Protein AF-0000000080627758 (afdb_homodimer)

Solvent-accessible surface area (backbone atoms only — not comparable to full-atom values): 46636 Å² total; per-residue (Å²): 140,89,80,87,78,83,82,82,76,78,86,60,85,77,76,81,74,79,78,75,83,71,72,79,84,76,82,71,86,67,81,74,75,77,72,76,70,72,69,68,71,70,68,73,71,70,59,44,73,63,66,52,76,58,66,46,38,42,71,80,71,38,55,66,79,36,66,60,58,54,52,37,48,49,34,43,49,50,53,48,51,51,50,48,47,30,42,66,64,51,50,73,67,54,53,61,44,27,66,75,71,42,85,73,68,42,78,60,54,46,78,49,50,62,60,48,52,58,44,48,50,30,49,49,55,50,53,52,58,68,39,81,65,44,65,74,46,56,69,67,38,42,53,42,46,49,28,62,27,41,41,49,52,53,49,50,52,39,40,53,45,21,28,44,32,55,70,40,46,76,64,48,25,49,30,42,66,70,45,23,27,32,48,64,93,52,79,81,71,59,50,83,83,56,50,72,64,50,50,51,48,48,45,61,61,43,41,66,49,50,52,46,42,44,63,62,41,29,48,44,35,43,75,66,58,66,47,63,60,55,49,46,42,51,50,47,44,58,61,40,26,73,88,48,44,89,62,40,52,72,72,52,42,53,52,25,52,52,47,41,52,49,42,54,53,41,51,51,50,48,30,58,76,65,65,47,80,61,50,66,62,52,48,51,56,53,53,55,42,52,56,47,51,53,51,42,47,43,47,45,30,45,38,48,52,53,36,34,76,69,70,67,41,84,51,76,89,41,68,52,41,72,27,34,53,22,67,93,46,31,70,66,84,73,50,60,78,62,52,53,59,55,50,48,54,57,71,61,62,68,88,70,89,75,65,81,74,63,64,67,63,57,67,74,62,71,76,60,77,76,64,69,72,69,68,65,73,76,72,64,63,81,74,53,77,83,69,78,66,75,74,79,77,79,73,132,136,90,81,91,80,84,91,82,88,94,87,79,88,87,76,87,70,85,79,78,81,72,76,80,87,79,84,76,88,68,82,72,76,76,71,77,71,71,69,70,71,70,68,72,71,71,58,42,75,64,65,52,77,60,64,44,37,43,70,81,70,38,56,66,80,37,66,59,60,52,51,38,47,48,35,45,49,50,53,48,50,52,49,49,48,30,42,66,64,49,51,71,67,54,54,61,44,30,65,75,72,43,85,71,71,41,78,60,54,47,79,50,50,63,60,48,52,58,44,47,50,31,49,49,54,50,53,53,57,67,39,81,66,44,67,75,46,56,69,66,38,43,53,43,44,50,28,63,24,40,41,50,53,53,49,51,51,39,40,53,44,21,27,44,30,55,68,39,46,77,64,48,26,49,28,42,68,69,44,24,28,31,49,67,93,53,79,79,72,57,51,83,83,55,49,74,65,50,50,51,48,49,44,60,61,42,41,66,47,51,52,44,43,44,64,60,41,29,48,46,37,41,74,66,58,68,48,63,60,56,50,46,42,50,50,49,44,57,62,38,28,75,88,50,45,88,62,40,52,72,70,53,42,54,52,24,52,50,47,43,52,48,42,52,52,41,51,51,49,48,30,58,77,65,65,48,79,60,51,68,61,54,49,50,55,53,53,56,41,52,54,49,50,52,51,42,47,43,47,45,31,47,37,48,52,53,36,33,76,68,69,67,42,85,52,77,92,40,68,50,43,71,27,34,53,21,68,93,47,31,70,65,85,72,51,60,77,62,51,55,58,56,50,48,54,59,71,61,60,66,88,71,87,75,68,82,74,64,66,67,66,60,69,75,64,73,78,61,78,76,67,69,70,68,70,66,72,76,72,65,63,82,75,53,76,83,66,78,66,75,74,79,77,79,73,134

pLDDT: mean 72.16, std 31.19, range [14.23, 98.81]

Sequence (792 aa):
MSSHEERQRKRSGEDITSDDVSLPKNVSTGGSNRLEQVKIVIEDELQPSDNSLFGKYLLHGSPINDDQAEFNELVYAYRVHQRMMQLSFSTIEQFLEEHNEGQKLRKWEPTDVKKLSEVELVGLLYWIEKQRPYKELPSEDKSALLMRYSVRKLSLDHFYSASKHPIHCDNREFVMNNYTFVPEDRTGFELPEDDAHQIEAKRGAFSRTFNRFWNNVIDRFVQLKITDAEIVFLHCMLLWSESNNSHVTEETVKKMEQRRDWATIRLCTWYKDHNLENPDLRLEKILLLLDEIEIVCDMHCQDFIVAKMYEFCDMSQFFYEKLCYAPCNTNIDNVDPDFFEKFRQYAKASPNEGSEADQRRRGEENLQQVDMDSVSLTLNPHLLPCVLAPLPDDNPMSSHEERQRKRSGEDITSDDVSLPKNVSTGGSNRLEQVKIVIEDELQPSDNSLFGKYLLHGSPINDDQAEFNELVYAYRVHQRMMQLSFSTIEQFLEEHNEGQKLRKWEPTDVKKLSEVELVGLLYWIEKQRPYKELPSEDKSALLMRYSVRKLSLDHFYSASKHPIHCDNREFVMNNYTFVPEDRTGFELPEDDAHQIEAKRGAFSRTFNRFWNNVIDRFVQLKITDAEIVFLHCMLLWSESNNSHVTEETVKKMEQRRDWATIRLCTWYKDHNLENPDLRLEKILLLLDEIEIVCDMHCQDFIVAKMYEFCDMSQFFYEKLCYAPCNTNIDNVDPDFFEKFRQYAKASPNEGSEADQRRRGEENLQQVDMDSVSLTLNPHLLPCVLAPLPDDNP

Radius of gyration: 37.27 Å; Cα contacts (8 Å, |Δi|>4): 682; chains: 2; bounding box: 145×116×117 Å

Nearest PDB structures (foldseek):
  6a60-assembly1_D  TM=8.351E-01  e=4.823E-04  Homo sapiens
  2q60-assembly1_C  TM=6.862E-01  e=3.101E-04  Polyandrocarpa misakiensis
  5yxl-assembly1_A  TM=6.316E-01  e=3.867E-04  Homo sapiens
  5q0m-assembly1_A  TM=5.943E-01  e=4.042E-04  Homo sapiens
  8hd3-assembly1_A  TM=6.365E-01  e=2.366E-03  Homo sapiens

Organism: Caenorhabditis remanei (NCBI:txid31234)

InterPro domains:
  IPR000536 Nuclear hormone receptor, ligand-binding domain [PF00104] (100-310)
  IPR000536 Nuclear hormone receptor, ligand-binding domain [PS51843] (66-326)
  IPR000536 Nuclear hormone receptor, ligand-binding domain [SM00430] (115-297)
  IPR035500 Nuclear hormone receptor-like domain superfamily [G3DSA:1.10.565.10] (76-324)
  IPR035500 Nuclear hormone receptor-like domain superfamily [SSF48508] (100-324)

Secondary structure (DSSP, 8-state):
-----------------------------------------------S--TTSGGGB-TTS-BTT-HHHHHHHHHHHHHHHHHHHHHTT--HHHHHHHHHH-PPPEE--TTHHHHHHHHHHHHHHHHHHHSTTGGGS-HHHHHHHHHHHHHHHHHHHHHHHHHT-HHHHHTT-EEETTTEEE-TT--S---TT--HHHHHHHHHHHHHHHHHHIIIIIHHHHHHT--HHHHHHHHHHHHT-GGGGGGS-HHHHHHHHHHHHHHHHHHHHHHHHTT-SSHHHHHHHHHHHHHHHHHHHHHHHHHHHHHHHTTS---TTSHHHHTTT-GGG---TTS-HHHHHHHHHHHH-------STHHHHHHHH------TTSS-----GGGS------------/-----------------------------------------------S--TTTGGGB-TTS-BTT-HHHHHHHHHHHHHHHHHHHHHTT--HHHHHHHHHH-PPPEE--TTHHHHHHHHHHHHHHHHHHHSTTGGGS-HHHHHHHHHHHHHHHHHHHHHHHHHT-HHHHHTT-EEETTTEEE-TT--S---TT--HHHHHHHHHHHHHHHHHIIIIIIHHHHHHT--HHHHHHHHHHHHT-GGGGGGS-HHHHHHHHHHHHHHHHHHHHHHHHTT-SSHHHHHHHHHHHHHHHHHHHHHHHHHHHHHHHTTS---TTSHHHHTTT-GGG---TTS-HHHHHHHHHHHH-------STHHHHHHHH------TTS------GGGS-S----------

Foldseek 3Di:
DDDDDDDPDDPPDDPPPPDDPVPDDPDCPPDPPPPVPPPPPPPPPPPPPPPVVCVQAQPVSDGVPDLLSLLVSLLVVLVVLLVVLLCLLDDPVQVVVCVPPNFAAAADDQVVVVSNLVSLVVSLVVNQVSDPPLVVFDPQLNQLLSQQLSLLVQLLQQLLQQLVPVVCLVQVWRDGSNRYTYGPQADSQDHPPDDPLLRVLLCVLCVVLSVLCSPQANVLCNVLVDGSSLSSLLSLCSSLDPLSVVRGDPVSVVVSVVSNVSSVVSVLVVCVVVVPDPSVVSVVSSVSNSVSSLVSLLSVLQSVVLCVVVPSGDPPVGCCCVRSNPCSSHVPVPPDPCVNVVSVVVSPPDPPDDDPPPVVPVPPPPVDCPCPVPVPPPPPCVVVPDVPPDDPDPDD/DDDDDDDDDDDDDDDPPPDDPPPDDDDCPDPPPPPVPPPPPPPDPPPPPPPVVCVQAQPVSDGVPDLLSLLVSLLVVLVVLLVVLLCLLDDPVQVVVCVPPNFAAAADDQVVVVSNLVSLVVSLVVNQVSDPPLVVFDPQLNQLLSQQLSLLVQLLQQLLQQLVDVVCLVQVWRDGSNRYTYHPQADSQDHPPDDPLLRVLLCVLCVVLSVLCSPQASVLCNVLVDGSSLSSLLSLCSSLDPLSVVRGDPVSVVVSVVSNVSSLVSQLVVCVVVVPDPSVVVVVSSVSNSVSSLVSLLSVLQSVVLCVVVPSGDPPVGCCCVRSNPCSSHPPVPPDPCVNVVSVVVSPPDPPDDDPPPVPPVPPPPVDDPCPVPVPPPPPCVVVDDPPPDDPPPDD

Structure (mmCIF, N/CA/C/O backbone):
data_AF-0000000080627758-model_v1
#
loop_
_entity.id
_entity.type
_entity.pdbx_description
1 polymer 'NR LBD domain-containing protein'
#
loop_
_atom_site.group_PDB
_atom_site.id
_atom_site.type_symbol
_atom_site.label_atom_id
_atom_site.label_alt_id
_atom_site.label_comp_id
_atom_site.label_asym_id
_atom_site.label_entity_id
_atom_site.label_seq_id
_atom_site.pdbx_PDB_ins_code
_atom_site.Cartn_x
_atom_site.Cartn_y
_atom_site.Cartn_z
_atom_site.occupancy
_atom_site.B_iso_or_equiv
_atom_site.auth_seq_id
_atom_site.auth_comp_id
_atom_site.auth_asym_id
_atom_site.auth_atom_id
_atom_site.pdbx_PDB_model_num
ATOM 1 N N . MET A 1 1 ? -72.812 58.688 10.211 1 17.41 1 MET A N 1
ATOM 2 C CA . MET A 1 1 ? -74.125 58.062 10.023 1 17.41 1 MET A CA 1
ATOM 3 C C . MET A 1 1 ? -74 56.656 9.523 1 17.41 1 MET A C 1
ATOM 5 O O . MET A 1 1 ? -74.562 55.719 10.133 1 17.41 1 MET A O 1
ATOM 9 N N . SER A 1 2 ? -74.438 56.469 8.195 1 16.64 2 SER A N 1
ATOM 10 C CA . SER A 1 2 ? -75.5 55.719 7.531 1 16.64 2 SER A CA 1
ATOM 11 C C . SER A 1 2 ? -75.062 54.312 7.133 1 16.64 2 SER A C 1
ATOM 13 O O . SER A 1 2 ? -73.812 54.062 7.086 1 16.64 2 SER A O 1
ATOM 15 N N . SER A 1 3 ? -75.688 53.844 6.074 1 16.77 3 SER A N 1
ATOM 16 C CA . SER A 1 3 ? -76.625 52.781 5.664 1 16.77 3 SER A CA 1
ATOM 17 C C . SER A 1 3 ? -75.875 51.625 5.027 1 16.77 3 SER A C 1
ATOM 19 O O . SER A 1 3 ? -76.062 50.469 5.414 1 16.77 3 SER A O 1
ATOM 21 N N . HIS A 1 4 ? -75.688 51.75 3.746 1 16.69 4 HIS A N 1
ATOM 22 C CA . HIS A 1 4 ? -76.438 50.844 2.834 1 16.69 4 HIS A CA 1
ATOM 23 C C . HIS A 1 4 ? -75.688 49.5 2.705 1 16.69 4 HIS A C 1
ATOM 25 O O . HIS A 1 4 ? -74.5 49.406 3.072 1 16.69 4 HIS A O 1
ATOM 31 N N . GLU A 1 5 ? -75.688 48.938 1.527 1 15.01 5 GLU A N 1
ATOM 32 C CA . GLU A 1 5 ? -76.438 47.844 0.944 1 15.01 5 GLU A CA 1
ATOM 33 C C . GLU A 1 5 ? -75.562 46.594 0.803 1 15.01 5 GLU A C 1
ATOM 35 O O . GLU A 1 5 ? -75.938 45.5 1.208 1 15.01 5 GLU A O 1
ATOM 40 N N . GLU A 1 6 ? -74.688 46.688 -0.217 1 15.56 6 GLU A N 1
ATOM 41 C CA . GLU A 1 6 ? -74.938 45.688 -1.246 1 15.56 6 GLU A CA 1
ATOM 42 C C . GLU A 1 6 ? -74.5 44.281 -0.817 1 15.56 6 GLU A C 1
ATOM 44 O O . GLU A 1 6 ? -73.625 44.156 0.063 1 15.56 6 GLU A O 1
ATOM 49 N N . ARG A 1 7 ? -74.25 43.5 -1.903 1 15.81 7 ARG A N 1
ATOM 50 C CA . ARG A 1 7 ? -74.688 42.219 -2.508 1 15.81 7 ARG A CA 1
ATOM 51 C C . ARG A 1 7 ? -73.75 41.062 -2.066 1 15.81 7 ARG A C 1
ATOM 53 O O . ARG A 1 7 ? -72.562 41.062 -2.35 1 15.81 7 ARG A O 1
ATOM 60 N N . GLN A 1 8 ? -74 40.438 -0.979 1 16.48 8 GLN A N 1
ATOM 61 C CA . GLN A 1 8 ? -73.562 39.25 -0.247 1 16.48 8 GLN A CA 1
ATOM 62 C C . GLN A 1 8 ? -73.562 38 -1.122 1 16.48 8 GLN A C 1
ATOM 64 O O . GLN A 1 8 ? -74.625 37.312 -1.165 1 16.48 8 GLN A O 1
ATOM 69 N N . ARG A 1 9 ? -73.125 38.312 -2.436 1 16.42 9 ARG A N 1
ATOM 70 C CA . ARG A 1 9 ? -73.375 37.25 -3.383 1 16.42 9 ARG A CA 1
ATOM 71 C C . ARG A 1 9 ? -73.062 35.875 -2.771 1 16.42 9 ARG A C 1
ATOM 73 O O . ARG A 1 9 ? -72.188 35.781 -1.914 1 16.42 9 ARG A O 1
ATOM 80 N N . LYS A 1 10 ? -73.812 34.875 -3.275 1 15.87 10 LYS A N 1
ATOM 81 C CA . LYS A 1 10 ? -74.438 33.562 -3.166 1 15.87 10 LYS A CA 1
ATOM 82 C C . LYS A 1 10 ? -73.375 32.438 -3.318 1 15.87 10 LYS A C 1
ATOM 84 O O . LYS A 1 10 ? -72.75 32.312 -4.371 1 15.87 10 LYS A O 1
ATOM 89 N N . ARG A 1 11 ? -72.562 32.156 -2.32 1 17.41 11 ARG A N 1
ATOM 90 C CA . ARG A 1 11 ? -71.625 31.078 -2.107 1 17.41 11 ARG A CA 1
ATOM 91 C C . ARG A 1 11 ? -72.188 29.719 -2.428 1 17.41 11 ARG A C 1
ATOM 93 O O . ARG A 1 11 ? -72.5 28.938 -1.521 1 17.41 11 ARG A O 1
ATOM 100 N N . SER A 1 12 ? -73 29.719 -3.594 1 15.82 12 SER A N 1
ATOM 101 C CA . SER A 1 12 ? -73.938 28.594 -3.799 1 15.82 12 SER A CA 1
ATOM 102 C C . SER A 1 12 ? -73.125 27.266 -3.854 1 15.82 12 SER A C 1
ATOM 104 O O . SER A 1 12 ? -73.75 26.203 -3.777 1 15.82 12 SER A O 1
ATOM 106 N N . GLY A 1 13 ? -71.875 27.312 -4.285 1 17.47 13 GLY A N 1
ATOM 107 C CA . GLY A 1 13 ? -71.625 26.156 -5.145 1 17.47 13 GLY A CA 1
ATOM 108 C C . GLY A 1 13 ? -71.938 24.844 -4.469 1 17.47 13 GLY A C 1
ATOM 109 O O . GLY A 1 13 ? -71.75 24.688 -3.27 1 17.47 13 GLY A O 1
ATOM 110 N N . GLU A 1 14 ? -72.938 24.094 -4.957 1 16.81 14 GLU A N 1
ATOM 111 C CA . GLU A 1 14 ? -73.75 22.875 -4.82 1 16.81 14 GLU A CA 1
ATOM 112 C C . GLU A 1 14 ? -72.812 21.656 -4.555 1 16.81 14 GLU A C 1
ATOM 114 O O . GLU A 1 14 ? -71.812 21.5 -5.168 1 16.81 14 GLU A O 1
ATOM 119 N N . ASP A 1 15 ? -72.938 21.016 -3.375 1 18.47 15 ASP A N 1
ATOM 120 C CA . ASP A 1 15 ? -72.5 19.891 -2.539 1 18.47 15 ASP A CA 1
ATOM 121 C C . ASP A 1 15 ? -72.812 18.562 -3.23 1 18.47 15 ASP A C 1
ATOM 123 O O . ASP A 1 15 ? -73.625 17.766 -2.758 1 18.47 15 ASP A O 1
ATOM 127 N N . ILE A 1 16 ? -72.75 18.562 -4.637 1 18.31 16 ILE A N 1
ATOM 128 C CA . ILE A 1 16 ? -73.375 17.359 -5.148 1 18.31 16 ILE A CA 1
ATOM 129 C C . ILE A 1 16 ? -72.812 16.125 -4.426 1 18.31 16 ILE A C 1
ATOM 131 O O . ILE A 1 16 ? -71.625 15.984 -4.281 1 18.31 16 ILE A O 1
ATOM 135 N N . THR A 1 17 ? -73.688 15.453 -3.711 1 17.86 17 THR A N 1
ATOM 136 C CA . THR A 1 17 ? -73.875 14.289 -2.838 1 17.86 17 THR A CA 1
ATOM 137 C C . THR A 1 17 ? -73.562 13 -3.582 1 17.86 17 THR A C 1
ATOM 139 O O . THR A 1 17 ? -74.312 12.57 -4.453 1 17.86 17 THR A O 1
ATOM 142 N N . SER A 1 18 ? -72.375 13.008 -4.289 1 18.02 18 SER A N 1
ATOM 143 C CA . SER A 1 18 ? -72.125 11.852 -5.141 1 18.02 18 SER A CA 1
ATOM 144 C C . SER A 1 18 ? -72.5 10.547 -4.43 1 18.02 18 SER A C 1
ATOM 146 O O . SER A 1 18 ? -72.188 10.375 -3.246 1 18.02 18 SER A O 1
ATOM 148 N N . ASP A 1 19 ? -73.438 9.836 -4.969 1 18.25 19 ASP A N 1
ATOM 149 C CA . ASP A 1 19 ? -74.25 8.617 -4.801 1 18.25 19 ASP A CA 1
ATOM 150 C C . ASP A 1 19 ? -73.312 7.43 -4.434 1 18.25 19 ASP A C 1
ATOM 152 O O . ASP A 1 19 ? -72.188 7.363 -4.859 1 18.25 19 ASP A O 1
ATOM 156 N N . ASP A 1 20 ? -73.938 6.488 -3.543 1 18.69 20 ASP A N 1
ATOM 157 C CA . ASP A 1 20 ? -73.688 5.418 -2.58 1 18.69 20 ASP A CA 1
ATOM 158 C C . ASP A 1 20 ? -73.312 4.105 -3.289 1 18.69 20 ASP A C 1
ATOM 160 O O . ASP A 1 20 ? -73.438 3.033 -2.686 1 18.69 20 ASP A O 1
ATOM 164 N N . VAL A 1 21 ? -72.938 4.137 -4.605 1 18.97 21 VAL A N 1
ATOM 165 C CA . VAL A 1 21 ? -73.125 2.838 -5.234 1 18.97 21 VAL A CA 1
ATOM 166 C C . VAL A 1 21 ? -72.5 1.739 -4.367 1 18.97 21 VAL A C 1
ATOM 168 O O . VAL A 1 21 ? -71.312 1.791 -4.031 1 18.97 21 VAL A O 1
ATOM 171 N N . SER A 1 22 ? -73.375 0.949 -3.695 1 18.17 22 SER A N 1
ATOM 172 C CA . SER A 1 22 ? -73.312 -0.112 -2.701 1 18.17 22 SER A CA 1
ATOM 173 C C . SER A 1 22 ? -72.625 -1.343 -3.283 1 18.17 22 SER A C 1
ATOM 175 O O . SER A 1 22 ? -73.25 -2.148 -3.969 1 18.17 22 SER A O 1
ATOM 177 N N . LEU A 1 23 ? -71.688 -1.168 -4.168 1 18.78 23 LEU A N 1
ATOM 178 C CA . LEU A 1 23 ? -71.375 -2.432 -4.832 1 18.78 23 LEU A CA 1
ATOM 179 C C . LEU A 1 23 ? -71.188 -3.547 -3.812 1 18.78 23 LEU A C 1
ATOM 181 O O . LEU A 1 23 ? -70.688 -3.307 -2.721 1 18.78 23 LEU A O 1
ATOM 185 N N . PRO A 1 24 ? -71.875 -4.695 -4.113 1 18.72 24 PRO A N 1
ATOM 186 C CA . PRO A 1 24 ? -72.125 -5.863 -3.266 1 18.72 24 PRO A CA 1
ATOM 187 C C . PRO A 1 24 ? -70.812 -6.465 -2.691 1 18.72 24 PRO A C 1
ATOM 189 O O . PRO A 1 24 ? -69.75 -6.258 -3.242 1 18.72 24 PRO A O 1
ATOM 192 N N . LYS A 1 25 ? -71 -7.059 -1.433 1 19.41 25 LYS A N 1
ATOM 193 C CA . LYS A 1 25 ? -70.188 -7.629 -0.377 1 19.41 25 LYS A CA 1
ATOM 194 C C . LYS A 1 25 ? -69.5 -8.906 -0.853 1 19.41 25 LYS A C 1
ATOM 196 O O . LYS A 1 25 ? -70.125 -9.898 -1.152 1 19.41 25 LYS A O 1
ATOM 201 N N . ASN A 1 26 ? -68.562 -8.789 -1.785 1 17.97 26 ASN A N 1
ATOM 202 C CA . ASN A 1 26 ? -67.812 -9.922 -2.332 1 17.97 26 ASN A CA 1
ATOM 203 C C . ASN A 1 26 ? -67.375 -10.906 -1.239 1 17.97 26 ASN A C 1
ATOM 205 O O . ASN A 1 26 ? -67.062 -10.5 -0.127 1 17.97 26 ASN A O 1
ATOM 209 N N . VAL A 1 27 ? -67.688 -12.188 -1.44 1 20.62 27 VAL A N 1
ATOM 210 C CA . VAL A 1 27 ? -67.75 -13.469 -0.742 1 20.62 27 VAL A CA 1
ATOM 211 C C . VAL A 1 27 ? -66.375 -13.766 -0.125 1 20.62 27 VAL A C 1
ATOM 213 O O . VAL A 1 27 ? -65.312 -13.555 -0.763 1 20.62 27 VAL A O 1
ATOM 216 N N . SER A 1 28 ? -66.312 -14.008 1.223 1 18.48 28 SER A N 1
ATOM 217 C CA . SER A 1 28 ? -65.312 -14.18 2.295 1 18.48 28 SER A CA 1
ATOM 218 C C . SER A 1 28 ? -64.562 -15.477 2.129 1 18.48 28 SER A C 1
ATOM 220 O O . SER A 1 28 ? -63.844 -15.898 3.043 1 18.48 28 SER A O 1
ATOM 222 N N . THR A 1 29 ? -64.5 -16.094 0.993 1 20.8 29 THR A N 1
ATOM 223 C CA . THR A 1 29 ? -64.188 -17.484 1.221 1 20.8 29 THR A CA 1
ATOM 224 C C . THR A 1 29 ? -62.875 -17.594 1.986 1 20.8 29 THR A C 1
ATOM 226 O O . THR A 1 29 ? -61.875 -16.953 1.617 1 20.8 29 THR A O 1
ATOM 229 N N . GLY A 1 30 ? -62.844 -18 3.285 1 18.69 30 GLY A N 1
ATOM 230 C CA . GLY A 1 30 ? -61.969 -18.094 4.445 1 18.69 30 GLY A CA 1
ATOM 231 C C . GLY A 1 30 ? -60.781 -18.984 4.223 1 18.69 30 GLY A C 1
ATOM 232 O O . GLY A 1 30 ? -60 -19.234 5.145 1 18.69 30 GLY A O 1
ATOM 233 N N . GLY A 1 31 ? -60.812 -19.938 3.381 1 20.94 31 GLY A N 1
ATOM 234 C CA . GLY A 1 31 ? -60 -21.094 3.729 1 20.94 31 GLY A CA 1
ATOM 235 C C . GLY A 1 31 ? -58.5 -20.797 3.807 1 20.94 31 GLY A C 1
ATOM 236 O O . GLY A 1 31 ? -57.938 -20.219 2.875 1 20.94 31 GLY A O 1
ATOM 237 N N . SER A 1 32 ? -57.969 -20.578 4.977 1 19.94 32 SER A N 1
ATOM 238 C CA . SER A 1 32 ? -56.656 -20.156 5.422 1 19.94 32 SER A CA 1
ATOM 239 C C . SER A 1 32 ? -55.562 -21.109 4.922 1 19.94 32 SER A C 1
ATOM 241 O O . SER A 1 32 ? -55.406 -22.219 5.441 1 19.94 32 SER A O 1
ATOM 243 N N . ASN A 1 33 ? -55.531 -21.547 3.736 1 19.11 33 ASN A N 1
ATOM 244 C CA . ASN A 1 33 ? -54.469 -22.531 3.486 1 19.11 33 ASN A CA 1
ATOM 245 C C . ASN A 1 33 ? -53.125 -22.047 3.979 1 19.11 33 ASN A C 1
ATOM 247 O O . ASN A 1 33 ? -52.688 -20.953 3.6 1 19.11 33 ASN A O 1
ATOM 251 N N . ARG A 1 34 ? -52.656 -22.531 5.141 1 20.77 34 ARG A N 1
ATOM 252 C CA . ARG A 1 34 ? -51.375 -22.422 5.84 1 20.77 34 ARG A CA 1
ATOM 253 C C . ARG A 1 34 ? -50.219 -22.609 4.879 1 20.77 34 ARG A C 1
ATOM 255 O O . ARG A 1 34 ? -49.906 -23.75 4.48 1 20.77 34 ARG A O 1
ATOM 262 N N . LEU A 1 35 ? -50.125 -21.969 3.828 1 19.33 35 LEU A N 1
ATOM 263 C CA . LEU A 1 35 ? -48.938 -22.156 3.006 1 19.33 35 LEU A CA 1
ATOM 264 C C . LEU A 1 35 ? -47.656 -22.062 3.854 1 19.33 35 LEU A C 1
ATOM 266 O O . LEU A 1 35 ? -47.406 -21.031 4.477 1 19.33 35 LEU A O 1
ATOM 270 N N . GLU A 1 36 ? -47.25 -23.234 4.445 1 20.89 36 GLU A N 1
ATOM 271 C CA . GLU A 1 36 ? -45.969 -23.438 5.113 1 20.89 36 GLU A CA 1
ATOM 272 C C . GLU A 1 36 ? -44.844 -22.75 4.348 1 20.89 36 GLU A C 1
ATOM 274 O O . GLU A 1 36 ? -44.594 -23.062 3.182 1 20.89 36 GLU A O 1
ATOM 279 N N . GLN A 1 37 ? -44.75 -21.531 4.43 1 20.77 37 GLN A N 1
ATOM 280 C CA . GLN A 1 37 ? -43.656 -20.766 3.885 1 20.77 37 GLN A CA 1
ATOM 281 C C . GLN A 1 37 ? -42.312 -21.406 4.219 1 20.77 37 GLN A C 1
ATOM 283 O O . GLN A 1 37 ? -41.906 -21.469 5.387 1 20.77 37 GLN A O 1
ATOM 288 N N . VAL A 1 38 ? -42.062 -22.516 3.67 1 20 38 VAL A N 1
ATOM 289 C CA . VAL A 1 38 ? -40.719 -23.062 3.836 1 20 38 VAL A CA 1
ATOM 290 C C . VAL A 1 38 ? -39.719 -21.938 3.656 1 20 38 VAL A C 1
ATOM 292 O O . VAL A 1 38 ? -39.594 -21.359 2.574 1 20 38 VAL A O 1
ATOM 295 N N . LYS A 1 39 ? -39.562 -21.203 4.668 1 23.14 39 LYS A N 1
ATOM 296 C CA . LYS A 1 39 ? -38.406 -20.297 4.746 1 23.14 39 LYS A CA 1
ATOM 297 C C . LYS A 1 39 ? -37.156 -20.938 4.152 1 23.14 39 LYS A C 1
ATOM 299 O O . LYS A 1 39 ? -36.656 -21.938 4.68 1 23.14 39 LYS A O 1
ATOM 304 N N . ILE A 1 40 ? -37.219 -21.031 2.898 1 21.31 40 ILE A N 1
ATOM 305 C CA . ILE A 1 40 ? -35.938 -21.422 2.332 1 21.31 40 ILE A CA 1
ATOM 306 C C . ILE A 1 40 ? -34.812 -20.703 3.066 1 21.31 40 ILE A C 1
ATOM 308 O O . ILE A 1 40 ? -34.75 -19.469 3.088 1 21.31 40 ILE A O 1
ATOM 312 N N . VAL A 1 41 ? -34.406 -21.281 4.172 1 22.73 41 VAL A N 1
ATOM 313 C CA . VAL A 1 41 ? -33.156 -20.922 4.82 1 22.73 41 VAL A CA 1
ATOM 314 C C . VAL A 1 41 ? -32.125 -20.547 3.766 1 22.73 41 VAL A C 1
ATOM 316 O O . VAL A 1 41 ? -31.688 -21.406 2.98 1 22.73 41 VAL A O 1
ATOM 319 N N . ILE A 1 42 ? -32.375 -19.516 3.113 1 25.16 42 ILE A N 1
ATOM 320 C CA . ILE A 1 42 ? -31.281 -19.016 2.301 1 25.16 42 ILE A CA 1
ATOM 321 C C . ILE A 1 42 ? -29.953 -19.234 3.029 1 25.16 42 ILE A C 1
ATOM 323 O O . ILE A 1 42 ? -29.75 -18.719 4.133 1 25.16 42 ILE A O 1
ATOM 327 N N . GLU A 1 43 ? -29.438 -20.375 2.82 1 24.77 43 GLU A N 1
ATOM 328 C CA . GLU A 1 43 ? -28.078 -20.734 3.246 1 24.77 43 GLU A CA 1
ATOM 329 C C . GLU A 1 43 ? -27.172 -19.5 3.279 1 24.77 43 GLU A C 1
ATOM 331 O O . GLU A 1 43 ? -27.25 -18.656 2.389 1 24.77 43 GLU A O 1
ATOM 336 N N . ASP A 1 44 ? -26.797 -19.141 4.469 1 26.7 44 ASP A N 1
ATOM 337 C CA . ASP A 1 44 ? -25.797 -18.125 4.84 1 26.7 44 ASP A CA 1
ATOM 338 C C . ASP A 1 44 ? -24.75 -17.969 3.748 1 26.7 44 ASP A C 1
ATOM 340 O O . ASP A 1 44 ? -24.078 -18.938 3.383 1 26.7 44 ASP A O 1
ATOM 344 N N . GLU A 1 45 ? -25.109 -17.328 2.773 1 29.8 45 GLU A N 1
ATOM 345 C CA . GLU A 1 45 ? -24.062 -16.938 1.843 1 29.8 45 GLU A CA 1
ATOM 346 C C . GLU A 1 45 ? -22.703 -16.859 2.547 1 29.8 45 GLU A C 1
ATOM 348 O O . GLU A 1 45 ? -22.547 -16.109 3.508 1 29.8 45 GLU A O 1
ATOM 353 N N . LEU A 1 46 ? -22.047 -17.938 2.66 1 28.48 46 LEU A N 1
ATOM 354 C CA . LEU A 1 46 ? -20.688 -18.031 3.18 1 28.48 46 LEU A CA 1
ATOM 355 C C . LEU A 1 46 ? -19.891 -16.781 2.801 1 28.48 46 LEU A C 1
ATOM 357 O O . LEU A 1 46 ? -19.625 -16.547 1.618 1 28.48 46 LEU A O 1
ATOM 361 N N . GLN A 1 47 ? -20.203 -15.672 3.479 1 31.84 47 GLN A N 1
ATOM 362 C CA . GLN A 1 47 ? -19.25 -14.562 3.383 1 31.84 47 GLN A CA 1
ATOM 363 C C . GLN A 1 47 ? -17.828 -15.07 3.16 1 31.84 47 GLN A C 1
ATOM 365 O O . GLN A 1 47 ? -17.484 -16.188 3.58 1 31.84 47 GLN A O 1
ATOM 370 N N . PRO A 1 48 ? -17.312 -14.68 2.135 1 33.47 48 PRO A N 1
ATOM 371 C CA . PRO A 1 48 ? -15.914 -15.094 2.041 1 33.47 48 PRO A CA 1
ATOM 372 C C . PRO A 1 48 ? -15.258 -15.266 3.408 1 33.47 48 PRO A C 1
ATOM 374 O O . PRO A 1 48 ? -15.672 -14.633 4.383 1 33.47 48 PRO A O 1
ATOM 377 N N . SER A 1 49 ? -14.938 -16.484 3.793 1 31.69 49 SER A N 1
ATOM 378 C CA . SER A 1 49 ? -14.242 -16.812 5.035 1 31.69 49 SER A CA 1
ATOM 379 C C . SER A 1 49 ? -13.453 -15.617 5.562 1 31.69 49 SER A C 1
ATOM 381 O O . SER A 1 49 ? -12.516 -15.148 4.914 1 31.69 49 SER A O 1
ATOM 383 N N . ASP A 1 50 ? -14.164 -14.711 6.121 1 32.91 50 ASP A N 1
ATOM 384 C CA . ASP A 1 50 ? -13.508 -13.742 6.992 1 32.91 50 ASP A CA 1
ATOM 385 C C . ASP A 1 50 ? -12.391 -14.406 7.801 1 32.91 50 ASP A C 1
ATOM 387 O O . ASP A 1 50 ? -12.625 -15.391 8.492 1 32.91 50 ASP A O 1
ATOM 391 N N . ASN A 1 51 ? -11.305 -14.508 7.32 1 34.31 51 ASN A N 1
ATOM 392 C CA . ASN A 1 51 ? -10.172 -14.742 8.203 1 34.31 51 ASN A CA 1
ATOM 393 C C . ASN A 1 51 ? -10.422 -14.18 9.602 1 34.31 51 ASN A C 1
ATOM 395 O O . ASN A 1 51 ? -9.773 -13.211 10.016 1 34.31 51 ASN A O 1
ATOM 399 N N . SER A 1 52 ? -11.57 -14.195 10.023 1 34.41 52 SER A N 1
ATOM 400 C CA . SER A 1 52 ? -12.062 -13.719 11.312 1 34.41 52 SER A CA 1
ATOM 401 C C . SER A 1 52 ? -11.25 -14.312 12.461 1 34.41 52 SER A C 1
ATOM 403 O O . SER A 1 52 ? -11.25 -13.773 13.57 1 34.41 52 SER A O 1
ATOM 405 N N . LEU A 1 53 ? -11 -15.531 12.211 1 33.56 53 LEU A N 1
ATOM 406 C CA . LEU A 1 53 ? -10.281 -16.031 13.383 1 33.56 53 LEU A CA 1
ATOM 407 C C . LEU A 1 53 ? -9.023 -15.211 13.633 1 33.56 53 LEU A C 1
ATOM 409 O O . LEU A 1 53 ? -8.633 -15 14.781 1 33.56 53 LEU A O 1
ATOM 413 N N . PHE A 1 54 ? -8.336 -14.922 12.555 1 34.41 54 PHE A N 1
ATOM 414 C CA . PHE A 1 54 ? -7.082 -14.188 12.664 1 34.41 54 PHE A CA 1
ATOM 415 C C . PHE A 1 54 ? -7.34 -12.695 12.852 1 34.41 54 PHE A C 1
ATOM 417 O O . PHE A 1 54 ? -6.402 -11.914 13.031 1 34.41 54 PHE A O 1
ATOM 424 N N . GLY A 1 55 ? -8.516 -12.281 12.57 1 37.84 55 GLY A N 1
ATOM 425 C CA . GLY A 1 55 ? -8.875 -10.906 12.906 1 37.84 55 GLY A CA 1
ATOM 426 C C . GLY A 1 55 ? -8.656 -10.578 14.367 1 37.84 55 GLY A C 1
ATOM 427 O O . GLY A 1 55 ? -8.695 -9.406 14.75 1 37.84 55 GLY A O 1
ATOM 428 N N . LYS A 1 56 ? -8.719 -11.594 15.039 1 41.12 56 LYS A N 1
ATOM 429 C CA . LYS A 1 56 ? -8.617 -11.352 16.469 1 41.12 56 LYS A CA 1
ATOM 430 C C . LYS A 1 56 ? -7.164 -11.188 16.906 1 41.12 56 LYS A C 1
ATOM 432 O O . LYS A 1 56 ? -6.887 -10.906 18.062 1 41.12 56 LYS A O 1
ATOM 437 N N . TYR A 1 57 ? -6.223 -11.672 16.188 1 37.06 57 TYR A N 1
ATOM 438 C CA . TYR A 1 57 ? -4.852 -11.586 16.672 1 37.06 57 TYR A CA 1
ATOM 439 C C . TYR A 1 57 ? -4.082 -10.5 15.922 1 37.06 57 TYR A C 1
ATOM 441 O O . TYR A 1 57 ? -4.316 -10.266 14.734 1 37.06 57 TYR A O 1
ATOM 449 N N . LEU A 1 58 ? -3.605 -9.594 16.641 1 45.38 58 LEU A N 1
ATOM 450 C CA . LEU A 1 58 ? -2.615 -8.656 16.109 1 45.38 58 LEU A CA 1
ATOM 451 C C . LEU A 1 58 ? -1.419 -9.406 15.531 1 45.38 58 LEU A C 1
ATOM 453 O O . LEU A 1 58 ? -1.248 -10.602 15.781 1 45.38 58 LEU A O 1
ATOM 457 N N . LEU A 1 59 ? -0.761 -8.789 14.695 1 44.12 59 LEU A N 1
ATOM 458 C CA . LEU A 1 59 ? 0.422 -9.305 14.016 1 44.12 59 LEU A CA 1
ATOM 459 C C . LEU A 1 59 ? 1.171 -10.297 14.906 1 44.12 59 LEU A C 1
ATOM 461 O O . LEU A 1 59 ? 1.662 -11.312 14.422 1 44.12 59 LEU A O 1
ATOM 465 N N . HIS A 1 60 ? 1.573 -9.906 16.078 1 43.06 60 HIS A N 1
ATOM 466 C CA . HIS A 1 60 ? 2.508 -10.703 16.859 1 43.06 60 HIS A CA 1
ATOM 467 C C . HIS A 1 60 ? 1.77 -11.703 17.75 1 43.06 60 HIS A C 1
ATOM 469 O O . HIS A 1 60 ? 2.27 -12.094 18.812 1 43.06 60 HIS A O 1
ATOM 475 N N . GLY A 1 61 ? 0.66 -12.258 17.188 1 44.19 61 GLY A N 1
ATOM 476 C CA . GLY A 1 61 ? 0.049 -13.281 18.016 1 44.19 61 GLY A CA 1
ATOM 477 C C . GLY A 1 61 ? -0.51 -12.727 19.312 1 44.19 61 GLY A C 1
ATOM 478 O O . GLY A 1 61 ? -0.977 -13.484 20.172 1 44.19 61 GLY A O 1
ATOM 479 N N . SER A 1 62 ? -0.134 -11.484 19.5 1 46.5 62 SER A N 1
ATOM 480 C CA . SER A 1 62 ? -0.666 -10.93 20.734 1 46.5 62 SER A CA 1
ATOM 481 C C . SER A 1 62 ? -2.178 -10.742 20.656 1 46.5 62 SER A C 1
ATOM 483 O O . SER A 1 62 ? -2.719 -10.484 19.578 1 46.5 62 SER A O 1
ATOM 485 N N . PRO A 1 63 ? -2.771 -11.094 21.703 1 47.47 63 PRO A N 1
ATOM 486 C CA . PRO A 1 63 ? -4.227 -10.93 21.734 1 47.47 63 PRO A CA 1
ATOM 487 C C . PRO A 1 63 ? -4.668 -9.539 21.281 1 47.47 63 PRO A C 1
ATOM 489 O O . PRO A 1 63 ? -3.92 -8.562 21.438 1 47.47 63 PRO A O 1
ATOM 492 N N . ILE A 1 64 ? -5.699 -9.422 20.562 1 52.75 64 ILE A N 1
ATOM 493 C CA . ILE A 1 64 ? -6.336 -8.188 20.125 1 52.75 64 ILE A CA 1
ATOM 494 C C . ILE A 1 64 ? -6.426 -7.199 21.281 1 52.75 64 ILE A C 1
ATOM 496 O O . ILE A 1 64 ? -6.441 -5.984 21.078 1 52.75 64 ILE A O 1
ATOM 500 N N . ASN A 1 65 ? -6.164 -7.719 22.391 1 64.06 65 ASN A N 1
ATOM 501 C CA . ASN A 1 65 ? -6.383 -6.816 23.516 1 64.06 65 ASN A CA 1
ATOM 502 C C . ASN A 1 65 ? -5.07 -6.246 24.047 1 64.06 65 ASN A C 1
ATOM 504 O O . ASN A 1 65 ? -5.031 -5.672 25.125 1 64.06 65 ASN A O 1
ATOM 508 N N . ASP A 1 66 ? -4.039 -6.434 23.312 1 80.69 66 ASP A N 1
ATOM 509 C CA . ASP A 1 66 ? -2.781 -5.809 23.719 1 80.69 66 ASP A CA 1
ATOM 510 C C . ASP A 1 66 ? -2.635 -4.418 23.094 1 80.69 66 ASP A C 1
ATOM 512 O O . ASP A 1 66 ? -2.26 -4.293 21.922 1 80.69 66 ASP A O 1
ATOM 516 N N . ASP A 1 67 ? -2.771 -3.484 23.906 1 89.62 67 ASP A N 1
ATOM 517 C CA . ASP A 1 67 ? -2.828 -2.096 23.453 1 89.62 67 ASP A CA 1
ATOM 518 C C . ASP A 1 67 ? -1.491 -1.649 22.875 1 89.62 67 ASP A C 1
ATOM 520 O O . ASP A 1 67 ? -1.454 -0.973 21.844 1 89.62 67 ASP A O 1
ATOM 524 N N . GLN A 1 68 ? -0.45 -2.092 23.5 1 93.25 68 GLN A N 1
ATOM 525 C CA . GLN A 1 68 ? 0.851 -1.67 22.984 1 93.25 68 GLN A CA 1
ATOM 526 C C . GLN A 1 68 ? 1.179 -2.365 21.672 1 93.25 68 GLN A C 1
ATOM 528 O O . GLN A 1 68 ? 1.808 -1.775 20.797 1 93.25 68 GLN A O 1
ATOM 533 N N . ALA A 1 69 ? 0.694 -3.578 21.547 1 90.94 69 ALA A N 1
ATOM 534 C CA . ALA A 1 69 ? 0.882 -4.309 20.297 1 90.94 69 ALA A CA 1
ATOM 535 C C . ALA A 1 69 ? 0.145 -3.629 19.156 1 90.94 69 ALA A C 1
ATOM 537 O O . ALA A 1 69 ? 0.655 -3.564 18.031 1 90.94 69 ALA A O 1
ATOM 538 N N . GLU A 1 70 ? -1.02 -3.135 19.453 1 93.94 70 GLU A N 1
ATOM 539 C CA . GLU A 1 70 ? -1.76 -2.396 18.438 1 93.94 70 GLU A CA 1
ATOM 540 C C . GLU A 1 70 ? -0.983 -1.168 17.969 1 93.94 70 GLU A C 1
ATOM 542 O O . GLU A 1 70 ? -0.906 -0.891 16.766 1 93.94 70 GLU A O 1
ATOM 547 N N . PHE A 1 71 ? -0.427 -0.467 18.906 1 96.25 71 PHE A N 1
ATOM 548 C CA . PHE A 1 71 ? 0.329 0.735 18.578 1 96.25 71 PHE A CA 1
ATOM 549 C C . PHE A 1 71 ? 1.557 0.389 17.75 1 96.25 71 PHE A C 1
ATOM 551 O O . PHE A 1 71 ? 1.851 1.063 16.75 1 96.25 71 PHE A O 1
ATOM 558 N N . ASN A 1 72 ? 2.23 -0.629 18.125 1 93.81 72 ASN A N 1
ATOM 559 C CA . ASN A 1 72 ? 3.393 -1.08 17.375 1 93.81 72 ASN A CA 1
ATOM 560 C C . ASN A 1 72 ? 3.014 -1.479 15.953 1 93.81 72 ASN A C 1
ATOM 562 O O . ASN A 1 72 ? 3.756 -1.206 15.008 1 93.81 72 ASN A O 1
ATOM 566 N N . GLU A 1 73 ? 1.897 -2.074 15.82 1 93.19 73 GLU A N 1
ATOM 567 C CA . GLU A 1 73 ? 1.4 -2.451 14.5 1 93.19 73 GLU A CA 1
ATOM 568 C C . GLU A 1 73 ? 1.104 -1.221 13.648 1 93.19 73 GLU A C 1
ATOM 570 O O . GLU A 1 73 ? 1.354 -1.219 12.445 1 93.19 73 GLU A O 1
ATOM 575 N N . LEU A 1 74 ? 0.576 -0.227 14.273 1 96.56 74 LEU A N 1
ATOM 576 C CA . LEU A 1 74 ? 0.292 1.007 13.547 1 96.56 74 LEU A CA 1
ATOM 577 C C . LEU A 1 74 ? 1.579 1.651 13.047 1 96.56 74 LEU A C 1
ATOM 579 O O . LEU A 1 74 ? 1.625 2.164 11.93 1 96.56 74 LEU A O 1
ATOM 583 N N . VAL A 1 75 ? 2.57 1.611 13.875 1 96.12 75 VAL A N 1
ATOM 584 C CA . VAL A 1 75 ? 3.852 2.188 13.477 1 96.12 75 VAL A CA 1
ATOM 585 C C . VAL A 1 75 ? 4.406 1.438 12.266 1 96.12 75 VAL A C 1
ATOM 587 O O . VAL A 1 75 ? 4.855 2.057 11.305 1 96.12 75 VAL A O 1
ATOM 590 N N . TYR A 1 76 ? 4.293 0.173 12.289 1 93.5 76 TYR A N 1
ATOM 591 C CA . TYR A 1 76 ? 4.758 -0.643 11.172 1 93.5 76 TYR A CA 1
ATOM 592 C C . TYR A 1 76 ? 3.906 -0.403 9.93 1 93.5 76 TYR A C 1
ATOM 594 O O . TYR A 1 76 ? 4.438 -0.24 8.828 1 93.5 76 TYR A O 1
ATOM 602 N N . ALA A 1 77 ? 2.639 -0.408 10.133 1 95.56 77 ALA A N 1
ATOM 603 C CA . ALA A 1 77 ? 1.714 -0.187 9.023 1 95.56 77 ALA A CA 1
ATOM 604 C C . ALA A 1 77 ? 1.964 1.165 8.359 1 95.56 77 ALA A C 1
ATOM 606 O O . ALA A 1 77 ? 1.807 1.308 7.148 1 95.56 77 ALA A O 1
ATOM 607 N N . TYR A 1 78 ? 2.316 2.107 9.164 1 96.75 78 TYR A N 1
ATOM 608 C CA . TYR A 1 78 ? 2.6 3.434 8.625 1 96.75 78 TYR A CA 1
ATOM 609 C C . TYR A 1 78 ? 3.783 3.391 7.664 1 96.75 78 TYR A C 1
ATOM 611 O O . TYR A 1 78 ? 3.729 3.965 6.574 1 96.75 78 TYR A O 1
ATOM 619 N N . ARG A 1 79 ? 4.75 2.65 8.023 1 94.75 79 ARG A N 1
ATOM 620 C CA . ARG A 1 79 ? 5.938 2.52 7.18 1 94.75 79 ARG A CA 1
ATOM 621 C C . ARG A 1 79 ? 5.605 1.806 5.875 1 94.75 79 ARG A C 1
ATOM 623 O O . ARG A 1 79 ? 6.043 2.23 4.801 1 94.75 79 ARG A O 1
ATOM 630 N N . VAL A 1 80 ? 4.844 0.83 6.023 1 94.88 80 VAL A N 1
ATOM 631 C CA . VAL A 1 80 ? 4.508 0.014 4.863 1 94.88 80 VAL A CA 1
ATOM 632 C C . VAL A 1 80 ? 3.688 0.837 3.873 1 94.88 80 VAL A C 1
ATOM 634 O O . VAL A 1 80 ? 4.004 0.883 2.682 1 94.88 80 VAL A O 1
ATOM 637 N N . HIS A 1 81 ? 2.666 1.494 4.414 1 96.94 81 HIS A N 1
ATOM 638 C CA . HIS A 1 81 ? 1.787 2.186 3.479 1 96.94 81 HIS A CA 1
ATOM 639 C C . HIS A 1 81 ? 2.498 3.365 2.824 1 96.94 81 HIS A C 1
ATOM 641 O O . HIS A 1 81 ? 2.236 3.686 1.662 1 96.94 81 HIS A O 1
ATOM 647 N N . GLN A 1 82 ? 3.467 3.965 3.555 1 97.19 82 GLN A N 1
ATOM 648 C CA . GLN A 1 82 ? 4.258 5.039 2.965 1 97.19 82 GLN A CA 1
ATOM 649 C C . GLN A 1 82 ? 5.156 4.512 1.851 1 97.19 82 GLN A C 1
ATOM 651 O O . GLN A 1 82 ? 5.277 5.141 0.796 1 97.19 82 GLN A O 1
ATOM 656 N N . ARG A 1 83 ? 5.734 3.381 2.094 1 96.56 83 ARG A N 1
ATOM 657 C CA . ARG A 1 83 ? 6.605 2.803 1.077 1 96.56 83 ARG A CA 1
ATOM 658 C C . ARG A 1 83 ? 5.809 2.381 -0.153 1 96.56 83 ARG A C 1
ATOM 660 O O . ARG A 1 83 ? 6.246 2.594 -1.286 1 96.56 83 ARG A O 1
ATOM 667 N N . MET A 1 84 ? 4.688 1.827 0.074 1 97.62 84 MET A N 1
ATOM 668 C CA . MET A 1 84 ? 3.84 1.427 -1.044 1 97.62 84 MET A CA 1
ATOM 669 C C . MET A 1 84 ? 3.422 2.637 -1.871 1 97.62 84 MET A C 1
ATOM 671 O O . MET A 1 84 ? 3.408 2.578 -3.102 1 97.62 84 MET A O 1
ATOM 675 N N . MET A 1 85 ? 3.066 3.693 -1.186 1 98 85 MET A N 1
ATOM 676 C CA . MET A 1 85 ? 2.738 4.922 -1.905 1 98 85 MET A CA 1
ATOM 677 C C . MET A 1 85 ? 3.934 5.414 -2.713 1 98 85 MET A C 1
ATOM 679 O O . MET A 1 85 ? 3.791 5.785 -3.879 1 98 85 MET A O 1
ATOM 683 N N . GLN A 1 86 ? 5.043 5.359 -2.117 1 97.19 86 GLN A N 1
ATOM 684 C CA . GLN A 1 86 ? 6.25 5.824 -2.797 1 97.19 86 GLN A CA 1
ATOM 685 C C . GLN A 1 86 ? 6.527 4.992 -4.047 1 97.19 86 GLN A C 1
ATOM 687 O O . GLN A 1 86 ? 6.828 5.539 -5.109 1 97.19 86 GLN A O 1
ATOM 692 N N . LEU A 1 87 ? 6.363 3.705 -3.963 1 97.19 87 LEU A N 1
ATOM 693 C CA . LEU A 1 87 ? 6.656 2.785 -5.059 1 97.19 87 LEU A CA 1
ATOM 694 C C . LEU A 1 87 ? 5.664 2.967 -6.199 1 97.19 87 LEU A C 1
ATOM 696 O O . LEU A 1 87 ? 5.949 2.596 -7.34 1 97.19 87 LEU A O 1
ATOM 700 N N . SER A 1 88 ? 4.566 3.559 -5.91 1 97.38 88 SER A N 1
ATOM 701 C CA . SER A 1 88 ? 3.574 3.832 -6.945 1 97.38 88 SER A CA 1
ATOM 702 C C . SER A 1 88 ? 4.105 4.832 -7.969 1 97.38 88 SER A C 1
ATOM 704 O O . SER A 1 88 ? 3.551 4.961 -9.062 1 97.38 88 SER A O 1
ATOM 706 N N . PHE A 1 89 ? 5.168 5.496 -7.609 1 96.56 89 PHE A N 1
ATOM 707 C CA . PHE A 1 89 ? 5.734 6.508 -8.492 1 96.56 89 PHE A CA 1
ATOM 708 C C . PHE A 1 89 ? 7.008 5.992 -9.156 1 96.56 89 PHE A C 1
ATOM 710 O O . PHE A 1 89 ? 7.633 6.707 -9.938 1 96.56 89 PHE A O 1
ATOM 717 N N . SER A 1 90 ? 7.359 4.777 -8.883 1 94.25 90 SER A N 1
ATOM 718 C CA . SER A 1 90 ? 8.633 4.246 -9.344 1 94.25 90 SER A CA 1
ATOM 719 C C . SER A 1 90 ? 8.469 3.436 -10.625 1 94.25 90 SER A C 1
ATOM 721 O O . SER A 1 90 ? 7.492 2.695 -10.773 1 94.25 90 SER A O 1
ATOM 723 N N . THR A 1 91 ? 9.406 3.658 -11.516 1 92.5 91 THR A N 1
ATOM 724 C CA . THR A 1 91 ? 9.555 2.689 -12.594 1 92.5 91 THR A CA 1
ATOM 725 C C . THR A 1 91 ? 10.359 1.479 -12.133 1 92.5 91 THR A C 1
ATOM 727 O O . THR A 1 91 ? 10.961 1.504 -11.055 1 92.5 91 THR A O 1
ATOM 730 N N . ILE A 1 92 ? 10.383 0.432 -12.922 1 93.75 92 ILE A N 1
ATOM 731 C CA . ILE A 1 92 ? 11.141 -0.771 -12.602 1 93.75 92 ILE A CA 1
ATOM 732 C C . ILE A 1 92 ? 12.625 -0.431 -12.5 1 93.75 92 ILE A C 1
ATOM 734 O O . ILE A 1 92 ? 13.312 -0.875 -11.578 1 93.75 92 ILE A O 1
ATOM 738 N N . GLU A 1 93 ? 13.102 0.34 -13.453 1 92.88 93 GLU A N 1
ATOM 739 C CA . GLU A 1 93 ? 14.508 0.738 -13.484 1 92.88 93 GLU A CA 1
ATOM 740 C C . GLU A 1 93 ? 14.875 1.562 -12.25 1 92.88 93 GLU A C 1
ATOM 742 O O . GLU A 1 93 ? 15.914 1.331 -11.633 1 92.88 93 GLU A O 1
ATOM 747 N N . GLN A 1 94 ? 14.039 2.463 -11.953 1 93.56 94 GLN A N 1
ATOM 748 C CA . GLN A 1 94 ? 14.266 3.299 -10.781 1 93.56 94 GLN A CA 1
ATOM 749 C C . GLN A 1 94 ? 14.305 2.461 -9.508 1 93.56 94 GLN A C 1
ATOM 751 O O . GLN A 1 94 ? 15.125 2.709 -8.617 1 93.56 94 GLN A O 1
ATOM 756 N N . PHE A 1 95 ? 13.453 1.521 -9.375 1 95.69 95 PHE A N 1
ATOM 757 C CA . PHE A 1 95 ? 13.375 0.616 -8.234 1 95.69 95 PHE A CA 1
ATOM 758 C C . PHE A 1 95 ? 14.688 -0.149 -8.062 1 95.69 95 PHE A C 1
ATOM 760 O O . PHE A 1 95 ? 15.234 -0.215 -6.961 1 95.69 95 PHE A O 1
ATOM 767 N N . LEU A 1 96 ? 15.117 -0.69 -9.156 1 94.62 96 LEU A N 1
ATOM 768 C CA . LEU A 1 96 ? 16.344 -1.477 -9.117 1 94.62 96 LEU A CA 1
ATOM 769 C C 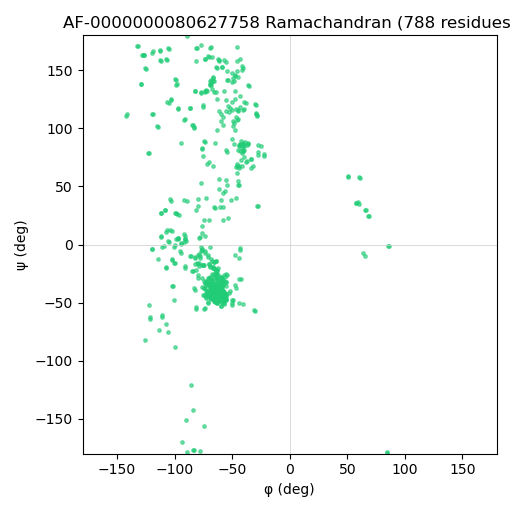. LEU A 1 96 ? 17.547 -0.589 -8.812 1 94.62 96 LEU A C 1
ATOM 771 O O . LEU A 1 96 ? 18.438 -0.983 -8.062 1 94.62 96 LEU A O 1
ATOM 775 N N . GLU A 1 97 ? 17.562 0.594 -9.328 1 93.19 97 GLU A N 1
ATOM 776 C CA . GLU A 1 97 ? 18.672 1.531 -9.133 1 93.19 97 GLU A CA 1
ATOM 777 C C . GLU A 1 97 ? 18.688 2.074 -7.703 1 93.19 97 GLU A C 1
ATOM 779 O O . GLU A 1 97 ? 19.75 2.344 -7.148 1 93.19 97 GLU A O 1
ATOM 784 N N . GLU A 1 98 ? 17.531 2.238 -7.148 1 93 98 GLU A N 1
ATOM 785 C CA . GLU A 1 98 ? 17.406 2.801 -5.809 1 93 98 GLU A CA 1
ATOM 786 C C . GLU A 1 98 ? 18.141 1.938 -4.777 1 93 98 GLU A C 1
ATOM 788 O O . GLU A 1 98 ? 18.703 2.457 -3.809 1 93 98 GLU A O 1
ATOM 793 N N . HIS A 1 99 ? 18.078 0.665 -4.941 1 88.31 99 HIS A N 1
ATOM 794 C CA . HIS A 1 99 ? 18.703 -0.262 -4.004 1 88.31 99 HIS A CA 1
ATOM 795 C C . HIS A 1 99 ? 20.219 -0.111 -4.008 1 88.31 99 HIS A C 1
ATOM 797 O O . HIS A 1 99 ? 20.875 -0.355 -2.992 1 88.31 99 HIS A O 1
ATOM 803 N N . ASN A 1 100 ? 20.703 0.368 -5.117 1 85.5 100 ASN A N 1
ATOM 804 C CA . ASN A 1 100 ? 22.141 0.468 -5.266 1 85.5 100 ASN A CA 1
ATOM 805 C C . ASN A 1 100 ? 22.641 1.895 -5.035 1 85.5 100 ASN A C 1
ATOM 807 O O . ASN A 1 100 ? 23.719 2.104 -4.488 1 85.5 100 ASN A O 1
ATOM 811 N N . GLU A 1 101 ? 21.859 2.844 -5.441 1 89.56 101 GLU A N 1
ATOM 812 C CA . GLU A 1 101 ? 22.344 4.219 -5.504 1 89.56 101 GLU A CA 1
ATOM 813 C C . GLU A 1 101 ? 21.531 5.137 -4.605 1 89.56 101 GLU A C 1
ATOM 815 O O . GLU A 1 101 ? 21.891 6.301 -4.406 1 89.56 101 GLU A O 1
ATOM 820 N N . GLY A 1 102 ? 20.516 4.609 -4.004 1 88.69 102 GLY A N 1
ATOM 821 C CA . GLY A 1 102 ? 19.625 5.461 -3.219 1 88.69 102 GLY A CA 1
ATOM 822 C C . GLY A 1 102 ? 18.562 6.145 -4.051 1 88.69 102 GLY A C 1
ATOM 823 O O . GLY A 1 102 ? 18.5 5.957 -5.27 1 88.69 102 GLY A O 1
ATOM 824 N N . GLN A 1 103 ? 17.766 6.918 -3.381 1 89.19 103 GLN A N 1
ATOM 825 C CA . GLN A 1 103 ? 16.656 7.598 -4.035 1 89.19 103 GLN A CA 1
ATOM 826 C C . GLN A 1 103 ? 17.141 8.805 -4.828 1 89.19 103 GLN A C 1
ATOM 828 O O . GLN A 1 103 ? 17.953 9.594 -4.336 1 89.19 103 GLN A O 1
ATOM 833 N N . LYS A 1 104 ? 16.719 8.891 -5.996 1 93 104 LYS A N 1
ATOM 834 C CA . LYS A 1 104 ? 16.984 10.07 -6.82 1 93 104 LYS A CA 1
ATOM 835 C C . LYS A 1 104 ? 15.75 10.961 -6.906 1 93 104 LYS A C 1
ATOM 837 O O . LYS A 1 104 ? 14.664 10.492 -7.266 1 93 104 LYS A O 1
ATOM 842 N N . LEU A 1 105 ? 15.961 12.164 -6.539 1 95.81 105 LEU A N 1
ATOM 843 C CA . LEU A 1 105 ? 14.867 13.125 -6.547 1 95.81 105 LEU A CA 1
ATOM 844 C C . LEU A 1 105 ? 14.914 13.992 -7.801 1 95.81 105 LEU A C 1
ATOM 846 O O . LEU A 1 105 ? 16 14.336 -8.281 1 95.81 105 LEU A O 1
ATOM 850 N N . ARG A 1 106 ? 13.812 14.289 -8.336 1 96.19 106 ARG A N 1
ATOM 851 C CA . ARG A 1 106 ? 13.711 15.25 -9.43 1 96.19 106 ARG A CA 1
ATOM 852 C C . ARG A 1 106 ? 12.844 16.438 -9.031 1 96.19 106 ARG A C 1
ATOM 854 O O . ARG A 1 106 ? 12.133 16.391 -8.023 1 96.19 106 ARG A O 1
ATOM 861 N N . LYS A 1 107 ? 12.906 17.484 -9.828 1 96.5 107 LYS A N 1
ATOM 862 C CA . LYS A 1 107 ? 12.07 18.656 -9.602 1 96.5 107 LYS A CA 1
ATOM 863 C C . LYS A 1 107 ? 10.602 18.359 -9.883 1 96.5 107 LYS A C 1
ATOM 865 O O . LYS A 1 107 ? 10.281 17.672 -10.859 1 96.5 107 LYS A O 1
ATOM 870 N N . TRP A 1 108 ? 9.789 18.875 -9.008 1 96 108 TRP A N 1
ATOM 871 C CA . TRP A 1 108 ? 8.344 18.719 -9.141 1 96 108 TRP A CA 1
ATOM 872 C C . TRP A 1 108 ? 7.828 19.453 -10.375 1 96 108 TRP A C 1
ATOM 874 O O . TRP A 1 108 ? 8.305 20.547 -10.695 1 96 108 TRP A O 1
ATOM 884 N N . GLU A 1 109 ? 6.867 18.859 -11.086 1 93.69 109 GLU A N 1
ATOM 885 C CA . GLU A 1 109 ? 6.152 19.469 -12.203 1 93.69 109 GLU A CA 1
ATOM 886 C C . GLU A 1 109 ? 4.641 19.406 -11.984 1 93.69 109 GLU A C 1
ATOM 888 O O . GLU A 1 109 ? 4.133 18.484 -11.344 1 93.69 109 GLU A O 1
ATOM 893 N N . PRO A 1 110 ? 3.928 20.344 -12.547 1 90 110 PRO A N 1
ATOM 894 C CA . PRO A 1 110 ? 2.477 20.391 -12.359 1 90 110 PRO A CA 1
ATOM 895 C C . PRO A 1 110 ? 1.777 19.109 -12.797 1 90 110 PRO A C 1
ATOM 897 O O . PRO A 1 110 ? 0.725 18.75 -12.258 1 90 110 PRO A O 1
ATOM 900 N N . THR A 1 111 ? 2.354 18.406 -13.695 1 91.44 111 THR A N 1
ATOM 901 C CA . THR A 1 111 ? 1.752 17.172 -14.195 1 91.44 111 THR A CA 1
ATOM 902 C C . THR A 1 111 ? 1.809 16.078 -13.141 1 91.44 111 THR A C 1
ATOM 904 O O . THR A 1 111 ? 1.123 15.062 -13.266 1 91.44 111 THR A O 1
ATOM 907 N N . ASP A 1 112 ? 2.531 16.25 -12.062 1 93.06 112 ASP A N 1
ATOM 908 C CA . ASP A 1 112 ? 2.684 15.258 -11 1 93.06 112 ASP A CA 1
ATOM 909 C C . ASP A 1 112 ? 1.427 15.18 -10.133 1 93.06 112 ASP A C 1
ATOM 911 O O . ASP A 1 112 ? 1.216 14.195 -9.43 1 93.06 112 ASP A O 1
ATOM 915 N N . VAL A 1 113 ? 0.581 16.141 -10.172 1 89.88 113 VAL A N 1
ATOM 916 C CA . VAL A 1 113 ? -0.524 16.297 -9.234 1 89.88 113 VAL A CA 1
ATOM 917 C C . VAL A 1 113 ? -1.541 15.172 -9.438 1 89.88 113 VAL A C 1
ATOM 919 O O . VAL A 1 113 ? -2.105 14.648 -8.477 1 89.88 113 VAL A O 1
ATOM 922 N N . LYS A 1 114 ? -1.777 14.883 -10.641 1 90.19 114 LYS A N 1
ATOM 923 C CA . LYS A 1 114 ? -2.803 13.883 -10.93 1 90.19 114 LYS A CA 1
ATOM 924 C C . LYS A 1 114 ? -2.455 12.539 -10.281 1 90.19 114 LYS A C 1
ATOM 926 O O . LYS A 1 114 ? -3.248 11.992 -9.516 1 90.19 114 LYS A O 1
ATOM 931 N N . LYS A 1 115 ? -1.262 12.07 -10.562 1 94.06 115 LYS A N 1
ATOM 932 C CA . LYS A 1 115 ? -0.854 10.797 -9.984 1 94.06 115 LYS A CA 1
ATOM 933 C C . LYS A 1 115 ? -0.713 10.898 -8.469 1 94.06 115 LYS A C 1
ATOM 935 O O . LYS A 1 115 ? -1.047 9.953 -7.742 1 94.06 115 LYS A O 1
ATOM 940 N N . LEU A 1 116 ? -0.226 11.984 -8.031 1 95.44 116 LEU A N 1
ATOM 941 C CA . LEU A 1 116 ? -0.106 12.219 -6.594 1 95.44 116 LEU A CA 1
ATOM 942 C C . LEU A 1 116 ? -1.462 12.086 -5.906 1 95.44 116 LEU A C 1
ATOM 944 O O . LEU A 1 116 ? -1.577 11.43 -4.867 1 95.44 116 LEU A O 1
ATOM 948 N N . SER A 1 117 ? -2.436 12.688 -6.488 1 94.44 117 SER A N 1
ATOM 949 C CA . SER A 1 117 ? -3.785 12.664 -5.934 1 94.44 117 SER A CA 1
ATOM 950 C C . SER A 1 117 ? -4.324 11.242 -5.855 1 94.44 117 SER A C 1
ATOM 952 O O . SER A 1 117 ? -4.914 10.844 -4.848 1 94.44 117 SER A O 1
ATOM 954 N N . GLU A 1 118 ? -4.094 10.484 -6.844 1 95.06 118 GLU A N 1
ATOM 955 C CA . GLU A 1 118 ? -4.578 9.109 -6.883 1 95.06 118 GLU A CA 1
ATOM 956 C C . GLU A 1 118 ? -3.912 8.258 -5.805 1 95.06 118 GLU A C 1
ATOM 958 O O . GLU A 1 118 ? -4.582 7.492 -5.109 1 95.06 118 GLU A O 1
ATOM 963 N N . VAL A 1 119 ? -2.645 8.438 -5.695 1 97.62 119 VAL A N 1
ATOM 964 C CA . VAL A 1 119 ? -1.864 7.625 -4.766 1 97.62 119 VAL A CA 1
ATOM 965 C C . VAL A 1 119 ? -2.188 8.039 -3.33 1 97.62 119 VAL A C 1
ATOM 967 O O . VAL A 1 119 ? -2.334 7.184 -2.451 1 97.62 119 VAL A O 1
ATOM 970 N N . GLU A 1 120 ? -2.332 9.281 -3.105 1 97.62 120 GLU A N 1
ATOM 971 C CA . GLU A 1 120 ? -2.586 9.789 -1.761 1 97.62 120 GLU A CA 1
ATOM 972 C C . GLU A 1 120 ? -3.969 9.375 -1.267 1 97.62 120 GLU A C 1
ATOM 974 O O . GLU A 1 120 ? -4.164 9.148 -0.071 1 97.62 120 GLU A O 1
ATOM 979 N N . LEU A 1 121 ? -4.91 9.305 -2.213 1 97.88 121 LEU A N 1
ATOM 980 C CA . LEU A 1 121 ? -6.23 8.828 -1.812 1 97.88 121 LEU A CA 1
ATOM 981 C C . LEU A 1 121 ? -6.148 7.422 -1.231 1 97.88 121 LEU A C 1
ATOM 983 O O . LEU A 1 121 ? -6.754 7.137 -0.196 1 97.88 121 LEU A O 1
ATOM 987 N N . VAL A 1 122 ? -5.391 6.598 -1.832 1 97.88 122 VAL A N 1
ATOM 988 C CA . VAL A 1 122 ? -5.227 5.227 -1.367 1 97.88 122 VAL A CA 1
ATOM 989 C C . VAL A 1 122 ? -4.609 5.223 0.031 1 97.88 122 VAL A C 1
ATOM 991 O O . VAL A 1 122 ? -5.074 4.504 0.918 1 97.88 122 VAL A O 1
ATOM 994 N N . GLY A 1 123 ? -3.551 6.012 0.195 1 98.38 123 GLY A N 1
ATOM 995 C CA . GLY A 1 123 ? -2.924 6.125 1.502 1 98.38 123 GLY A CA 1
ATOM 996 C C . GLY A 1 123 ? -3.869 6.625 2.578 1 98.38 123 GLY A C 1
ATOM 997 O O . GLY A 1 123 ? -3.838 6.145 3.713 1 98.38 123 GLY A O 1
ATOM 998 N N . LEU A 1 124 ? -4.68 7.547 2.188 1 98.56 124 LEU A N 1
ATOM 999 C CA . LEU A 1 124 ? -5.648 8.109 3.121 1 98.56 124 LEU A CA 1
ATOM 1000 C C . LEU A 1 124 ? -6.664 7.051 3.549 1 98.56 124 LEU A C 1
ATOM 1002 O O . LEU A 1 124 ? -6.906 6.863 4.742 1 98.56 124 LEU A O 1
ATOM 1006 N N . LEU A 1 125 ? -7.199 6.383 2.605 1 98.31 125 LEU A N 1
ATOM 1007 C CA . LEU A 1 125 ? -8.227 5.387 2.881 1 98.31 125 LEU A CA 1
ATOM 1008 C C . LEU A 1 125 ? -7.664 4.234 3.703 1 98.31 125 LEU A C 1
ATOM 1010 O O . LEU A 1 125 ? -8.289 3.793 4.672 1 98.31 125 LEU A O 1
ATOM 1014 N N . TYR A 1 126 ? -6.52 3.787 3.402 1 98.31 126 TYR A N 1
ATOM 1015 C CA . TYR A 1 126 ? -5.906 2.699 4.152 1 98.31 126 TYR A CA 1
ATOM 1016 C C . TYR A 1 126 ? -5.656 3.107 5.602 1 98.31 126 TYR A C 1
ATOM 1018 O O . TYR A 1 126 ? -5.973 2.359 6.527 1 98.31 126 TYR A O 1
ATOM 1026 N N . TRP A 1 127 ? -5.035 4.254 5.695 1 98.62 127 TRP A N 1
ATOM 1027 C CA . TRP A 1 127 ? -4.574 4.668 7.016 1 98.62 127 TRP A CA 1
ATOM 1028 C C . TRP A 1 127 ? -5.754 4.902 7.953 1 98.62 127 TRP A C 1
ATOM 1030 O O . TRP A 1 127 ? -5.719 4.488 9.117 1 98.62 127 TRP A O 1
ATOM 1040 N N . ILE A 1 128 ? -6.773 5.59 7.449 1 98.38 128 ILE A N 1
ATOM 1041 C CA . ILE A 1 128 ? -7.895 5.895 8.328 1 98.38 128 ILE A CA 1
ATOM 1042 C C . ILE A 1 128 ? -8.617 4.605 8.719 1 98.38 128 ILE A C 1
ATOM 1044 O O . ILE A 1 128 ? -9.102 4.469 9.844 1 98.38 128 ILE A O 1
ATOM 1048 N N . GLU A 1 129 ? -8.664 3.658 7.828 1 96.94 129 GLU A N 1
ATOM 1049 C CA . GLU A 1 129 ? -9.281 2.363 8.094 1 96.94 129 GLU A CA 1
ATOM 1050 C C . GLU A 1 129 ? -8.547 1.619 9.203 1 96.94 129 GLU A C 1
ATOM 1052 O O . GLU A 1 129 ? -9.164 0.905 10 1 96.94 129 GLU A O 1
ATOM 1057 N N . LYS A 1 130 ? -7.281 1.845 9.266 1 95.75 130 LYS A N 1
ATOM 1058 C CA . LYS A 1 130 ? -6.434 1.142 10.227 1 95.75 130 LYS A CA 1
ATOM 1059 C C . LYS A 1 130 ? -6.625 1.695 11.633 1 95.75 130 LYS A C 1
ATOM 1061 O O . LYS A 1 130 ? -6.246 1.054 12.617 1 95.75 130 LYS A O 1
ATOM 1066 N N . GLN A 1 131 ? -7.184 2.859 11.688 1 96.94 131 GLN A N 1
ATOM 1067 C CA . GLN A 1 131 ? -7.355 3.512 12.984 1 96.94 131 GLN A CA 1
ATOM 1068 C C . GLN A 1 131 ? -8.617 3.012 13.688 1 96.94 131 GLN A C 1
ATOM 1070 O O . GLN A 1 131 ? -9.711 3.504 13.43 1 96.94 131 GLN A O 1
ATOM 1075 N N . ARG A 1 132 ? -8.391 2.086 14.633 1 94.38 132 ARG A N 1
ATOM 1076 C CA . ARG A 1 132 ? -9.531 1.636 15.422 1 94.38 132 ARG A CA 1
ATOM 1077 C C . ARG A 1 132 ? -10.039 2.75 16.328 1 94.38 132 ARG A C 1
ATOM 1079 O O . ARG A 1 132 ? -9.25 3.521 16.875 1 94.38 132 ARG A O 1
ATOM 1086 N N . PRO A 1 133 ? -11.32 2.881 16.5 1 96.75 133 PRO A N 1
ATOM 1087 C CA . PRO A 1 133 ? -12.414 2.027 16.031 1 96.75 133 PRO A CA 1
ATOM 1088 C C . PRO A 1 133 ? -13.148 2.619 14.828 1 96.75 133 PRO A C 1
ATOM 1090 O O . PRO A 1 133 ? -14.375 2.52 14.734 1 96.75 133 PRO A O 1
ATOM 1093 N N . TYR A 1 134 ? -12.461 3.246 13.93 1 97.62 134 TYR A N 1
ATOM 1094 C CA . TYR A 1 134 ? -13.047 3.982 12.812 1 97.62 134 TYR A CA 1
ATOM 1095 C C . TYR A 1 134 ? -14.078 3.137 12.086 1 97.62 134 TYR A C 1
ATOM 1097 O O . TYR A 1 134 ? -15.195 3.596 11.828 1 97.62 134 TYR A O 1
ATOM 1105 N N . LYS A 1 135 ? -13.773 1.895 11.758 1 94.81 135 LYS A N 1
ATOM 1106 C CA . LYS A 1 135 ? -14.625 1.033 10.938 1 94.81 135 LYS A CA 1
ATOM 1107 C C . LYS A 1 135 ? -15.938 0.731 11.641 1 94.81 135 LYS A C 1
ATOM 1109 O O . LYS A 1 135 ? -16.938 0.393 10.992 1 94.81 135 LYS A O 1
ATOM 1114 N N . GLU A 1 136 ? -15.922 0.879 12.914 1 94.56 136 GLU A N 1
ATOM 1115 C CA . GLU A 1 136 ? -17.094 0.51 13.703 1 94.56 136 GLU A CA 1
ATOM 1116 C C . GLU A 1 136 ? -17.984 1.716 13.961 1 94.56 136 GLU A C 1
ATOM 1118 O O . GLU A 1 136 ? -19.094 1.574 14.492 1 94.56 136 GLU A O 1
ATOM 1123 N N . LEU A 1 137 ? -17.578 2.895 13.586 1 97.31 137 LEU A N 1
ATOM 1124 C CA . LEU A 1 137 ? -18.344 4.109 13.828 1 97.31 137 LEU A CA 1
ATOM 1125 C C . LEU A 1 137 ? -19.562 4.184 12.906 1 97.31 137 LEU A C 1
ATOM 1127 O O . LEU A 1 137 ? -19.609 3.508 11.875 1 97.31 137 LEU A O 1
ATOM 1131 N N . PRO A 1 138 ? -20.5 5.004 13.352 1 95.94 138 PRO A N 1
ATOM 1132 C CA . PRO A 1 138 ? -21.609 5.254 12.438 1 95.94 138 PRO A CA 1
ATOM 1133 C C . PRO A 1 138 ? -21.172 5.855 11.109 1 95.94 138 PRO A C 1
ATOM 1135 O O . PRO A 1 138 ? -20.203 6.629 11.07 1 95.94 138 PRO A O 1
ATOM 1138 N N . SER A 1 139 ? -21.938 5.613 10.047 1 94.88 139 SER A N 1
ATOM 1139 C CA . SER A 1 139 ? -21.562 6.004 8.695 1 94.88 139 SER A CA 1
ATOM 1140 C C . SER A 1 139 ? -21.391 7.516 8.586 1 94.88 139 SER A C 1
ATOM 1142 O O . SER A 1 139 ? -20.469 7.988 7.914 1 94.88 139 SER A O 1
ATOM 1144 N N . GLU A 1 140 ? -22.25 8.195 9.203 1 95.38 140 GLU A N 1
ATOM 1145 C CA . GLU A 1 140 ? -22.172 9.656 9.133 1 95.38 140 GLU A CA 1
ATOM 1146 C C . GLU A 1 140 ? -20.922 10.172 9.82 1 95.38 140 GLU A C 1
ATOM 1148 O O . GLU A 1 140 ? -20.297 11.125 9.344 1 95.38 140 GLU A O 1
ATOM 1153 N N . ASP A 1 141 ? -20.578 9.57 10.914 1 97.75 141 ASP A N 1
ATOM 1154 C CA . ASP A 1 141 ? -19.391 9.977 11.641 1 97.75 141 ASP A CA 1
ATOM 1155 C C . ASP A 1 141 ? -18.125 9.617 10.859 1 97.75 141 ASP A C 1
ATOM 1157 O O . ASP A 1 141 ? -17.156 10.383 10.844 1 97.75 141 ASP A O 1
ATOM 1161 N N . LYS A 1 142 ? -18.125 8.438 10.164 1 97.56 142 LYS A N 1
ATOM 1162 C CA . LYS A 1 142 ? -17 8.047 9.32 1 97.56 142 LYS A CA 1
ATOM 1163 C C . LYS A 1 142 ? -16.75 9.062 8.211 1 97.56 142 LYS A C 1
ATOM 1165 O O . LYS A 1 142 ? -15.617 9.469 7.969 1 97.56 142 LYS A O 1
ATOM 1170 N N . SER A 1 143 ? -17.844 9.453 7.629 1 96.44 143 SER A N 1
ATOM 1171 C CA . SER A 1 143 ? -17.75 10.414 6.535 1 96.44 143 SER A CA 1
ATOM 1172 C C . SER A 1 143 ? -17.219 11.758 7.023 1 96.44 143 SER A C 1
ATOM 1174 O O . SER A 1 143 ? -16.375 12.367 6.375 1 96.44 143 SER A O 1
ATOM 1176 N N . ALA A 1 144 ? -17.719 12.172 8.156 1 96.88 144 ALA A N 1
ATOM 1177 C CA . ALA A 1 144 ? -17.297 13.445 8.719 1 96.88 144 ALA A CA 1
ATOM 1178 C C . ALA A 1 144 ? -15.812 13.422 9.086 1 96.88 144 ALA A C 1
ATOM 1180 O O . ALA A 1 144 ? -15.07 14.359 8.781 1 96.88 144 ALA A O 1
ATOM 1181 N N . LEU A 1 145 ? -15.414 12.352 9.703 1 98.12 145 LEU A N 1
ATOM 1182 C CA . LEU A 1 145 ? -14.023 12.242 10.141 1 98.12 145 LEU A CA 1
ATOM 1183 C C . LEU A 1 145 ? -13.094 12.102 8.945 1 98.12 145 LEU A C 1
ATOM 1185 O O . LEU A 1 145 ? -11.961 12.602 8.977 1 98.12 145 LEU A O 1
ATOM 1189 N N . LEU A 1 146 ? -13.547 11.391 7.906 1 98 146 LEU A N 1
ATOM 1190 C CA . LEU A 1 146 ? -12.75 11.266 6.691 1 98 146 LEU A CA 1
ATOM 1191 C C . LEU A 1 146 ? -12.484 12.641 6.078 1 98 146 LEU A C 1
ATOM 1193 O O . LEU A 1 146 ? -11.359 12.938 5.68 1 98 146 LEU A O 1
ATOM 1197 N N . MET A 1 147 ? -13.484 13.438 6.047 1 96.25 147 MET A N 1
ATOM 1198 C CA . MET A 1 147 ? -13.352 14.781 5.48 1 96.25 147 MET A CA 1
ATOM 1199 C C . MET A 1 147 ? -12.438 15.648 6.344 1 96.25 147 MET A C 1
ATOM 1201 O O . MET A 1 147 ? -11.5 16.25 5.84 1 96.25 147 MET A O 1
ATOM 1205 N N . ARG A 1 148 ? -12.633 15.617 7.617 1 96.06 148 ARG A N 1
ATOM 1206 C CA . ARG A 1 148 ? -11.906 16.469 8.555 1 96.06 148 ARG A CA 1
ATOM 1207 C C . ARG A 1 148 ? -10.43 16.078 8.609 1 96.06 148 ARG A C 1
ATOM 1209 O O . ARG A 1 148 ? -9.562 16.938 8.719 1 96.06 148 ARG A O 1
ATOM 1216 N N . TYR A 1 149 ? -10.266 14.82 8.531 1 97.81 149 TYR A N 1
ATOM 1217 C CA . TYR A 1 149 ? -8.93 14.273 8.734 1 97.81 149 TYR A CA 1
ATOM 1218 C C . TYR A 1 149 ? -8.117 14.328 7.445 1 97.81 149 TYR A C 1
ATOM 1220 O O . TYR A 1 149 ? -6.883 14.297 7.484 1 97.81 149 TYR A O 1
ATOM 1228 N N . SER A 1 150 ? -8.703 14.383 6.285 1 97.56 150 SER A N 1
ATOM 1229 C CA . SER A 1 150 ? -8.047 14.219 4.992 1 97.56 150 SER A CA 1
ATOM 1230 C C . SER A 1 150 ? -6.918 15.227 4.816 1 97.56 150 SER A C 1
ATOM 1232 O O . SER A 1 150 ? -5.773 14.852 4.551 1 97.56 150 SER A O 1
ATOM 1234 N N . VAL A 1 151 ? -7.18 16.516 5.043 1 96.56 151 VAL A N 1
ATOM 1235 C CA . VAL A 1 151 ? -6.164 17.531 4.848 1 96.56 151 VAL A CA 1
ATOM 1236 C C . VAL A 1 151 ? -5.062 17.375 5.895 1 96.56 151 VAL A C 1
ATOM 1238 O O . VAL A 1 151 ? -3.887 17.625 5.609 1 96.56 151 VAL A O 1
ATOM 1241 N N . ARG A 1 152 ? -5.426 16.953 7.059 1 97.56 152 ARG A N 1
ATOM 1242 C CA . ARG A 1 152 ? -4.457 16.781 8.141 1 97.56 152 ARG A CA 1
ATOM 1243 C C . ARG A 1 152 ? -3.529 15.602 7.852 1 97.56 152 ARG A C 1
ATOM 1245 O O . ARG A 1 152 ? -2.318 15.695 8.062 1 97.56 152 ARG A O 1
ATOM 1252 N N . LYS A 1 153 ? -4.125 14.547 7.371 1 98.56 153 LYS A N 1
ATOM 1253 C CA . LYS A 1 153 ? -3.342 13.367 7.008 1 98.56 153 LYS A CA 1
ATOM 1254 C C . LYS A 1 153 ? -2.328 13.695 5.914 1 98.56 153 LYS A C 1
ATOM 1256 O O . LYS A 1 153 ? -1.146 13.367 6.039 1 98.56 153 LYS A O 1
ATOM 1261 N N . LEU A 1 154 ? -2.754 14.328 4.938 1 97.56 154 LEU A N 1
ATOM 1262 C CA . LEU A 1 154 ? -1.886 14.633 3.807 1 97.56 154 LEU A CA 1
ATOM 1263 C C . LEU A 1 154 ? -0.789 15.617 4.215 1 97.56 154 LEU A C 1
ATOM 1265 O O . LEU A 1 154 ? 0.381 15.414 3.883 1 97.56 154 LEU A O 1
ATOM 1269 N N . SER A 1 155 ? -1.164 16.641 4.934 1 97.19 155 SER A N 1
ATOM 1270 C CA . SER A 1 155 ? -0.196 17.641 5.375 1 97.19 155 SER A CA 1
ATOM 1271 C C . SER A 1 155 ? 0.884 17.016 6.25 1 97.19 155 SER A C 1
ATOM 1273 O O . SER A 1 155 ? 2.076 17.25 6.035 1 97.19 155 SER A O 1
ATOM 1275 N N . LEU A 1 156 ? 0.382 16.266 7.172 1 98.38 156 LEU A N 1
ATOM 1276 C CA . LEU A 1 156 ? 1.33 15.648 8.094 1 98.38 156 LEU A CA 1
ATOM 1277 C C . LEU A 1 156 ? 2.287 14.719 7.359 1 98.38 156 LEU A C 1
ATOM 1279 O O . LEU A 1 156 ? 3.486 14.703 7.641 1 98.38 156 LEU A O 1
ATOM 1283 N N . ASP A 1 157 ? 1.799 13.93 6.438 1 98.31 157 ASP A N 1
ATOM 1284 C CA . ASP A 1 157 ? 2.656 13.055 5.637 1 98.31 157 ASP A CA 1
ATOM 1285 C C . ASP A 1 157 ? 3.703 13.867 4.879 1 98.31 157 ASP A C 1
ATOM 1287 O O . ASP A 1 157 ? 4.871 13.477 4.809 1 98.31 157 ASP A O 1
ATOM 1291 N N . HIS A 1 158 ? 3.285 14.922 4.348 1 97.62 158 HIS A N 1
ATOM 1292 C CA . HIS A 1 158 ? 4.191 15.75 3.562 1 97.62 158 HIS A CA 1
ATOM 1293 C C . HIS A 1 158 ? 5.25 16.406 4.449 1 97.62 158 HIS A C 1
ATOM 1295 O O . HIS A 1 158 ? 6.422 16.469 4.074 1 97.62 158 HIS A O 1
ATOM 1301 N N . PHE A 1 159 ? 4.812 16.906 5.562 1 98.12 159 PHE A N 1
ATOM 1302 C CA . PHE A 1 159 ? 5.77 17.5 6.488 1 98.12 159 PHE A CA 1
ATOM 1303 C C . PHE A 1 159 ? 6.824 16.469 6.902 1 98.12 159 PHE A C 1
ATOM 1305 O O . PHE A 1 159 ? 8.016 16.781 6.945 1 98.12 159 PHE A O 1
ATOM 1312 N N . TYR A 1 160 ? 6.312 15.336 7.23 1 98.38 160 TYR A N 1
ATOM 1313 C CA . TYR A 1 160 ? 7.215 14.281 7.668 1 98.38 160 TYR A CA 1
ATOM 1314 C C . TYR A 1 160 ? 8.172 13.883 6.551 1 98.38 160 TYR A C 1
ATOM 1316 O O . TYR A 1 160 ? 9.375 13.727 6.781 1 98.38 160 TYR A O 1
ATOM 1324 N N . SER A 1 161 ? 7.668 13.727 5.355 1 97.44 161 SER A N 1
ATOM 1325 C CA . SER A 1 161 ? 8.5 13.391 4.207 1 97.44 161 SER A CA 1
ATOM 1326 C C . SER A 1 161 ? 9.578 14.453 3.982 1 97.44 161 SER A C 1
ATOM 1328 O O . SER A 1 161 ? 10.75 14.125 3.795 1 97.44 161 SER A O 1
ATOM 1330 N N . ALA A 1 162 ? 9.203 15.625 3.996 1 97.94 162 ALA A N 1
ATOM 1331 C CA . ALA A 1 162 ? 10.148 16.719 3.803 1 97.94 162 ALA A CA 1
ATOM 1332 C C . ALA A 1 162 ? 11.227 16.719 4.887 1 97.94 162 ALA A C 1
ATOM 1334 O O . ALA A 1 162 ? 12.406 16.891 4.59 1 97.94 162 ALA A O 1
ATOM 1335 N N . SER A 1 163 ? 10.852 16.484 6.062 1 98 163 SER A N 1
ATOM 1336 C CA . SER A 1 163 ? 11.758 16.578 7.203 1 98 163 SER A CA 1
ATOM 1337 C C . SER A 1 163 ? 12.844 15.5 7.141 1 98 163 SER A C 1
ATOM 1339 O O . SER A 1 163 ? 13.875 15.609 7.801 1 98 163 SER A O 1
ATOM 1341 N N . LYS A 1 164 ? 12.617 14.461 6.402 1 96.31 164 LYS A N 1
ATOM 1342 C CA . LYS A 1 164 ? 13.586 13.375 6.262 1 96.31 164 LYS A CA 1
ATOM 1343 C C . LYS A 1 164 ? 14.727 13.773 5.332 1 96.31 164 LYS A C 1
ATOM 1345 O O . LYS A 1 164 ? 15.703 13.039 5.191 1 96.31 164 LYS A O 1
ATOM 1350 N N . HIS A 1 165 ? 14.625 14.898 4.758 1 96.62 165 HIS A N 1
ATOM 1351 C CA . HIS A 1 165 ? 15.641 15.406 3.846 1 96.62 165 HIS A CA 1
ATOM 1352 C C . HIS A 1 165 ? 16.172 16.766 4.309 1 96.62 165 HIS A C 1
ATOM 1354 O O . HIS A 1 165 ? 15.93 17.781 3.656 1 96.62 165 HIS A O 1
ATOM 1360 N N . PRO A 1 166 ? 17.016 16.75 5.242 1 96.75 166 PRO A N 1
ATOM 1361 C CA . PRO A 1 166 ? 17.438 18 5.879 1 96.75 166 PRO A CA 1
ATOM 1362 C C . PRO A 1 166 ? 18.156 18.938 4.914 1 96.75 166 PRO A C 1
ATOM 1364 O O . PRO A 1 166 ? 18.016 20.156 5.02 1 96.75 166 PRO A O 1
ATOM 1367 N N . ILE A 1 167 ? 18.922 18.422 4.012 1 96.31 167 ILE A N 1
ATOM 1368 C CA . ILE A 1 167 ? 19.656 19.25 3.055 1 96.31 167 ILE A CA 1
ATOM 1369 C C . ILE A 1 167 ? 18.656 20.031 2.186 1 96.31 167 ILE A C 1
ATOM 1371 O O . ILE A 1 167 ? 18.844 21.219 1.936 1 96.31 167 ILE A O 1
ATOM 1375 N N . HIS A 1 168 ? 17.656 19.328 1.779 1 97.44 168 HIS A N 1
ATOM 1376 C CA . HIS A 1 168 ? 16.625 20 0.992 1 97.44 168 HIS A CA 1
ATOM 1377 C C . HIS A 1 168 ? 15.852 21.016 1.832 1 97.44 168 HIS A C 1
ATOM 1379 O O . HIS A 1 168 ? 15.453 22.062 1.327 1 97.44 168 HIS A O 1
ATOM 1385 N N . CYS A 1 169 ? 15.625 20.719 3.031 1 97.25 169 CYS A N 1
ATOM 1386 C CA . CYS A 1 169 ? 14.953 21.656 3.922 1 97.25 169 CYS A CA 1
ATOM 1387 C C . CYS A 1 169 ? 15.766 22.938 4.074 1 97.25 169 CYS A C 1
ATOM 1389 O O . CYS A 1 169 ? 15.203 24.031 4.07 1 97.25 169 CYS A O 1
ATOM 1391 N N . ASP A 1 170 ? 17.047 22.797 4.191 1 96.5 170 ASP A N 1
ATOM 1392 C CA . ASP A 1 170 ? 17.922 23.953 4.309 1 96.5 170 ASP A CA 1
ATOM 1393 C C . ASP A 1 170 ? 17.797 24.875 3.092 1 96.5 170 ASP A C 1
ATOM 1395 O O . ASP A 1 170 ? 17.938 26.094 3.207 1 96.5 170 ASP A O 1
ATOM 1399 N N . ASN A 1 171 ? 17.516 24.266 1.979 1 96.44 171 ASN A N 1
ATOM 1400 C CA . ASN A 1 171 ? 17.344 25.016 0.734 1 96.44 171 ASN A CA 1
ATOM 1401 C C . ASN A 1 171 ? 15.891 25.422 0.512 1 96.44 171 ASN A C 1
ATOM 1403 O O . ASN A 1 171 ? 15.539 25.938 -0.545 1 96.44 171 ASN A O 1
ATOM 1407 N N . ARG A 1 172 ? 15.055 25.141 1.465 1 96.19 172 ARG A N 1
ATOM 1408 C CA . ARG A 1 172 ? 13.625 25.391 1.393 1 96.19 172 ARG A CA 1
ATOM 1409 C C . ARG A 1 172 ? 13 24.688 0.196 1 96.19 172 ARG A C 1
ATOM 1411 O O . ARG A 1 172 ? 12.172 25.266 -0.515 1 96.19 172 ARG A O 1
ATOM 1418 N N . GLU A 1 173 ? 13.523 23.531 -0.07 1 97.5 173 GLU A N 1
ATOM 1419 C CA . GLU A 1 173 ? 12.969 22.609 -1.06 1 97.5 173 GLU A CA 1
ATOM 1420 C C . GLU A 1 173 ? 12.078 21.547 -0.399 1 97.5 173 GLU A C 1
ATOM 1422 O O . GLU A 1 173 ? 12.547 20.766 0.425 1 97.5 173 GLU A O 1
ATOM 1427 N N . PHE A 1 174 ? 10.828 21.594 -0.776 1 97.88 174 PHE A N 1
ATOM 1428 C CA . PHE A 1 174 ? 9.836 20.734 -0.142 1 97.88 174 PHE A CA 1
ATOM 1429 C C . PHE A 1 174 ? 9.805 19.359 -0.802 1 97.88 174 PHE A C 1
ATOM 1431 O O . PHE A 1 174 ? 9.172 19.188 -1.845 1 97.88 174 PHE A O 1
ATOM 1438 N N . VAL A 1 175 ? 10.406 18.375 -0.129 1 97.81 175 VAL A N 1
ATOM 1439 C CA . VAL A 1 175 ? 10.484 17.031 -0.688 1 97.81 175 VAL A CA 1
ATOM 1440 C C . VAL A 1 175 ? 9.18 16.281 -0.412 1 97.81 175 VAL A C 1
ATOM 1442 O O . VAL A 1 175 ? 8.68 16.297 0.716 1 97.81 175 VAL A O 1
ATOM 1445 N N . MET A 1 176 ? 8.688 15.688 -1.419 1 96 176 MET A N 1
ATOM 1446 C CA . MET A 1 176 ? 7.449 14.914 -1.327 1 96 176 MET A CA 1
ATOM 1447 C C . MET A 1 176 ? 7.723 13.43 -1.525 1 96 176 MET A C 1
ATOM 1449 O O . MET A 1 176 ? 8.797 13.047 -1.98 1 96 176 MET A O 1
ATOM 1453 N N . ASN A 1 177 ? 6.781 12.641 -1.219 1 93.94 177 ASN A N 1
ATOM 1454 C CA . ASN A 1 177 ? 6.93 11.188 -1.216 1 93.94 177 ASN A CA 1
ATOM 1455 C C . ASN A 1 177 ? 6.988 10.625 -2.633 1 93.94 177 ASN A C 1
ATOM 1457 O O . ASN A 1 177 ? 7.32 9.461 -2.83 1 93.94 177 ASN A O 1
ATOM 1461 N N . ASN A 1 178 ? 6.77 11.406 -3.674 1 94.81 178 ASN A N 1
ATOM 1462 C CA . ASN A 1 178 ? 6.754 10.961 -5.062 1 94.81 178 ASN A CA 1
ATOM 1463 C C . ASN A 1 178 ? 8.102 11.188 -5.742 1 94.81 178 ASN A C 1
ATOM 1465 O O . ASN A 1 178 ? 8.156 11.461 -6.941 1 94.81 178 ASN A O 1
ATOM 1469 N N . TYR A 1 179 ? 9.188 11.227 -4.977 1 95.31 179 TYR A N 1
ATOM 1470 C CA . TYR A 1 179 ? 10.555 11.367 -5.457 1 95.31 179 TYR A CA 1
ATOM 1471 C C . TYR A 1 179 ? 10.758 12.734 -6.102 1 95.31 179 TYR A C 1
ATOM 1473 O O . TYR A 1 179 ? 11.531 12.875 -7.055 1 95.31 179 TYR A O 1
ATOM 1481 N N . THR A 1 180 ? 10.031 13.68 -5.641 1 97 180 THR A N 1
ATOM 1482 C CA . THR A 1 180 ? 10.211 15.031 -6.164 1 97 180 THR A CA 1
ATOM 1483 C C . THR A 1 180 ? 10.453 16.016 -5.027 1 97 180 THR A C 1
ATOM 1485 O O . THR A 1 180 ? 10.227 15.703 -3.859 1 97 180 THR A O 1
ATOM 1488 N N . PHE A 1 181 ? 10.969 17.172 -5.391 1 97.62 181 PHE A N 1
ATOM 1489 C CA . PHE A 1 181 ? 11.008 18.297 -4.477 1 97.62 181 PHE A CA 1
ATOM 1490 C C . PHE A 1 181 ? 10.43 19.547 -5.129 1 97.62 181 PHE A C 1
ATOM 1492 O O . PHE A 1 181 ? 10.609 19.766 -6.328 1 97.62 181 PHE A O 1
ATOM 1499 N N . VAL A 1 182 ? 9.648 20.281 -4.391 1 96.69 182 VAL A N 1
ATOM 1500 C CA . VAL A 1 182 ? 9.133 21.578 -4.812 1 96.69 182 VAL A CA 1
ATOM 1501 C C . VAL A 1 182 ? 10.141 22.672 -4.461 1 96.69 182 VAL A C 1
ATOM 1503 O O . VAL A 1 182 ? 10.438 22.891 -3.285 1 96.69 182 VAL A O 1
ATOM 1506 N N . PRO A 1 183 ? 10.633 23.328 -5.453 1 95 183 PRO A N 1
ATOM 1507 C CA . PRO A 1 183 ? 11.609 24.375 -5.152 1 95 183 PRO A CA 1
ATOM 1508 C C . PRO A 1 183 ? 10.992 25.562 -4.43 1 95 183 PRO A C 1
ATOM 1510 O O . PRO A 1 183 ? 9.766 25.703 -4.398 1 95 183 PRO A O 1
ATOM 1513 N N . GLU A 1 184 ? 11.852 26.422 -3.951 1 92.06 184 GLU A N 1
ATOM 1514 C CA . GLU A 1 184 ? 11.461 27.547 -3.113 1 92.06 184 GLU A CA 1
ATOM 1515 C C . GLU A 1 184 ? 10.57 28.516 -3.881 1 92.06 184 GLU A C 1
ATOM 1517 O O . GLU A 1 184 ? 9.695 29.172 -3.297 1 92.06 184 GLU A O 1
ATOM 1522 N N . ASP A 1 185 ? 10.703 28.609 -5.156 1 89.75 185 ASP A N 1
ATOM 1523 C CA . ASP A 1 185 ? 10 29.609 -5.949 1 89.75 185 ASP A CA 1
ATOM 1524 C C . ASP A 1 185 ? 8.672 29.078 -6.469 1 89.75 185 ASP A C 1
ATOM 1526 O O . ASP A 1 185 ? 8.023 29.703 -7.301 1 89.75 185 ASP A O 1
ATOM 1530 N N . ARG A 1 186 ? 8.305 27.922 -5.977 1 91.25 186 ARG A N 1
ATOM 1531 C CA . ARG A 1 186 ? 7.035 27.312 -6.352 1 91.25 186 ARG A CA 1
ATOM 1532 C C . ARG A 1 186 ? 6.227 26.922 -5.113 1 91.25 186 ARG A C 1
ATOM 1534 O O . ARG A 1 186 ? 6.77 26.844 -4.012 1 91.25 186 ARG A O 1
ATOM 1541 N N . THR A 1 187 ? 4.949 26.688 -5.332 1 88.44 187 THR A N 1
ATOM 1542 C CA . THR A 1 187 ? 4.059 26.391 -4.215 1 88.44 187 THR A CA 1
ATOM 1543 C C . THR A 1 187 ? 3.672 24.906 -4.223 1 88.44 187 THR A C 1
ATOM 1545 O O . THR A 1 187 ? 3.207 24.391 -3.209 1 88.44 187 THR A O 1
ATOM 1548 N N . GLY A 1 188 ? 3.787 24.203 -5.309 1 87.88 188 GLY A N 1
ATOM 1549 C CA . GLY A 1 188 ? 3.275 22.844 -5.457 1 87.88 188 GLY A CA 1
ATOM 1550 C C . GLY A 1 188 ? 1.821 22.812 -5.891 1 87.88 188 GLY A C 1
ATOM 1551 O O . GLY A 1 188 ? 1.27 21.734 -6.129 1 87.88 188 GLY A O 1
ATOM 1552 N N . PHE A 1 189 ? 1.172 23.938 -6.059 1 86.06 189 PHE A N 1
ATOM 1553 C CA . PHE A 1 189 ? -0.231 24.031 -6.445 1 86.06 189 PHE A CA 1
ATOM 1554 C C . PHE A 1 189 ? -0.374 24.609 -7.848 1 86.06 189 PHE A C 1
ATOM 1556 O O . PHE A 1 189 ? -1.48 24.938 -8.281 1 86.06 189 PHE A O 1
ATOM 1563 N N . GLU A 1 190 ? 0.795 24.781 -8.5 1 86.12 190 GLU A N 1
ATOM 1564 C CA . GLU A 1 190 ? 0.761 25.266 -9.875 1 86.12 190 GLU A CA 1
ATOM 1565 C C . GLU A 1 190 ? 0.132 24.234 -10.805 1 86.12 190 GLU A C 1
ATOM 1567 O O . GLU A 1 190 ? 0.334 23.031 -10.641 1 86.12 190 GLU A O 1
ATOM 1572 N N . LEU A 1 191 ? -0.583 24.688 -11.75 1 82.94 191 LEU A N 1
ATOM 1573 C CA . LEU A 1 191 ? -1.145 23.891 -12.828 1 82.94 191 LEU A CA 1
ATOM 1574 C C . LEU A 1 191 ? -0.414 24.156 -14.141 1 82.94 191 LEU A C 1
ATOM 1576 O O . LEU A 1 191 ? 0.24 25.188 -14.297 1 82.94 191 LEU A O 1
ATOM 1580 N N . PRO A 1 192 ? -0.553 23.188 -15.055 1 83.62 192 PRO A N 1
ATOM 1581 C CA . PRO A 1 192 ? 0.168 23.359 -16.328 1 83.62 192 PRO A CA 1
ATOM 1582 C C . PRO A 1 192 ? -0.241 24.609 -17.078 1 83.62 192 PRO A C 1
ATOM 1584 O O . PRO A 1 192 ? 0.575 25.203 -17.797 1 83.62 192 PRO A O 1
ATOM 1587 N N . GLU A 1 193 ? -1.425 25.062 -16.906 1 83.31 193 GLU A N 1
ATOM 1588 C CA . GLU A 1 193 ? -1.948 26.172 -17.688 1 83.31 193 GLU A CA 1
ATOM 1589 C C . GLU A 1 193 ? -1.685 27.5 -16.984 1 83.31 193 GLU A C 1
ATOM 1591 O O . GLU A 1 193 ? -2.006 28.562 -17.516 1 83.31 193 GLU A O 1
ATOM 1596 N N . ASP A 1 194 ? -1.031 27.484 -15.875 1 84.88 194 ASP A N 1
ATOM 1597 C CA . ASP A 1 194 ? -0.796 28.703 -15.125 1 84.88 194 ASP A CA 1
ATOM 1598 C C . ASP A 1 194 ? 0.224 29.594 -15.836 1 84.88 194 ASP A C 1
ATOM 1600 O O . ASP A 1 194 ? 1.244 29.109 -16.328 1 84.88 194 ASP A O 1
ATOM 1604 N N . ASP A 1 195 ? -0.156 30.875 -15.93 1 84.31 195 ASP A N 1
ATOM 1605 C CA . ASP A 1 195 ? 0.819 31.828 -16.438 1 84.31 195 ASP A CA 1
ATOM 1606 C C . ASP A 1 195 ? 1.653 32.406 -15.305 1 84.31 195 ASP A C 1
ATOM 1608 O O . ASP A 1 195 ? 1.506 32.031 -14.148 1 84.31 195 ASP A O 1
ATOM 1612 N N . ALA A 1 196 ? 2.564 33.312 -15.641 1 86 196 ALA A N 1
ATOM 1613 C CA . ALA A 1 196 ? 3.506 33.844 -14.672 1 86 196 ALA A CA 1
ATOM 1614 C C . ALA A 1 196 ? 2.775 34.625 -13.57 1 86 196 ALA A C 1
ATOM 1616 O O . ALA A 1 196 ? 3.172 34.562 -12.406 1 86 196 ALA A O 1
ATOM 1617 N N . HIS A 1 197 ? 1.768 35.281 -13.969 1 84.19 197 HIS A N 1
ATOM 1618 C CA . HIS A 1 197 ? 0.996 36.062 -13.016 1 84.19 197 HIS A CA 1
ATOM 1619 C C . HIS A 1 197 ? 0.261 35.156 -12.023 1 84.19 197 HIS A C 1
ATOM 1621 O O . HIS A 1 197 ? 0.205 35.469 -10.828 1 84.19 197 HIS A O 1
ATOM 1627 N N . GLN A 1 198 ? -0.291 34.188 -12.5 1 82.69 198 GLN A N 1
ATOM 1628 C CA . GLN A 1 198 ? -1.009 33.219 -11.648 1 82.69 198 GLN A CA 1
ATOM 1629 C C . GLN A 1 198 ? -0.063 32.531 -10.672 1 82.69 198 GLN A C 1
ATOM 1631 O O . GLN A 1 198 ? -0.417 32.312 -9.508 1 82.69 198 GLN A O 1
ATOM 1636 N N . ILE A 1 199 ? 1.108 32.281 -11.141 1 86.75 199 ILE A N 1
ATOM 1637 C CA . ILE A 1 199 ? 2.125 31.625 -10.312 1 86.75 199 ILE A CA 1
ATOM 1638 C C . ILE A 1 199 ? 2.52 32.562 -9.172 1 86.75 199 ILE A C 1
ATOM 1640 O O . ILE A 1 199 ? 2.6 32.156 -8.016 1 86.75 199 ILE A O 1
ATOM 1644 N N . GLU A 1 200 ? 2.686 33.781 -9.531 1 85.69 200 GLU A N 1
ATOM 1645 C CA . GLU A 1 200 ? 3.059 34.75 -8.531 1 85.69 200 GLU A CA 1
ATOM 1646 C C . GLU A 1 200 ? 1.922 35 -7.535 1 85.69 200 GLU A C 1
ATOM 1648 O O . GLU A 1 200 ? 2.162 35.188 -6.344 1 85.69 200 GLU A O 1
ATOM 1653 N N . ALA A 1 201 ? 0.788 35 -8.008 1 82.5 201 ALA A N 1
ATOM 1654 C CA . ALA A 1 201 ? -0.38 35.188 -7.148 1 82.5 201 ALA A CA 1
ATOM 1655 C C . ALA A 1 201 ? -0.506 34.062 -6.129 1 82.5 201 ALA A C 1
ATOM 1657 O O . ALA A 1 201 ? -0.815 34.312 -4.961 1 82.5 201 ALA A O 1
ATOM 1658 N N . LYS A 1 202 ? -0.274 32.906 -6.586 1 83.75 202 LYS A N 1
ATOM 1659 C CA . LYS A 1 202 ? -0.318 31.75 -5.691 1 83.75 202 LYS A CA 1
ATOM 1660 C C . LYS A 1 202 ? 0.76 31.859 -4.613 1 83.75 202 LYS A C 1
ATOM 1662 O O . LYS A 1 202 ? 0.499 31.578 -3.439 1 83.75 202 LYS A O 1
ATOM 1667 N N . ARG A 1 203 ? 1.863 32.219 -5.039 1 86.56 203 ARG A N 1
ATOM 1668 C CA . ARG A 1 203 ? 2.951 32.375 -4.078 1 86.56 203 ARG A CA 1
ATOM 1669 C C . ARG A 1 203 ? 2.58 33.375 -3 1 86.56 203 ARG A C 1
ATOM 1671 O O . ARG A 1 203 ? 2.871 33.188 -1.82 1 86.56 203 ARG A O 1
ATOM 1678 N N . GLY A 1 204 ? 2.002 34.375 -3.479 1 83.5 204 GLY A N 1
ATOM 1679 C CA . GLY A 1 204 ? 1.559 35.406 -2.537 1 83.5 204 GLY A CA 1
ATOM 1680 C C . GLY A 1 204 ? 0.471 34.906 -1.599 1 83.5 204 GLY A C 1
ATOM 1681 O O . GLY A 1 204 ? 0.528 35.156 -0.393 1 83.5 204 GLY A O 1
ATOM 1682 N N . ALA A 1 205 ? -0.45 34.188 -2.068 1 81.81 205 ALA A N 1
ATOM 1683 C CA . ALA A 1 205 ? -1.608 33.719 -1.308 1 81.81 205 ALA A CA 1
ATOM 1684 C C . ALA A 1 205 ? -1.195 32.719 -0.23 1 81.81 205 ALA A C 1
ATOM 1686 O O . ALA A 1 205 ? -1.75 32.719 0.871 1 81.81 205 ALA A O 1
ATOM 1687 N N . PHE A 1 206 ? -0.167 31.875 -0.546 1 88.25 206 PHE A N 1
ATOM 1688 C CA . PHE A 1 206 ? 0.188 30.781 0.35 1 88.25 206 PHE A CA 1
ATOM 1689 C C . PHE A 1 206 ? 1.389 31.156 1.211 1 88.25 206 PHE A C 1
ATOM 1691 O O . PHE A 1 206 ? 1.793 30.391 2.088 1 88.25 206 PHE A O 1
ATOM 1698 N N . SER A 1 207 ? 1.928 32.344 1.031 1 88.62 207 SER A N 1
ATOM 1699 C CA . SER A 1 207 ? 3.213 32.719 1.613 1 88.62 207 SER A CA 1
ATOM 1700 C C . SER A 1 207 ? 3.178 32.625 3.135 1 88.62 207 SER A C 1
ATOM 1702 O O . SER A 1 207 ? 4.109 32.094 3.754 1 88.62 207 SER A O 1
ATOM 1704 N N . ARG A 1 208 ? 2.166 33.125 3.742 1 89.06 208 ARG A N 1
ATOM 1705 C CA . ARG A 1 208 ? 2.086 33.156 5.199 1 89.06 208 ARG A CA 1
ATOM 1706 C C . ARG A 1 208 ? 2.043 31.734 5.754 1 89.06 208 ARG A C 1
ATOM 1708 O O . ARG A 1 208 ? 2.746 31.422 6.719 1 89.06 208 ARG A O 1
ATOM 1715 N N . THR A 1 209 ? 1.171 30.969 5.184 1 91.75 209 THR A N 1
ATOM 1716 C CA . THR A 1 209 ? 1.023 29.578 5.621 1 91.75 209 THR A CA 1
ATOM 1717 C C . THR A 1 209 ? 2.311 28.797 5.383 1 91.75 209 THR A C 1
ATOM 1719 O O . THR A 1 209 ? 2.742 28.031 6.242 1 91.75 209 THR A O 1
ATOM 1722 N N . PHE A 1 210 ? 2.973 29 4.277 1 93.19 210 PHE A N 1
ATOM 1723 C CA . PHE A 1 210 ? 4.199 28.297 3.939 1 93.19 210 PHE A CA 1
ATOM 1724 C C . PHE A 1 210 ? 5.324 28.672 4.895 1 93.19 210 PHE A C 1
ATOM 1726 O O . PHE A 1 210 ? 6.07 27.797 5.359 1 93.19 210 PHE A O 1
ATOM 1733 N N . ASN A 1 211 ? 5.383 29.969 5.164 1 93.06 211 ASN A N 1
ATOM 1734 C CA . ASN A 1 211 ? 6.391 30.406 6.125 1 93.06 211 ASN A CA 1
ATOM 1735 C C . ASN A 1 211 ? 6.191 29.75 7.484 1 93.06 211 ASN A C 1
ATOM 1737 O O . ASN A 1 211 ? 7.156 29.328 8.125 1 93.06 211 ASN A O 1
ATOM 1741 N N . ARG A 1 212 ? 5.016 29.688 7.816 1 92.88 212 ARG A N 1
ATOM 1742 C CA . ARG A 1 212 ? 4.711 29.109 9.125 1 92.88 212 ARG A CA 1
ATOM 1743 C C . ARG A 1 212 ? 5.012 27.625 9.156 1 92.88 212 ARG A C 1
ATOM 1745 O O . ARG A 1 212 ? 5.59 27.125 10.117 1 92.88 212 ARG A O 1
ATOM 1752 N N . PHE A 1 213 ? 4.594 26.812 8.094 1 93.88 213 PHE A N 1
ATOM 1753 C CA . PHE A 1 213 ? 4.824 25.375 8.195 1 93.88 213 PHE A CA 1
ATOM 1754 C C . PHE A 1 213 ? 6.309 25.062 8.086 1 93.88 213 PHE A C 1
ATOM 1756 O O . PHE A 1 213 ? 6.785 24.094 8.68 1 93.88 213 PHE A O 1
ATOM 1763 N N . TRP A 1 214 ? 7.051 25.875 7.379 1 96.75 214 TRP A N 1
ATOM 1764 C CA . TRP A 1 214 ? 8.492 25.656 7.324 1 96.75 214 TRP A CA 1
ATOM 1765 C C . TRP A 1 214 ? 9.133 25.891 8.688 1 96.75 214 TRP A C 1
ATOM 1767 O O . TRP A 1 214 ? 9.844 25.031 9.203 1 96.75 214 TRP A O 1
ATOM 1777 N N . ASN A 1 215 ? 8.781 26.953 9.312 1 95.38 215 ASN A N 1
ATOM 1778 C CA . ASN A 1 215 ? 9.484 27.391 10.516 1 95.38 215 ASN A CA 1
ATOM 1779 C C . ASN A 1 215 ? 8.977 26.672 11.758 1 95.38 215 ASN A C 1
ATOM 1781 O O . ASN A 1 215 ? 9.758 26.344 12.648 1 95.38 215 ASN A O 1
ATOM 1785 N N . ASN A 1 216 ? 7.738 26.469 11.75 1 96 216 ASN A N 1
ATOM 1786 C CA . ASN A 1 216 ? 7.148 26 13 1 96 216 ASN A CA 1
ATOM 1787 C C . ASN A 1 216 ? 6.902 24.5 12.984 1 96 216 ASN A C 1
ATOM 1789 O O . ASN A 1 216 ? 6.68 23.891 14.023 1 96 216 ASN A O 1
ATOM 1793 N N . VAL A 1 217 ? 6.93 23.875 11.82 1 97.38 217 VAL A N 1
ATOM 1794 C CA . VAL A 1 217 ? 6.621 22.438 11.766 1 97.38 217 VAL A CA 1
ATOM 1795 C C . VAL A 1 217 ? 7.801 21.688 11.18 1 97.38 217 VAL A C 1
ATOM 1797 O O . VAL A 1 217 ? 8.508 20.969 11.891 1 97.38 217 VAL A O 1
ATOM 1800 N N . ILE A 1 218 ? 8.164 21.922 9.938 1 98.12 218 ILE A N 1
ATOM 1801 C CA . ILE A 1 218 ? 9.148 21.125 9.234 1 98.12 218 ILE A CA 1
ATOM 1802 C C . ILE A 1 218 ? 10.523 21.297 9.875 1 98.12 218 ILE A C 1
ATOM 1804 O O . ILE A 1 218 ? 11.227 20.328 10.141 1 98.12 218 ILE A O 1
ATOM 1808 N N . ASP A 1 219 ? 10.914 22.547 10.164 1 97.38 219 ASP A N 1
ATOM 1809 C CA . ASP A 1 219 ? 12.195 22.781 10.812 1 97.38 219 ASP A CA 1
ATOM 1810 C C . ASP A 1 219 ? 12.258 22.094 12.18 1 97.38 219 ASP A C 1
ATOM 1812 O O . ASP A 1 219 ? 13.297 21.562 12.57 1 97.38 219 ASP A O 1
ATOM 1816 N N . ARG A 1 220 ? 11.25 22.156 12.859 1 97.5 220 ARG A N 1
ATOM 1817 C CA . ARG A 1 220 ? 11.188 21.5 14.164 1 97.5 220 ARG A CA 1
ATOM 1818 C C . ARG A 1 220 ? 11.258 19.984 14.023 1 97.5 220 ARG A C 1
ATOM 1820 O O . ARG A 1 220 ? 11.891 19.297 14.828 1 97.5 220 ARG A O 1
ATOM 1827 N N . PHE A 1 221 ? 10.516 19.406 12.992 1 98.38 221 PHE A N 1
ATOM 1828 C CA . PHE A 1 221 ? 10.609 17.984 12.711 1 98.38 221 PHE A CA 1
ATOM 1829 C C . PHE A 1 221 ? 12.055 17.562 12.469 1 98.38 221 PHE A C 1
ATOM 1831 O O . PHE A 1 221 ? 12.5 16.531 12.977 1 98.38 221 PHE A O 1
ATOM 1838 N N . VAL A 1 222 ? 12.742 18.391 11.703 1 97.88 222 VAL A N 1
ATOM 1839 C CA . VAL A 1 222 ? 14.141 18.109 11.398 1 97.88 222 VAL A CA 1
ATOM 1840 C C . VAL A 1 222 ? 14.977 18.172 12.672 1 97.88 222 VAL A C 1
ATOM 1842 O O . VAL A 1 222 ? 15.75 17.266 12.961 1 97.88 222 VAL A O 1
ATOM 1845 N N . GLN A 1 223 ? 14.82 19.219 13.469 1 96.25 223 GLN A N 1
ATOM 1846 C CA . GLN A 1 223 ? 15.594 19.453 14.68 1 96.25 223 GLN A CA 1
ATOM 1847 C C . GLN A 1 223 ? 15.367 18.328 15.695 1 96.25 223 GLN A C 1
ATOM 1849 O O . GLN A 1 223 ? 16.312 17.875 16.359 1 96.25 223 GLN A O 1
ATOM 1854 N N . LEU A 1 224 ? 14.141 17.891 15.828 1 95.25 224 LEU A N 1
ATOM 1855 C CA . LEU A 1 224 ? 13.766 16.906 16.828 1 95.25 224 LEU A CA 1
ATOM 1856 C C . LEU A 1 224 ? 13.984 15.492 16.312 1 95.25 224 LEU A C 1
ATOM 1858 O O . LEU A 1 224 ? 13.898 14.523 17.078 1 95.25 224 LEU A O 1
ATOM 1862 N N . LYS A 1 225 ? 14.266 15.352 15.016 1 95.56 225 LYS A N 1
ATOM 1863 C CA . LYS A 1 225 ? 14.383 14.023 14.406 1 95.56 225 LYS A CA 1
ATOM 1864 C C . LYS A 1 225 ? 13.172 13.156 14.734 1 95.56 225 LYS A C 1
ATOM 1866 O O . LYS A 1 225 ? 13.32 12.055 15.258 1 95.56 225 LYS A O 1
ATOM 1871 N N . ILE A 1 226 ? 12.062 13.664 14.336 1 96.94 226 ILE A N 1
ATOM 1872 C CA . ILE A 1 226 ? 10.781 13.023 14.617 1 96.94 226 ILE A CA 1
ATOM 1873 C C . ILE A 1 226 ? 10.797 11.578 14.133 1 96.94 226 ILE A C 1
ATOM 1875 O O . ILE A 1 226 ? 11.32 11.289 13.047 1 96.94 226 ILE A O 1
ATOM 1879 N N . THR A 1 227 ? 10.164 10.672 14.914 1 96.31 227 THR A N 1
ATOM 1880 C CA . THR A 1 227 ? 10.18 9.25 14.594 1 96.31 227 THR A CA 1
ATOM 1881 C C . THR A 1 227 ? 8.828 8.805 14.039 1 96.31 227 THR A C 1
ATOM 1883 O O . THR A 1 227 ? 7.84 9.531 14.148 1 96.31 227 THR A O 1
ATOM 1886 N N . ASP A 1 228 ? 8.805 7.59 13.508 1 96.56 228 ASP A N 1
ATOM 1887 C CA . ASP A 1 228 ? 7.566 7.016 12.992 1 96.56 228 ASP A CA 1
ATOM 1888 C C . ASP A 1 228 ? 6.523 6.879 14.094 1 96.56 228 ASP A C 1
ATOM 1890 O O . ASP A 1 228 ? 5.332 7.102 13.859 1 96.56 228 ASP A O 1
ATOM 1894 N N . ALA A 1 229 ? 6.965 6.512 15.25 1 97.38 229 ALA A N 1
ATOM 1895 C CA . ALA A 1 229 ? 6.039 6.355 16.359 1 97.38 229 ALA A CA 1
ATOM 1896 C C . ALA A 1 229 ? 5.375 7.688 16.719 1 97.38 229 ALA A C 1
ATOM 1898 O O . ALA A 1 229 ? 4.176 7.734 17 1 97.38 229 ALA A O 1
ATOM 1899 N N . GLU A 1 230 ? 6.172 8.68 16.703 1 98 230 GLU A N 1
ATOM 1900 C CA . GLU A 1 230 ? 5.656 10.008 17.016 1 98 230 GLU A CA 1
ATOM 1901 C C . GLU A 1 230 ? 4.711 10.508 15.93 1 98 230 GLU A C 1
ATOM 1903 O O . GLU A 1 230 ? 3.703 11.156 16.219 1 98 230 GLU A O 1
ATOM 1908 N N . ILE A 1 231 ? 5.008 10.219 14.719 1 98.62 231 ILE A N 1
ATOM 1909 C CA . ILE A 1 231 ? 4.137 10.578 13.602 1 98.62 231 ILE A CA 1
ATOM 1910 C C . ILE A 1 231 ? 2.805 9.844 13.734 1 98.62 231 ILE A C 1
ATOM 1912 O O . ILE A 1 231 ? 1.743 10.414 13.477 1 98.62 231 ILE A O 1
ATOM 1916 N N . VAL A 1 232 ? 2.861 8.594 14.094 1 98.56 232 VAL A N 1
ATOM 1917 C CA . VAL A 1 232 ? 1.652 7.805 14.305 1 98.56 232 VAL A CA 1
ATOM 1918 C C . VAL A 1 232 ? 0.822 8.422 15.43 1 98.56 232 VAL A C 1
ATOM 1920 O O . VAL A 1 232 ? -0.401 8.531 15.32 1 98.56 232 VAL A O 1
ATOM 1923 N N . PHE A 1 233 ? 1.488 8.789 16.469 1 98.56 233 PHE A N 1
ATOM 1924 C CA . PHE A 1 233 ? 0.813 9.469 17.578 1 98.56 233 PHE A CA 1
ATOM 1925 C C . PHE A 1 233 ? 0.119 10.734 17.078 1 98.56 233 PHE A C 1
ATOM 1927 O O . PHE A 1 233 ? -1.053 10.961 17.391 1 98.56 233 PHE A O 1
ATOM 1934 N N . LEU A 1 234 ? 0.821 11.516 16.344 1 98.69 234 LEU A N 1
ATOM 1935 C CA . LEU A 1 234 ? 0.26 12.758 15.82 1 98.69 234 LEU A CA 1
ATOM 1936 C C . LEU A 1 234 ? -0.938 12.484 14.914 1 98.69 234 LEU A C 1
ATOM 1938 O O . LEU A 1 234 ? -1.941 13.195 14.977 1 98.69 234 LEU A O 1
ATOM 1942 N N . HIS A 1 235 ? -0.812 11.477 14.062 1 98.81 235 HIS A N 1
ATOM 1943 C CA . HIS A 1 235 ? -1.943 11.078 13.234 1 98.81 235 HIS A CA 1
ATOM 1944 C C . HIS A 1 235 ? -3.154 10.719 14.094 1 98.81 235 HIS A C 1
ATOM 1946 O O . HIS A 1 235 ? -4.281 11.109 13.781 1 98.81 235 HIS A O 1
ATOM 1952 N N . CYS A 1 236 ? -2.938 9.977 15.133 1 98.62 236 CYS A N 1
ATOM 1953 C CA . CYS A 1 236 ? -4.027 9.609 16.031 1 98.62 236 CYS A CA 1
ATOM 1954 C C . CYS A 1 236 ? -4.672 10.852 16.641 1 98.62 236 CYS A C 1
ATOM 1956 O O . CYS A 1 236 ? -5.895 10.984 16.641 1 98.62 236 CYS A O 1
ATOM 1958 N N . MET A 1 237 ? -3.824 11.742 17.094 1 98.38 237 MET A N 1
ATOM 1959 C CA . MET A 1 237 ? -4.312 12.945 17.766 1 98.38 237 MET A CA 1
ATOM 1960 C C . MET A 1 237 ? -5.098 13.828 16.797 1 98.38 237 MET A C 1
ATOM 1962 O O . MET A 1 237 ? -6.055 14.492 17.203 1 98.38 237 MET A O 1
ATOM 1966 N N . LEU A 1 238 ? -4.668 13.836 15.578 1 98.19 238 LEU A N 1
ATOM 1967 C CA . LEU A 1 238 ? -5.332 14.664 14.578 1 98.19 238 LEU A CA 1
ATOM 1968 C C . LEU A 1 238 ? -6.664 14.047 14.156 1 98.19 238 LEU A C 1
ATOM 1970 O O . LEU A 1 238 ? -7.66 14.75 14.008 1 98.19 238 LEU A O 1
ATOM 1974 N N . LEU A 1 239 ? -6.652 12.758 13.945 1 98.5 239 LEU A N 1
ATOM 1975 C CA . LEU A 1 239 ? -7.879 12.07 13.555 1 98.5 239 LEU A CA 1
ATOM 1976 C C . LEU A 1 239 ? -8.938 12.18 14.656 1 98.5 239 LEU A C 1
ATOM 1978 O O . LEU A 1 239 ? -10.102 12.461 14.375 1 98.5 239 LEU A O 1
ATOM 1982 N N . TRP A 1 240 ? -8.508 11.969 15.859 1 98.44 240 TRP A N 1
ATOM 1983 C CA . TRP A 1 240 ? -9.438 11.906 16.984 1 98.44 240 TRP A CA 1
ATOM 1984 C C . TRP A 1 240 ? -9.453 13.234 17.75 1 98.44 240 TRP A C 1
ATOM 1986 O O . TRP A 1 240 ? -9.75 13.266 18.938 1 98.44 240 TRP A O 1
ATOM 1996 N N . SER A 1 241 ? -9.156 14.273 17.094 1 96.56 241 SER A N 1
ATOM 1997 C CA . SER A 1 241 ? -9.016 15.602 17.672 1 96.56 241 SER A CA 1
ATOM 1998 C C . SER A 1 241 ? -10.328 16.094 18.266 1 96.56 241 SER A C 1
ATOM 2000 O O . SER A 1 241 ? -11.406 15.797 17.734 1 96.56 241 SER A O 1
ATOM 2002 N N . GLU A 1 242 ? -10.219 16.938 19.25 1 94.19 242 GLU A N 1
ATOM 2003 C CA . GLU A 1 242 ? -11.383 17.562 19.859 1 94.19 242 GLU A CA 1
ATOM 2004 C C . GLU A 1 242 ? -12.07 18.516 18.891 1 94.19 242 GLU A C 1
ATOM 2006 O O . GLU A 1 242 ? -13.273 18.75 18.969 1 94.19 242 GLU A O 1
ATOM 2011 N N . SER A 1 243 ? -11.32 19.016 17.969 1 91.75 243 SER A N 1
ATOM 2012 C CA . SER A 1 243 ? -11.875 19.922 16.984 1 91.75 243 SER A CA 1
ATOM 2013 C C . SER A 1 243 ? -12.914 19.234 16.109 1 91.75 243 SER A C 1
ATOM 2015 O O . SER A 1 243 ? -13.688 19.906 15.406 1 91.75 243 SER A O 1
ATOM 2017 N N . ASN A 1 244 ? -12.922 17.922 16.188 1 95.25 244 ASN A N 1
ATOM 2018 C CA . ASN A 1 244 ? -13.875 17.172 15.383 1 95.25 244 ASN A CA 1
ATOM 2019 C C . ASN A 1 244 ? -15.156 16.859 16.156 1 95.25 244 ASN A C 1
ATOM 2021 O O . ASN A 1 244 ? -16.125 16.344 15.602 1 95.25 244 ASN A O 1
ATOM 2025 N N . ASN A 1 245 ? -15.25 17.297 17.391 1 95.56 245 ASN A N 1
ATOM 2026 C CA . ASN A 1 245 ? -16.344 16.922 18.281 1 95.56 245 ASN A CA 1
ATOM 2027 C C . ASN A 1 245 ? -17.688 17.422 17.75 1 95.56 245 ASN A C 1
ATOM 2029 O O . ASN A 1 245 ? -18.703 16.734 17.891 1 95.56 245 ASN A O 1
ATOM 2033 N N . SER A 1 246 ? -17.656 18.594 17.172 1 94.69 246 SER A N 1
ATOM 2034 C CA . SER A 1 246 ? -18.922 19.188 16.734 1 94.69 246 SER A CA 1
ATOM 2035 C C . SER A 1 246 ? -19.422 18.547 15.453 1 94.69 246 SER A C 1
ATOM 2037 O O . SER A 1 246 ? -20.531 18.828 15.008 1 94.69 246 SER A O 1
ATOM 2039 N N . HIS A 1 247 ? -18.672 17.625 14.906 1 95.44 247 HIS A N 1
ATOM 2040 C CA . HIS A 1 247 ? -19.016 17.062 13.602 1 95.44 247 HIS A CA 1
ATOM 2041 C C . HIS A 1 247 ? -19.469 15.609 13.719 1 95.44 247 HIS A C 1
ATOM 2043 O O . HIS A 1 247 ? -19.828 14.984 12.727 1 95.44 247 HIS A O 1
ATOM 2049 N N . VAL A 1 248 ? -19.438 15.086 14.93 1 97.69 248 VAL A N 1
ATOM 2050 C CA . VAL A 1 248 ? -19.75 13.672 15.109 1 97.69 248 VAL A CA 1
ATOM 2051 C C . VAL A 1 248 ? -20.75 13.5 16.25 1 97.69 248 VAL A C 1
ATOM 2053 O O . VAL A 1 248 ? -21.047 14.461 16.969 1 97.69 248 VAL A O 1
ATOM 2056 N N . THR A 1 249 ? -21.281 12.273 16.406 1 97.81 249 THR A N 1
ATOM 2057 C CA . THR A 1 249 ? -22.219 11.961 17.469 1 97.81 249 THR A CA 1
ATOM 2058 C C . THR A 1 249 ? -21.531 11.961 18.828 1 97.81 249 THR A C 1
ATOM 2060 O O . THR A 1 249 ? -20.312 11.797 18.906 1 97.81 249 THR A O 1
ATOM 2063 N N . GLU A 1 250 ? -22.359 12.07 19.891 1 97.38 250 GLU A N 1
ATOM 2064 C CA . GLU A 1 250 ? -21.828 12.086 21.25 1 97.38 250 GLU A CA 1
ATOM 2065 C C . GLU A 1 250 ? -21.125 10.773 21.578 1 97.38 250 GLU A C 1
ATOM 2067 O O . GLU A 1 250 ? -20.109 10.773 22.297 1 97.38 250 GLU A O 1
ATOM 2072 N N . GLU A 1 251 ? -21.672 9.789 21.141 1 97.5 251 GLU A N 1
ATOM 2073 C CA . GLU A 1 251 ? -21.062 8.492 21.375 1 97.5 251 GLU A CA 1
ATOM 2074 C C . GLU A 1 251 ? -19.672 8.422 20.75 1 97.5 251 GLU A C 1
ATOM 2076 O O . GLU A 1 251 ? -18.734 7.895 21.344 1 97.5 251 GLU A O 1
ATOM 2081 N N . THR A 1 252 ? -19.516 8.938 19.562 1 98.31 252 THR A N 1
ATOM 2082 C CA . THR A 1 252 ? -18.219 8.977 18.875 1 98.31 252 THR A CA 1
ATOM 2083 C C . THR A 1 252 ? -17.25 9.883 19.609 1 98.31 252 THR A C 1
ATOM 2085 O O . THR A 1 252 ? -16.047 9.594 19.688 1 98.31 252 THR A O 1
ATOM 2088 N N . VAL A 1 253 ? -17.734 10.922 20.172 1 98.31 253 VAL A N 1
ATOM 2089 C CA . VAL A 1 253 ? -16.891 11.844 20.922 1 98.31 253 VAL A CA 1
ATOM 2090 C C . VAL A 1 253 ? -16.219 11.102 22.078 1 98.31 253 VAL A C 1
ATOM 2092 O O . VAL A 1 253 ? -15.023 11.289 22.328 1 98.31 253 VAL A O 1
ATOM 2095 N N . LYS A 1 254 ? -16.969 10.289 22.719 1 97.88 254 LYS A N 1
ATOM 2096 C CA . LYS A 1 254 ? -16.422 9.516 23.828 1 97.88 254 LYS A CA 1
ATOM 2097 C C . LYS A 1 254 ? -15.336 8.547 23.359 1 97.88 254 LYS A C 1
ATOM 2099 O O . LYS A 1 254 ? -14.312 8.391 24.016 1 97.88 254 LYS A O 1
ATOM 2104 N N . LYS A 1 255 ? -15.602 7.934 22.281 1 98.19 255 LYS A N 1
ATOM 2105 C CA . LYS A 1 255 ? -14.617 7.023 21.703 1 98.19 255 LYS A CA 1
ATOM 2106 C C . LYS A 1 255 ? -13.352 7.77 21.297 1 98.19 255 LYS A C 1
ATOM 2108 O O . LYS A 1 255 ? -12.242 7.258 21.453 1 98.19 255 LYS A O 1
ATOM 2113 N N . MET A 1 256 ? -13.523 8.922 20.734 1 98.44 256 MET A N 1
ATOM 2114 C CA . MET A 1 256 ? -12.391 9.75 20.312 1 98.44 256 MET A CA 1
ATOM 2115 C C . MET A 1 256 ? -11.523 10.125 21.516 1 98.44 256 MET A C 1
ATOM 2117 O O . MET A 1 256 ? -10.297 10.078 21.438 1 98.44 256 MET A O 1
ATOM 2121 N N . GLU A 1 257 ? -12.18 10.453 22.578 1 97.38 257 GLU A N 1
ATOM 2122 C CA . GLU A 1 257 ? -11.461 10.789 23.797 1 97.38 257 GLU A CA 1
ATOM 2123 C C . GLU A 1 257 ? -10.641 9.602 24.297 1 97.38 257 GLU A C 1
ATOM 2125 O O . GLU A 1 257 ? -9.477 9.758 24.688 1 97.38 257 GLU A O 1
ATOM 2130 N N . GLN A 1 258 ? -11.25 8.508 24.312 1 97.94 258 GLN A N 1
ATOM 2131 C CA . GLN A 1 258 ? -10.562 7.285 24.734 1 97.94 258 GLN A CA 1
ATOM 2132 C C . GLN A 1 258 ? -9.352 7 23.859 1 97.94 258 GLN A C 1
ATOM 2134 O O . GLN A 1 258 ? -8.312 6.566 24.359 1 97.94 258 GLN A O 1
ATOM 2139 N N . ARG A 1 259 ? -9.469 7.254 22.609 1 98.25 259 ARG A N 1
ATOM 2140 C CA . ARG A 1 259 ? -8.391 6.961 21.672 1 98.25 259 ARG A CA 1
ATOM 2141 C C . ARG A 1 259 ? -7.242 7.949 21.828 1 98.25 259 ARG A C 1
ATOM 2143 O O . ARG A 1 259 ? -6.078 7.59 21.656 1 98.25 259 ARG A O 1
ATOM 2150 N N . ARG A 1 260 ? -7.539 9.172 22.172 1 97.25 260 ARG A N 1
ATOM 2151 C CA . ARG A 1 260 ? -6.48 10.133 22.484 1 97.25 260 ARG A CA 1
ATOM 2152 C C . ARG A 1 260 ? -5.695 9.711 23.719 1 97.25 260 ARG A C 1
ATOM 2154 O O . ARG A 1 260 ? -4.465 9.742 23.719 1 97.25 260 ARG A O 1
ATOM 2161 N N . ASP A 1 261 ? -6.445 9.258 24.672 1 96.69 261 ASP A N 1
ATOM 2162 C CA . ASP A 1 261 ? -5.793 8.766 25.891 1 96.69 261 ASP A CA 1
ATOM 2163 C C . ASP A 1 261 ? -4.945 7.531 25.578 1 96.69 261 ASP A C 1
ATOM 2165 O O . ASP A 1 261 ? -3.809 7.426 26.047 1 96.69 261 ASP A O 1
ATOM 2169 N N . TRP A 1 262 ? -5.582 6.723 24.859 1 97.56 262 TRP A N 1
ATOM 2170 C CA . TRP A 1 262 ? -4.895 5.5 24.453 1 97.56 262 TRP A CA 1
ATOM 2171 C C . TRP A 1 262 ? -3.586 5.824 23.75 1 97.56 262 TRP A C 1
ATOM 2173 O O . TRP A 1 262 ? -2.537 5.27 24.078 1 97.56 262 TRP A O 1
ATOM 2183 N N . ALA A 1 263 ? -3.568 6.734 22.812 1 97.81 263 ALA A N 1
ATOM 2184 C CA . ALA A 1 263 ? -2.391 7.082 22.016 1 97.81 263 ALA A CA 1
ATOM 2185 C C . ALA A 1 263 ? -1.304 7.699 22.891 1 97.81 263 ALA A C 1
ATOM 2187 O O . ALA A 1 263 ? -0.117 7.418 22.703 1 97.81 263 ALA A O 1
ATOM 2188 N N . THR A 1 264 ? -1.715 8.477 23.812 1 96.75 264 THR A N 1
ATOM 2189 C CA . THR A 1 264 ? -0.769 9.117 24.703 1 96.75 264 THR A CA 1
ATOM 2190 C C . THR A 1 264 ? -0.05 8.086 25.562 1 96.75 264 THR A C 1
ATOM 2192 O O . THR A 1 264 ? 1.178 8.109 25.688 1 96.75 264 THR A O 1
ATOM 2195 N N . ILE A 1 265 ? -0.824 7.207 26.094 1 96.38 265 ILE A N 1
ATOM 2196 C CA . ILE A 1 265 ? -0.256 6.164 26.938 1 96.38 265 ILE A CA 1
ATOM 2197 C C . ILE A 1 265 ? 0.673 5.277 26.109 1 96.38 265 ILE A C 1
ATOM 2199 O O . ILE A 1 265 ? 1.758 4.91 26.578 1 96.38 265 ILE A O 1
ATOM 2203 N N . ARG A 1 266 ? 0.257 4.977 24.922 1 96.88 266 ARG A N 1
ATOM 2204 C CA . ARG A 1 266 ? 1.036 4.082 24.062 1 96.88 266 ARG A CA 1
ATOM 2205 C C . ARG A 1 266 ? 2.355 4.727 23.656 1 96.88 266 ARG A C 1
ATOM 2207 O O . ARG A 1 266 ? 3.389 4.055 23.594 1 96.88 266 ARG A O 1
ATOM 2214 N N . LEU A 1 267 ? 2.326 6 23.344 1 96.75 267 LEU A N 1
ATOM 2215 C CA . LEU A 1 267 ? 3.574 6.668 22.984 1 96.75 267 LEU A CA 1
ATOM 2216 C C . LEU A 1 267 ? 4.52 6.715 24.188 1 96.75 267 LEU A C 1
ATOM 2218 O O . LEU A 1 267 ? 5.727 6.504 24.031 1 96.75 267 LEU A O 1
ATOM 2222 N N . CYS A 1 268 ? 3.984 6.934 25.344 1 95.44 268 CYS A N 1
ATOM 2223 C CA . CYS A 1 268 ? 4.801 6.938 26.547 1 95.44 268 CYS A CA 1
ATOM 2224 C C . CYS A 1 268 ? 5.43 5.57 26.781 1 95.44 268 CYS A C 1
ATOM 2226 O O . CYS A 1 268 ? 6.609 5.477 27.125 1 95.44 268 CYS A O 1
ATOM 2228 N N . THR A 1 269 ? 4.617 4.586 26.656 1 94.44 269 THR A N 1
ATOM 2229 C CA . THR A 1 269 ? 5.129 3.227 26.781 1 94.44 269 THR A CA 1
ATOM 2230 C C . THR A 1 269 ? 6.215 2.957 25.75 1 94.44 269 THR A C 1
ATOM 2232 O O . THR A 1 269 ? 7.23 2.324 26.062 1 94.44 269 THR A O 1
ATOM 2235 N N . TRP A 1 270 ? 5.996 3.482 24.578 1 94.94 270 TRP A N 1
ATOM 2236 C CA . TRP A 1 270 ? 6.984 3.354 23.5 1 94.94 270 TRP A CA 1
ATOM 2237 C C . TRP A 1 270 ? 8.305 4.004 23.906 1 94.94 270 TRP A C 1
ATOM 2239 O O . TRP A 1 270 ? 9.375 3.434 23.688 1 94.94 270 TRP A O 1
ATOM 2249 N N . TYR A 1 271 ? 8.242 5.164 24.469 1 94.31 271 TYR A N 1
ATOM 2250 C CA . TYR A 1 271 ? 9.438 5.867 24.922 1 94.31 271 TYR A CA 1
ATOM 2251 C C . TYR A 1 271 ? 10.18 5.059 25.969 1 94.31 271 TYR A C 1
ATOM 2253 O O . TYR A 1 271 ? 11.406 4.965 25.953 1 94.31 271 TYR A O 1
ATOM 2261 N N . LYS A 1 272 ? 9.461 4.473 26.844 1 91.81 272 LYS A N 1
ATOM 2262 C CA . LYS A 1 272 ? 10.047 3.67 27.906 1 91.81 272 LYS A CA 1
ATOM 2263 C C . LYS A 1 272 ? 10.727 2.424 27.344 1 91.81 272 LYS A C 1
ATOM 2265 O O . LYS A 1 272 ? 11.859 2.102 27.719 1 91.81 272 LYS A O 1
ATOM 2270 N N . ASP A 1 273 ? 10.031 1.81 26.484 1 90.06 273 ASP A N 1
ATOM 2271 C CA . ASP A 1 273 ? 10.539 0.58 25.875 1 90.06 273 ASP A CA 1
ATOM 2272 C C . ASP A 1 273 ? 11.812 0.847 25.078 1 90.06 273 ASP A C 1
ATOM 2274 O O . ASP A 1 273 ? 12.633 -0.054 24.891 1 90.06 273 ASP A O 1
ATOM 2278 N N . HIS A 1 274 ? 11.938 2.035 24.641 1 90.44 274 HIS A N 1
ATOM 2279 C CA . HIS A 1 274 ? 13.094 2.365 23.812 1 90.44 274 HIS A CA 1
ATOM 2280 C C . HIS A 1 274 ? 14.094 3.221 24.594 1 90.44 274 HIS A C 1
ATOM 2282 O O . HIS A 1 274 ? 14.984 3.834 24 1 90.44 274 HIS A O 1
ATOM 2288 N N . ASN A 1 275 ? 13.945 3.348 25.797 1 90.06 275 ASN A N 1
ATOM 2289 C CA . ASN A 1 275 ? 14.867 3.961 26.75 1 90.06 275 ASN A CA 1
ATOM 2290 C C . ASN A 1 275 ? 15.133 5.426 26.406 1 90.06 275 ASN A C 1
ATOM 2292 O O . ASN A 1 275 ? 16.281 5.875 26.438 1 90.06 275 ASN A O 1
ATOM 2296 N N . LEU A 1 276 ? 14.109 6.07 25.891 1 90.19 276 LEU A N 1
ATOM 2297 C CA . LEU A 1 276 ? 14.258 7.5 25.641 1 90.19 276 LEU A CA 1
ATOM 2298 C C . LEU A 1 276 ? 14.469 8.273 26.938 1 90.19 276 LEU A C 1
ATOM 2300 O O . LEU A 1 276 ? 13.758 8.047 27.922 1 90.19 276 LEU A O 1
ATOM 2304 N N . GLU A 1 277 ? 15.469 9.094 26.859 1 87.69 277 GLU A N 1
ATOM 2305 C CA . GLU A 1 277 ? 15.727 9.953 28.016 1 87.69 277 GLU A CA 1
ATOM 2306 C C . GLU A 1 277 ? 14.688 11.062 28.109 1 87.69 277 GLU A C 1
ATOM 2308 O O . GLU A 1 277 ? 14.328 11.68 27.109 1 87.69 277 GLU A O 1
ATOM 2313 N N . ASN A 1 278 ? 14.125 11.289 29.219 1 89.38 278 ASN A N 1
ATOM 2314 C CA . ASN A 1 278 ? 13.18 12.359 29.531 1 89.38 278 ASN A CA 1
ATOM 2315 C C . ASN A 1 278 ? 11.93 12.266 28.656 1 89.38 278 ASN A C 1
ATOM 2317 O O . ASN A 1 278 ? 11.602 13.195 27.922 1 89.38 278 ASN A O 1
ATOM 2321 N N . PRO A 1 279 ? 11.234 11.18 28.688 1 92.31 279 PRO A N 1
ATOM 2322 C CA . PRO A 1 279 ? 10.055 10.953 27.859 1 92.31 279 PRO A CA 1
ATOM 2323 C C . PRO A 1 279 ? 8.992 12.039 28.016 1 92.31 279 PRO A C 1
ATOM 2325 O O . PRO A 1 279 ? 8.312 12.398 27.062 1 92.31 279 PRO A O 1
ATOM 2328 N N . ASP A 1 280 ? 8.891 12.617 29.203 1 88.31 280 ASP A N 1
ATOM 2329 C CA . ASP A 1 280 ? 7.887 13.641 29.453 1 88.31 280 ASP A CA 1
ATOM 2330 C C . ASP A 1 280 ? 8.188 14.914 28.672 1 88.31 280 ASP A C 1
ATOM 2332 O O . ASP A 1 280 ? 7.293 15.523 28.094 1 88.31 280 ASP A O 1
ATOM 2336 N N . LEU A 1 281 ? 9.406 15.305 28.688 1 91.81 281 LEU A N 1
ATOM 2337 C CA . LEU A 1 281 ? 9.812 16.484 27.953 1 91.81 281 LEU A CA 1
ATOM 2338 C C . LEU A 1 281 ? 9.617 16.297 26.453 1 91.81 281 LEU A C 1
ATOM 2340 O O . LEU A 1 281 ? 9.203 17.219 25.734 1 91.81 281 LEU A O 1
ATOM 2344 N N . ARG A 1 282 ? 9.961 15.086 26 1 95.31 282 ARG A N 1
ATOM 2345 C CA . ARG A 1 282 ? 9.789 14.773 24.594 1 95.31 282 ARG A CA 1
ATOM 2346 C C . ARG A 1 282 ? 8.32 14.852 24.188 1 95.31 282 ARG A C 1
ATOM 2348 O O . ARG A 1 282 ? 7.977 15.438 23.156 1 95.31 282 ARG A O 1
ATOM 2355 N N . LEU A 1 283 ? 7.531 14.297 25.031 1 95.06 283 LEU A N 1
ATOM 2356 C CA . LEU A 1 283 ? 6.098 14.32 24.75 1 95.06 283 LEU A CA 1
ATOM 2357 C C . LEU A 1 283 ? 5.582 15.758 24.703 1 95.06 283 LEU A C 1
ATOM 2359 O O . LEU A 1 283 ? 4.75 16.094 23.844 1 95.06 283 LEU A O 1
ATOM 2363 N N . GLU A 1 284 ? 6.02 16.578 25.562 1 92.12 284 GLU A N 1
ATOM 2364 C CA . GLU A 1 284 ? 5.613 17.969 25.578 1 92.12 284 GLU A CA 1
ATOM 2365 C C . GLU A 1 284 ? 5.969 18.672 24.266 1 92.12 284 GLU A C 1
ATOM 2367 O O . GLU A 1 284 ? 5.172 19.438 23.719 1 92.12 284 GLU A O 1
ATOM 2372 N N . LYS A 1 285 ? 7.105 18.422 23.797 1 93.56 285 LYS A N 1
ATOM 2373 C CA . LYS A 1 285 ? 7.543 19 22.531 1 93.56 285 LYS A CA 1
ATOM 2374 C C . LYS A 1 285 ? 6.66 18.531 21.375 1 93.56 285 LYS A C 1
ATOM 2376 O O . LYS A 1 285 ? 6.328 19.312 20.484 1 93.56 285 LYS A O 1
ATOM 2381 N N . ILE A 1 286 ? 6.293 17.25 21.422 1 95.88 286 ILE A N 1
ATOM 2382 C CA . ILE A 1 286 ? 5.461 16.672 20.359 1 95.88 286 ILE A CA 1
ATOM 2383 C C . ILE A 1 286 ? 4.066 17.297 20.422 1 95.88 286 ILE A C 1
ATOM 2385 O O . ILE A 1 286 ? 3.479 17.594 19.375 1 95.88 286 ILE A O 1
ATOM 2389 N N . LEU A 1 287 ? 3.596 17.562 21.578 1 94.56 287 LEU A N 1
ATOM 2390 C CA . LEU A 1 287 ? 2.268 18.141 21.734 1 94.56 287 LEU A CA 1
ATOM 2391 C C . LEU A 1 287 ? 2.24 19.578 21.234 1 94.56 287 LEU A C 1
ATOM 2393 O O . LEU A 1 287 ? 1.231 20.047 20.688 1 94.56 287 LEU A O 1
ATOM 2397 N N . LEU A 1 288 ? 3.324 20.25 21.406 1 93.19 288 LEU A N 1
ATOM 2398 C CA . LEU A 1 288 ? 3.42 21.609 20.875 1 93.19 288 LEU A CA 1
ATOM 2399 C C . LEU A 1 288 ? 3.359 21.609 19.359 1 93.19 288 LEU A C 1
ATOM 2401 O O . LEU A 1 288 ? 2.797 22.531 18.766 1 93.19 288 LEU A O 1
ATOM 2405 N N . LEU A 1 289 ? 3.92 20.641 18.766 1 96.06 289 LEU A N 1
ATOM 2406 C CA . LEU A 1 289 ? 3.875 20.5 17.312 1 96.06 289 LEU A CA 1
ATOM 2407 C C . LEU A 1 289 ? 2.449 20.25 16.844 1 96.06 289 LEU A C 1
ATOM 2409 O O . LEU A 1 289 ? 2.053 20.719 15.773 1 96.06 289 LEU A O 1
ATOM 2413 N N . LEU A 1 290 ? 1.74 19.469 17.625 1 95.31 290 LEU A N 1
ATOM 2414 C CA . LEU A 1 290 ? 0.363 19.141 17.281 1 95.31 290 LEU A CA 1
ATOM 2415 C C . LEU A 1 290 ? -0.472 20.406 17.094 1 95.31 290 LEU A C 1
ATOM 2417 O O . LEU A 1 290 ? -1.22 20.516 16.125 1 95.31 290 LEU A O 1
ATOM 2421 N N . ASP A 1 291 ? -0.301 21.328 17.938 1 90.19 291 ASP A N 1
ATOM 2422 C CA . ASP A 1 291 ? -1.033 22.594 17.875 1 90.19 291 ASP A CA 1
ATOM 2423 C C . ASP A 1 291 ? -0.675 23.375 16.609 1 90.19 291 ASP A C 1
ATOM 2425 O O . ASP A 1 291 ? -1.556 23.906 15.93 1 90.19 291 ASP A O 1
ATOM 2429 N N . GLU A 1 292 ? 0.517 23.391 16.359 1 93.81 292 GLU A N 1
ATOM 2430 C CA . GLU A 1 292 ? 0.997 24.094 15.18 1 93.81 292 GLU A CA 1
ATOM 2431 C C . GLU A 1 292 ? 0.488 23.453 13.898 1 93.81 292 GLU A C 1
ATOM 2433 O O . GLU A 1 292 ? 0.133 24.141 12.945 1 93.81 292 GLU A O 1
ATOM 2438 N N . ILE A 1 293 ? 0.447 22.172 13.836 1 96.56 293 ILE A N 1
ATOM 2439 C CA . ILE A 1 293 ? 0 21.438 12.664 1 96.56 293 ILE A CA 1
ATOM 2440 C C . ILE A 1 293 ? -1.475 21.719 12.398 1 96.56 293 ILE A C 1
ATOM 2442 O O . ILE A 1 293 ? -1.87 21.969 11.25 1 96.56 293 ILE A O 1
ATOM 2446 N N . GLU A 1 294 ? -2.256 21.75 13.43 1 93.44 294 GLU A N 1
ATOM 2447 C CA . GLU A 1 294 ? -3.678 22.047 13.281 1 93.44 294 GLU A CA 1
ATOM 2448 C C . GLU A 1 294 ? -3.902 23.453 12.734 1 93.44 294 GLU A C 1
ATOM 2450 O O . GLU A 1 294 ? -4.711 23.641 11.828 1 93.44 294 GLU A O 1
ATOM 2455 N N . ILE A 1 295 ? -3.148 24.359 13.234 1 91.75 295 ILE A N 1
ATOM 2456 C CA . ILE A 1 295 ? -3.268 25.75 12.805 1 91.75 295 ILE A CA 1
ATOM 2457 C C . ILE A 1 295 ? -2.885 25.859 11.328 1 91.75 295 ILE A C 1
ATOM 2459 O O . ILE A 1 295 ? -3.605 26.484 10.539 1 91.75 295 ILE A O 1
ATOM 2463 N N . VAL A 1 296 ? -1.804 25.25 11.008 1 94.06 296 VAL A N 1
ATOM 2464 C CA . VAL A 1 296 ? -1.301 25.312 9.641 1 94.06 296 VAL A CA 1
ATOM 2465 C C . VAL A 1 296 ? -2.311 24.688 8.688 1 94.06 296 VAL A C 1
ATOM 2467 O O . VAL A 1 296 ? -2.539 25.188 7.586 1 94.06 296 VAL A O 1
ATOM 2470 N N . CYS A 1 297 ? -2.885 23.578 9.086 1 94.5 297 CYS A N 1
ATOM 2471 C CA . CYS A 1 297 ? -3.875 22.906 8.25 1 94.5 297 CYS A CA 1
ATOM 2472 C C . CYS A 1 297 ? -5.098 23.797 8.039 1 94.5 297 CYS A C 1
ATOM 2474 O O . CYS A 1 297 ? -5.621 23.891 6.926 1 94.5 297 CYS A O 1
ATOM 2476 N N . ASP A 1 298 ? -5.496 24.453 9.055 1 90.25 298 ASP A N 1
ATOM 2477 C CA . ASP A 1 298 ? -6.645 25.344 8.953 1 90.25 298 ASP A CA 1
ATOM 2478 C C . ASP A 1 298 ? -6.324 26.547 8.055 1 90.25 298 ASP A C 1
ATOM 2480 O O . ASP A 1 298 ? -7.141 26.938 7.219 1 90.25 298 ASP A O 1
ATOM 2484 N N . MET A 1 299 ? -5.18 27.109 8.273 1 90.44 299 MET A N 1
ATOM 2485 C CA . MET A 1 299 ? -4.738 28.219 7.438 1 90.44 299 MET A CA 1
ATOM 2486 C C . MET A 1 299 ? -4.676 27.812 5.969 1 90.44 299 MET A C 1
ATOM 2488 O O . MET A 1 299 ? -5.07 28.578 5.086 1 90.44 299 MET A O 1
ATOM 2492 N N . HIS A 1 300 ? -4.215 26.641 5.789 1 92.56 300 HIS A N 1
ATOM 2493 C CA . HIS A 1 300 ? -4.082 26.125 4.43 1 92.56 300 HIS A CA 1
ATOM 2494 C C . HIS A 1 300 ? -5.441 26.016 3.746 1 92.56 300 HIS A C 1
ATOM 2496 O O . HIS A 1 300 ? -5.582 26.375 2.57 1 92.56 300 HIS A O 1
ATOM 2502 N N . CYS A 1 301 ? -6.348 25.516 4.43 1 91 301 CYS A N 1
ATOM 2503 C CA . CYS A 1 301 ? -7.695 25.406 3.879 1 91 301 CYS A CA 1
ATOM 2504 C C . CYS A 1 301 ? -8.266 26.766 3.547 1 91 301 CYS A C 1
ATOM 2506 O O . CYS A 1 301 ? -8.93 26.938 2.521 1 91 301 CYS A O 1
ATOM 2508 N N . GLN A 1 302 ? -7.973 27.719 4.336 1 86.81 302 GLN A N 1
ATOM 2509 C CA . GLN A 1 302 ? -8.422 29.078 4.082 1 86.81 302 GLN A CA 1
ATOM 2510 C C . GLN A 1 302 ? -7.738 29.672 2.85 1 86.81 302 GLN A C 1
ATOM 2512 O O . GLN A 1 302 ? -8.383 30.312 2.025 1 86.81 302 GLN A O 1
ATOM 2517 N N . ASP A 1 303 ? -6.488 29.469 2.799 1 86 303 ASP A N 1
ATOM 2518 C CA . ASP A 1 303 ? -5.742 29.938 1.636 1 86 303 ASP A CA 1
ATOM 2519 C C . ASP A 1 303 ? -6.316 29.359 0.344 1 86 303 ASP A C 1
ATOM 2521 O O . ASP A 1 303 ? -6.418 30.062 -0.664 1 86 303 ASP A O 1
ATOM 2525 N N . PHE A 1 304 ? -6.648 28.109 0.405 1 86.75 304 PHE A N 1
ATOM 2526 C CA . PHE A 1 304 ? -7.188 27.469 -0.783 1 86.75 304 PHE A CA 1
ATOM 2527 C C . PHE A 1 304 ? -8.5 28.109 -1.207 1 86.75 304 PHE A C 1
ATOM 2529 O O . PHE A 1 304 ? -8.742 28.312 -2.398 1 86.75 304 PHE A O 1
ATOM 2536 N N . ILE A 1 305 ? -9.312 28.391 -0.301 1 83.44 305 ILE A N 1
ATOM 2537 C CA . ILE A 1 305 ? -10.602 29 -0.606 1 83.44 305 ILE A CA 1
ATOM 2538 C C . ILE A 1 305 ? -10.398 30.359 -1.268 1 83.44 305 ILE A C 1
ATOM 2540 O O . ILE A 1 305 ? -11.094 30.703 -2.225 1 83.44 305 ILE A O 1
ATOM 2544 N N . VAL A 1 306 ? -9.5 31 -0.764 1 78.62 306 VAL A N 1
ATOM 2545 C CA . VAL A 1 306 ? -9.195 32.312 -1.32 1 78.62 306 VAL A CA 1
ATOM 2546 C C . VAL A 1 306 ? -8.656 32.156 -2.742 1 78.62 306 VAL A C 1
ATOM 2548 O O . VAL A 1 306 ? -9.094 32.875 -3.658 1 78.62 306 VAL A O 1
ATOM 2551 N N . ALA A 1 307 ? -7.789 31.266 -2.883 1 80.62 307 ALA A N 1
ATOM 2552 C CA . ALA A 1 307 ? -7.215 31.016 -4.203 1 80.62 307 ALA A CA 1
ATOM 2553 C C . ALA A 1 307 ? -8.281 30.562 -5.195 1 80.62 307 ALA A C 1
ATOM 2555 O O . ALA A 1 307 ? -8.258 30.953 -6.363 1 80.62 307 ALA A O 1
ATOM 2556 N N . LYS A 1 308 ? -9.164 29.812 -4.742 1 81.19 308 LYS A N 1
ATOM 2557 C CA . LYS A 1 308 ? -10.242 29.328 -5.605 1 81.19 308 LYS A CA 1
ATOM 2558 C C . LYS A 1 308 ? -11.203 30.453 -5.973 1 81.19 308 LYS A C 1
ATOM 2560 O O . LYS A 1 308 ? -11.648 30.547 -7.117 1 81.19 308 LYS A O 1
ATOM 2565 N N . MET A 1 309 ? -11.555 31.203 -5.117 1 78.19 309 MET A N 1
ATOM 2566 C CA . MET A 1 309 ? -12.461 32.344 -5.332 1 78.19 309 MET A CA 1
ATOM 2567 C C . MET A 1 309 ? -11.914 33.281 -6.391 1 78.19 309 MET A C 1
ATOM 2569 O O . MET A 1 309 ? -12.672 33.844 -7.191 1 78.19 309 MET A O 1
ATOM 2573 N N . TYR A 1 310 ? -10.625 33.344 -6.438 1 74.44 310 TYR A N 1
ATOM 2574 C CA . TYR A 1 310 ? -10.008 34.25 -7.395 1 74.44 310 TYR A CA 1
ATOM 2575 C C . TYR A 1 310 ? -9.609 33.5 -8.672 1 74.44 310 TYR A C 1
ATOM 2577 O O . TYR A 1 310 ? -8.867 34.031 -9.5 1 74.44 310 TYR A O 1
ATOM 2585 N N . GLU A 1 311 ? -9.984 32.25 -8.727 1 72.31 311 GLU A N 1
ATOM 2586 C CA . GLU A 1 311 ? -9.875 31.422 -9.922 1 72.31 311 GLU A CA 1
ATOM 2587 C C . GLU A 1 311 ? -8.414 31.141 -10.266 1 72.31 311 GLU A C 1
ATOM 2589 O O . GLU A 1 311 ? -8.07 31 -11.438 1 72.31 311 GLU A O 1
ATOM 2594 N N . PHE A 1 312 ? -7.656 31.234 -9.188 1 74.69 312 PHE A N 1
ATOM 2595 C CA . PHE A 1 312 ? -6.246 30.938 -9.414 1 74.69 312 PHE A CA 1
ATOM 2596 C C . PHE A 1 312 ? -5.969 29.453 -9.172 1 74.69 312 PHE A C 1
ATOM 2598 O O . PHE A 1 312 ? -4.934 28.938 -9.594 1 74.69 312 PHE A O 1
ATOM 2605 N N . CYS A 1 313 ? -6.871 28.797 -8.461 1 77.75 313 CYS A N 1
ATOM 2606 C CA . CYS A 1 313 ? -6.625 27.406 -8.133 1 77.75 313 CYS A CA 1
ATOM 2607 C C . CYS A 1 313 ? -7.922 26.594 -8.188 1 77.75 313 CYS A C 1
ATOM 2609 O O . CYS A 1 313 ? -8.867 26.891 -7.449 1 77.75 313 CYS A O 1
ATOM 2611 N N . ASP A 1 314 ? -7.973 25.75 -9.164 1 78.94 314 ASP A N 1
ATOM 2612 C CA . ASP A 1 314 ? -9.125 24.859 -9.281 1 78.94 314 ASP A CA 1
ATOM 2613 C C . ASP A 1 314 ? -8.688 23.391 -9.188 1 78.94 314 ASP A C 1
ATOM 2615 O O . ASP A 1 314 ? -8.031 22.875 -10.094 1 78.94 314 ASP A O 1
ATOM 2619 N N . MET A 1 315 ? -9.125 22.797 -8.062 1 81.94 315 MET A N 1
ATOM 2620 C CA . MET A 1 315 ? -8.766 21.391 -7.855 1 81.94 315 MET A CA 1
ATOM 2621 C C . MET A 1 315 ? -10 20.5 -7.949 1 81.94 315 MET A C 1
ATOM 2623 O O . MET A 1 315 ? -10.023 19.391 -7.402 1 81.94 315 MET A O 1
ATOM 2627 N N . SER A 1 316 ? -10.961 20.906 -8.664 1 84.12 316 SER A N 1
ATOM 2628 C CA . SER A 1 316 ? -12.242 20.203 -8.727 1 84.12 316 SER A CA 1
ATOM 2629 C C . SER A 1 316 ? -12.109 18.844 -9.391 1 84.12 316 SER A C 1
ATOM 2631 O O . SER A 1 316 ? -12.93 17.953 -9.164 1 84.12 316 SER A O 1
ATOM 2633 N N . GLN A 1 317 ? -11.094 18.719 -10.078 1 85.81 317 GLN A N 1
ATOM 2634 C CA . GLN A 1 317 ? -10.898 17.453 -10.773 1 85.81 317 GLN A CA 1
ATOM 2635 C C . GLN A 1 317 ? -10.297 16.406 -9.852 1 85.81 317 GLN A C 1
ATOM 2637 O O . GLN A 1 317 ? -10.289 15.219 -10.172 1 85.81 317 GLN A O 1
ATOM 2642 N N . PHE A 1 318 ? -9.859 16.828 -8.719 1 89.31 318 PHE A N 1
ATOM 2643 C CA . PHE A 1 318 ? -9.219 15.922 -7.766 1 89.31 318 PHE A CA 1
ATOM 2644 C C . PHE A 1 318 ? -10.086 15.75 -6.52 1 89.31 318 PHE A C 1
ATOM 2646 O O . PHE A 1 318 ? -10.875 16.625 -6.18 1 89.31 318 PHE A O 1
ATOM 2653 N N . PHE A 1 319 ? -9.836 14.648 -5.805 1 94.06 319 PHE A N 1
ATOM 2654 C CA . PHE A 1 319 ? -10.625 14.367 -4.613 1 94.06 319 PHE A CA 1
ATOM 2655 C C . PHE A 1 319 ? -10.336 15.391 -3.521 1 94.06 319 PHE A C 1
ATOM 2657 O O . PHE A 1 319 ? -11.086 15.5 -2.547 1 94.06 319 PHE A O 1
ATOM 2664 N N . TYR A 1 320 ? -9.289 16.156 -3.656 1 92.75 320 TYR A N 1
ATOM 2665 C CA . TYR A 1 320 ? -8.867 17.125 -2.65 1 92.75 320 TYR A CA 1
ATOM 2666 C C . TYR A 1 320 ? -10 18.094 -2.311 1 92.75 320 TYR A C 1
ATOM 2668 O O . TYR A 1 320 ? -10.227 18.406 -1.139 1 92.75 320 TYR A O 1
ATOM 2676 N N . GLU A 1 321 ? -10.594 18.578 -3.328 1 88.31 321 GLU A N 1
ATOM 2677 C CA . GLU A 1 321 ? -11.648 19.562 -3.102 1 88.31 321 GLU A CA 1
ATOM 2678 C C . GLU A 1 321 ? -12.844 18.938 -2.391 1 88.31 321 GLU A C 1
ATOM 2680 O O . GLU A 1 321 ? -13.469 19.578 -1.543 1 88.31 321 GLU A O 1
ATOM 2685 N N . LYS A 1 322 ? -13.109 17.734 -2.707 1 89.06 322 LYS A N 1
ATOM 2686 C CA . LYS A 1 322 ? -14.258 17.031 -2.129 1 89.06 322 LYS A CA 1
ATOM 2687 C C . LYS A 1 322 ? -14 16.672 -0.668 1 89.06 322 LYS A C 1
ATOM 2689 O O . LYS A 1 322 ? -14.922 16.688 0.148 1 89.06 322 LYS A O 1
ATOM 2694 N N . LEU A 1 323 ? -12.766 16.406 -0.394 1 94.56 323 LEU A N 1
ATOM 2695 C CA . LEU A 1 323 ? -12.469 15.93 0.955 1 94.56 323 LEU A CA 1
ATOM 2696 C C . LEU A 1 323 ? -11.68 16.969 1.736 1 94.56 323 LEU A C 1
ATOM 2698 O O . LEU A 1 323 ? -12.195 17.562 2.693 1 94.56 323 LEU A O 1
ATOM 2702 N N . CYS A 1 324 ? -10.594 17.312 1.307 1 93.31 324 CYS A N 1
ATOM 2703 C CA . CYS A 1 324 ? -9.672 18.156 2.051 1 93.31 324 CYS A CA 1
ATOM 2704 C C . CYS A 1 324 ? -10.258 19.562 2.24 1 93.31 324 CYS A C 1
ATOM 2706 O O . CYS A 1 324 ? -10.133 20.141 3.316 1 93.31 324 CYS A O 1
ATOM 2708 N N . TYR A 1 325 ? -10.828 20.031 1.223 1 91 325 TYR A N 1
ATOM 2709 C CA . TYR A 1 325 ? -11.281 21.406 1.259 1 91 325 TYR A CA 1
ATOM 2710 C C . TYR A 1 325 ? -12.805 21.484 1.34 1 91 325 TYR A C 1
ATOM 2712 O O . TYR A 1 325 ? -13.414 22.422 0.827 1 91 325 TYR A O 1
ATOM 2720 N N . ALA A 1 326 ? -13.32 20.484 1.939 1 88.88 326 ALA A N 1
ATOM 2721 C CA . ALA A 1 326 ? -14.758 20.469 2.203 1 88.88 326 ALA A CA 1
ATOM 2722 C C . ALA A 1 326 ? -15.164 21.625 3.111 1 88.88 326 ALA A C 1
ATOM 2724 O O . ALA A 1 326 ? -14.344 22.156 3.859 1 88.88 326 ALA A O 1
ATOM 2725 N N . PRO A 1 327 ? -16.391 22 3.115 1 84.31 327 PRO A N 1
ATOM 2726 C CA . PRO A 1 327 ? -16.859 23.141 3.902 1 84.31 327 PRO A CA 1
ATOM 2727 C C . PRO A 1 327 ? -16.578 22.984 5.395 1 84.31 327 PRO A C 1
ATOM 2729 O O . PRO A 1 327 ? -16.359 23.984 6.094 1 84.31 327 PRO A O 1
ATOM 2732 N N . CYS A 1 328 ? -16.562 21.812 5.863 1 86.12 328 CYS A N 1
ATOM 2733 C CA . CYS A 1 328 ? -16.344 21.578 7.285 1 86.12 328 CYS A CA 1
ATOM 2734 C C . CYS A 1 328 ? -14.898 21.906 7.664 1 86.12 328 CYS A C 1
ATOM 2736 O O . CYS A 1 328 ? -14.578 22.047 8.844 1 86.12 328 CYS A O 1
ATOM 2738 N N . ASN A 1 329 ? -14.055 22 6.707 1 87.5 329 ASN A N 1
ATOM 2739 C CA . ASN A 1 329 ? -12.656 22.344 6.953 1 87.5 329 ASN A CA 1
ATOM 2740 C C . ASN A 1 329 ? -12.367 23.797 6.617 1 87.5 329 ASN A C 1
ATOM 2742 O O . ASN A 1 329 ? -11.273 24.297 6.895 1 87.5 329 ASN A O 1
ATOM 2746 N N . THR A 1 330 ? -13.375 24.391 5.906 1 77.38 330 THR A N 1
ATOM 2747 C CA . THR A 1 330 ? -13.164 25.75 5.422 1 77.38 330 THR A CA 1
ATOM 2748 C C . THR A 1 330 ? -14.133 26.719 6.09 1 77.38 330 THR A C 1
ATOM 2750 O O . THR A 1 330 ? -15.297 26.375 6.32 1 77.38 330 THR A O 1
ATOM 2753 N N . ASN A 1 331 ? -13.68 27.469 7.066 1 62.56 331 ASN A N 1
ATOM 2754 C CA . ASN A 1 331 ? -14.562 28.453 7.688 1 62.56 331 ASN A CA 1
ATOM 2755 C C . ASN A 1 331 ? -14.734 29.688 6.797 1 62.56 331 ASN A C 1
ATOM 2757 O O . ASN A 1 331 ? -13.891 30.594 6.797 1 62.56 331 ASN A O 1
ATOM 2761 N N . ILE A 1 332 ? -15.633 29.562 5.855 1 54.09 332 ILE A N 1
ATOM 2762 C CA . ILE A 1 332 ? -15.859 30.688 4.973 1 54.09 332 ILE A CA 1
ATOM 2763 C C . ILE A 1 332 ? -16.469 31.859 5.762 1 54.09 332 ILE A C 1
ATOM 2765 O O . ILE A 1 332 ? -16.328 33 5.375 1 54.09 332 ILE A O 1
ATOM 2769 N N . ASP A 1 333 ? -17.156 31.531 6.684 1 50.75 333 ASP A N 1
ATOM 2770 C CA . ASP A 1 333 ? -17.859 32.594 7.402 1 50.75 333 ASP A CA 1
ATOM 2771 C C . ASP A 1 333 ? -16.859 33.562 8.062 1 50.75 333 ASP A C 1
ATOM 2773 O O . ASP A 1 333 ? -17.203 34.688 8.359 1 50.75 333 ASP A O 1
ATOM 2777 N N . ASN A 1 334 ? -15.688 33.062 8.25 1 47.16 334 ASN A N 1
ATOM 2778 C CA . ASN A 1 334 ? -14.766 33.938 8.969 1 47.16 334 ASN A CA 1
ATOM 2779 C C . ASN A 1 334 ? -13.852 34.719 8.008 1 47.16 334 ASN A C 1
ATOM 2781 O O . ASN A 1 334 ? -12.828 35.25 8.422 1 47.16 334 ASN A O 1
ATOM 2785 N N . VAL A 1 335 ? -14.125 34.531 6.816 1 46.47 335 VAL A N 1
ATOM 2786 C CA . VAL A 1 335 ? -13.297 35.25 5.871 1 46.47 335 VAL A CA 1
ATOM 2787 C C . VAL A 1 335 ? -13.703 36.719 5.852 1 46.47 335 VAL A C 1
ATOM 2789 O O . VAL A 1 335 ? -14.898 37.031 5.824 1 46.47 335 VAL A O 1
ATOM 2792 N N . ASP A 1 336 ? -12.82 37.594 6.172 1 45.34 336 ASP A N 1
ATOM 2793 C CA . ASP A 1 336 ? -13.039 39.031 6.082 1 45.34 336 ASP A CA 1
ATOM 2794 C C . ASP A 1 336 ? -13.672 39.406 4.746 1 45.34 336 ASP A C 1
ATOM 2796 O O . ASP A 1 336 ? -13.117 39.125 3.686 1 45.34 336 ASP A O 1
ATOM 2800 N N . PRO A 1 337 ? -14.875 39.781 4.816 1 47.41 337 PRO A N 1
ATOM 2801 C CA . PRO A 1 337 ? -15.57 40.188 3.59 1 47.41 337 PRO A CA 1
ATOM 2802 C C . PRO A 1 337 ? -14.75 41.125 2.727 1 47.41 337 PRO A C 1
ATOM 2804 O O . PRO A 1 337 ? -14.875 41.125 1.5 1 47.41 337 PRO A O 1
ATOM 2807 N N . ASP A 1 338 ? -14.016 42 3.34 1 47.56 338 ASP A N 1
ATOM 2808 C CA . ASP A 1 338 ? -13.266 43 2.602 1 47.56 338 ASP A CA 1
ATOM 2809 C C . ASP A 1 338 ? -11.969 42.438 2.041 1 47.56 338 ASP A C 1
ATOM 2811 O O . ASP A 1 338 ? -11.258 43.094 1.285 1 47.56 338 ASP A O 1
ATOM 2815 N N . PHE A 1 339 ? -11.648 41.406 2.527 1 47.09 339 PHE A N 1
ATOM 2816 C CA . PHE A 1 339 ? -10.43 40.75 2.08 1 47.09 339 PHE A CA 1
ATOM 2817 C C . PHE A 1 339 ? -10.453 40.531 0.572 1 47.09 339 PHE A C 1
ATOM 2819 O O . PHE A 1 339 ? -9.469 40.781 -0.116 1 47.09 339 PHE A O 1
ATOM 2826 N N . PHE A 1 340 ? -11.57 40.281 0.196 1 47 340 PHE A N 1
ATOM 2827 C CA . PHE A 1 340 ? -11.75 39.969 -1.217 1 47 340 PHE A CA 1
ATOM 2828 C C . PHE A 1 340 ? -11.57 41.219 -2.078 1 47 340 PHE A C 1
ATOM 2830 O O . PHE A 1 340 ? -10.953 41.156 -3.143 1 47 340 PHE A O 1
ATOM 2837 N N . GLU A 1 341 ? -12.078 42.188 -1.573 1 49.03 341 GLU A N 1
ATOM 2838 C CA . GLU A 1 341 ? -11.938 43.438 -2.309 1 49.03 341 GLU A CA 1
ATOM 2839 C C . GLU A 1 341 ? -10.477 43.875 -2.375 1 49.03 341 GLU A C 1
ATOM 2841 O O . GLU A 1 341 ? -10 44.312 -3.426 1 49.03 341 GLU A O 1
ATOM 2846 N N . LYS A 1 342 ? -9.758 43.656 -1.421 1 46.97 342 LYS A N 1
ATOM 2847 C CA . LYS A 1 342 ? -8.352 44.094 -1.361 1 46.97 342 LYS A CA 1
ATOM 2848 C C . LYS A 1 342 ? -7.48 43.188 -2.238 1 46.97 342 LYS A C 1
ATOM 2850 O O . LYS A 1 342 ? -6.598 43.688 -2.947 1 46.97 342 LYS A O 1
ATOM 2855 N N . PHE A 1 343 ? -7.832 41.969 -2.225 1 46.97 343 PHE A N 1
ATOM 2856 C CA . PHE A 1 343 ? -7.047 41.031 -3.008 1 46.97 343 PHE A CA 1
ATOM 2857 C C . PHE A 1 343 ? -7.332 41.188 -4.496 1 46.97 343 PHE A C 1
ATOM 2859 O O . PHE A 1 343 ? -6.414 41.125 -5.316 1 46.97 343 PHE A O 1
ATOM 2866 N N . ARG A 1 344 ? -8.539 41.438 -4.836 1 48.06 344 ARG A N 1
ATOM 2867 C CA . ARG A 1 344 ? -8.914 41.719 -6.215 1 48.06 344 ARG A CA 1
ATOM 2868 C C . ARG A 1 344 ? -8.188 42.969 -6.742 1 48.06 344 ARG A C 1
ATOM 2870 O O . ARG A 1 344 ? -7.73 42.969 -7.887 1 48.06 344 ARG A O 1
ATOM 2877 N N . GLN A 1 345 ? -8.148 43.906 -6.047 1 50.44 345 GLN A N 1
ATOM 2878 C CA . GLN A 1 345 ? -7.449 45.125 -6.445 1 50.44 345 GLN A CA 1
ATOM 2879 C C . GLN A 1 345 ? -5.973 44.875 -6.695 1 50.44 345 GLN A C 1
ATOM 2881 O O . GLN A 1 345 ? -5.391 45.375 -7.652 1 50.44 345 GLN A O 1
ATOM 2886 N N . TYR A 1 346 ? -5.508 43.969 -5.906 1 43.31 346 TYR A N 1
ATOM 2887 C CA . TYR A 1 346 ? -4.105 43.625 -6.082 1 43.31 346 TYR A CA 1
ATOM 2888 C C . TYR A 1 346 ? -3.898 42.812 -7.359 1 43.31 346 TYR A C 1
ATOM 2890 O O . TYR A 1 346 ? -2.949 43.062 -8.109 1 43.31 346 TYR A O 1
ATOM 2898 N N . ALA A 1 347 ? -4.777 41.938 -7.523 1 45.56 347 ALA A N 1
ATOM 2899 C CA . ALA A 1 347 ? -4.641 41.062 -8.68 1 45.56 347 ALA A CA 1
ATOM 2900 C C . ALA A 1 347 ? -4.898 41.812 -9.977 1 45.56 347 ALA A C 1
ATOM 2902 O O . ALA A 1 347 ? -4.336 41.469 -11.023 1 45.56 347 ALA A O 1
ATOM 2903 N N . LYS A 1 348 ? -5.73 42.781 -10.086 1 42.12 348 LYS A N 1
ATOM 2904 C CA . LYS A 1 348 ? -6.035 43.562 -11.266 1 42.12 348 LYS A CA 1
ATOM 2905 C C . LYS A 1 348 ? -4.973 44.625 -11.492 1 42.12 348 LYS A C 1
ATOM 2907 O O . LYS A 1 348 ? -4.934 45.25 -12.555 1 42.12 348 LYS A O 1
ATOM 2912 N N . ALA A 1 349 ? -4.281 45.156 -10.523 1 39.53 349 ALA A N 1
ATOM 2913 C CA . ALA A 1 349 ? -3.357 46.25 -10.812 1 39.53 349 ALA A CA 1
ATOM 2914 C C . ALA A 1 349 ? -2.352 45.844 -11.883 1 39.53 349 ALA A C 1
ATOM 2916 O O . ALA A 1 349 ? -1.539 44.938 -11.672 1 39.53 349 ALA A O 1
ATOM 2917 N N . SER A 1 350 ? -2.738 45.906 -13.164 1 36.59 350 SER A N 1
ATOM 2918 C CA . SER A 1 350 ? -1.928 45.875 -14.383 1 36.59 350 SER A CA 1
ATOM 2919 C C . SER A 1 350 ? -0.633 46.656 -14.195 1 36.59 350 SER A C 1
ATOM 2921 O O . SER A 1 350 ? -0.644 47.781 -13.656 1 36.59 350 SER A O 1
ATOM 2923 N N . PRO A 1 351 ? 0.653 46.156 -14.336 1 38.06 351 PRO A N 1
ATOM 2924 C CA . PRO A 1 351 ? 1.854 46.969 -14.414 1 38.06 351 PRO A CA 1
ATOM 2925 C C . PRO A 1 351 ? 1.698 48.156 -15.383 1 38.06 351 PRO A C 1
ATOM 2927 O O . PRO A 1 351 ? 1.56 47.938 -16.594 1 38.06 351 PRO A O 1
ATOM 2930 N N . ASN A 1 352 ? 1.062 49.125 -15.32 1 31.58 352 ASN A N 1
ATOM 2931 C CA . ASN A 1 352 ? 1.271 50.312 -16.156 1 31.58 352 ASN A CA 1
ATOM 2932 C C . ASN A 1 352 ? 2.754 50.656 -16.281 1 31.58 352 ASN A C 1
ATOM 2934 O O . ASN A 1 352 ? 3.553 50.312 -15.406 1 31.58 352 ASN A O 1
ATOM 2938 N N . GLU A 1 353 ? 3.258 51.531 -17.422 1 34.81 353 GLU A N 1
ATOM 2939 C CA . GLU A 1 353 ? 4.453 52.094 -18.047 1 34.81 353 GLU A CA 1
ATOM 2940 C C . GLU A 1 353 ? 5.254 52.938 -17.062 1 34.81 353 GLU A C 1
ATOM 2942 O O . GLU A 1 353 ? 5.09 54.156 -17 1 34.81 353 GLU A O 1
ATOM 2947 N N . GLY A 1 354 ? 5.434 52.844 -15.781 1 31.41 354 GLY A N 1
ATOM 2948 C CA . GLY A 1 354 ? 6.363 53.75 -15.117 1 31.41 354 GLY A CA 1
ATOM 2949 C C . GLY A 1 354 ? 7.746 53.75 -15.742 1 31.41 354 GLY A C 1
ATOM 2950 O O . GLY A 1 354 ? 8.211 52.688 -16.219 1 31.41 354 GLY A O 1
ATOM 2951 N N . SER A 1 355 ? 8.227 54.969 -16.281 1 32.88 355 SER A N 1
ATOM 2952 C CA . SER A 1 355 ? 9.539 55.312 -16.844 1 32.88 355 SER A CA 1
ATOM 2953 C C . SER A 1 355 ? 10.656 54.688 -16.016 1 32.88 355 SER A C 1
ATOM 2955 O O . SER A 1 355 ? 10.469 54.375 -14.844 1 32.88 355 SER A O 1
ATOM 2957 N N . GLU A 1 356 ? 11.953 54.344 -16.625 1 34.53 356 GLU A N 1
ATOM 2958 C CA . GLU A 1 356 ? 13.211 53.844 -16.109 1 34.53 356 GLU A CA 1
ATOM 2959 C C . GLU A 1 356 ? 13.586 54.5 -14.789 1 34.53 356 GLU A C 1
ATOM 2961 O O . GLU A 1 356 ? 14.203 53.875 -13.922 1 34.53 356 GLU A O 1
ATOM 2966 N N . ALA A 1 357 ? 13.547 55.875 -14.789 1 33.31 357 ALA A N 1
ATOM 2967 C CA . ALA A 1 357 ? 14.195 56.719 -13.789 1 33.31 357 ALA A CA 1
ATOM 2968 C C . ALA A 1 357 ? 13.609 56.469 -12.398 1 33.31 357 ALA A C 1
ATOM 2970 O O . ALA A 1 357 ? 14.328 56.5 -11.398 1 33.31 357 ALA A O 1
ATOM 2971 N N . ASP A 1 358 ? 12.359 56.469 -12.258 1 29.25 358 ASP A N 1
ATOM 2972 C CA . ASP A 1 358 ? 11.789 56.5 -10.914 1 29.25 358 ASP A CA 1
ATOM 2973 C C . ASP A 1 358 ? 11.852 55.125 -10.242 1 29.25 358 ASP A C 1
ATOM 2975 O O . ASP A 1 358 ? 11.391 54.969 -9.109 1 29.25 358 ASP A O 1
ATOM 2979 N N . GLN A 1 359 ? 12.148 54.094 -10.93 1 27.55 359 GLN A N 1
ATOM 2980 C CA . GLN A 1 359 ? 12.203 52.75 -10.367 1 27.55 359 GLN A CA 1
ATOM 2981 C C . GLN A 1 359 ? 13.406 52.594 -9.445 1 27.55 359 GLN A C 1
ATOM 2983 O O . GLN A 1 359 ? 13.508 51.594 -8.727 1 27.55 359 GLN A O 1
ATOM 2988 N N . ARG A 1 360 ? 14.453 53.375 -9.75 1 30.34 360 ARG A N 1
ATOM 2989 C CA . ARG A 1 360 ? 15.625 53.25 -8.898 1 30.34 360 ARG A CA 1
ATOM 2990 C C . ARG A 1 360 ? 15.352 53.844 -7.52 1 30.34 360 ARG A C 1
ATOM 2992 O O . ARG A 1 360 ? 15.906 53.406 -6.52 1 30.34 360 ARG A O 1
ATOM 2999 N N . ARG A 1 361 ? 14.82 55.062 -7.426 1 27.05 361 ARG A N 1
ATOM 3000 C CA . ARG A 1 361 ? 14.734 55.781 -6.164 1 27.05 361 ARG A CA 1
ATOM 3001 C C . ARG A 1 361 ? 13.672 55.188 -5.254 1 27.0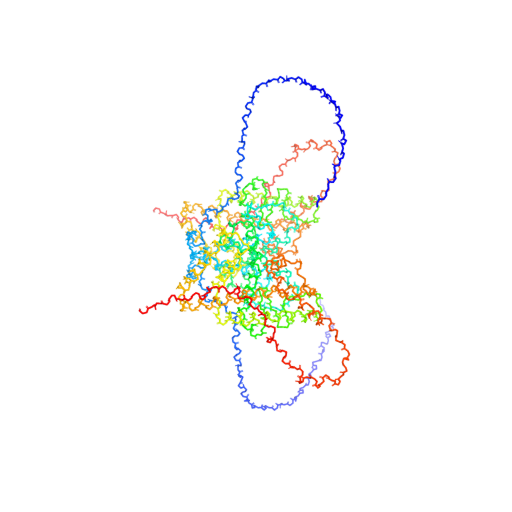5 361 ARG A C 1
ATOM 3003 O O . ARG A 1 361 ? 13.773 55.281 -4.027 1 27.05 361 ARG A O 1
ATOM 3010 N N . ARG A 1 362 ? 12.453 54.875 -5.75 1 29.41 362 ARG A N 1
ATOM 3011 C CA . ARG A 1 362 ? 11.414 54.469 -4.809 1 29.41 362 ARG A CA 1
ATOM 3012 C C . ARG A 1 362 ? 11.703 53.125 -4.207 1 29.41 362 ARG A C 1
ATOM 3014 O O . ARG A 1 362 ? 10.883 52.562 -3.467 1 29.41 362 ARG A O 1
ATOM 3021 N N . GLY A 1 363 ? 12.688 52.375 -4.469 1 26.09 363 GLY A N 1
ATOM 3022 C CA . GLY A 1 363 ? 13.148 51.188 -3.762 1 26.09 363 GLY A CA 1
ATOM 3023 C C . GLY A 1 363 ? 13.289 51.406 -2.268 1 26.09 363 GLY A C 1
ATOM 3024 O O . GLY A 1 363 ? 13.133 50.469 -1.482 1 26.09 363 GLY A O 1
ATOM 3025 N N . GLU A 1 364 ? 13.938 52.406 -1.807 1 26.75 364 GLU A N 1
ATOM 3026 C CA . GLU A 1 364 ? 14.312 52.688 -0.426 1 26.75 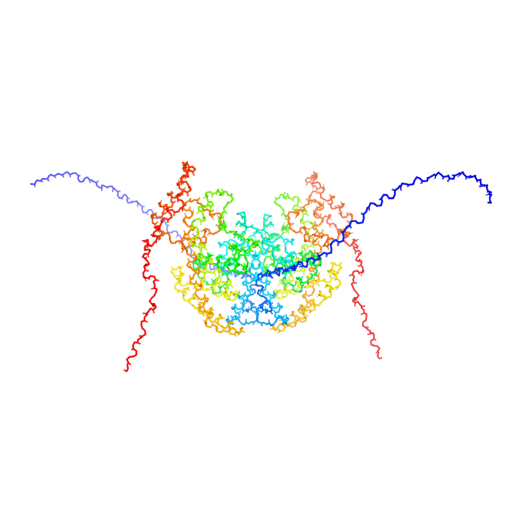364 GLU A CA 1
ATOM 3027 C C . GLU A 1 364 ? 13.102 53.125 0.393 1 26.75 364 GLU A C 1
ATOM 3029 O O . GLU A 1 364 ? 12.977 52.781 1.566 1 26.75 364 GLU A O 1
ATOM 3034 N N . GLU A 1 365 ? 12.344 54.125 0.033 1 26.28 365 GLU A N 1
ATOM 3035 C CA . GLU A 1 365 ? 11.414 54.75 0.966 1 26.28 365 GLU A CA 1
ATOM 3036 C C . GLU A 1 365 ? 10.117 53.969 1.082 1 26.28 365 GLU A C 1
ATOM 3038 O O . GLU A 1 365 ? 9.539 53.844 2.168 1 26.28 365 GLU A O 1
ATOM 3043 N N . ASN A 1 366 ? 9.445 53.719 0.066 1 24.59 366 ASN A N 1
ATOM 3044 C CA . ASN A 1 366 ? 8.031 53.438 0.272 1 24.59 366 ASN A CA 1
ATOM 3045 C C . ASN A 1 366 ? 7.801 52.031 0.75 1 24.59 366 ASN A C 1
ATOM 3047 O O . ASN A 1 366 ? 6.691 51.5 0.646 1 24.59 366 ASN A O 1
ATOM 3051 N N . LEU A 1 367 ? 8.75 51.219 1.055 1 25.28 367 LEU A N 1
ATOM 3052 C CA . LEU A 1 367 ? 8.523 50.062 1.924 1 25.28 367 LEU A CA 1
ATOM 3053 C C . LEU A 1 367 ? 7.879 50.5 3.24 1 25.28 367 LEU A C 1
ATOM 3055 O O . LEU A 1 367 ? 8.547 50.531 4.277 1 25.28 367 LEU A O 1
ATOM 3059 N N . GLN A 1 368 ? 7.242 51.594 3.297 1 23.3 368 GLN A N 1
ATOM 3060 C CA . GLN A 1 368 ? 6.531 51.938 4.52 1 23.3 368 GLN A CA 1
ATOM 3061 C C . GLN A 1 368 ? 5.695 50.781 5.031 1 23.3 368 GLN A C 1
ATOM 3063 O O . GLN A 1 368 ? 5.199 49.969 4.242 1 23.3 368 GLN A O 1
ATOM 3068 N N . GLN A 1 369 ? 5.594 50.656 6.445 1 24.38 369 GLN A N 1
ATOM 3069 C CA . GLN A 1 369 ? 5.035 49.781 7.473 1 24.38 369 GLN A CA 1
ATOM 3070 C C . GLN A 1 369 ? 3.543 49.562 7.254 1 24.38 369 GLN A C 1
ATOM 3072 O O . GLN A 1 369 ? 2.73 50.469 7.527 1 24.38 369 GLN A O 1
ATOM 3077 N N . VAL A 1 370 ? 3.131 49.219 6.219 1 25.77 370 VAL A N 1
ATOM 3078 C CA . VAL A 1 370 ? 1.737 48.812 6.379 1 25.77 370 VAL A CA 1
ATOM 3079 C C . VAL A 1 370 ? 1.573 48.031 7.68 1 25.77 370 VAL A C 1
ATOM 3081 O O . VAL A 1 370 ? 2.193 47 7.859 1 25.77 370 VAL A O 1
ATOM 3084 N N . ASP A 1 371 ? 1.317 48.719 8.836 1 23.69 371 ASP A N 1
ATOM 3085 C CA . ASP A 1 371 ? 1.004 48.281 10.188 1 23.69 371 ASP A CA 1
ATOM 3086 C C . ASP A 1 371 ? -0.036 47.156 10.156 1 23.69 371 ASP A C 1
ATOM 3088 O O . ASP A 1 371 ? -1.229 47.406 9.984 1 23.69 371 ASP A O 1
ATOM 3092 N N . MET A 1 372 ? 0.177 46.25 9.539 1 24.83 372 MET A N 1
ATOM 3093 C CA . MET A 1 372 ? -0.629 45.031 9.648 1 24.83 372 MET A CA 1
ATOM 3094 C C . MET A 1 372 ? -0.915 44.688 11.102 1 24.83 372 MET A C 1
ATOM 3096 O O . MET A 1 372 ? -1.5 43.656 11.398 1 24.83 372 MET A O 1
ATOM 3100 N N . ASP A 1 373 ? -0.385 45.438 12.102 1 25.36 373 ASP A N 1
ATOM 3101 C CA . ASP A 1 373 ? -0.821 45.375 13.492 1 25.36 373 ASP A CA 1
ATOM 3102 C C . ASP A 1 373 ? -2.303 45.719 13.617 1 25.36 373 ASP A C 1
ATOM 3104 O O . ASP A 1 373 ? -2.924 45.438 14.648 1 25.36 373 ASP A O 1
ATOM 3108 N N . SER A 1 374 ? -2.785 46.562 12.82 1 26.08 374 SER A N 1
ATOM 3109 C CA . SER A 1 374 ? -4.125 47.062 13.102 1 26.08 374 SER A CA 1
ATOM 3110 C C . SER A 1 374 ? -5.191 46.031 12.734 1 26.08 374 SER A C 1
ATOM 3112 O O . SER A 1 374 ? -6.387 46.281 12.906 1 26.08 374 SER A O 1
ATOM 3114 N N . VAL A 1 375 ? -5 45.219 11.828 1 25.64 375 VAL A N 1
ATOM 3115 C CA . VAL A 1 375 ? -6.133 44.312 11.766 1 25.64 375 VAL A CA 1
ATOM 3116 C C . VAL A 1 375 ? -6.117 43.406 12.984 1 25.64 375 VAL A C 1
ATOM 3118 O O . VAL A 1 375 ? -5.242 42.531 13.109 1 25.64 375 VAL A O 1
ATOM 3121 N N . SER A 1 376 ? -6.41 43.906 14.195 1 22.77 376 SER A N 1
ATOM 3122 C CA . SER A 1 376 ? -6.754 43.156 15.406 1 22.77 376 SER A CA 1
ATOM 3123 C C . SER A 1 376 ? -7.695 42 15.094 1 22.77 376 SER A C 1
ATOM 3125 O O . SER A 1 376 ? -8.859 42.219 14.75 1 22.77 376 SER A O 1
ATOM 3127 N N . LEU A 1 377 ? -7.289 41.094 14.445 1 24.39 377 LEU A N 1
ATOM 3128 C CA . LEU A 1 377 ? -8.125 39.906 14.539 1 24.39 377 LEU A CA 1
ATOM 3129 C C . LEU A 1 377 ? -8.586 39.688 15.969 1 24.39 377 LEU A C 1
ATOM 3131 O O . LEU A 1 377 ? -7.77 39.5 16.875 1 24.39 377 LEU A O 1
ATOM 3135 N N . THR A 1 378 ? -9.625 40.344 16.406 1 23.34 378 THR A N 1
ATOM 3136 C CA . THR A 1 378 ? -10.352 40.031 17.641 1 23.34 378 THR A CA 1
ATOM 3137 C C . THR A 1 378 ? -10.484 38.5 17.797 1 23.34 378 THR A C 1
ATOM 3139 O O . THR A 1 378 ? -11.133 37.844 16.984 1 23.34 378 THR A O 1
ATOM 3142 N N . LEU A 1 379 ? -9.477 37.875 18.25 1 23.56 379 LEU A N 1
ATOM 3143 C CA . LEU A 1 379 ? -9.484 36.562 18.859 1 23.56 379 LEU A CA 1
ATOM 3144 C C . LEU A 1 379 ? -10.695 36.406 19.781 1 23.56 379 LEU A C 1
ATOM 3146 O O . LEU A 1 379 ? -10.844 37.156 20.75 1 23.56 379 LEU A O 1
ATOM 3150 N N . ASN A 1 380 ? -11.82 36 19.266 1 22.53 380 ASN A N 1
ATOM 3151 C CA . ASN A 1 380 ? -12.883 35.688 20.203 1 22.53 380 ASN A CA 1
ATOM 3152 C C . ASN A 1 380 ? -12.383 34.781 21.328 1 22.53 380 ASN A C 1
ATOM 3154 O O . ASN A 1 380 ? -11.859 33.719 21.078 1 22.53 380 ASN A O 1
ATOM 3158 N N . PRO A 1 381 ? -12.156 35.25 22.531 1 25.66 381 PRO A N 1
ATOM 3159 C CA . PRO A 1 381 ? -11.781 34.531 23.75 1 25.66 381 PRO A CA 1
ATOM 3160 C C . PRO A 1 381 ? -12.562 33.219 23.938 1 25.66 381 PRO A C 1
ATOM 3162 O O . PRO A 1 381 ? -12.164 32.375 24.734 1 25.66 381 PRO A O 1
ATOM 3165 N N . HIS A 1 382 ? -13.734 33.281 23.406 1 26.67 382 HIS A N 1
ATOM 3166 C CA . HIS A 1 382 ? -14.516 32.094 23.781 1 26.67 382 HIS A CA 1
ATOM 3167 C C . HIS A 1 382 ? -13.891 30.828 23.234 1 26.67 382 HIS A C 1
ATOM 3169 O O . HIS A 1 382 ? -14.383 29.719 23.484 1 26.67 382 HIS A O 1
ATOM 3175 N N . LEU A 1 383 ? -13.141 31.016 22.234 1 25.28 383 LEU A N 1
ATOM 3176 C CA . LEU A 1 383 ? -12.594 29.75 21.766 1 25.28 383 LEU A CA 1
ATOM 3177 C C . LEU A 1 383 ? -11.445 29.297 22.656 1 25.28 383 LEU A C 1
ATOM 3179 O O . LEU A 1 383 ? -10.758 28.312 22.344 1 25.28 383 LEU A O 1
ATOM 3183 N N . LEU A 1 384 ? -10.961 30.172 23.594 1 23.48 384 LEU A N 1
ATOM 3184 C CA . LEU A 1 384 ? -9.93 29.719 24.531 1 23.48 384 LEU A CA 1
ATOM 3185 C C . LEU A 1 384 ? -10.516 28.781 25.578 1 23.48 384 LEU A C 1
ATOM 3187 O O . LEU A 1 384 ? -11.422 29.172 26.328 1 23.48 384 LEU A O 1
ATOM 3191 N N . PRO A 1 385 ? -10.617 27.562 25.453 1 23.53 385 PRO A N 1
ATOM 3192 C CA . PRO A 1 385 ? -11.094 26.859 26.656 1 23.53 385 PRO A CA 1
ATOM 3193 C C . PRO A 1 385 ? -10.398 27.328 27.922 1 23.53 385 PRO A C 1
ATOM 3195 O O . PRO A 1 385 ? -9.312 27.922 27.859 1 23.53 385 PRO A O 1
ATOM 3198 N N . CYS A 1 386 ? -11.195 27.266 29.141 1 23.34 386 CYS A N 1
ATOM 3199 C CA . CYS A 1 386 ? -11.109 27.594 30.562 1 23.34 386 CYS A CA 1
ATOM 3200 C C . CYS A 1 386 ? -9.914 26.891 31.203 1 23.34 386 CYS A C 1
ATOM 3202 O O . CYS A 1 386 ? -10.023 25.75 31.641 1 23.34 386 CYS A O 1
ATOM 3204 N N . VAL A 1 387 ? -8.852 26.859 30.734 1 23.62 387 VAL A N 1
ATOM 3205 C CA . VAL A 1 387 ? -7.844 26.156 31.531 1 23.62 387 VAL A CA 1
ATOM 3206 C C . VAL A 1 387 ? -7.656 26.875 32.875 1 23.62 387 VAL A C 1
ATOM 3208 O O . VAL A 1 387 ? -7.07 26.328 33.812 1 23.62 387 VAL A O 1
ATOM 3211 N N . LEU A 1 388 ? -7.82 28.141 32.906 1 23.05 388 LEU A N 1
ATOM 3212 C CA . LEU A 1 388 ? -7.184 28.703 34.094 1 23.05 388 LEU A CA 1
ATOM 3213 C C . LEU A 1 388 ? -8.062 28.516 35.344 1 23.05 388 LEU A C 1
ATOM 3215 O O . LEU A 1 388 ? -8.805 29.422 35.719 1 23.05 388 LEU A O 1
ATOM 3219 N N . ALA A 1 389 ? -8.836 27.406 35.438 1 24.86 389 ALA A N 1
ATOM 3220 C CA . ALA A 1 389 ? -9.508 27.438 36.719 1 24.86 389 ALA A CA 1
ATOM 3221 C C . ALA A 1 389 ? -8.492 27.469 37.875 1 24.86 389 ALA A C 1
ATOM 3223 O O . ALA A 1 389 ? -7.5 26.734 37.844 1 24.86 389 ALA A O 1
ATOM 3224 N N . PRO A 1 390 ? -8.398 28.516 38.594 1 24.5 390 PRO A N 1
ATOM 3225 C CA . PRO A 1 390 ? -7.484 28.672 39.75 1 24.5 390 PRO A CA 1
ATOM 3226 C C . PRO A 1 390 ? -7.535 27.484 40.688 1 24.5 390 PRO A C 1
ATOM 3228 O O . PRO A 1 390 ? -8.562 26.812 40.781 1 24.5 390 PRO A O 1
ATOM 3231 N N . LEU A 1 391 ? -6.43 26.844 41 1 25.75 391 LEU A N 1
ATOM 3232 C CA . LEU A 1 391 ? -6.273 25.875 42.094 1 25.75 391 LEU A CA 1
ATOM 3233 C C . LEU A 1 391 ? -6.91 26.375 43.375 1 25.75 391 LEU A C 1
ATOM 3235 O O . LEU A 1 391 ? -6.918 27.578 43.625 1 25.75 391 LEU A O 1
ATOM 3239 N N . PRO A 1 392 ? -7.969 25.703 43.875 1 26.17 392 PRO A N 1
ATOM 3240 C CA . PRO A 1 392 ? -8.516 26.141 45.156 1 26.17 392 PRO A CA 1
ATOM 3241 C C . PRO A 1 392 ? -7.43 26.516 46.156 1 26.17 392 PRO A C 1
ATOM 3243 O O . PRO A 1 392 ? -6.316 26 46.094 1 26.17 392 PRO A O 1
ATOM 3246 N N . ASP A 1 393 ? -7.41 27.812 46.531 1 23.78 393 ASP A N 1
ATOM 3247 C CA . ASP A 1 393 ? -6.609 28.406 47.594 1 23.78 393 ASP A CA 1
ATOM 3248 C C . ASP A 1 393 ? -6.625 27.531 48.844 1 23.78 393 ASP A C 1
ATOM 3250 O O . ASP A 1 393 ? -7.688 27.25 49.406 1 23.78 393 ASP A O 1
ATOM 3254 N N . ASP A 1 394 ? -5.785 26.5 49 1 24.47 394 ASP A N 1
ATOM 3255 C CA . ASP A 1 394 ? -5.578 25.875 50.312 1 24.47 394 ASP A CA 1
ATOM 3256 C C . ASP A 1 394 ? -5.422 26.938 51.406 1 24.47 394 ASP A C 1
ATOM 3258 O O . ASP A 1 394 ? -4.582 27.828 51.281 1 24.47 394 ASP A O 1
ATOM 3262 N N . ASN A 1 395 ? -6.477 27.453 52 1 25.58 395 ASN A N 1
ATOM 3263 C CA . ASN A 1 395 ? -6.367 28.141 53.281 1 25.58 395 ASN A CA 1
ATOM 3264 C C . ASN A 1 395 ? -5.312 27.5 54.188 1 25.58 395 ASN A C 1
ATOM 3266 O O . ASN A 1 395 ? -5.254 26.281 54.312 1 25.58 395 ASN A O 1
ATOM 3270 N N . PRO A 1 396 ? -4.402 28.328 54.906 1 25.39 396 PRO A N 1
ATOM 3271 C CA . PRO A 1 396 ? -3.627 27.781 56.031 1 25.39 396 PRO A CA 1
ATOM 3272 C C . PRO A 1 396 ? -4.508 27.172 57.094 1 25.39 396 PRO A C 1
ATOM 3274 O O . PRO A 1 396 ? -5.668 27.562 57.25 1 25.39 396 PRO A O 1
ATOM 3277 N N . MET B 1 1 ? 57.656 -37.531 -56.906 1 19.5 1 MET B N 1
ATOM 3278 C CA . MET B 1 1 ? 59.094 -37.375 -57.125 1 19.5 1 MET B CA 1
ATOM 3279 C C . MET B 1 1 ? 59.469 -35.938 -57.406 1 19.5 1 MET B C 1
ATOM 3281 O O . MET B 1 1 ? 60.5 -35.469 -56.969 1 19.5 1 MET B O 1
ATOM 3285 N N . SER B 1 2 ? 59.125 -35.406 -58.562 1 18.25 2 SER B N 1
ATOM 3286 C CA . SER B 1 2 ? 60.094 -34.656 -59.375 1 18.25 2 SER B CA 1
ATOM 3287 C C . SER B 1 2 ? 60.281 -33.25 -58.812 1 18.25 2 SER B C 1
ATOM 3289 O O . SER B 1 2 ? 59.406 -32.719 -58.125 1 18.25 2 SER B O 1
ATOM 3291 N N . SER B 1 3 ? 61.094 -32.344 -59.406 1 17.11 3 SER B N 1
ATOM 3292 C CA . SER B 1 3 ? 62.344 -31.578 -59.312 1 17.11 3 SER B CA 1
ATOM 3293 C C . SER B 1 3 ? 62.062 -30.094 -59.031 1 17.11 3 SER B C 1
ATOM 3295 O O . SER B 1 3 ? 62.781 -29.453 -58.281 1 17.11 3 SER B O 1
ATOM 3297 N N . HIS B 1 4 ? 61.5 -29.359 -59.938 1 16.86 4 HIS B N 1
ATOM 3298 C CA . HIS B 1 4 ? 62.25 -28.281 -60.562 1 16.86 4 HIS B CA 1
ATOM 3299 C C . HIS B 1 4 ? 62.25 -27.031 -59.688 1 16.86 4 HIS B C 1
ATOM 3301 O O . HIS B 1 4 ? 61.281 -26.75 -59 1 16.86 4 HIS B O 1
ATOM 3307 N N . GLU B 1 5 ? 63.156 -26 -59.719 1 15.77 5 GLU B N 1
ATOM 3308 C CA . GLU B 1 5 ? 64.25 -25.188 -59.219 1 15.77 5 GLU B CA 1
ATOM 3309 C C . GLU B 1 5 ? 63.781 -23.781 -58.875 1 15.77 5 GLU B C 1
ATOM 3311 O O . GLU B 1 5 ? 64.062 -23.281 -57.781 1 15.77 5 GLU B O 1
ATOM 3316 N N . GLU B 1 6 ? 63.5 -22.906 -59.844 1 14.23 6 GLU B N 1
ATOM 3317 C CA . GLU B 1 6 ? 64.438 -21.812 -60.062 1 14.23 6 GLU B CA 1
ATOM 3318 C C . GLU B 1 6 ? 64.125 -20.641 -59.125 1 14.23 6 GLU B C 1
ATOM 3320 O O . GLU B 1 6 ? 65.062 -20.141 -58.438 1 14.23 6 GLU B O 1
ATOM 3325 N N . ARG B 1 7 ? 63.812 -19.344 -59.781 1 15.51 7 ARG B N 1
ATOM 3326 C CA . ARG B 1 7 ? 64.688 -18.172 -59.938 1 15.51 7 ARG B CA 1
ATOM 3327 C C . ARG B 1 7 ? 64.438 -17.203 -58.781 1 15.51 7 ARG B C 1
ATOM 3329 O O . ARG B 1 7 ? 63.438 -17.219 -58.125 1 15.51 7 ARG B O 1
ATOM 3336 N N . GLN B 1 8 ? 65 -15.805 -58.75 1 14.76 8 GLN B N 1
ATOM 3337 C CA . GLN B 1 8 ? 66.062 -14.969 -58.219 1 14.76 8 GLN B CA 1
ATOM 3338 C C . GLN B 1 8 ? 65.5 -13.789 -57.406 1 14.76 8 GLN B C 1
ATOM 3340 O O . GLN B 1 8 ? 66.125 -13.375 -56.406 1 14.76 8 GLN B O 1
ATOM 3345 N N . ARG B 1 9 ? 64.5 -12.891 -57.906 1 14.94 9 ARG B N 1
ATOM 3346 C CA . ARG B 1 9 ? 65 -11.523 -58.125 1 14.94 9 ARG B CA 1
ATOM 3347 C C . ARG B 1 9 ? 65.125 -10.766 -56.812 1 14.94 9 ARG B C 1
ATOM 3349 O O . ARG B 1 9 ? 64.438 -11.055 -55.844 1 14.94 9 ARG B O 1
ATOM 3356 N N . LYS B 1 10 ? 65.75 -9.539 -56.875 1 15.69 10 LYS B N 1
ATOM 3357 C CA . LYS B 1 10 ? 66.75 -8.602 -56.344 1 15.69 10 LYS B CA 1
ATOM 3358 C C . LYS B 1 10 ? 66.188 -7.82 -55.156 1 15.69 10 LYS B C 1
ATOM 3360 O O . LYS B 1 10 ? 64.938 -7.707 -55.031 1 15.69 10 LYS B O 1
ATOM 3365 N N . ARG B 1 11 ? 66.938 -6.805 -54.5 1 15.55 11 ARG B N 1
ATOM 3366 C CA . ARG B 1 11 ? 67.812 -6.289 -53.406 1 15.55 11 ARG B CA 1
ATOM 3367 C C . ARG B 1 11 ? 67.188 -5.055 -52.781 1 15.55 11 ARG B C 1
ATOM 3369 O O . ARG B 1 11 ? 67 -4.992 -51.562 1 15.55 11 ARG B O 1
ATOM 3376 N N . SER B 1 12 ? 67.312 -3.727 -53.344 1 14.97 12 SER B N 1
ATOM 3377 C CA . SER B 1 12 ? 68.25 -2.773 -52.781 1 14.97 12 SER B CA 1
ATOM 3378 C C . SER B 1 12 ? 67.562 -1.761 -51.875 1 14.97 12 SER B C 1
ATOM 3380 O O . SER B 1 12 ? 68.125 -1.294 -50.875 1 14.97 12 SER B O 1
ATOM 3382 N N . GLY B 1 13 ? 66.438 -1.128 -52.281 1 15.74 13 GLY B N 1
ATOM 3383 C CA . GLY B 1 13 ? 66.5 0.324 -52.312 1 15.74 13 GLY B CA 1
ATOM 3384 C C . GLY B 1 13 ? 66.625 0.933 -50.906 1 15.74 13 GLY B C 1
ATOM 3385 O O . GLY B 1 13 ? 66.25 0.3 -49.938 1 15.74 13 GLY B O 1
ATOM 3386 N N . GLU B 1 14 ? 67.062 2.209 -50.75 1 16.52 14 GLU B N 1
ATOM 3387 C CA . GLU B 1 14 ? 67.875 3.24 -50.125 1 16.52 14 GLU B CA 1
ATOM 3388 C C . GLU B 1 14 ? 67.188 3.766 -48.844 1 16.52 14 GLU B C 1
ATOM 3390 O O . GLU B 1 14 ? 66 3.564 -48.625 1 16.52 14 GLU B O 1
ATOM 3395 N N . ASP B 1 15 ? 67.812 4.812 -48.156 1 16.94 15 ASP B N 1
ATOM 3396 C CA . ASP B 1 15 ? 68.562 5.344 -47 1 16.94 15 ASP B CA 1
ATOM 3397 C C . ASP B 1 15 ? 67.688 6.352 -46.25 1 16.94 15 ASP B C 1
ATOM 3399 O O . ASP B 1 15 ? 68.062 6.816 -45.156 1 16.94 15 ASP B O 1
ATOM 3403 N N . ILE B 1 16 ? 66.438 6.914 -46.75 1 18.95 16 ILE B N 1
ATOM 3404 C CA . ILE B 1 16 ? 66.375 8.352 -46.5 1 18.95 16 ILE B CA 1
ATOM 3405 C C . ILE B 1 16 ? 66.375 8.625 -45 1 18.95 16 ILE B C 1
ATOM 3407 O O . ILE B 1 16 ? 65.625 8 -44.25 1 18.95 16 ILE B O 1
ATOM 3411 N N . THR B 1 17 ? 67.312 9.453 -44.531 1 17.31 17 THR B N 1
ATOM 3412 C CA . THR B 1 17 ? 68.062 9.938 -43.375 1 17.31 17 THR B CA 1
ATOM 3413 C C . THR B 1 17 ? 67.188 10.852 -42.5 1 17.31 17 THR B C 1
ATOM 3415 O O . THR B 1 17 ? 67.688 11.477 -41.562 1 17.31 17 THR B O 1
ATOM 3418 N N . SER B 1 18 ? 65.812 10.789 -42.562 1 18.28 18 SER B N 1
ATOM 3419 C CA . SER B 1 18 ? 65.188 12 -42.062 1 18.28 18 SER B CA 1
ATOM 3420 C C . SER B 1 18 ? 65.688 12.391 -40.688 1 18.28 18 SER B C 1
ATOM 3422 O O . SER B 1 18 ? 65.75 11.539 -39.781 1 18.28 18 SER B O 1
ATOM 3424 N N . ASP B 1 19 ? 66.312 13.539 -40.562 1 18.5 19 ASP B N 1
ATOM 3425 C CA . ASP B 1 19 ? 67.125 14.383 -39.656 1 18.5 19 ASP B CA 1
ATOM 3426 C C . ASP B 1 19 ? 66.375 14.633 -38.344 1 18.5 19 ASP B C 1
ATOM 3428 O O . ASP B 1 19 ? 65.125 14.828 -38.344 1 18.5 19 ASP B O 1
ATOM 3432 N N . ASP B 1 20 ? 67.062 14.445 -37.094 1 18.98 20 ASP B N 1
ATOM 3433 C CA . ASP B 1 20 ? 66.875 14.242 -35.688 1 18.98 20 ASP B CA 1
ATOM 3434 C C . ASP B 1 20 ? 66.562 15.562 -34.969 1 18.98 20 ASP B C 1
ATOM 3436 O O . ASP B 1 20 ? 67.438 16.281 -34.562 1 18.98 20 ASP B O 1
ATOM 3440 N N . VAL B 1 21 ? 65.75 16.453 -35.594 1 19.11 21 VAL B N 1
ATOM 3441 C CA . VAL B 1 21 ? 65.875 17.812 -35.062 1 19.11 21 VAL B CA 1
ATOM 3442 C C . VAL B 1 21 ? 65.562 17.797 -33.562 1 19.11 21 VAL B C 1
ATOM 3444 O O . VAL B 1 21 ? 64.5 17.359 -33.125 1 19.11 21 VAL B O 1
ATOM 3447 N N . SER B 1 22 ? 66.688 17.859 -32.719 1 18.08 22 SER B N 1
ATOM 3448 C CA . SER B 1 22 ? 66.875 17.672 -31.266 1 18.08 22 SER B CA 1
ATOM 3449 C C . SER B 1 22 ? 66.312 18.859 -30.484 1 18.08 22 SER B C 1
ATOM 3451 O O . SER B 1 22 ? 66.938 19.906 -30.375 1 18.08 22 SER B O 1
ATOM 3453 N N . LEU B 1 23 ? 65.25 19.359 -30.844 1 18.95 23 LEU B N 1
ATOM 3454 C CA . LEU B 1 23 ? 65 20.672 -30.266 1 18.95 23 LEU B CA 1
ATOM 3455 C C . LEU B 1 23 ? 65.188 20.656 -28.766 1 18.95 23 LEU B C 1
ATOM 3457 O O . LEU B 1 23 ? 64.938 19.625 -28.109 1 18.95 23 LEU B O 1
ATOM 3461 N N . PRO B 1 24 ? 65.812 21.734 -28.172 1 18.53 24 PRO B N 1
ATOM 3462 C CA . PRO B 1 24 ? 66.5 21.984 -26.922 1 18.53 24 PRO B CA 1
ATOM 3463 C C . PRO B 1 24 ? 65.625 21.797 -25.688 1 18.53 24 PRO B C 1
ATOM 3465 O O . PRO B 1 24 ? 64.438 21.844 -25.781 1 18.53 24 PRO B O 1
ATOM 3468 N N . LYS B 1 25 ? 66.375 21.531 -24.453 1 19.67 25 LYS B N 1
ATOM 3469 C CA . LYS B 1 25 ? 66.188 21 -23.109 1 19.67 25 LYS B CA 1
ATOM 3470 C C . LYS B 1 25 ? 65.5 22.031 -22.203 1 19.67 25 LYS B C 1
ATOM 3472 O O . LYS B 1 25 ? 66.125 23.031 -21.828 1 19.67 25 LYS B O 1
ATOM 3477 N N . ASN B 1 26 ? 64.438 22.562 -22.562 1 17.72 26 ASN B N 1
ATOM 3478 C CA . ASN B 1 26 ? 63.812 23.672 -21.828 1 17.72 26 ASN B CA 1
ATOM 3479 C C . ASN B 1 26 ? 63.812 23.406 -20.328 1 17.72 26 ASN B C 1
ATOM 3481 O O . ASN B 1 26 ? 63.688 22.25 -19.891 1 17.72 26 ASN B O 1
ATOM 3485 N N . VAL B 1 27 ? 64 24.438 -19.438 1 20.59 27 VAL B N 1
ATOM 3486 C CA . VAL B 1 27 ? 64.438 24.875 -18.125 1 20.59 27 VAL B CA 1
ATOM 3487 C C . VAL B 1 27 ? 63.5 24.344 -17.047 1 20.59 27 VAL B C 1
ATOM 3489 O O . VAL B 1 27 ? 62.312 24.281 -17.25 1 20.59 27 VAL B O 1
ATOM 3492 N N . SER B 1 28 ? 64.062 23.766 -15.891 1 18.47 28 SER B N 1
ATOM 3493 C CA . SER B 1 28 ? 63.75 22.906 -14.758 1 18.47 28 SER B CA 1
ATOM 3494 C C . SER B 1 28 ? 62.938 23.641 -13.703 1 18.47 28 SER B C 1
ATOM 3496 O O . SER B 1 28 ? 62.688 23.109 -12.609 1 18.47 28 SER B O 1
ATOM 3498 N N . THR B 1 29 ? 62.438 24.812 -13.922 1 20.84 29 THR B N 1
ATOM 3499 C CA . THR B 1 29 ? 62.281 25.578 -12.688 1 20.84 29 THR B CA 1
ATOM 3500 C C . THR B 1 29 ? 61.344 24.828 -11.727 1 20.84 29 THR B C 1
ATOM 3502 O O . THR B 1 29 ? 60.25 24.438 -12.094 1 20.84 29 THR B O 1
ATOM 3505 N N . GLY B 1 30 ? 61.844 24.203 -10.633 1 18.59 30 GLY B N 1
ATOM 3506 C CA . GLY B 1 30 ? 61.469 23.234 -9.625 1 18.59 30 GLY B CA 1
ATOM 3507 C C . GLY B 1 30 ? 60.312 23.688 -8.734 1 18.59 30 GLY B C 1
ATOM 3508 O O . GLY B 1 30 ? 59.938 22.984 -7.797 1 18.59 30 GLY B O 1
ATOM 3509 N N . GLY B 1 31 ? 60.125 24.938 -8.508 1 20.97 31 GLY B N 1
ATOM 3510 C CA . GLY B 1 31 ? 59.625 25.281 -7.18 1 20.97 31 GLY B CA 1
ATOM 3511 C C . GLY B 1 31 ? 58.219 24.75 -6.898 1 20.97 31 GLY B C 1
ATOM 3512 O O . GLY B 1 31 ? 57.281 25.078 -7.602 1 20.97 31 GLY B O 1
ATOM 3513 N N . SER B 1 32 ? 58.062 23.578 -6.418 1 19.23 32 SER B N 1
ATOM 3514 C CA . SER B 1 32 ? 56.875 22.75 -6.234 1 19.23 32 SER B CA 1
ATOM 3515 C C . SER B 1 32 ? 55.875 23.422 -5.277 1 19.23 32 SER B C 1
ATOM 3517 O O . SER B 1 32 ? 56.156 23.531 -4.078 1 19.23 32 SER B O 1
ATOM 3519 N N . ASN B 1 33 ? 55.438 24.578 -5.516 1 18.77 33 ASN B N 1
ATOM 3520 C CA . ASN B 1 33 ? 54.5 25.109 -4.527 1 18.77 33 ASN B CA 1
ATOM 3521 C C . ASN B 1 33 ? 53.406 24.078 -4.164 1 18.77 33 ASN B C 1
ATOM 3523 O O . ASN B 1 33 ? 52.719 23.594 -5.043 1 18.77 33 ASN B O 1
ATOM 3527 N N . ARG B 1 34 ? 53.562 23.359 -3.045 1 20.77 34 ARG B N 1
ATOM 3528 C CA . ARG B 1 34 ? 52.688 22.438 -2.311 1 20.77 34 ARG B CA 1
ATOM 3529 C C . ARG B 1 34 ? 51.281 22.984 -2.162 1 20.77 34 ARG B C 1
ATOM 3531 O O . ARG B 1 34 ? 51.031 23.844 -1.317 1 20.77 34 ARG B O 1
ATOM 3538 N N . LEU B 1 35 ? 50.656 23.391 -3.115 1 19.45 35 LEU B N 1
ATOM 3539 C CA . LEU B 1 35 ? 49.281 23.828 -2.932 1 19.45 35 LEU B CA 1
ATOM 3540 C C . LEU B 1 35 ? 48.469 22.781 -2.17 1 19.45 35 LEU B C 1
ATOM 3542 O O . LEU B 1 35 ? 48.344 21.641 -2.623 1 19.45 35 LEU B O 1
ATOM 3546 N N . GLU B 1 36 ? 48.438 22.891 -0.819 1 20.89 36 GLU B N 1
ATOM 3547 C CA . GLU B 1 36 ? 47.656 22.156 0.154 1 20.89 36 GLU B CA 1
ATOM 3548 C C . GLU B 1 36 ? 46.219 21.984 -0.33 1 20.89 36 GLU B C 1
ATOM 3550 O O . GLU B 1 36 ? 45.5 22.969 -0.571 1 20.89 36 GLU B O 1
ATOM 3555 N N . GLN B 1 37 ? 46 21.219 -1.21 1 20.7 37 GLN B N 1
ATOM 3556 C CA . GLN B 1 37 ? 44.656 20.859 -1.665 1 20.7 37 GLN B CA 1
ATOM 3557 C C . GLN B 1 37 ? 43.719 20.594 -0.485 1 20.7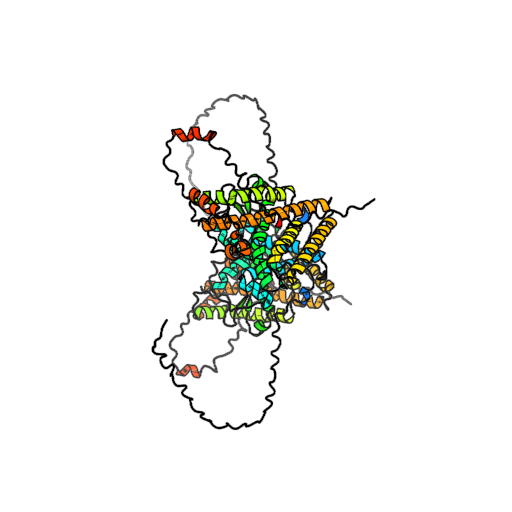 37 GLN B C 1
ATOM 3559 O O . GLN B 1 37 ? 43.906 19.625 0.263 1 20.7 37 GLN B O 1
ATOM 3564 N N . VAL B 1 38 ? 43.438 21.578 0.206 1 20.2 38 VAL B N 1
ATOM 3565 C CA . VAL B 1 38 ? 42.406 21.422 1.233 1 20.2 38 VAL B CA 1
ATOM 3566 C C . VAL B 1 38 ? 41.25 20.578 0.688 1 20.2 38 VAL B C 1
ATOM 3568 O O . VAL B 1 38 ? 40.594 20.969 -0.263 1 20.2 38 VAL B O 1
ATOM 3571 N N . LYS B 1 39 ? 41.469 19.344 0.677 1 23.05 39 LYS B N 1
ATOM 3572 C CA . LYS B 1 39 ? 40.344 18.406 0.492 1 23.05 39 LYS B CA 1
ATOM 3573 C C . LYS B 1 39 ? 39.094 18.906 1.192 1 23.05 39 LYS B C 1
ATOM 3575 O O . LYS B 1 39 ? 39.062 19 2.42 1 23.05 39 LYS B O 1
ATOM 3580 N N . ILE B 1 40 ? 38.562 19.891 0.639 1 21.56 40 ILE B N 1
ATOM 3581 C CA . ILE B 1 40 ? 37.219 20.203 1.164 1 21.56 40 ILE B CA 1
ATOM 3582 C C . ILE B 1 40 ? 36.438 18.922 1.427 1 21.56 40 ILE B C 1
ATOM 3584 O O . ILE B 1 40 ? 36.219 18.125 0.51 1 21.56 40 ILE B O 1
ATOM 3588 N N . VAL B 1 41 ? 36.719 18.328 2.562 1 23.25 41 VAL B N 1
ATOM 3589 C CA . VAL B 1 41 ? 35.844 17.297 3.117 1 23.25 41 VAL B CA 1
ATOM 3590 C C . VAL B 1 41 ? 34.375 17.578 2.734 1 23.25 41 VAL B C 1
ATOM 3592 O O . VAL B 1 41 ? 33.812 18.578 3.156 1 23.25 41 VAL B O 1
ATOM 3595 N N . ILE B 1 42 ? 34.156 17.453 1.51 1 25.25 42 ILE B N 1
ATOM 3596 C CA . ILE B 1 42 ? 32.75 17.469 1.156 1 25.25 42 ILE B CA 1
ATOM 3597 C C . ILE B 1 42 ? 31.938 16.75 2.24 1 25.25 42 ILE B C 1
ATOM 3599 O O . ILE B 1 42 ? 32.156 15.578 2.52 1 25.25 42 ILE B O 1
ATOM 3603 N N . GLU B 1 43 ? 31.578 17.516 3.201 1 24.77 43 GLU B N 1
ATOM 3604 C CA . GLU B 1 43 ? 30.656 17.125 4.25 1 24.77 43 GLU B CA 1
ATOM 3605 C C . GLU B 1 43 ? 29.656 16.078 3.74 1 24.77 43 GLU B C 1
ATOM 3607 O O . GLU B 1 43 ? 29.172 16.188 2.611 1 24.77 43 GLU B O 1
ATOM 3612 N N . ASP B 1 44 ? 29.766 14.891 4.273 1 26.83 44 ASP B N 1
ATOM 3613 C CA . ASP B 1 44 ? 28.891 13.727 4.164 1 26.83 44 ASP B CA 1
ATOM 3614 C C . ASP B 1 44 ? 27.438 14.156 3.9 1 26.83 44 ASP B C 1
ATOM 3616 O O . ASP B 1 44 ? 26.859 14.914 4.676 1 26.83 44 ASP B O 1
ATOM 3620 N N . GLU B 1 45 ? 27.203 14.453 2.734 1 29.56 45 GLU B N 1
ATOM 3621 C CA . GLU B 1 45 ? 25.797 14.641 2.398 1 29.56 45 GLU B CA 1
ATOM 3622 C C . GLU B 1 45 ? 24.891 13.812 3.316 1 29.56 45 GLU B C 1
ATOM 3624 O O . GLU B 1 45 ? 25.031 12.586 3.387 1 29.56 45 GLU B O 1
ATOM 3629 N N . LEU B 1 46 ? 24.562 14.32 4.422 1 28.89 46 LEU B N 1
ATOM 3630 C CA . LEU B 1 46 ? 23.609 13.734 5.355 1 28.89 46 LEU B CA 1
ATOM 3631 C C . LEU B 1 46 ? 22.5 12.992 4.613 1 28.89 46 LEU B C 1
ATOM 3633 O O . LEU B 1 46 ? 21.719 13.609 3.883 1 28.89 46 LEU B O 1
ATOM 3637 N N . GLN B 1 47 ? 22.875 11.82 4.078 1 31.91 47 GLN B N 1
ATOM 3638 C CA . GLN B 1 47 ? 21.797 10.938 3.645 1 31.91 47 GLN B CA 1
ATOM 3639 C C . GLN B 1 47 ? 20.547 11.133 4.504 1 31.91 47 GLN B C 1
ATOM 3641 O O . GLN B 1 47 ? 20.656 11.516 5.672 1 31.91 47 GLN B O 1
ATOM 3646 N N . PRO B 1 48 ? 19.562 11.469 3.902 1 33.88 48 PRO B N 1
ATOM 3647 C CA . PRO B 1 48 ? 18.375 11.516 4.758 1 33.88 48 PRO B CA 1
ATOM 3648 C C . PRO B 1 48 ? 18.453 10.539 5.93 1 33.88 48 PRO B C 1
ATOM 3650 O O . PRO B 1 48 ? 19.125 9.516 5.84 1 33.88 48 PRO B O 1
ATOM 3653 N N . SER B 1 49 ? 18.578 11.023 7.137 1 32.22 49 SER B N 1
ATOM 3654 C CA . SER B 1 49 ? 18.594 10.258 8.375 1 32.22 49 SER B CA 1
ATOM 3655 C C . SER B 1 49 ? 17.906 8.906 8.195 1 32.22 49 SER B C 1
ATOM 3657 O O . SER B 1 49 ? 16.719 8.844 7.91 1 32.22 49 SER B O 1
ATOM 3659 N N . ASP B 1 50 ? 18.609 8.016 7.602 1 33.12 50 ASP B N 1
ATOM 3660 C CA . ASP B 1 50 ? 18.234 6.609 7.68 1 33.12 50 ASP B CA 1
ATOM 3661 C C . ASP B 1 50 ? 17.719 6.258 9.07 1 33.12 50 ASP B C 1
ATOM 3663 O O . ASP B 1 50 ? 18.375 6.52 10.078 1 33.12 50 ASP B O 1
ATOM 3667 N N . ASN B 1 51 ? 16.547 6.398 9.312 1 34.84 51 ASN B N 1
ATOM 3668 C CA . ASN B 1 51 ? 15.961 5.695 10.445 1 34.84 51 ASN B CA 1
ATOM 3669 C C . ASN B 1 51 ? 16.703 4.398 10.75 1 34.84 51 ASN B C 1
ATOM 3671 O O . ASN B 1 51 ? 16.141 3.309 10.602 1 34.84 51 ASN B O 1
ATOM 3675 N N . SER B 1 52 ? 17.906 4.363 10.539 1 34.69 52 SER B N 1
ATOM 3676 C CA . SER B 1 52 ? 18.812 3.23 10.711 1 34.69 52 SER B CA 1
ATOM 3677 C C . SER B 1 52 ? 18.688 2.643 12.109 1 34.69 52 SER B C 1
ATOM 3679 O O . SER B 1 52 ? 19.047 1.483 12.336 1 34.69 52 SER B O 1
ATOM 3681 N N . LEU B 1 53 ? 18.594 3.572 12.969 1 34.28 53 LEU B N 1
ATOM 3682 C CA . LEU B 1 53 ? 18.562 2.914 14.266 1 34.28 53 LEU B CA 1
ATOM 3683 C C . LEU B 1 53 ? 17.375 1.96 14.359 1 34.28 53 LEU B C 1
ATOM 3685 O O . LEU B 1 53 ? 17.469 0.902 14.984 1 34.28 53 LEU B O 1
ATOM 3689 N N . PHE B 1 54 ? 16.25 2.447 13.883 1 35 54 PHE B N 1
ATOM 3690 C CA . PHE B 1 54 ? 15.031 1.646 13.945 1 35 54 PHE B CA 1
ATOM 3691 C C . PHE B 1 54 ? 15.016 0.595 12.844 1 35 54 PHE B C 1
ATOM 3693 O O . PHE B 1 54 ? 14.102 -0.233 12.781 1 35 54 PHE B O 1
ATOM 3700 N N . GLY B 1 55 ? 15.828 0.812 11.867 1 38.09 55 GLY B N 1
ATOM 3701 C CA . GLY B 1 55 ? 15.977 -0.229 10.859 1 38.09 55 GLY B CA 1
ATOM 3702 C C . GLY B 1 55 ? 16.359 -1.576 11.453 1 38.09 55 GLY B C 1
ATOM 3703 O O . GLY B 1 55 ? 16.25 -2.604 10.773 1 38.09 55 GLY B O 1
ATOM 3704 N N . LYS B 1 56 ? 16.953 -1.408 12.531 1 41.19 56 LYS B N 1
ATOM 3705 C CA . LYS B 1 56 ? 17.453 -2.656 13.094 1 41.19 56 LYS B CA 1
ATOM 3706 C C . LYS B 1 56 ? 16.359 -3.398 13.852 1 41.19 56 LYS B C 1
ATOM 3708 O O . LYS B 1 56 ? 16.594 -4.48 14.391 1 41.19 56 LYS B O 1
ATOM 3713 N N . TYR B 1 57 ? 15.297 -2.789 14.203 1 37.5 57 TYR B N 1
ATOM 3714 C CA . TYR B 1 57 ? 14.305 -3.521 14.984 1 37.5 57 TYR B CA 1
ATOM 3715 C C . TYR B 1 57 ? 13.086 -3.867 14.141 1 37.5 57 TYR B C 1
ATOM 3717 O O . TYR B 1 57 ? 12.711 -3.107 13.25 1 37.5 57 TYR B O 1
ATOM 3725 N N . LEU B 1 58 ? 12.812 -5.102 14.086 1 46.78 58 LEU B N 1
ATOM 3726 C CA . LEU B 1 58 ? 11.539 -5.574 13.547 1 46.78 58 LEU B CA 1
ATOM 3727 C C . LEU B 1 58 ? 10.367 -4.961 14.305 1 46.78 58 LEU B C 1
ATOM 3729 O O . LEU B 1 58 ? 10.547 -4.383 15.375 1 46.78 58 LEU B O 1
ATOM 3733 N N . LEU B 1 59 ? 9.273 -4.941 13.727 1 44.94 59 LEU B N 1
ATOM 3734 C CA . LEU B 1 59 ? 8.016 -4.406 14.242 1 44.94 59 LEU B CA 1
ATOM 3735 C C . LEU B 1 59 ? 7.945 -4.543 15.758 1 44.94 59 LEU B C 1
ATOM 3737 O O . LEU B 1 59 ? 7.492 -3.631 16.453 1 44.94 59 LEU B O 1
ATOM 3741 N N . HIS B 1 60 ? 8.094 -5.73 16.281 1 42.69 60 HIS B N 1
ATOM 3742 C CA . HIS B 1 60 ? 7.809 -5.961 17.688 1 42.69 60 HIS B CA 1
ATOM 3743 C C . HIS B 1 60 ? 9.062 -5.785 18.531 1 42.69 60 HIS B C 1
ATOM 3745 O O . HIS B 1 60 ? 9.195 -6.414 19.594 1 42.69 60 HIS B O 1
ATOM 3751 N N . GLY B 1 61 ? 9.906 -4.738 18.141 1 44.44 61 GLY B N 1
ATOM 3752 C CA . GLY B 1 61 ? 11.039 -4.512 19.016 1 44.44 61 GLY B CA 1
ATOM 3753 C C . GLY B 1 61 ? 12 -5.684 19.062 1 44.44 61 GLY B C 1
ATOM 3754 O O . GLY B 1 61 ? 12.938 -5.695 19.859 1 44.44 61 GLY B O 1
ATOM 3755 N N . SER B 1 62 ? 11.539 -6.699 18.422 1 47.5 62 SER B N 1
ATOM 3756 C CA . SER B 1 62 ? 12.438 -7.844 18.438 1 47.5 62 SER B CA 1
ATOM 3757 C C . SER B 1 62 ? 13.695 -7.57 17.609 1 47.5 62 SER B C 1
ATOM 3759 O O . SER B 1 62 ? 13.641 -6.84 16.609 1 47.5 62 SER B O 1
ATOM 3761 N N . PRO B 1 63 ? 14.766 -7.969 18.172 1 48.09 63 PRO B N 1
ATOM 3762 C CA . PRO B 1 63 ? 16.016 -7.766 17.438 1 48.09 63 PRO B CA 1
ATOM 3763 C C . PRO B 1 63 ? 15.922 -8.266 15.992 1 48.09 63 PRO B C 1
ATOM 3765 O O . PRO B 1 63 ? 15.156 -9.18 15.703 1 48.09 63 PRO B O 1
ATOM 3768 N N . ILE B 1 64 ? 16.516 -7.621 15.086 1 53.44 64 ILE B N 1
ATOM 3769 C CA . ILE B 1 64 ? 16.609 -7.977 13.68 1 53.44 64 ILE B CA 1
ATOM 3770 C C . ILE B 1 64 ? 17.016 -9.445 13.547 1 53.44 64 ILE B C 1
ATOM 3772 O O . ILE B 1 64 ? 16.703 -10.094 12.539 1 53.44 64 ILE B O 1
ATOM 3776 N N . ASN B 1 65 ? 17.359 -9.961 14.641 1 64.75 65 ASN B N 1
ATOM 3777 C CA . ASN B 1 65 ? 17.875 -11.32 14.5 1 64.75 65 ASN B CA 1
ATOM 3778 C C . ASN B 1 65 ? 16.844 -12.352 14.953 1 64.75 65 ASN B C 1
ATOM 3780 O O . ASN B 1 65 ? 17.172 -13.523 15.141 1 64.75 65 ASN B O 1
ATOM 3784 N N . ASP B 1 66 ? 15.672 -11.922 15.125 1 81.62 66 ASP B N 1
ATOM 3785 C CA . ASP B 1 66 ? 14.617 -12.883 15.445 1 81.62 66 ASP B CA 1
ATOM 3786 C C . ASP B 1 66 ? 13.93 -13.383 14.18 1 81.62 66 ASP B C 1
ATOM 3788 O O . ASP B 1 66 ? 13.055 -12.711 13.625 1 81.62 66 ASP B O 1
ATOM 3792 N N . ASP B 1 67 ? 14.219 -14.555 13.883 1 90.06 67 ASP B N 1
ATOM 3793 C CA . ASP B 1 67 ? 13.781 -15.148 12.625 1 90.06 67 ASP B CA 1
ATOM 3794 C C . ASP B 1 67 ? 12.266 -15.297 12.578 1 90.06 67 ASP B C 1
ATOM 3796 O O . ASP B 1 67 ? 11.633 -15.016 11.562 1 90.06 67 ASP B O 1
ATOM 3800 N N . GLN B 1 68 ? 11.719 -15.656 13.695 1 93.62 68 GLN B N 1
ATOM 3801 C CA . GLN B 1 68 ? 10.273 -15.844 13.695 1 93.62 68 GLN B CA 1
ATOM 3802 C C . GLN B 1 68 ? 9.547 -14.5 13.633 1 93.62 68 GLN B C 1
ATOM 3804 O O . GLN B 1 68 ? 8.484 -14.391 13.008 1 93.62 68 GLN B O 1
ATOM 3809 N N . ALA B 1 69 ? 10.156 -13.508 14.227 1 91.19 69 ALA B N 1
ATOM 3810 C CA . ALA B 1 69 ? 9.594 -12.164 14.164 1 91.19 69 ALA B CA 1
ATOM 3811 C C . ALA B 1 69 ? 9.586 -11.641 12.727 1 91.19 69 ALA B C 1
ATOM 3813 O O . ALA B 1 69 ? 8.633 -10.984 12.305 1 91.19 69 ALA B O 1
ATOM 3814 N N . GLU B 1 70 ? 10.641 -11.953 12.023 1 94.06 70 GLU B N 1
ATOM 3815 C CA . GLU B 1 70 ? 10.688 -11.555 10.617 1 94.06 70 GLU B CA 1
ATOM 3816 C C . GLU B 1 70 ? 9.555 -12.203 9.828 1 94.06 70 GLU B C 1
ATOM 3818 O O . GLU B 1 70 ? 8.898 -11.539 9.016 1 94.06 70 GLU B O 1
ATOM 3823 N N . PHE B 1 71 ? 9.344 -13.461 10.078 1 96.31 71 PHE B N 1
ATOM 3824 C CA . PHE B 1 71 ? 8.289 -14.18 9.367 1 96.31 71 PHE B CA 1
ATOM 3825 C C . PHE B 1 71 ? 6.918 -13.602 9.703 1 96.31 71 PHE B C 1
ATOM 3827 O O . PHE B 1 71 ? 6.086 -13.406 8.82 1 96.31 71 PHE B O 1
ATOM 3834 N N . ASN B 1 72 ? 6.715 -13.344 10.938 1 93.88 72 ASN B N 1
ATOM 3835 C CA . ASN B 1 72 ? 5.457 -12.742 11.367 1 93.88 72 ASN B CA 1
ATOM 3836 C C . ASN B 1 72 ? 5.238 -11.375 10.719 1 93.88 72 ASN B C 1
ATOM 3838 O O . ASN B 1 72 ? 4.113 -11.039 10.344 1 93.88 72 ASN B O 1
ATOM 3842 N N . GLU B 1 73 ? 6.277 -10.664 10.586 1 93.19 73 GLU B N 1
ATOM 3843 C CA . GLU B 1 73 ? 6.203 -9.359 9.93 1 93.19 73 GLU B CA 1
ATOM 3844 C C . GLU B 1 73 ? 5.84 -9.508 8.453 1 93.19 73 GLU B C 1
ATOM 3846 O O . GLU B 1 73 ? 5.094 -8.688 7.91 1 93.19 73 GLU B O 1
ATOM 3851 N N . LEU B 1 74 ? 6.367 -10.5 7.852 1 96.56 74 LEU B N 1
ATOM 3852 C CA . LEU B 1 74 ? 6.043 -10.742 6.453 1 96.56 74 LEU B CA 1
ATOM 3853 C C . LEU B 1 74 ? 4.566 -11.078 6.285 1 96.56 74 LEU B C 1
ATOM 3855 O O . LEU B 1 74 ? 3.926 -10.625 5.332 1 96.56 74 LEU B O 1
ATOM 3859 N N . VAL B 1 75 ? 4.074 -11.852 7.188 1 96.19 75 VAL B N 1
ATOM 3860 C CA . VAL B 1 75 ? 2.662 -12.219 7.129 1 96.19 75 VAL B CA 1
ATOM 3861 C C . VAL B 1 75 ? 1.802 -10.961 7.258 1 96.19 75 VAL B C 1
ATOM 3863 O O . VAL B 1 75 ? 0.854 -10.766 6.492 1 96.19 75 VAL B O 1
ATOM 3866 N N . TYR B 1 76 ? 2.166 -10.109 8.117 1 93.5 76 TYR B N 1
ATOM 3867 C CA . TYR B 1 76 ? 1.441 -8.859 8.305 1 93.5 76 TYR B CA 1
ATOM 3868 C C . TYR B 1 76 ? 1.59 -7.957 7.09 1 93.5 76 TYR B C 1
ATOM 3870 O O . TYR B 1 76 ? 0.61 -7.379 6.613 1 93.5 76 TYR B O 1
ATOM 3878 N N . ALA B 1 77 ? 2.785 -7.852 6.645 1 95.5 77 ALA B N 1
ATOM 3879 C CA . ALA B 1 77 ? 3.062 -7.016 5.48 1 95.5 77 ALA B CA 1
ATOM 3880 C C . ALA B 1 77 ? 2.27 -7.488 4.262 1 95.5 77 ALA B C 1
ATOM 3882 O O . ALA B 1 77 ? 1.846 -6.68 3.438 1 95.5 77 ALA B O 1
ATOM 3883 N N . TYR B 1 78 ? 2.117 -8.758 4.176 1 96.81 78 TYR B N 1
ATOM 3884 C CA . TYR B 1 78 ? 1.356 -9.305 3.059 1 96.81 78 TYR B CA 1
ATOM 3885 C C . TYR B 1 78 ? -0.091 -8.828 3.098 1 96.81 78 TYR B C 1
ATOM 3887 O O . TYR B 1 78 ? -0.643 -8.414 2.076 1 96.81 78 TYR B O 1
ATOM 3895 N N . ARG B 1 79 ? -0.625 -8.805 4.254 1 94.75 79 ARG B N 1
ATOM 3896 C CA . ARG B 1 79 ? -2.002 -8.352 4.422 1 94.75 79 ARG B CA 1
ATOM 3897 C C . ARG B 1 79 ? -2.141 -6.871 4.086 1 94.75 79 ARG B C 1
ATOM 3899 O O . ARG B 1 79 ? -3.082 -6.473 3.396 1 94.75 79 ARG B O 1
ATOM 3906 N N . VAL B 1 80 ? -1.213 -6.172 4.531 1 94.88 80 VAL B N 1
ATOM 3907 C CA . VAL B 1 80 ? -1.261 -4.723 4.344 1 94.88 80 VAL B CA 1
ATOM 3908 C C . VAL B 1 80 ? -1.149 -4.391 2.859 1 94.88 80 VAL B C 1
ATOM 3910 O O . VAL B 1 80 ? -1.958 -3.627 2.326 1 94.88 80 VAL B O 1
ATOM 3913 N N . HIS B 1 81 ? -0.161 -5.008 2.221 1 96.88 81 HIS B N 1
ATOM 3914 C CA . HIS B 1 81 ? 0.054 -4.613 0.833 1 96.88 81 HIS B CA 1
ATOM 3915 C C . HIS B 1 81 ? -1.101 -5.066 -0.054 1 96.88 81 HIS B C 1
ATOM 3917 O O . HIS B 1 81 ? -1.447 -4.391 -1.023 1 96.88 81 HIS B O 1
ATOM 3923 N N . GLN B 1 82 ? -1.746 -6.18 0.335 1 97.25 82 GLN B N 1
ATOM 3924 C CA . GLN B 1 82 ? -2.918 -6.633 -0.407 1 97.25 82 GLN B CA 1
ATOM 3925 C C . GLN B 1 82 ? -4.086 -5.668 -0.235 1 97.25 82 GLN B C 1
ATOM 3927 O O . GLN B 1 82 ? -4.789 -5.355 -1.199 1 97.25 82 GLN B O 1
ATOM 3932 N N . ARG B 1 83 ? -4.258 -5.207 0.961 1 96.56 83 ARG B N 1
ATOM 3933 C CA . ARG B 1 83 ? -5.348 -4.273 1.21 1 96.56 83 ARG B CA 1
ATOM 3934 C C . ARG B 1 83 ? -5.102 -2.943 0.504 1 96.56 83 ARG B C 1
ATOM 3936 O O . ARG B 1 83 ? -6.02 -2.355 -0.067 1 96.56 83 ARG B O 1
ATOM 3943 N N . MET B 1 84 ? -3.898 -2.51 0.538 1 97.56 84 MET B N 1
ATOM 3944 C CA . MET B 1 84 ? -3.557 -1.269 -0.151 1 97.56 84 MET B CA 1
ATOM 3945 C C . MET B 1 84 ? -3.812 -1.392 -1.65 1 97.56 84 MET B C 1
ATOM 3947 O O . MET B 1 84 ? -4.34 -0.467 -2.271 1 97.56 84 MET B O 1
ATOM 3951 N N . MET B 1 85 ? -3.42 -2.514 -2.201 1 98.06 85 MET B N 1
ATOM 3952 C CA . MET B 1 85 ? -3.703 -2.744 -3.615 1 98.06 85 MET B CA 1
ATOM 3953 C C . MET B 1 85 ? -5.207 -2.734 -3.877 1 98.06 85 MET B C 1
ATOM 3955 O O . MET B 1 85 ? -5.668 -2.113 -4.836 1 98.06 85 MET B O 1
ATOM 3959 N N . GLN B 1 86 ? -5.898 -3.352 -3.031 1 97.25 86 GLN B N 1
ATOM 3960 C CA . GLN B 1 86 ? -7.344 -3.422 -3.201 1 97.25 86 GLN B CA 1
ATOM 3961 C C . GLN B 1 86 ? -7.973 -2.031 -3.152 1 97.25 86 GLN B C 1
ATOM 3963 O O . GLN B 1 86 ? -8.82 -1.698 -3.984 1 97.25 86 GLN B O 1
ATOM 3968 N N . LEU B 1 87 ? -7.523 -1.2 -2.256 1 97.19 87 LEU B N 1
ATOM 3969 C CA . LEU B 1 87 ? -8.078 0.133 -2.055 1 97.19 87 LEU B CA 1
ATOM 3970 C C . LEU B 1 87 ? -7.762 1.037 -3.242 1 97.19 87 LEU B C 1
ATOM 3972 O O . LEU B 1 87 ? -8.445 2.043 -3.459 1 97.19 87 LEU B O 1
ATOM 3976 N N . SER B 1 88 ? -6.793 0.658 -4.008 1 97.44 88 SER B N 1
ATOM 3977 C CA . SER B 1 88 ? -6.449 1.427 -5.199 1 97.44 88 SER B CA 1
ATOM 3978 C C . SER B 1 88 ? -7.574 1.386 -6.23 1 97.44 88 SER B C 1
ATOM 3980 O O . SER B 1 88 ? -7.602 2.195 -7.16 1 97.44 88 SER B O 1
ATOM 3982 N N . PHE B 1 89 ? -8.477 0.47 -6.027 1 96.56 89 PHE B N 1
ATOM 3983 C CA . PHE B 1 89 ? -9.57 0.312 -6.977 1 96.56 89 PHE B CA 1
ATOM 3984 C C . PHE B 1 89 ? -10.867 0.864 -6.402 1 96.56 89 PHE B C 1
ATOM 3986 O O . PHE B 1 89 ? -11.914 0.803 -7.051 1 96.56 89 PHE B O 1
ATOM 3993 N N . SER B 1 90 ? -10.805 1.424 -5.238 1 94.38 90 SER B N 1
ATOM 3994 C CA . SER B 1 90 ? -12.016 1.851 -4.543 1 94.38 90 SER B CA 1
ATOM 3995 C C . SER B 1 90 ? -12.266 3.344 -4.734 1 94.38 90 SER B C 1
ATOM 3997 O O . SER B 1 90 ? -11.328 4.141 -4.711 1 94.38 90 SER B O 1
ATOM 3999 N N . THR B 1 91 ? -13.531 3.639 -4.969 1 92.56 91 THR B N 1
ATOM 4000 C CA . THR B 1 91 ? -13.938 5.027 -4.789 1 92.56 91 THR B CA 1
ATOM 4001 C C . THR B 1 91 ? -14.18 5.332 -3.314 1 92.56 91 THR B C 1
ATOM 4003 O O . THR B 1 91 ? -14.234 4.422 -2.486 1 92.56 91 THR B O 1
ATOM 4006 N N . ILE B 1 92 ? -14.328 6.59 -2.988 1 93.88 92 ILE B N 1
ATOM 4007 C CA . ILE B 1 92 ? -14.602 7 -1.616 1 93.88 92 ILE B CA 1
ATOM 4008 C C . ILE B 1 92 ? -15.93 6.402 -1.15 1 93.88 92 ILE B C 1
ATOM 4010 O O . ILE B 1 92 ? -16.031 5.898 -0.03 1 93.88 92 ILE B O 1
ATOM 4014 N N . GLU B 1 93 ? -16.922 6.477 -1.995 1 93 93 GLU B N 1
ATOM 4015 C CA . GLU B 1 93 ? -18.234 5.945 -1.677 1 93 93 GLU B CA 1
ATOM 4016 C C . GLU B 1 93 ? -18.188 4.438 -1.438 1 93 93 GLU B C 1
ATOM 4018 O O . GLU B 1 93 ? -18.781 3.934 -0.479 1 93 93 GLU B O 1
ATOM 4023 N N . GLN B 1 94 ? -17.516 3.791 -2.299 1 93.75 94 GLN B N 1
ATOM 4024 C CA . GLN B 1 94 ? -17.375 2.346 -2.16 1 93.75 94 GLN B CA 1
ATOM 4025 C C . GLN B 1 94 ? -16.672 1.984 -0.854 1 93.75 94 GLN B C 1
ATOM 4027 O O . GLN B 1 94 ? -17.047 1.014 -0.191 1 93.75 94 GLN B O 1
ATOM 4032 N N . PHE B 1 95 ? -15.664 2.695 -0.494 1 95.69 95 PHE B N 1
ATOM 4033 C CA . PHE B 1 95 ? -14.914 2.496 0.737 1 95.69 95 PHE B CA 1
ATOM 4034 C C . PHE B 1 95 ? -15.82 2.617 1.955 1 95.69 95 PHE B C 1
ATOM 4036 O O . PHE B 1 95 ? -15.805 1.758 2.838 1 95.69 95 PHE B O 1
ATOM 4043 N N . LEU B 1 96 ? -16.578 3.674 1.943 1 94.75 96 LEU B N 1
ATOM 4044 C CA . LEU B 1 96 ? -17.469 3.914 3.072 1 94.75 96 LEU B CA 1
ATOM 4045 C C . LEU B 1 96 ? -18.562 2.861 3.131 1 94.75 96 LEU B C 1
ATOM 4047 O O . LEU B 1 96 ? -18.938 2.402 4.215 1 94.75 96 LEU B O 1
ATOM 4051 N N . GLU B 1 97 ? -19.047 2.428 2.014 1 93.31 97 GLU B N 1
ATOM 4052 C CA . GLU B 1 97 ? -20.109 1.436 1.934 1 93.31 97 GLU B CA 1
ATOM 4053 C C . GLU B 1 97 ? -19.609 0.05 2.328 1 93.31 97 GLU B C 1
ATOM 4055 O O . GLU B 1 97 ? -20.344 -0.746 2.906 1 93.31 97 GLU B O 1
ATOM 4060 N N . GLU B 1 98 ? -18.406 -0.235 2.006 1 93.06 98 GLU B N 1
ATOM 4061 C CA . GLU B 1 98 ? -17.812 -1.545 2.273 1 93.06 98 GLU B CA 1
ATOM 4062 C C . GLU B 1 98 ? -17.812 -1.853 3.768 1 93.06 98 GLU B C 1
ATOM 4064 O O . GLU B 1 98 ? -17.984 -3.006 4.172 1 93.06 98 GLU B O 1
ATOM 4069 N N . HIS B 1 99 ? -17.578 -0.864 4.566 1 88.25 99 HIS B N 1
ATOM 4070 C CA . HIS B 1 99 ? -17.531 -1.041 6.012 1 88.25 99 HIS B CA 1
ATOM 4071 C C . HIS B 1 99 ? -18.875 -1.452 6.574 1 88.25 99 HIS B C 1
ATOM 4073 O O . HIS B 1 99 ? -18.953 -2.141 7.594 1 88.25 99 HIS B O 1
ATOM 4079 N N . ASN B 1 100 ? -19.875 -1.091 5.828 1 85.69 100 ASN B N 1
ATOM 4080 C CA . ASN B 1 100 ? -21.234 -1.353 6.316 1 85.69 100 ASN B CA 1
ATOM 4081 C C . ASN B 1 100 ? -21.844 -2.572 5.637 1 85.69 100 ASN B C 1
ATOM 4083 O O . ASN B 1 100 ? -22.578 -3.336 6.266 1 85.69 100 ASN B O 1
ATOM 4087 N N . GLU B 1 101 ? -21.547 -2.752 4.391 1 89.5 101 GLU B N 1
ATOM 4088 C CA . GLU B 1 101 ? -22.281 -3.729 3.592 1 89.5 101 GLU B CA 1
ATOM 4089 C C . GLU B 1 101 ? -21.344 -4.812 3.055 1 89.5 101 GLU B C 1
ATOM 4091 O O . GLU B 1 101 ? -21.812 -5.805 2.48 1 89.5 101 GLU B O 1
ATOM 4096 N N . GLY B 1 102 ? -20.094 -4.672 3.312 1 88.62 102 GLY B N 1
ATOM 4097 C CA . GLY B 1 102 ? -19.141 -5.617 2.742 1 88.62 102 GLY B CA 1
ATOM 4098 C C . GLY B 1 102 ? -18.719 -5.258 1.333 1 88.62 102 GLY B C 1
ATOM 4099 O O . GLY B 1 102 ? -19.141 -4.242 0.786 1 88.62 102 GLY B O 1
ATOM 4100 N N . GLN B 1 103 ? -17.891 -6.094 0.789 1 89.06 103 GLN B N 1
ATOM 4101 C CA . GLN B 1 103 ? -17.344 -5.852 -0.542 1 89.06 103 GLN B CA 1
ATOM 4102 C C . GLN B 1 103 ? -18.359 -6.184 -1.625 1 89.06 103 GLN B C 1
ATOM 4104 O O . GLN B 1 103 ? -19.016 -7.23 -1.571 1 89.06 103 GLN B O 1
ATOM 4109 N N . LYS B 1 104 ? -18.531 -5.305 -2.508 1 93.06 104 LYS B N 1
ATOM 4110 C CA . LYS B 1 104 ? -19.359 -5.555 -3.684 1 93.06 104 LYS B CA 1
ATOM 4111 C C . LYS B 1 104 ? -18.5 -5.828 -4.914 1 93.06 104 LYS B C 1
ATOM 4113 O O . LYS B 1 104 ? -17.609 -5.043 -5.246 1 93.06 104 LYS B O 1
ATOM 4118 N N . LEU B 1 105 ? -18.781 -6.945 -5.496 1 95.94 105 LEU B N 1
ATOM 4119 C CA . LEU B 1 105 ? -18.031 -7.355 -6.676 1 95.94 105 LEU B CA 1
ATOM 4120 C C . LEU B 1 105 ? -18.797 -7.043 -7.953 1 95.94 105 LEU B C 1
ATOM 4122 O O . LEU B 1 105 ? -20.031 -7.133 -7.973 1 95.94 105 LEU B O 1
ATOM 4126 N N . ARG B 1 106 ? -18.141 -6.652 -8.945 1 96.31 106 ARG B N 1
ATOM 4127 C CA . ARG B 1 106 ? -18.719 -6.488 -10.266 1 96.31 106 ARG B CA 1
ATOM 4128 C C . ARG B 1 106 ? -18.031 -7.391 -11.289 1 96.31 106 ARG B C 1
ATOM 4130 O O . ARG B 1 106 ? -16.953 -7.926 -11.023 1 96.31 106 ARG B O 1
ATOM 4137 N N . LYS B 1 107 ? -18.672 -7.543 -12.438 1 96.5 107 LYS B N 1
ATOM 4138 C CA . LYS B 1 107 ? -18.078 -8.312 -13.523 1 96.5 107 LYS B CA 1
ATOM 4139 C C . LYS B 1 107 ? -16.859 -7.598 -14.102 1 96.5 107 LYS B C 1
ATOM 4141 O O . LYS B 1 107 ? -16.859 -6.379 -14.273 1 96.5 107 LYS B O 1
ATOM 4146 N N . TRP B 1 108 ? -15.859 -8.398 -14.375 1 96 108 TRP B N 1
ATOM 4147 C CA . TRP B 1 108 ? -14.625 -7.898 -14.969 1 96 108 TRP B CA 1
ATOM 4148 C C . TRP B 1 108 ? -14.867 -7.391 -16.391 1 96 108 TRP B C 1
ATOM 4150 O O . TRP B 1 108 ? -15.648 -7.98 -17.141 1 96 108 TRP B O 1
ATOM 4160 N N . GLU B 1 109 ? -14.219 -6.281 -16.75 1 93.81 109 GLU B N 1
ATOM 4161 C CA . GLU B 1 109 ? -14.211 -5.727 -18.094 1 93.81 109 GLU B CA 1
ATOM 4162 C C . GLU B 1 109 ? -12.781 -5.539 -18.609 1 93.81 109 GLU B C 1
ATOM 4164 O O . GLU B 1 109 ? -11.867 -5.281 -17.828 1 93.81 109 GLU B O 1
ATOM 4169 N N . PRO B 1 110 ? -12.594 -5.609 -19.891 1 90.12 110 PRO B N 1
ATOM 4170 C CA . PRO B 1 110 ? -11.258 -5.473 -20.484 1 90.12 110 PRO B CA 1
ATOM 4171 C C . PRO B 1 110 ? -10.578 -4.16 -20.094 1 90.12 110 PRO B C 1
ATOM 4173 O O . PRO B 1 110 ? -9.344 -4.094 -20.031 1 90.12 110 PRO B O 1
ATOM 4176 N N . THR B 1 111 ? -11.336 -3.164 -19.828 1 91.69 111 THR B N 1
ATOM 4177 C CA . THR B 1 111 ? -10.781 -1.859 -19.484 1 91.69 111 THR B CA 1
ATOM 4178 C C . THR B 1 111 ? -10.141 -1.895 -18.094 1 91.69 111 THR B C 1
ATOM 4180 O O . THR B 1 111 ? -9.391 -0.986 -17.734 1 91.69 111 THR B O 1
ATOM 4183 N N . ASP B 1 112 ? -10.312 -2.963 -17.312 1 93.12 112 ASP B N 1
ATOM 4184 C CA . ASP B 1 112 ? -9.781 -3.096 -15.969 1 93.12 112 ASP B CA 1
ATOM 4185 C C . ASP B 1 112 ? -8.281 -3.4 -16 1 93.12 112 ASP B C 1
ATOM 4187 O O . ASP B 1 112 ? -7.582 -3.217 -15 1 93.12 112 ASP B O 1
ATOM 4191 N N . VAL B 1 113 ? -7.766 -3.828 -17.078 1 89.94 113 VAL B N 1
ATOM 4192 C CA . VAL B 1 113 ? -6.418 -4.379 -17.172 1 89.94 113 VAL B CA 1
ATOM 4193 C C . VAL B 1 113 ? -5.391 -3.279 -16.922 1 89.94 113 VAL B C 1
ATOM 4195 O O . VAL B 1 113 ? -4.367 -3.51 -16.281 1 89.94 113 VAL B O 1
ATOM 4198 N N . LYS B 1 114 ? -5.641 -2.162 -17.469 1 90.25 114 LYS B N 1
ATOM 4199 C CA . LYS B 1 114 ? -4.66 -1.085 -17.359 1 90.25 114 LYS B CA 1
ATOM 4200 C C . LYS B 1 114 ? -4.406 -0.732 -15.891 1 90.25 114 LYS B C 1
ATOM 4202 O O . LYS B 1 114 ? -3.262 -0.757 -15.43 1 90.25 114 LYS B O 1
ATOM 4207 N N . LYS B 1 115 ? -5.48 -0.465 -15.18 1 94.06 115 LYS B N 1
ATOM 4208 C CA . LYS B 1 115 ? -5.324 -0.117 -13.773 1 94.06 115 LYS B CA 1
ATOM 4209 C C . LYS B 1 115 ? -4.805 -1.304 -12.969 1 94.06 115 LYS B C 1
ATOM 4211 O O . LYS B 1 115 ? -3.996 -1.133 -12.055 1 94.06 115 LYS B O 1
ATOM 4216 N N . LEU B 1 116 ? -5.258 -2.441 -13.289 1 95.38 116 LEU B N 1
ATOM 4217 C CA . LEU B 1 116 ? -4.781 -3.65 -12.625 1 95.38 116 LEU B CA 1
ATOM 4218 C C . LEU B 1 116 ? -3.27 -3.787 -12.766 1 95.38 116 LEU B C 1
ATOM 4220 O O . LEU B 1 116 ? -2.578 -4.074 -11.781 1 95.38 116 LEU B O 1
ATOM 4224 N N . SER B 1 117 ? -2.803 -3.578 -13.953 1 94.44 117 SER B N 1
ATOM 4225 C CA . SER B 1 117 ? -1.374 -3.686 -14.227 1 94.44 117 SER B CA 1
ATOM 4226 C C . SER B 1 117 ? -0.575 -2.684 -13.398 1 94.44 117 SER B C 1
ATOM 4228 O O . SER B 1 117 ? 0.464 -3.029 -12.828 1 94.44 117 SER B O 1
ATOM 4230 N N . GLU B 1 118 ? -1.045 -1.515 -13.297 1 95.12 118 GLU B N 1
ATOM 4231 C CA . GLU B 1 118 ? -0.354 -0.473 -12.547 1 95.12 118 GLU B CA 1
ATOM 4232 C C . GLU B 1 118 ? -0.29 -0.818 -11.055 1 95.12 118 GLU B C 1
ATOM 4234 O O . GLU B 1 118 ? 0.759 -0.672 -10.43 1 95.12 118 GLU B O 1
ATOM 4239 N N . VAL B 1 119 ? -1.391 -1.266 -10.555 1 97.62 119 VAL B N 1
ATOM 4240 C CA . VAL B 1 119 ? -1.496 -1.552 -9.133 1 97.62 119 VAL B CA 1
ATOM 4241 C C . VAL B 1 119 ? -0.672 -2.791 -8.789 1 97.62 119 VAL B C 1
ATOM 4243 O O . VAL B 1 119 ? 0.015 -2.826 -7.766 1 97.62 119 VAL B O 1
ATOM 4246 N N . GLU B 1 120 ? -0.7 -3.748 -9.617 1 97.69 120 GLU B N 1
ATOM 4247 C CA . GLU B 1 120 ? 0.009 -5 -9.367 1 97.69 120 GLU B CA 1
ATOM 4248 C C . GLU B 1 120 ? 1.521 -4.797 -9.414 1 97.69 120 GLU B C 1
ATOM 4250 O O . GLU B 1 120 ? 2.264 -5.461 -8.695 1 97.69 120 GLU B O 1
ATOM 4255 N N . LEU B 1 121 ? 1.949 -3.889 -10.297 1 97.94 121 LEU B N 1
ATOM 4256 C CA . LEU B 1 121 ? 3.377 -3.588 -10.32 1 97.94 121 LEU B CA 1
ATOM 4257 C C . LEU B 1 121 ? 3.85 -3.084 -8.961 1 97.94 121 LEU B C 1
ATOM 4259 O O . LEU B 1 121 ? 4.895 -3.508 -8.469 1 97.94 121 LEU B O 1
ATOM 4263 N N . VAL B 1 122 ? 3.086 -2.25 -8.359 1 97.88 122 VAL B N 1
ATOM 4264 C CA . VAL B 1 122 ? 3.43 -1.703 -7.051 1 97.88 122 VAL B CA 1
ATOM 4265 C C . VAL B 1 122 ? 3.506 -2.83 -6.023 1 97.88 122 VAL B C 1
ATOM 4267 O O . VAL B 1 122 ? 4.449 -2.893 -5.23 1 97.88 122 VAL B O 1
ATOM 4270 N N . GLY B 1 123 ? 2.484 -3.686 -6.035 1 98.38 123 GLY B N 1
ATOM 4271 C CA . GLY B 1 123 ? 2.492 -4.828 -5.137 1 98.38 123 GLY B CA 1
ATOM 4272 C C . GLY B 1 123 ? 3.693 -5.734 -5.328 1 98.38 123 GLY B C 1
ATOM 4273 O O . GLY B 1 123 ? 4.273 -6.223 -4.359 1 98.38 123 GLY B O 1
ATOM 4274 N N . LEU B 1 124 ? 4.039 -5.914 -6.559 1 98.56 124 LEU B N 1
ATOM 4275 C CA . LEU B 1 124 ? 5.184 -6.754 -6.887 1 98.56 124 LEU B CA 1
ATOM 4276 C C . LEU B 1 124 ? 6.473 -6.148 -6.348 1 98.56 124 LEU B C 1
ATOM 4278 O O . LEU B 1 124 ? 7.254 -6.828 -5.68 1 98.56 124 LEU B O 1
ATOM 4282 N N . LEU B 1 125 ? 6.66 -4.914 -6.609 1 98.31 125 LEU B N 1
ATOM 4283 C CA . LEU B 1 125 ? 7.883 -4.238 -6.203 1 98.31 125 LEU B CA 1
ATOM 4284 C C . LEU B 1 125 ? 7.992 -4.176 -4.684 1 98.31 125 LEU B C 1
ATOM 4286 O O . LEU B 1 125 ? 9.055 -4.449 -4.121 1 98.31 125 LEU B O 1
ATOM 4290 N N . TYR B 1 126 ? 6.953 -3.898 -4.023 1 98.31 126 TYR B N 1
ATOM 4291 C CA . TYR B 1 126 ? 6.973 -3.84 -2.566 1 98.31 126 TYR B CA 1
ATOM 4292 C C . TYR B 1 126 ? 7.309 -5.203 -1.971 1 98.31 126 TYR B C 1
ATOM 4294 O O . TYR B 1 126 ? 8.148 -5.305 -1.072 1 98.31 126 TYR B O 1
ATOM 4302 N N . TRP B 1 127 ? 6.57 -6.152 -2.463 1 98.62 127 TRP B N 1
ATOM 4303 C CA . TRP B 1 127 ? 6.664 -7.473 -1.842 1 98.62 127 TRP B CA 1
ATOM 4304 C C . TRP B 1 127 ? 8.062 -8.062 -2.025 1 98.62 127 TRP B C 1
ATOM 4306 O O . TRP B 1 127 ? 8.625 -8.633 -1.091 1 98.62 127 TRP B O 1
ATOM 4316 N N . ILE B 1 128 ? 8.586 -7.949 -3.248 1 98.38 128 ILE B N 1
ATOM 4317 C CA . ILE B 1 128 ? 9.891 -8.547 -3.49 1 98.38 128 ILE B CA 1
ATOM 4318 C C . ILE B 1 128 ? 10.953 -7.816 -2.676 1 98.38 128 ILE B C 1
ATOM 4320 O O . ILE B 1 128 ? 11.898 -8.43 -2.182 1 98.38 128 ILE B O 1
ATOM 4324 N N . GLU B 1 129 ? 10.797 -6.539 -2.498 1 96.94 129 GLU B N 1
ATOM 4325 C CA . GLU B 1 129 ? 11.719 -5.742 -1.699 1 96.94 129 GLU B CA 1
ATOM 4326 C C . GLU B 1 129 ? 11.727 -6.191 -0.241 1 96.94 129 GLU B C 1
ATOM 4328 O O . GLU B 1 129 ? 12.758 -6.156 0.424 1 96.94 129 GLU B O 1
ATOM 4333 N N . LYS B 1 130 ? 10.594 -6.637 0.182 1 95.81 130 LYS B N 1
ATOM 4334 C CA . LYS B 1 130 ? 10.422 -7.031 1.578 1 95.81 130 LYS B CA 1
ATOM 4335 C C . LYS B 1 130 ? 11.102 -8.367 1.859 1 95.81 130 LYS B C 1
ATOM 4337 O O . LYS B 1 130 ? 11.336 -8.719 3.018 1 95.81 130 LYS B O 1
ATOM 4342 N N . GLN B 1 131 ? 11.383 -9.078 0.812 1 96.94 131 GLN B N 1
ATOM 4343 C CA . GLN B 1 131 ? 11.969 -10.406 0.969 1 96.94 131 GLN B CA 1
ATOM 4344 C C . GLN B 1 131 ? 13.484 -10.32 1.15 1 96.94 131 GLN B C 1
ATOM 4346 O O . GLN B 1 131 ? 14.227 -10.219 0.173 1 96.94 131 GLN B O 1
ATOM 4351 N N . ARG B 1 132 ? 13.891 -10.445 2.428 1 94.44 132 ARG B N 1
ATOM 4352 C CA . ARG B 1 132 ? 15.328 -10.477 2.674 1 94.44 132 ARG B CA 1
ATOM 4353 C C . ARG B 1 132 ? 15.945 -11.766 2.137 1 94.44 132 ARG B C 1
ATOM 4355 O O . ARG B 1 132 ? 15.344 -12.836 2.229 1 94.44 132 ARG B O 1
ATOM 4362 N N . PRO B 1 133 ? 17.109 -11.719 1.553 1 96.81 133 PRO B N 1
ATOM 4363 C CA . PRO B 1 133 ? 18.031 -10.586 1.424 1 96.81 133 PRO B CA 1
ATOM 4364 C C . PRO B 1 133 ? 18.016 -9.977 0.024 1 96.81 133 PRO B C 1
ATOM 4366 O O . PRO B 1 133 ? 19.078 -9.602 -0.498 1 96.81 133 PRO B O 1
ATOM 4369 N N . TYR B 1 134 ? 16.891 -9.875 -0.602 1 97.62 134 TYR B N 1
ATOM 4370 C CA . TYR B 1 134 ? 16.75 -9.445 -1.988 1 97.62 134 TYR B CA 1
ATOM 4371 C C . TYR B 1 134 ? 17.516 -8.148 -2.232 1 97.62 134 TYR B C 1
ATOM 4373 O O . TYR B 1 134 ? 18.281 -8.039 -3.193 1 97.62 134 TYR B O 1
ATOM 4381 N N . LYS B 1 135 ? 17.359 -7.152 -1.383 1 94.88 135 LYS B N 1
ATOM 4382 C CA . LYS B 1 135 ? 17.906 -5.82 -1.581 1 94.88 135 LYS B CA 1
ATOM 4383 C C . LYS B 1 135 ? 19.438 -5.852 -1.571 1 94.88 135 LYS B C 1
ATOM 4385 O O . LYS B 1 135 ? 20.094 -4.961 -2.119 1 94.88 135 LYS B O 1
ATOM 4390 N N . GLU B 1 136 ? 19.953 -6.867 -0.988 1 94.56 136 GLU B N 1
ATOM 4391 C CA . GLU B 1 136 ? 21.406 -6.953 -0.811 1 94.56 136 GLU B CA 1
ATOM 4392 C C . GLU B 1 136 ? 22.047 -7.75 -1.939 1 94.56 136 GLU B C 1
ATOM 4394 O O . GLU B 1 136 ? 23.281 -7.809 -2.037 1 94.56 136 GLU B O 1
ATOM 4399 N N . LEU B 1 137 ? 21.281 -8.344 -2.791 1 97.31 137 LEU B N 1
ATOM 4400 C CA . LEU B 1 137 ? 21.812 -9.164 -3.875 1 97.31 137 LEU B CA 1
ATOM 4401 C C . LEU B 1 137 ? 22.438 -8.297 -4.957 1 97.31 137 LEU B C 1
ATOM 4403 O O . LEU B 1 137 ? 22.156 -7.102 -5.047 1 97.31 137 LEU B O 1
ATOM 4407 N N . PRO B 1 138 ? 23.281 -8.961 -5.719 1 95.94 138 PRO B N 1
ATOM 4408 C CA . PRO B 1 138 ? 23.812 -8.242 -6.883 1 95.94 138 PRO B CA 1
ATOM 4409 C C . PRO B 1 138 ? 22.703 -7.781 -7.832 1 95.94 138 PRO B C 1
ATOM 4411 O O . PRO B 1 138 ? 21.688 -8.469 -7.984 1 95.94 138 PRO B O 1
ATOM 4414 N N . SER B 1 139 ? 22.953 -6.695 -8.578 1 94.88 139 SER B N 1
ATOM 4415 C CA . SER B 1 139 ? 21.953 -6.062 -9.422 1 94.88 139 SER B CA 1
ATOM 4416 C C . SER B 1 139 ? 21.438 -7.023 -10.492 1 94.88 139 SER B C 1
ATOM 4418 O O . SER B 1 139 ? 20.25 -7.051 -10.789 1 94.88 139 SER B O 1
ATOM 4420 N N . GLU B 1 140 ? 22.344 -7.75 -11.016 1 95.44 140 GLU B N 1
ATOM 4421 C CA . GLU B 1 140 ? 21.953 -8.688 -12.062 1 95.44 140 GLU B CA 1
ATOM 4422 C C . GLU B 1 140 ? 21.047 -9.781 -11.516 1 95.44 140 GLU B C 1
ATOM 4424 O O . GLU B 1 140 ? 20.094 -10.195 -12.172 1 95.44 140 GLU B O 1
ATOM 4429 N N . ASP B 1 141 ? 21.359 -10.242 -10.344 1 97.81 141 ASP B N 1
ATOM 4430 C CA . ASP B 1 141 ? 20.547 -11.273 -9.711 1 97.81 141 ASP B CA 1
ATOM 4431 C C . ASP B 1 141 ? 19.172 -10.734 -9.328 1 97.81 141 ASP B C 1
ATOM 4433 O O . ASP B 1 141 ? 18.156 -11.438 -9.461 1 97.81 141 ASP B O 1
ATOM 4437 N N . LYS B 1 142 ? 19.109 -9.461 -8.852 1 97.56 142 LYS B N 1
ATOM 4438 C CA . LYS B 1 142 ? 17.828 -8.82 -8.523 1 97.56 142 LYS B CA 1
ATOM 4439 C C . LYS B 1 142 ? 16.922 -8.758 -9.75 1 97.56 142 LYS B C 1
ATOM 4441 O O . LYS B 1 142 ? 15.734 -9.086 -9.664 1 97.56 142 LYS B O 1
ATOM 4446 N N . SER B 1 143 ? 17.531 -8.367 -10.82 1 96.56 143 SER B N 1
ATOM 4447 C CA . SER B 1 143 ? 16.781 -8.242 -12.055 1 96.56 143 SER B CA 1
ATOM 4448 C C . SER B 1 143 ? 16.25 -9.594 -12.523 1 96.56 143 SER B C 1
ATOM 4450 O O . SER B 1 143 ? 15.094 -9.711 -12.938 1 96.56 143 SER B O 1
ATOM 4452 N N . ALA B 1 144 ? 17.094 -10.57 -12.43 1 96.94 144 ALA B N 1
ATOM 4453 C CA . ALA B 1 144 ? 16.719 -11.914 -12.859 1 96.94 144 ALA B CA 1
ATOM 4454 C C . ALA B 1 144 ? 15.586 -12.469 -11.984 1 96.94 144 ALA B C 1
ATOM 4456 O O . ALA B 1 144 ? 14.609 -13.023 -12.5 1 96.94 144 ALA B O 1
ATOM 4457 N N . LEU B 1 145 ? 15.727 -12.281 -10.719 1 98.19 145 LEU B N 1
ATOM 4458 C CA . LEU B 1 145 ? 14.727 -12.797 -9.789 1 98.19 145 LEU B CA 1
ATOM 4459 C C . LEU B 1 145 ? 13.414 -12.039 -9.922 1 98.19 145 LEU B C 1
ATOM 4461 O O . LEU B 1 145 ? 12.336 -12.625 -9.766 1 98.19 145 LEU B O 1
ATOM 4465 N N . LEU B 1 146 ? 13.508 -10.734 -10.172 1 98 146 LEU B N 1
ATOM 4466 C CA . LEU B 1 146 ? 12.297 -9.945 -10.391 1 98 146 LEU B CA 1
ATOM 4467 C C . LEU B 1 146 ? 11.516 -10.477 -11.586 1 98 146 LEU B C 1
ATOM 4469 O O . LEU B 1 146 ? 10.289 -10.625 -11.508 1 98 146 LEU B O 1
ATOM 4473 N N . MET B 1 147 ? 12.211 -10.789 -12.609 1 96.31 147 MET B N 1
ATOM 4474 C CA . MET B 1 147 ? 11.57 -11.305 -13.82 1 96.31 147 MET B CA 1
ATOM 4475 C C . MET B 1 147 ? 10.977 -12.688 -13.57 1 96.31 147 MET B C 1
ATOM 4477 O O . MET B 1 147 ? 9.805 -12.93 -13.859 1 96.31 147 MET B O 1
ATOM 4481 N N . ARG B 1 148 ? 11.719 -13.539 -12.945 1 96.25 148 ARG B N 1
ATOM 4482 C CA . ARG B 1 148 ? 11.328 -14.93 -12.727 1 96.25 148 ARG B CA 1
ATOM 4483 C C . ARG B 1 148 ? 10.141 -15.016 -11.773 1 96.25 148 ARG B C 1
ATOM 4485 O O . ARG B 1 148 ? 9.25 -15.852 -11.953 1 96.25 148 ARG B O 1
ATOM 4492 N N . TYR B 1 149 ? 10.211 -14.148 -10.844 1 97.88 149 TYR B N 1
ATOM 4493 C CA . TYR B 1 149 ? 9.242 -14.203 -9.75 1 97.88 149 TYR B CA 1
ATOM 4494 C C . TYR B 1 149 ? 7.957 -13.484 -10.117 1 97.88 149 TYR B C 1
ATOM 4496 O O . TYR B 1 149 ? 6.902 -13.742 -9.531 1 97.88 149 TYR B O 1
ATOM 4504 N N . SER B 1 150 ? 7.945 -12.57 -11.047 1 97.62 150 SER B N 1
ATOM 4505 C CA . SER B 1 150 ? 6.836 -11.672 -11.344 1 97.62 150 SER B CA 1
ATOM 4506 C C . SER B 1 150 ? 5.562 -12.445 -11.664 1 97.62 150 SER B C 1
ATOM 4508 O O . SER B 1 150 ? 4.527 -12.242 -11.023 1 97.62 150 SER B O 1
ATOM 4510 N N . VAL B 1 151 ? 5.629 -13.414 -12.57 1 96.69 151 VAL B N 1
ATOM 4511 C CA . VAL B 1 151 ? 4.441 -14.164 -12.961 1 96.69 151 VAL B CA 1
ATOM 4512 C C . VAL B 1 151 ? 3.977 -15.031 -11.789 1 96.69 151 VAL B C 1
ATOM 4514 O O . VAL B 1 151 ? 2.773 -15.227 -11.594 1 96.69 151 VAL B O 1
ATOM 4517 N N . ARG B 1 152 ? 4.887 -15.516 -11.016 1 97.69 152 ARG B N 1
ATOM 4518 C CA . ARG B 1 152 ? 4.559 -16.375 -9.875 1 97.69 152 ARG B CA 1
ATOM 4519 C C . ARG B 1 152 ? 3.861 -15.57 -8.781 1 97.69 152 ARG B C 1
ATOM 4521 O O . ARG B 1 152 ? 2.877 -16.031 -8.195 1 97.69 152 ARG B O 1
ATOM 4528 N N . LYS B 1 153 ? 4.391 -14.398 -8.555 1 98.56 153 LYS B N 1
ATOM 4529 C CA . LYS B 1 153 ? 3.789 -13.516 -7.559 1 98.56 153 LYS B CA 1
ATOM 4530 C C . LYS B 1 153 ? 2.355 -13.156 -7.934 1 98.56 153 LYS B C 1
ATOM 4532 O O . LYS B 1 153 ? 1.444 -13.266 -7.109 1 98.56 153 LYS B O 1
ATOM 4537 N N . LEU B 1 154 ? 2.172 -12.789 -9.102 1 97.69 154 LEU B N 1
ATOM 4538 C CA . LEU B 1 154 ? 0.85 -12.359 -9.547 1 97.69 154 LEU B CA 1
ATOM 4539 C C . LEU B 1 154 ? -0.128 -13.531 -9.547 1 97.69 154 LEU B C 1
ATOM 4541 O O . LEU B 1 154 ? -1.256 -13.398 -9.062 1 97.69 154 LEU B O 1
ATOM 4545 N N . SER B 1 155 ? 0.308 -14.648 -10.062 1 97.38 155 SER B N 1
ATOM 4546 C CA . SER B 1 155 ? -0.548 -15.828 -10.109 1 97.38 155 SER B CA 1
ATOM 4547 C C . SER B 1 155 ? -0.976 -16.266 -8.711 1 97.38 155 SER B C 1
ATOM 4549 O O . SER B 1 155 ? -2.16 -16.5 -8.469 1 97.38 155 SER B O 1
ATOM 4551 N N . LEU B 1 156 ? 0.017 -16.312 -7.887 1 98.5 156 LEU B N 1
ATOM 4552 C CA . LEU B 1 156 ? -0.281 -16.766 -6.531 1 98.5 156 LEU B CA 1
ATOM 4553 C C . LEU B 1 156 ? -1.252 -15.82 -5.844 1 98.5 156 LEU B C 1
ATOM 4555 O O . LEU B 1 156 ? -2.172 -16.25 -5.148 1 98.5 156 LEU B O 1
ATOM 4559 N N . ASP B 1 157 ? -1.075 -14.531 -5.992 1 98.38 157 ASP B N 1
ATOM 4560 C CA . ASP B 1 157 ? -2 -13.555 -5.426 1 98.38 157 ASP B CA 1
ATOM 4561 C C . ASP B 1 157 ? -3.416 -13.766 -5.953 1 98.38 157 ASP B C 1
ATOM 4563 O O . ASP B 1 157 ? -4.387 -13.703 -5.195 1 98.38 157 ASP B O 1
ATOM 4567 N N . HIS B 1 158 ? -3.492 -14.008 -7.18 1 97.75 158 HIS B N 1
ATOM 4568 C CA . HIS B 1 158 ? -4.801 -14.188 -7.801 1 97.75 158 HIS B CA 1
ATOM 4569 C C . HIS B 1 158 ? -5.465 -15.469 -7.32 1 97.75 158 HIS B C 1
ATOM 4571 O O . HIS B 1 158 ? -6.668 -15.492 -7.055 1 97.75 158 HIS B O 1
ATOM 4577 N N . PHE B 1 159 ? -4.699 -16.516 -7.273 1 98.25 159 PHE B N 1
ATOM 4578 C CA . PHE B 1 159 ? -5.25 -17.766 -6.77 1 98.25 159 PHE B CA 1
ATOM 4579 C C . PHE B 1 159 ? -5.781 -17.594 -5.352 1 98.25 159 PHE B C 1
ATOM 4581 O O . PHE B 1 159 ? -6.867 -18.078 -5.027 1 98.25 159 PHE B O 1
ATOM 4588 N N . TYR B 1 160 ? -4.961 -16.969 -4.59 1 98.44 160 TYR B N 1
ATOM 4589 C CA . TYR B 1 160 ? -5.34 -16.766 -3.195 1 98.44 160 TYR B CA 1
ATOM 4590 C C . TYR B 1 160 ? -6.586 -15.891 -3.092 1 98.44 160 TYR B C 1
ATOM 4592 O O . TYR B 1 160 ? -7.504 -16.203 -2.324 1 98.44 160 TYR B O 1
ATOM 4600 N N . SER B 1 161 ? -6.633 -14.812 -3.834 1 97.56 161 SER B N 1
ATOM 4601 C CA . SER B 1 161 ? -7.801 -13.938 -3.85 1 97.56 161 SER B CA 1
ATOM 4602 C C . SER B 1 161 ? -9.055 -14.703 -4.258 1 97.56 161 SER B C 1
ATOM 4604 O O . SER B 1 161 ? -10.102 -14.586 -3.611 1 97.56 161 SER B O 1
ATOM 4606 N N . ALA B 1 162 ? -8.961 -15.43 -5.254 1 98 162 ALA B N 1
ATOM 4607 C CA . ALA B 1 162 ? -10.094 -16.219 -5.727 1 98 162 ALA B CA 1
ATOM 4608 C C . ALA B 1 162 ? -10.555 -17.219 -4.664 1 98 162 ALA B C 1
ATOM 4610 O O . ALA B 1 162 ? -11.75 -17.359 -4.418 1 98 162 ALA B O 1
ATOM 4611 N N . SER B 1 163 ? -9.664 -17.828 -4.023 1 98.06 163 SER B N 1
ATOM 4612 C CA . SER B 1 163 ? -9.969 -18.891 -3.074 1 98.06 163 SER B CA 1
ATOM 4613 C C . SER B 1 163 ? -10.719 -18.359 -1.861 1 98.06 163 SER B C 1
ATOM 4615 O O . SER B 1 163 ? -11.359 -19.109 -1.132 1 98.06 163 SER B O 1
ATOM 4617 N N . LYS B 1 164 ? -10.648 -17.094 -1.619 1 96.44 164 LYS B N 1
ATOM 4618 C CA . LYS B 1 164 ? -11.328 -16.469 -0.491 1 96.44 164 LYS B CA 1
ATOM 4619 C C . LYS B 1 164 ? -12.82 -16.297 -0.773 1 96.44 164 LYS B C 1
ATOM 4621 O O . LYS B 1 164 ? -13.586 -15.906 0.109 1 96.44 164 LYS B O 1
ATOM 4626 N N . HIS B 1 165 ? -13.211 -16.609 -1.931 1 96.75 165 HIS B N 1
ATOM 4627 C CA . HIS B 1 165 ? -14.609 -16.516 -2.338 1 96.75 165 HIS B CA 1
ATOM 4628 C C . HIS B 1 165 ? -15.141 -17.859 -2.828 1 96.75 165 HIS B C 1
ATOM 4630 O O . HIS B 1 165 ? -15.438 -18.016 -4.016 1 96.75 165 HIS B O 1
ATOM 4636 N N . PRO B 1 166 ? -15.453 -18.688 -1.946 1 96.75 166 PRO B N 1
ATOM 4637 C CA . PRO B 1 166 ? -15.805 -20.062 -2.316 1 96.75 166 PRO B CA 1
ATOM 4638 C C . PRO B 1 166 ? -17.047 -20.141 -3.189 1 96.75 166 PRO B C 1
ATOM 4640 O O . PRO B 1 166 ? -17.141 -21 -4.074 1 96.75 166 PRO B O 1
ATOM 4643 N N . ILE B 1 167 ? -18.016 -19.312 -2.963 1 96.38 167 ILE B N 1
ATOM 4644 C CA . ILE B 1 167 ? -19.25 -19.312 -3.748 1 96.38 167 ILE B CA 1
ATOM 4645 C C . ILE B 1 167 ? -18.938 -19 -5.207 1 96.38 167 ILE B C 1
ATOM 4647 O O . ILE B 1 167 ? -19.453 -19.656 -6.117 1 96.38 167 ILE B O 1
ATOM 4651 N N . HIS B 1 168 ? -18.094 -18.047 -5.383 1 97.5 168 HIS B N 1
ATOM 4652 C CA . HIS B 1 168 ? -17.672 -17.703 -6.738 1 97.5 168 HIS B CA 1
ATOM 4653 C C . HIS B 1 168 ? -16.844 -18.828 -7.352 1 97.5 168 HIS B C 1
ATOM 4655 O O . HIS B 1 168 ? -16.938 -19.094 -8.555 1 97.5 168 HIS B O 1
ATOM 4661 N N . CYS B 1 169 ? -16.047 -19.453 -6.59 1 97.38 169 CYS B N 1
ATOM 4662 C CA . CYS B 1 169 ? -15.266 -20.578 -7.074 1 97.38 169 CYS B CA 1
ATOM 4663 C C . CYS B 1 169 ? -16.156 -21.703 -7.559 1 97.38 169 CYS B C 1
ATOM 4665 O O . CYS B 1 169 ? -15.898 -22.312 -8.594 1 97.38 169 CYS B O 1
ATOM 4667 N N . ASP B 1 170 ? -17.219 -21.953 -6.832 1 96.62 170 ASP B N 1
ATOM 4668 C CA . ASP B 1 170 ? -18.172 -22.984 -7.219 1 96.62 170 ASP B CA 1
ATOM 4669 C C . ASP B 1 170 ? -18.766 -22.703 -8.594 1 96.62 170 ASP B C 1
ATOM 4671 O O . ASP B 1 170 ? -19.094 -23.625 -9.344 1 96.62 170 ASP B O 1
ATOM 4675 N N . ASN B 1 171 ? -18.891 -21.438 -8.891 1 96.44 171 ASN B N 1
ATOM 4676 C CA . ASN B 1 171 ? -19.438 -21.016 -10.164 1 96.44 171 ASN B CA 1
ATOM 4677 C C . ASN B 1 171 ? -18.344 -20.828 -11.219 1 96.44 171 ASN B C 1
ATOM 4679 O O . ASN B 1 171 ? -18.625 -20.344 -12.32 1 96.44 171 ASN B O 1
ATOM 4683 N N . ARG B 1 172 ? -17.141 -21.156 -10.875 1 96.31 172 ARG B N 1
ATOM 4684 C CA . ARG B 1 172 ? -15.977 -20.984 -11.734 1 96.31 172 ARG B CA 1
ATOM 4685 C C . ARG B 1 172 ? -15.812 -19.531 -12.141 1 96.31 172 ARG B C 1
ATOM 4687 O O . ARG B 1 172 ? -15.523 -19.234 -13.305 1 96.31 172 ARG B O 1
ATOM 4694 N N . GLU B 1 173 ? -16.141 -18.656 -11.211 1 97.56 173 GLU B N 1
ATOM 4695 C CA . GLU B 1 173 ? -15.906 -17.219 -11.328 1 97.56 173 GLU B CA 1
ATOM 4696 C C . GLU B 1 173 ? -14.625 -16.812 -10.609 1 97.56 173 GLU B C 1
ATOM 4698 O O . GLU B 1 173 ? -14.508 -16.984 -9.398 1 97.56 173 GLU B O 1
ATOM 4703 N N . PHE B 1 174 ? -13.703 -16.328 -11.414 1 97.94 174 PHE B N 1
ATOM 4704 C CA . PHE B 1 174 ? -12.375 -16 -10.891 1 97.94 174 PHE B CA 1
ATOM 4705 C C . PHE B 1 174 ? -12.359 -14.609 -10.273 1 97.94 174 PHE B C 1
ATOM 4707 O O . PHE B 1 174 ? -12.219 -13.609 -10.984 1 97.94 174 PHE B O 1
ATOM 4714 N N . VAL B 1 175 ? -12.398 -14.562 -8.93 1 97.88 175 VAL B N 1
ATOM 4715 C CA . VAL B 1 175 ? -12.43 -13.281 -8.234 1 97.88 175 VAL B CA 1
ATOM 4716 C C . VAL B 1 175 ? -11.016 -12.719 -8.117 1 97.88 175 VAL B C 1
ATOM 4718 O O . VAL B 1 175 ? -10.086 -13.43 -7.727 1 97.88 175 VAL B O 1
ATOM 4721 N N . MET B 1 176 ? -10.898 -11.492 -8.453 1 96.19 176 MET B N 1
ATOM 4722 C CA . MET B 1 176 ? -9.617 -10.797 -8.391 1 96.19 176 MET B CA 1
ATOM 4723 C C . MET B 1 176 ? -9.633 -9.719 -7.312 1 96.19 176 MET B C 1
ATOM 4725 O O . MET B 1 176 ? -10.695 -9.359 -6.809 1 96.19 176 MET B O 1
ATOM 4729 N N . ASN B 1 177 ? -8.531 -9.227 -6.98 1 94.19 177 ASN B N 1
ATOM 4730 C CA . ASN B 1 177 ? -8.359 -8.289 -5.871 1 94.19 177 ASN B CA 1
ATOM 4731 C C . ASN B 1 177 ? -8.906 -6.906 -6.219 1 94.19 177 ASN B C 1
ATOM 4733 O O . ASN B 1 177 ? -9.023 -6.043 -5.344 1 94.19 177 ASN B O 1
ATOM 4737 N N . ASN B 1 178 ? -9.344 -6.633 -7.426 1 94.94 178 ASN B N 1
ATOM 4738 C CA . ASN B 1 178 ? -9.844 -5.336 -7.867 1 94.94 178 ASN B CA 1
ATOM 4739 C C . ASN B 1 178 ? -11.367 -5.273 -7.82 1 94.94 178 ASN B C 1
ATOM 4741 O O . ASN B 1 178 ? -11.992 -4.605 -8.648 1 94.94 178 ASN B O 1
ATOM 4745 N N . TYR B 1 179 ? -11.984 -6.062 -6.949 1 95.38 179 TYR B N 1
ATOM 4746 C CA . TYR B 1 179 ? -13.43 -6.086 -6.723 1 95.38 179 TYR B CA 1
ATOM 4747 C C . TYR B 1 179 ? -14.172 -6.574 -7.965 1 95.38 179 TYR B C 1
ATOM 4749 O O . TYR B 1 179 ? -15.281 -6.125 -8.242 1 95.38 179 TYR B O 1
ATOM 4757 N N . THR B 1 180 ? -13.531 -7.391 -8.703 1 97.06 180 THR B N 1
ATOM 4758 C CA . THR B 1 180 ? -14.188 -7.949 -9.875 1 97.06 180 THR B CA 1
ATOM 4759 C C . THR B 1 180 ? -14.102 -9.477 -9.867 1 97.06 180 THR B C 1
ATOM 4761 O O . THR B 1 180 ? -13.344 -10.055 -9.094 1 97.06 180 THR B O 1
ATOM 4764 N N . PHE B 1 181 ? -14.945 -10.086 -10.672 1 97.69 181 PHE B N 1
ATOM 4765 C CA . PHE B 1 181 ? -14.812 -11.508 -10.969 1 97.69 181 PHE B CA 1
ATOM 4766 C C . PHE B 1 181 ? -14.844 -11.75 -12.469 1 97.69 181 PHE B C 1
ATOM 4768 O O . PHE B 1 181 ? -15.57 -11.07 -13.203 1 97.69 181 PHE B O 1
ATOM 4775 N N . VAL B 1 182 ? -14 -12.609 -12.938 1 96.81 182 VAL B N 1
ATOM 4776 C CA . VAL B 1 182 ? -14 -13.07 -14.32 1 96.81 182 VAL B CA 1
ATOM 4777 C C . VAL B 1 182 ? -14.945 -14.258 -14.477 1 96.81 182 VAL B C 1
ATOM 4779 O O . VAL B 1 182 ? -14.727 -15.312 -13.867 1 96.81 182 VAL B O 1
ATOM 4782 N N . PRO B 1 183 ? -15.953 -14.086 -15.266 1 95.06 183 PRO B N 1
ATOM 4783 C CA . PRO B 1 183 ? -16.891 -15.203 -15.422 1 95.06 183 PRO B CA 1
ATOM 4784 C C . PRO B 1 183 ? -16.281 -16.391 -16.172 1 95.06 183 PRO B C 1
ATOM 4786 O O . PRO B 1 183 ? -15.227 -16.25 -16.797 1 95.06 183 PRO B O 1
ATOM 4789 N N . GLU B 1 184 ? -16.984 -17.484 -16.141 1 92.12 184 GLU B N 1
ATOM 4790 C CA . GLU B 1 184 ? -16.5 -18.75 -16.672 1 92.12 184 GLU B CA 1
ATOM 4791 C C . GLU B 1 184 ? -16.25 -18.656 -18.188 1 92.12 184 GLU B C 1
ATOM 4793 O O . GLU B 1 184 ? -15.367 -19.312 -18.719 1 92.12 184 GLU B O 1
ATOM 4798 N N . ASP B 1 185 ? -16.953 -17.828 -18.859 1 89.81 185 ASP B N 1
ATOM 4799 C CA . ASP B 1 185 ? -16.906 -17.766 -20.312 1 89.81 185 ASP B CA 1
ATOM 4800 C C . ASP B 1 185 ? -15.859 -16.766 -20.797 1 89.81 185 ASP B C 1
ATOM 4802 O O . ASP B 1 185 ? -15.789 -16.453 -21.984 1 89.81 185 ASP B O 1
ATOM 4806 N N . ARG B 1 186 ? -15.094 -16.266 -19.859 1 91.31 186 ARG B N 1
ATOM 4807 C CA . ARG B 1 186 ? -14.023 -15.336 -20.172 1 91.31 186 ARG B CA 1
ATOM 4808 C C . ARG B 1 186 ? -12.688 -15.797 -19.594 1 91.31 186 ARG B C 1
ATOM 4810 O O . ARG B 1 186 ? -12.664 -16.656 -18.703 1 91.31 186 ARG B O 1
ATOM 4817 N N . THR B 1 187 ? -11.617 -15.219 -20.109 1 88.69 187 THR B N 1
ATOM 4818 C CA . THR B 1 187 ? -10.289 -15.641 -19.688 1 88.69 187 THR B CA 1
ATOM 4819 C C . THR B 1 187 ? -9.648 -14.57 -18.797 1 88.69 187 THR B C 1
ATOM 4821 O O . THR B 1 187 ? -8.688 -14.852 -18.078 1 88.69 187 THR B O 1
ATOM 4824 N N . GLY B 1 188 ? -10.086 -13.344 -18.812 1 87.88 188 GLY B N 1
ATOM 4825 C CA . GLY B 1 188 ? -9.422 -12.234 -18.156 1 87.88 188 GLY B CA 1
ATOM 4826 C C . GLY B 1 188 ? -8.336 -11.594 -19 1 87.88 188 GLY B C 1
ATOM 4827 O O . GLY B 1 188 ? -7.73 -10.602 -18.594 1 87.88 188 GLY B O 1
ATOM 4828 N N . PHE B 1 189 ? -8.078 -12.102 -20.203 1 85.94 189 PHE B N 1
ATOM 4829 C CA . PHE B 1 189 ? -7.043 -11.594 -21.094 1 85.94 189 PHE B CA 1
ATOM 4830 C C . PHE B 1 189 ? -7.656 -10.938 -22.312 1 85.94 189 PHE B C 1
ATOM 4832 O O . PHE B 1 189 ? -6.949 -10.617 -23.281 1 85.94 189 PHE B O 1
ATOM 4839 N N . GLU B 1 190 ? -9 -10.812 -22.281 1 86.12 190 GLU B N 1
ATOM 4840 C CA . GLU B 1 190 ? -9.68 -10.141 -23.375 1 86.12 190 GLU B CA 1
ATOM 4841 C C . GLU B 1 190 ? -9.328 -8.656 -23.422 1 86.12 190 GLU B C 1
ATOM 4843 O O . GLU B 1 190 ? -9.188 -8.016 -22.375 1 86.12 190 GLU B O 1
ATOM 4848 N N . LEU B 1 191 ? -9.211 -8.148 -24.578 1 83 191 LEU B N 1
ATOM 4849 C CA . LEU B 1 191 ? -9.023 -6.727 -24.844 1 83 191 LEU B CA 1
ATOM 4850 C C . LEU B 1 191 ? -10.297 -6.109 -25.406 1 83 191 LEU B C 1
ATOM 4852 O O . LEU B 1 191 ? -11.148 -6.816 -25.953 1 83 191 LEU B O 1
ATOM 4856 N N . PRO B 1 192 ? -10.383 -4.785 -25.266 1 83.56 192 PRO B N 1
ATOM 4857 C CA . PRO B 1 192 ? -11.602 -4.133 -25.75 1 83.56 192 PRO B CA 1
ATOM 4858 C C . PRO B 1 192 ? -11.828 -4.344 -27.234 1 83.56 192 PRO B C 1
ATOM 4860 O O . PRO B 1 192 ? -12.977 -4.391 -27.688 1 83.56 192 PRO B O 1
ATOM 4863 N N . GLU B 1 193 ? -10.805 -4.512 -27.984 1 83.25 193 GLU B N 1
ATOM 4864 C CA . GLU B 1 193 ? -10.914 -4.59 -29.438 1 83.25 193 GLU B CA 1
ATOM 4865 C C . GLU B 1 193 ? -11.109 -6.031 -29.906 1 83.25 193 GLU B C 1
ATOM 4867 O O . GLU B 1 193 ? -11.281 -6.285 -31.094 1 83.25 193 GLU B O 1
ATOM 4872 N N . ASP B 1 194 ? -11.211 -6.953 -29 1 84.88 194 ASP B N 1
ATOM 4873 C CA . ASP B 1 194 ? -11.328 -8.359 -29.375 1 84.88 194 ASP B CA 1
ATOM 4874 C C . ASP B 1 194 ? -12.711 -8.656 -29.953 1 84.88 194 ASP B C 1
ATOM 4876 O O . ASP B 1 194 ? -13.727 -8.188 -29.422 1 84.88 194 ASP B O 1
ATOM 4880 N N . ASP B 1 195 ? -12.68 -9.352 -31.078 1 84.19 195 ASP B N 1
ATOM 4881 C CA . ASP B 1 195 ? -13.945 -9.836 -31.625 1 84.19 195 ASP B CA 1
ATOM 4882 C C . ASP B 1 195 ? -14.297 -11.211 -31.062 1 84.19 195 ASP B C 1
ATOM 4884 O O . ASP B 1 195 ? -13.578 -11.742 -30.219 1 84.19 195 ASP B O 1
ATOM 4888 N N . ALA B 1 196 ? -15.422 -11.742 -31.484 1 86.12 196 ALA B N 1
ATOM 4889 C CA . ALA B 1 196 ? -15.93 -13 -30.938 1 86.12 196 ALA B CA 1
ATOM 4890 C C . ALA B 1 196 ? -14.961 -14.148 -31.219 1 86.12 196 ALA B C 1
ATOM 4892 O O . ALA B 1 196 ? -14.789 -15.039 -30.391 1 86.12 196 ALA B O 1
ATOM 4893 N N . HIS B 1 197 ? -14.391 -14.102 -32.344 1 84.38 197 HIS B N 1
ATOM 4894 C CA . HIS B 1 197 ? -13.453 -15.156 -32.75 1 84.38 197 HIS B CA 1
ATOM 4895 C C . HIS B 1 197 ? -12.195 -15.109 -31.875 1 84.38 197 HIS B C 1
ATOM 4897 O O . HIS B 1 197 ? -11.68 -16.156 -31.469 1 84.38 197 HIS B O 1
ATOM 4903 N N . GLN B 1 198 ? -11.711 -13.984 -31.656 1 82.94 198 GLN B N 1
ATOM 4904 C CA . GLN B 1 198 ? -10.516 -13.82 -30.844 1 82.94 198 GLN B CA 1
ATOM 4905 C C . GLN B 1 198 ? -10.773 -14.258 -29.406 1 82.94 198 GLN B C 1
ATOM 4907 O O . GLN B 1 198 ? -9.906 -14.875 -28.766 1 82.94 198 GLN B O 1
ATOM 4912 N N . ILE B 1 199 ? -11.953 -13.977 -28.953 1 87.06 199 ILE B N 1
ATOM 4913 C CA . ILE B 1 199 ? -12.344 -14.359 -27.594 1 87.06 199 ILE B CA 1
ATOM 4914 C C . ILE B 1 199 ? -12.383 -15.883 -27.484 1 87.06 199 ILE B C 1
ATOM 4916 O O . ILE B 1 199 ? -11.859 -16.453 -26.516 1 87.06 199 ILE B O 1
ATOM 4920 N N . GLU B 1 200 ? -12.93 -16.453 -28.469 1 86 200 GLU B N 1
ATOM 4921 C CA . GLU B 1 200 ? -13.016 -17.906 -28.469 1 86 200 GLU B CA 1
ATOM 4922 C C . GLU B 1 200 ? -11.633 -18.547 -28.594 1 86 200 GLU B C 1
ATOM 4924 O O . GLU B 1 200 ? -11.359 -19.578 -27.984 1 86 200 GLU B O 1
ATOM 4929 N N . ALA B 1 201 ? -10.852 -17.984 -29.344 1 83.06 201 ALA B N 1
ATOM 4930 C CA . ALA B 1 201 ? -9.492 -18.484 -29.531 1 83.06 201 ALA B CA 1
ATOM 4931 C C . ALA B 1 201 ? -8.703 -18.438 -28.234 1 83.06 201 ALA B C 1
ATOM 4933 O O . ALA B 1 201 ? -7.965 -19.359 -27.906 1 83.06 201 ALA B O 1
ATOM 4934 N N . LYS B 1 202 ? -8.875 -17.391 -27.547 1 84.25 202 LYS B N 1
ATOM 4935 C CA . LYS B 1 202 ? -8.211 -17.25 -26.25 1 84.25 202 LYS B CA 1
ATOM 4936 C C . LYS B 1 202 ? -8.703 -18.312 -25.266 1 84.25 202 LYS B C 1
ATOM 4938 O O . LYS B 1 202 ? -7.902 -18.922 -24.547 1 84.25 202 LYS B O 1
ATOM 4943 N N . ARG B 1 203 ? -9.922 -18.469 -25.281 1 86.94 203 ARG B N 1
ATOM 4944 C CA . ARG B 1 203 ? -10.484 -19.5 -24.406 1 86.94 203 ARG B CA 1
ATOM 4945 C C . ARG B 1 203 ? -9.883 -20.875 -24.703 1 86.94 203 ARG B C 1
ATOM 4947 O O . ARG B 1 203 ? -9.578 -21.625 -23.781 1 86.94 203 ARG B O 1
ATOM 4954 N N . GLY B 1 204 ? -9.797 -21.062 -25.938 1 83.88 204 GLY B N 1
ATOM 4955 C CA . GLY B 1 204 ? -9.203 -22.328 -26.344 1 83.88 204 GLY B CA 1
ATOM 4956 C C . GLY B 1 204 ? -7.738 -22.438 -25.969 1 83.88 204 GLY B C 1
ATOM 4957 O O . GLY B 1 204 ? -7.305 -23.484 -25.469 1 83.88 204 GLY B O 1
ATOM 4958 N N . ALA B 1 205 ? -6.98 -21.438 -26.109 1 82.5 205 ALA B N 1
ATOM 4959 C CA . ALA B 1 205 ? -5.539 -21.438 -25.875 1 82.5 205 ALA B CA 1
ATOM 4960 C C . ALA B 1 205 ? -5.223 -21.625 -24.406 1 82.5 205 ALA B C 1
ATOM 4962 O O . ALA B 1 205 ? -4.254 -22.297 -24.047 1 82.5 205 ALA B O 1
ATOM 4963 N N . PHE B 1 206 ? -6.094 -21.062 -23.5 1 88.75 206 PHE B N 1
ATOM 4964 C CA . PHE B 1 206 ? -5.789 -21.047 -22.078 1 88.75 206 PHE B CA 1
ATOM 4965 C C . PHE B 1 206 ? -6.535 -22.156 -21.344 1 88.75 206 PHE B C 1
ATOM 4967 O O . PHE B 1 206 ? -6.34 -22.375 -20.156 1 88.75 206 PHE B O 1
ATOM 4974 N N . SER B 1 207 ? -7.336 -22.906 -22.062 1 89.12 207 SER B N 1
ATOM 4975 C CA . SER B 1 207 ? -8.281 -23.844 -21.453 1 89.12 207 SER B CA 1
ATOM 4976 C C . SER B 1 207 ? -7.566 -24.875 -20.578 1 89.12 207 SER B C 1
ATOM 4978 O O . SER B 1 207 ? -8.008 -25.172 -19.469 1 89.12 207 SER B O 1
ATOM 4980 N N . ARG B 1 208 ? -6.516 -25.453 -21.062 1 89.38 208 ARG B N 1
ATOM 4981 C CA . ARG B 1 208 ? -5.809 -26.484 -20.328 1 89.38 208 ARG B CA 1
ATOM 4982 C C . ARG B 1 208 ? -5.234 -25.938 -19.031 1 89.38 208 ARG B C 1
ATOM 4984 O O . ARG B 1 208 ? -5.359 -26.562 -17.969 1 89.38 208 ARG B O 1
ATOM 4991 N N . THR B 1 209 ? -4.566 -24.844 -19.172 1 92.25 209 THR B N 1
ATOM 4992 C CA . THR B 1 209 ? -3.965 -24.203 -18 1 92.25 209 THR B CA 1
ATOM 4993 C C . THR B 1 209 ? -5.035 -23.781 -17 1 92.25 209 THR B C 1
ATOM 4995 O O . THR B 1 209 ? -4.879 -23.969 -15.797 1 92.25 209 THR B O 1
ATOM 4998 N N . PHE B 1 210 ? -6.152 -23.25 -17.453 1 93.38 210 PHE B N 1
ATOM 4999 C CA . PHE B 1 210 ? -7.23 -22.797 -16.594 1 93.38 210 PHE B CA 1
ATOM 5000 C C . PHE B 1 210 ? -7.871 -23.969 -15.852 1 93.38 210 PHE B C 1
ATOM 5002 O O . PHE B 1 210 ? -8.141 -23.875 -14.656 1 93.38 210 PHE B O 1
ATOM 5009 N N . ASN B 1 211 ? -8.062 -25.031 -16.609 1 93.38 211 ASN B N 1
ATOM 5010 C CA . ASN B 1 211 ? -8.602 -26.219 -15.953 1 93.38 211 ASN B CA 1
ATOM 5011 C C . ASN B 1 211 ? -7.695 -26.719 -14.836 1 93.38 211 ASN B C 1
ATOM 5013 O O . ASN B 1 211 ? -8.172 -27.094 -13.766 1 93.38 211 ASN B O 1
ATOM 5017 N N . ARG B 1 212 ? -6.512 -26.672 -15.125 1 93 212 ARG B N 1
ATOM 5018 C CA . ARG B 1 212 ? -5.555 -27.172 -14.141 1 93 212 ARG B CA 1
ATOM 5019 C C . ARG B 1 212 ? -5.504 -26.25 -12.922 1 93 212 ARG B C 1
ATOM 5021 O O . ARG B 1 212 ? -5.477 -26.734 -11.781 1 93 212 ARG B O 1
ATOM 5028 N N . PHE B 1 213 ? -5.434 -24.859 -13.109 1 94.19 213 PHE B N 1
ATOM 5029 C CA . PHE B 1 213 ? -5.297 -24.016 -11.93 1 94.19 213 PHE B CA 1
ATOM 5030 C C . PHE B 1 213 ? -6.578 -24.031 -11.102 1 94.19 213 PHE B C 1
ATOM 5032 O O . PHE B 1 213 ? -6.531 -23.922 -9.875 1 94.19 213 PHE B O 1
ATOM 5039 N N . TRP B 1 214 ? -7.703 -24.25 -11.727 1 96.94 214 TRP B N 1
ATOM 5040 C CA . TRP 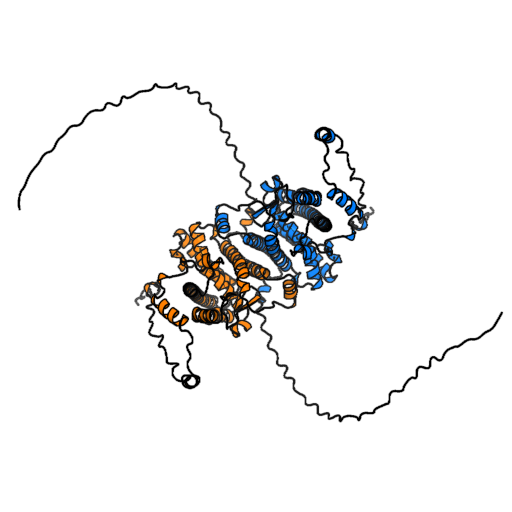B 1 214 ? -8.945 -24.359 -10.969 1 96.94 214 TRP B CA 1
ATOM 5041 C C . TRP B 1 214 ? -8.945 -25.625 -10.117 1 96.94 214 TRP B C 1
ATOM 5043 O O . TRP B 1 214 ? -9.156 -25.562 -8.906 1 96.94 214 TRP B O 1
ATOM 5053 N N . ASN B 1 215 ? -8.578 -26.703 -10.711 1 95.62 215 ASN B N 1
ATOM 5054 C CA . ASN B 1 215 ? -8.75 -28.016 -10.07 1 95.62 215 ASN B CA 1
ATOM 5055 C C . ASN B 1 215 ? -7.617 -28.312 -9.094 1 95.62 215 ASN B C 1
ATOM 5057 O O . ASN B 1 215 ? -7.84 -28.891 -8.031 1 95.62 215 ASN B O 1
ATOM 5061 N N . ASN B 1 216 ? -6.492 -27.922 -9.508 1 96.31 216 ASN B N 1
ATOM 5062 C CA . ASN B 1 216 ? -5.336 -28.391 -8.758 1 96.31 216 ASN B CA 1
ATOM 5063 C C . ASN B 1 216 ? -4.824 -27.328 -7.793 1 96.31 216 ASN B C 1
ATOM 5065 O O . ASN B 1 216 ? -4.047 -27.625 -6.883 1 96.31 216 ASN B O 1
ATOM 5069 N N . VAL B 1 217 ? -5.219 -26.078 -7.957 1 97.62 217 VAL B N 1
ATOM 5070 C CA . VAL B 1 217 ? -4.68 -25.031 -7.098 1 97.62 217 VAL B CA 1
ATOM 5071 C C . VAL B 1 217 ? -5.816 -24.328 -6.348 1 97.62 217 VAL B C 1
ATOM 5073 O O . VAL B 1 217 ? -5.965 -24.516 -5.137 1 97.62 217 VAL B O 1
ATOM 5076 N N . ILE B 1 218 ? -6.738 -23.672 -7.039 1 98.12 218 ILE B N 1
ATOM 5077 C CA . ILE B 1 218 ? -7.746 -22.828 -6.41 1 98.12 218 ILE B CA 1
ATOM 5078 C C . ILE B 1 218 ? -8.695 -23.703 -5.586 1 98.12 218 ILE B C 1
ATOM 5080 O O . ILE B 1 218 ? -8.992 -23.375 -4.43 1 98.12 218 ILE B O 1
ATOM 5084 N N . ASP B 1 219 ? -9.164 -24.812 -6.133 1 97.56 219 ASP B N 1
ATOM 5085 C CA . ASP B 1 219 ? -10.055 -25.688 -5.383 1 97.56 219 ASP B CA 1
ATOM 5086 C C . ASP B 1 219 ? -9.359 -26.234 -4.137 1 97.56 219 ASP B C 1
ATOM 5088 O O . ASP B 1 219 ? -9.992 -26.391 -3.086 1 97.56 219 ASP B O 1
ATOM 5092 N N . ARG B 1 220 ? -8.195 -26.562 -4.262 1 97.69 220 ARG B N 1
ATOM 5093 C CA . ARG B 1 220 ? -7.434 -27.047 -3.121 1 97.69 220 ARG B CA 1
ATOM 5094 C C . ARG B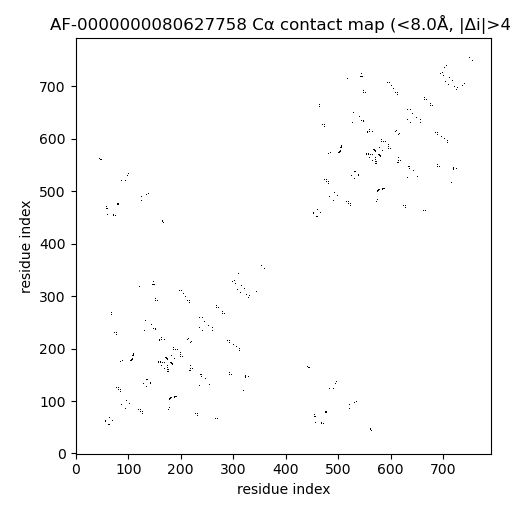 1 220 ? -7.234 -25.953 -2.078 1 97.69 220 ARG B C 1
ATOM 5096 O O . ARG B 1 220 ? -7.289 -26.219 -0.875 1 97.69 220 ARG B O 1
ATOM 5103 N N . PHE B 1 221 ? -6.93 -24.688 -2.549 1 98.44 221 PHE B N 1
ATOM 5104 C CA . PHE B 1 221 ? -6.832 -23.547 -1.634 1 98.44 221 PHE B CA 1
ATOM 5105 C C . PHE B 1 221 ? -8.117 -23.406 -0.82 1 98.44 221 PHE B C 1
ATOM 5107 O O . PHE B 1 221 ? -8.062 -23.172 0.39 1 98.44 221 PHE B O 1
ATOM 5114 N N . VAL B 1 222 ? -9.219 -23.531 -1.511 1 97.94 222 VAL B N 1
ATOM 5115 C CA . VAL B 1 222 ? -10.523 -23.422 -0.857 1 97.94 222 VAL B CA 1
ATOM 5116 C C . VAL B 1 222 ? -10.695 -24.547 0.154 1 97.94 222 VAL B C 1
ATOM 5118 O O . VAL B 1 222 ? -11.055 -24.312 1.309 1 97.94 222 VAL B O 1
ATOM 5121 N N . GLN B 1 223 ? -10.43 -25.766 -0.238 1 96.44 223 GLN B N 1
ATOM 5122 C CA . GLN B 1 223 ? -10.609 -26.953 0.588 1 96.44 223 GLN B CA 1
ATOM 5123 C C . GLN B 1 223 ? -9.734 -26.906 1.837 1 96.44 223 GLN B C 1
ATOM 5125 O O . GLN B 1 223 ? -10.18 -27.266 2.928 1 96.44 223 GLN B O 1
ATOM 5130 N N . LEU B 1 224 ? -8.523 -26.453 1.666 1 95.5 224 LEU B N 1
ATOM 5131 C CA . LEU B 1 224 ? -7.547 -26.453 2.752 1 95.5 224 LEU B CA 1
ATOM 5132 C C . LEU B 1 224 ? -7.68 -25.188 3.594 1 95.5 224 LEU B C 1
ATOM 5134 O O . LEU B 1 224 ? -7.062 -25.078 4.656 1 95.5 224 LEU B O 1
ATOM 5138 N N . LYS B 1 225 ? -8.477 -24.219 3.131 1 95.69 225 LYS B N 1
ATOM 5139 C CA . LYS B 1 225 ? -8.57 -22.922 3.809 1 95.69 225 LYS B CA 1
ATOM 5140 C C . LYS B 1 225 ? -7.188 -22.328 4.062 1 95.69 225 LYS B C 1
ATOM 5142 O O . LYS B 1 225 ? -6.852 -22 5.203 1 95.69 225 LYS B O 1
ATOM 5147 N N . ILE B 1 226 ? -6.492 -22.156 2.984 1 97.06 226 ILE B N 1
ATOM 5148 C CA . ILE B 1 226 ? -5.113 -21.672 3.021 1 97.06 226 ILE B CA 1
ATOM 5149 C C . ILE B 1 226 ? -5.047 -20.359 3.805 1 97.06 226 ILE B C 1
ATOM 5151 O O . ILE B 1 226 ? -5.922 -19.5 3.666 1 97.06 226 ILE B O 1
ATOM 5155 N N . THR B 1 227 ? -3.965 -20.188 4.602 1 96.44 227 THR B N 1
ATOM 5156 C CA . THR B 1 227 ? -3.826 -19.016 5.461 1 96.44 227 THR B CA 1
ATOM 5157 C C . THR B 1 227 ? -2.801 -18.031 4.887 1 96.44 227 THR B C 1
ATOM 5159 O O . THR B 1 227 ? -2.037 -18.391 3.988 1 96.44 227 THR B O 1
ATOM 5162 N N . ASP B 1 228 ? -2.771 -16.844 5.457 1 96.69 228 ASP B N 1
ATOM 5163 C CA . ASP B 1 228 ? -1.803 -15.844 5.047 1 96.69 228 ASP B CA 1
ATOM 5164 C C . ASP B 1 228 ? -0.373 -16.328 5.273 1 96.69 228 ASP B C 1
ATOM 5166 O O . ASP B 1 228 ? 0.516 -16.062 4.461 1 96.69 228 ASP B O 1
ATOM 5170 N N . ALA B 1 229 ? -0.17 -16.984 6.359 1 97.38 229 ALA B N 1
ATOM 5171 C CA . ALA B 1 229 ? 1.167 -17.5 6.664 1 97.38 229 ALA B CA 1
ATOM 5172 C C . ALA B 1 229 ? 1.631 -18.5 5.609 1 97.38 229 ALA B C 1
ATOM 5174 O O . ALA B 1 229 ? 2.793 -18.484 5.195 1 97.38 229 ALA B O 1
ATOM 5175 N N . GLU B 1 230 ? 0.721 -19.312 5.238 1 98.06 230 GLU B N 1
ATOM 5176 C CA . GLU B 1 230 ? 1.044 -20.312 4.227 1 98.06 230 GLU B CA 1
ATOM 5177 C C . GLU B 1 230 ? 1.283 -19.672 2.865 1 98.06 230 GLU B C 1
ATOM 5179 O O . GLU B 1 230 ? 2.156 -20.109 2.111 1 98.06 230 GLU B O 1
ATOM 5184 N N . ILE B 1 231 ? 0.554 -18.656 2.553 1 98.62 231 ILE B N 1
ATOM 5185 C CA . ILE B 1 231 ? 0.751 -17.922 1.312 1 98.62 231 ILE B CA 1
ATOM 5186 C C . ILE B 1 231 ? 2.125 -17.25 1.324 1 98.62 231 ILE B C 1
ATOM 5188 O O . ILE B 1 231 ? 2.818 -17.219 0.304 1 98.62 231 ILE B O 1
ATOM 5192 N N . VAL B 1 232 ? 2.48 -16.703 2.436 1 98.62 232 VAL B N 1
ATOM 5193 C CA . VAL B 1 232 ? 3.791 -16.062 2.582 1 98.62 232 VAL B CA 1
ATOM 5194 C C . VAL B 1 232 ? 4.887 -17.109 2.385 1 98.62 232 VAL B C 1
ATOM 5196 O O . VAL B 1 232 ? 5.883 -16.859 1.704 1 98.62 232 VAL B O 1
ATOM 5199 N N . PHE B 1 233 ? 4.691 -18.25 2.971 1 98.56 233 PHE B N 1
ATOM 5200 C CA . PHE B 1 233 ? 5.625 -19.359 2.775 1 98.56 233 PHE B CA 1
ATOM 5201 C C . PHE B 1 233 ? 5.758 -19.703 1.297 1 98.56 233 PHE B C 1
ATOM 5203 O O . PHE B 1 233 ? 6.871 -19.828 0.781 1 98.56 233 PHE B O 1
ATOM 5210 N N . LEU B 1 234 ? 4.652 -19.828 0.648 1 98.69 234 LEU B N 1
ATOM 5211 C CA . LEU B 1 234 ? 4.656 -20.172 -0.771 1 98.69 234 LEU B CA 1
ATOM 5212 C C . LEU B 1 234 ? 5.367 -19.094 -1.583 1 98.69 234 LEU B C 1
ATOM 5214 O O . LEU B 1 234 ? 6.117 -19.391 -2.51 1 98.69 234 LEU B O 1
ATOM 5218 N N . HIS B 1 235 ? 5.086 -17.828 -1.271 1 98.81 235 HIS B N 1
ATOM 5219 C CA . HIS B 1 235 ? 5.793 -16.75 -1.93 1 98.81 235 HIS B CA 1
ATOM 5220 C C . HIS B 1 235 ? 7.301 -16.875 -1.743 1 98.81 235 HIS B C 1
ATOM 5222 O O . HIS B 1 235 ? 8.07 -16.672 -2.688 1 98.81 235 HIS B O 1
ATOM 5228 N N . CYS B 1 236 ? 7.719 -17.156 -0.553 1 98.62 236 CYS B N 1
ATOM 5229 C CA . CYS B 1 236 ? 9.141 -17.344 -0.288 1 98.62 236 CYS B CA 1
ATOM 5230 C C . CYS B 1 236 ? 9.719 -18.469 -1.131 1 98.62 236 CYS B C 1
ATOM 5232 O O . CYS B 1 236 ? 10.766 -18.297 -1.763 1 98.62 236 CYS B O 1
ATOM 5234 N N . MET B 1 237 ? 9 -19.562 -1.168 1 98.44 237 MET B N 1
ATOM 5235 C CA . MET B 1 237 ? 9.469 -20.734 -1.886 1 98.44 237 MET B CA 1
ATOM 5236 C C . MET B 1 237 ? 9.547 -20.469 -3.385 1 98.44 237 MET B C 1
ATOM 5238 O O . MET B 1 237 ? 10.43 -21 -4.066 1 98.44 237 MET B O 1
ATOM 5242 N N . LEU B 1 238 ? 8.633 -19.688 -3.852 1 98.25 238 LEU B N 1
ATOM 5243 C CA . LEU B 1 238 ? 8.602 -19.375 -5.277 1 98.25 238 LEU B CA 1
ATOM 5244 C C . LEU B 1 238 ? 9.703 -18.391 -5.648 1 98.25 238 LEU B C 1
ATOM 5246 O O . LEU B 1 238 ? 10.359 -18.547 -6.68 1 98.25 238 LEU B O 1
ATOM 5250 N N . LEU B 1 239 ? 9.867 -17.391 -4.836 1 98.56 239 LEU B N 1
ATOM 5251 C CA . LEU B 1 239 ? 10.906 -16.406 -5.102 1 98.56 239 LEU B CA 1
ATOM 5252 C C . LEU B 1 239 ? 12.289 -17.047 -5.051 1 98.56 239 LEU B C 1
ATOM 5254 O O . LEU B 1 239 ? 13.133 -16.797 -5.918 1 98.56 239 LEU B O 1
ATOM 5258 N N . TRP B 1 240 ? 12.5 -17.859 -4.055 1 98.44 240 TRP B N 1
ATOM 5259 C CA . TRP B 1 240 ? 13.812 -18.438 -3.812 1 98.44 240 TRP B CA 1
ATOM 5260 C C . TRP B 1 240 ? 13.891 -19.859 -4.363 1 98.44 240 TRP B C 1
ATOM 5262 O O . TRP B 1 240 ? 14.672 -20.688 -3.871 1 98.44 240 TRP B O 1
ATOM 5272 N N . SER B 1 241 ? 13.133 -20.141 -5.332 1 96.69 241 SER B N 1
ATOM 5273 C CA . SER B 1 241 ? 12.984 -21.484 -5.902 1 96.69 241 SER B CA 1
ATOM 5274 C C . SER B 1 241 ? 14.297 -21.969 -6.512 1 96.69 241 SER B C 1
ATOM 5276 O O . SER B 1 241 ? 15.062 -21.172 -7.07 1 96.69 241 SER B O 1
ATOM 5278 N N . GLU B 1 242 ? 14.453 -23.266 -6.531 1 94.31 242 GLU B N 1
ATOM 5279 C CA . GLU B 1 242 ? 15.609 -23.891 -7.172 1 94.31 242 GLU B CA 1
ATOM 5280 C C . GLU B 1 242 ? 15.578 -23.672 -8.688 1 94.31 242 GLU B C 1
ATOM 5282 O O . GLU B 1 242 ? 16.625 -23.641 -9.336 1 94.31 242 GLU B O 1
ATOM 5287 N N . SER B 1 243 ? 14.422 -23.5 -9.203 1 91.88 243 SER B N 1
ATOM 5288 C CA . SER B 1 243 ? 14.273 -23.297 -10.641 1 91.88 243 SER B CA 1
ATOM 5289 C C . SER B 1 243 ? 14.938 -22 -11.078 1 91.88 243 SER B C 1
ATOM 5291 O O . SER B 1 243 ? 15.156 -21.781 -12.273 1 91.88 243 SER B O 1
ATOM 5293 N N . ASN B 1 244 ? 15.258 -21.172 -10.094 1 95.38 244 ASN B N 1
ATOM 5294 C CA . ASN B 1 244 ? 15.883 -19.891 -10.414 1 95.38 244 ASN B CA 1
ATOM 5295 C C . ASN B 1 244 ? 17.406 -19.984 -10.344 1 95.38 244 ASN B C 1
ATOM 5297 O O . ASN B 1 244 ? 18.109 -19.047 -10.695 1 95.38 244 ASN B O 1
ATOM 5301 N N . ASN B 1 245 ? 17.953 -21.141 -10.047 1 95.69 245 ASN B N 1
ATOM 5302 C CA . ASN B 1 245 ? 19.375 -21.297 -9.773 1 95.69 245 ASN B CA 1
ATOM 5303 C C . ASN B 1 245 ? 20.219 -20.969 -11.008 1 95.69 245 ASN B C 1
ATOM 5305 O O . ASN B 1 245 ? 21.297 -20.391 -10.891 1 95.69 245 ASN B O 1
ATOM 5309 N N . SER B 1 246 ? 19.703 -21.344 -12.141 1 94.81 246 SER B N 1
ATOM 5310 C CA . SER B 1 246 ? 20.484 -21.172 -13.359 1 94.81 246 SER B CA 1
ATOM 5311 C C . SER B 1 246 ? 20.5 -19.719 -13.805 1 94.81 246 SER B C 1
ATOM 5313 O O . SER B 1 246 ? 21.219 -19.344 -14.734 1 94.81 246 SER B O 1
ATOM 5315 N N . HIS B 1 247 ? 19.766 -18.859 -13.109 1 95.44 247 HIS B N 1
ATOM 5316 C CA . HIS B 1 247 ? 19.609 -17.484 -13.562 1 95.44 247 HIS B CA 1
ATOM 5317 C C . HIS B 1 247 ? 20.359 -16.516 -12.656 1 95.44 247 HIS B C 1
ATOM 5319 O O . HIS B 1 247 ? 20.344 -15.305 -12.891 1 95.44 247 HIS B O 1
ATOM 5325 N N . VAL B 1 248 ? 20.984 -17.047 -11.625 1 97.69 248 VAL B N 1
ATOM 5326 C CA . VAL B 1 248 ? 21.625 -16.172 -10.656 1 97.69 248 VAL B CA 1
ATOM 5327 C C . VAL B 1 248 ? 23.031 -16.672 -10.352 1 97.69 248 VAL B C 1
ATOM 5329 O O . VAL B 1 248 ? 23.422 -17.766 -10.789 1 97.69 248 VAL B O 1
ATOM 5332 N N . THR B 1 249 ? 23.812 -15.852 -9.625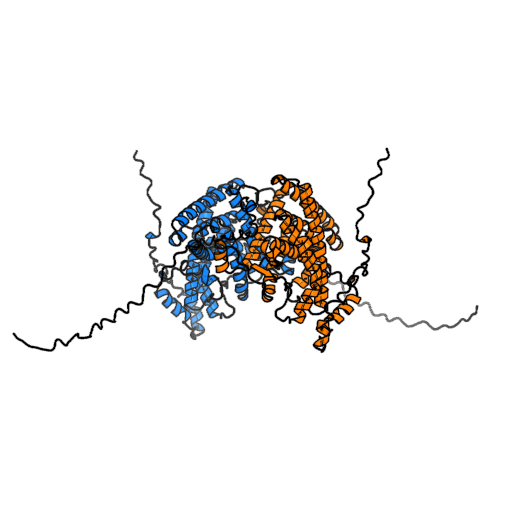 1 97.88 249 THR B N 1
ATOM 5333 C CA . THR B 1 249 ? 25.188 -16.219 -9.25 1 97.88 249 THR B CA 1
ATOM 5334 C C . THR B 1 249 ? 25.172 -17.328 -8.203 1 97.88 249 THR B C 1
ATOM 5336 O O . THR B 1 249 ? 24.172 -17.516 -7.508 1 97.88 249 THR B O 1
ATOM 5339 N N . GLU B 1 250 ? 26.344 -17.984 -8.078 1 97.44 250 GLU B N 1
ATOM 5340 C CA . GLU B 1 250 ? 26.484 -19.078 -7.121 1 97.44 250 GLU B CA 1
ATOM 5341 C C . GLU B 1 250 ? 26.281 -18.594 -5.691 1 97.44 250 GLU B C 1
ATOM 5343 O O . GLU B 1 250 ? 25.719 -19.297 -4.855 1 97.44 250 GLU B O 1
ATOM 5348 N N . GLU B 1 251 ? 26.781 -17.5 -5.48 1 97.5 251 GLU B N 1
ATOM 5349 C CA . GLU B 1 251 ? 26.609 -16.922 -4.148 1 97.5 251 GLU B CA 1
ATOM 5350 C C . GLU B 1 251 ? 25.125 -16.719 -3.822 1 97.5 251 GLU B C 1
ATOM 5352 O O . GLU B 1 251 ? 24.688 -16.984 -2.701 1 97.5 251 GLU B O 1
ATOM 5357 N N . THR B 1 252 ? 24.359 -16.25 -4.754 1 98.38 252 THR B N 1
ATOM 5358 C CA . THR B 1 252 ? 22.922 -16.047 -4.578 1 98.38 252 THR B CA 1
ATOM 5359 C C . THR B 1 252 ? 22.219 -17.391 -4.402 1 98.38 252 THR B C 1
ATOM 5361 O O . THR B 1 252 ? 21.266 -17.484 -3.617 1 98.38 252 THR B O 1
ATOM 5364 N N . VAL B 1 253 ? 22.672 -18.375 -5.062 1 98.31 253 VAL B N 1
ATOM 5365 C CA . VAL B 1 253 ? 22.078 -19.703 -4.941 1 98.31 253 VAL B CA 1
ATOM 5366 C C . VAL B 1 253 ? 22.141 -20.172 -3.492 1 98.31 253 VAL B C 1
ATOM 5368 O O . VAL B 1 253 ? 21.188 -20.719 -2.961 1 98.31 253 VAL B O 1
ATOM 5371 N N . LYS B 1 254 ? 23.25 -19.938 -2.896 1 97.88 254 LYS B N 1
ATOM 5372 C CA . LYS B 1 254 ? 23.438 -20.328 -1.504 1 97.88 254 LYS B CA 1
ATOM 5373 C C . LYS B 1 254 ? 22.484 -19.578 -0.587 1 97.88 254 LYS B C 1
ATOM 5375 O O . LYS B 1 254 ? 21.906 -20.156 0.336 1 97.88 254 LYS B O 1
ATOM 5380 N N . LYS B 1 255 ? 22.359 -18.344 -0.843 1 98.19 255 LYS B N 1
ATOM 5381 C CA . LYS B 1 255 ? 21.422 -17.531 -0.064 1 98.19 255 LYS B CA 1
ATOM 5382 C C . LYS B 1 255 ? 19.984 -17.984 -0.263 1 98.19 255 LYS B C 1
ATOM 5384 O O . LYS B 1 255 ? 19.188 -18 0.682 1 98.19 255 LYS B O 1
ATOM 5389 N N . MET B 1 256 ? 19.641 -18.328 -1.473 1 98.5 256 MET B N 1
ATOM 5390 C CA . MET B 1 256 ? 18.312 -18.812 -1.788 1 98.5 256 MET B CA 1
ATOM 5391 C C . MET B 1 256 ? 18.016 -20.109 -1.03 1 98.5 256 MET B C 1
ATOM 5393 O O . MET B 1 256 ? 16.906 -20.281 -0.495 1 98.5 256 MET B O 1
ATOM 5397 N N . GLU B 1 257 ? 18.984 -20.938 -0.986 1 97.44 257 GLU B N 1
ATOM 5398 C CA . GLU B 1 257 ? 18.828 -22.188 -0.249 1 97.44 257 GLU B CA 1
ATOM 5399 C C . GLU B 1 257 ? 18.594 -21.938 1.234 1 97.44 257 GLU B C 1
ATOM 5401 O O . GLU B 1 257 ? 17.703 -22.547 1.84 1 97.44 257 GLU B O 1
ATOM 5406 N N . GLN B 1 258 ? 19.328 -21.078 1.765 1 97.94 258 GLN B N 1
ATOM 5407 C CA . GLN B 1 258 ? 19.172 -20.703 3.168 1 97.94 258 GLN B CA 1
ATOM 5408 C C . GLN B 1 258 ? 17.781 -20.141 3.438 1 97.94 258 GLN B C 1
ATOM 5410 O O . GLN B 1 258 ? 17.188 -20.422 4.477 1 97.94 258 GLN B O 1
ATOM 5415 N N . ARG B 1 259 ? 17.281 -19.391 2.525 1 98.31 259 ARG B N 1
ATOM 5416 C CA . ARG B 1 259 ? 15.977 -18.75 2.709 1 98.31 259 ARG B CA 1
ATOM 5417 C C . ARG B 1 259 ? 14.844 -19.766 2.592 1 98.31 259 ARG B C 1
ATOM 5419 O O . ARG B 1 259 ? 13.82 -19.656 3.275 1 98.31 259 ARG B O 1
ATOM 5426 N N . ARG B 1 260 ? 15.016 -20.766 1.77 1 97.31 260 ARG B N 1
ATOM 5427 C CA . ARG B 1 260 ? 14.031 -21.828 1.709 1 97.31 260 ARG B CA 1
ATOM 5428 C C . ARG B 1 260 ? 13.977 -22.594 3.025 1 97.31 260 ARG B C 1
ATOM 5430 O O . ARG B 1 260 ? 12.898 -22.875 3.547 1 97.31 260 ARG B O 1
ATOM 5437 N N . ASP B 1 261 ? 15.141 -22.844 3.537 1 96.81 261 ASP B N 1
ATOM 5438 C CA . ASP B 1 261 ? 15.211 -23.516 4.832 1 96.81 261 ASP B CA 1
ATOM 5439 C C . ASP B 1 261 ? 14.586 -22.656 5.93 1 96.81 261 ASP B C 1
ATOM 5441 O O . ASP B 1 261 ? 13.82 -23.156 6.758 1 96.81 261 ASP B O 1
ATOM 5445 N N . TRP B 1 262 ? 14.992 -21.469 5.844 1 97.56 262 TRP B N 1
ATOM 5446 C CA . TRP B 1 262 ? 14.461 -20.5 6.805 1 97.56 262 TRP B CA 1
ATOM 5447 C C . TRP B 1 262 ? 12.938 -20.469 6.77 1 97.56 262 TRP B C 1
ATOM 5449 O O . TRP B 1 262 ? 12.289 -20.562 7.812 1 97.56 262 TRP B O 1
ATOM 5459 N N . ALA B 1 263 ? 12.328 -20.406 5.609 1 97.88 263 ALA B N 1
ATOM 5460 C CA . ALA B 1 263 ? 10.875 -20.312 5.457 1 97.88 263 ALA B CA 1
ATOM 5461 C C . ALA B 1 263 ? 10.188 -21.578 5.965 1 97.88 263 ALA B C 1
ATOM 5463 O O . ALA B 1 263 ? 9.125 -21.5 6.594 1 97.88 263 ALA B O 1
ATOM 5464 N N . THR B 1 264 ? 10.781 -22.641 5.727 1 96.94 264 THR B N 1
ATOM 5465 C CA . THR B 1 264 ? 10.219 -23.922 6.168 1 96.94 264 THR B CA 1
ATOM 5466 C C . THR B 1 264 ? 10.188 -24 7.691 1 96.94 264 THR B C 1
ATOM 5468 O O . THR B 1 264 ? 9.156 -24.344 8.273 1 96.94 264 THR B O 1
ATOM 5471 N N . ILE B 1 265 ? 11.273 -23.625 8.258 1 96.5 265 ILE B N 1
ATOM 5472 C CA . ILE B 1 265 ? 11.367 -23.672 9.719 1 96.5 265 ILE B CA 1
ATOM 5473 C C . ILE B 1 265 ? 10.367 -22.672 10.32 1 96.5 265 ILE B C 1
ATOM 5475 O O . ILE B 1 265 ? 9.703 -22.984 11.312 1 96.5 265 ILE B O 1
ATOM 5479 N N . ARG B 1 266 ? 10.266 -21.531 9.711 1 96.94 266 ARG B N 1
ATOM 5480 C CA . ARG B 1 266 ? 9.398 -20.484 10.234 1 96.94 266 ARG B CA 1
ATOM 5481 C C . ARG B 1 266 ? 7.93 -20.906 10.133 1 96.94 266 ARG B C 1
ATOM 5483 O O . ARG B 1 266 ? 7.137 -20.625 11.039 1 96.94 266 ARG B O 1
ATOM 5490 N N . LEU B 1 267 ? 7.562 -21.531 9.039 1 96.88 267 LEU B N 1
ATOM 5491 C CA . LEU B 1 267 ? 6.18 -21.984 8.922 1 96.88 267 LEU B CA 1
ATOM 5492 C C . LEU B 1 267 ? 5.875 -23.062 9.953 1 96.88 267 LEU B C 1
ATOM 5494 O O . LEU B 1 267 ? 4.801 -23.062 10.555 1 96.88 267 LEU B O 1
ATOM 5498 N N . CYS B 1 268 ? 6.805 -23.922 10.18 1 95.5 268 CYS B N 1
ATOM 5499 C CA . CYS B 1 268 ? 6.625 -24.953 11.195 1 95.5 268 CYS B CA 1
ATOM 5500 C C . CYS B 1 268 ? 6.457 -24.344 12.578 1 95.5 268 CYS B C 1
ATOM 5502 O O . CYS B 1 268 ? 5.59 -24.766 13.344 1 95.5 268 CYS B O 1
ATOM 5504 N N . THR B 1 269 ? 7.305 -23.422 12.844 1 94.5 269 THR B N 1
ATOM 5505 C CA . THR B 1 269 ? 7.191 -22.719 14.117 1 94.5 269 THR B CA 1
ATOM 5506 C C . THR B 1 269 ? 5.84 -22.016 14.227 1 94.5 269 THR B C 1
ATOM 5508 O O . THR B 1 269 ? 5.215 -22.016 15.289 1 94.5 269 THR B O 1
ATOM 5511 N N . TRP B 1 270 ? 5.402 -21.484 13.125 1 94.94 270 TRP B N 1
ATOM 5512 C CA . TRP B 1 270 ? 4.094 -20.828 13.078 1 94.94 270 TRP B CA 1
ATOM 5513 C C . TRP B 1 270 ? 2.984 -21.828 13.414 1 94.94 270 TRP B C 1
ATOM 5515 O O . TRP B 1 270 ? 2.072 -21.516 14.18 1 94.94 270 TRP B O 1
ATOM 5525 N N . TYR B 1 271 ? 3.055 -22.984 12.852 1 94.38 271 TYR B N 1
ATOM 5526 C CA . TYR B 1 271 ? 2.062 -24.016 13.117 1 94.38 271 TYR B CA 1
ATOM 5527 C C . TYR B 1 271 ? 2.049 -24.391 14.594 1 94.38 271 TYR B C 1
ATOM 5529 O O . TYR B 1 271 ? 0.981 -24.562 15.188 1 94.38 271 TYR B O 1
ATOM 5537 N N . LYS B 1 272 ? 3.174 -24.484 15.156 1 92 272 LYS B N 1
ATOM 5538 C CA . LYS B 1 272 ? 3.293 -24.828 16.578 1 92 272 LYS B CA 1
ATOM 5539 C C . LYS B 1 272 ? 2.711 -23.734 17.469 1 92 272 LYS B C 1
ATOM 5541 O O . LYS B 1 272 ? 1.951 -24.031 18.391 1 92 272 LYS B O 1
ATOM 5546 N N . ASP B 1 273 ? 3.064 -22.562 17.125 1 90.31 273 ASP B N 1
ATOM 5547 C CA . ASP B 1 273 ? 2.605 -21.422 17.922 1 90.31 273 ASP B CA 1
ATOM 5548 C C . ASP B 1 273 ? 1.087 -21.281 17.859 1 90.31 273 ASP B C 1
ATOM 5550 O O . ASP B 1 273 ? 0.47 -20.719 18.75 1 90.31 273 ASP B O 1
ATOM 5554 N N . HIS B 1 274 ? 0.557 -21.781 16.812 1 90.56 274 HIS B N 1
ATOM 5555 C CA . HIS B 1 274 ? -0.885 -21.656 16.641 1 90.56 274 HIS B CA 1
ATOM 5556 C C . HIS B 1 274 ? -1.597 -22.984 16.875 1 90.56 274 HIS B C 1
ATOM 5558 O O . HIS B 1 274 ? -2.762 -23.141 16.516 1 90.56 274 HIS B O 1
ATOM 5564 N N . ASN B 1 275 ? -0.972 -23.891 17.375 1 90.38 275 ASN B N 1
ATOM 5565 C CA . ASN B 1 275 ? -1.482 -25.172 17.859 1 90.38 275 ASN B CA 1
ATOM 5566 C C . ASN B 1 275 ? -2.166 -25.953 16.734 1 90.38 275 ASN B C 1
ATOM 5568 O O . ASN B 1 275 ? -3.25 -26.516 16.922 1 90.38 275 ASN B O 1
ATOM 5572 N N . LEU B 1 276 ? -1.601 -25.828 15.555 1 90.44 276 LEU B N 1
ATOM 5573 C CA . LEU B 1 276 ? -2.139 -26.609 14.453 1 90.44 276 LEU B CA 1
ATOM 5574 C C . LEU B 1 276 ? -1.917 -28.094 14.688 1 90.44 276 LEU B C 1
ATOM 5576 O O . LEU B 1 276 ? -0.82 -28.516 15.07 1 90.44 276 LEU B O 1
ATOM 5580 N N . GLU B 1 277 ? -2.986 -28.797 14.5 1 87.94 277 GLU B N 1
ATOM 5581 C CA . GLU B 1 277 ? -2.885 -30.25 14.609 1 87.94 277 GLU B CA 1
ATOM 5582 C C . GLU B 1 277 ? -2.174 -30.859 13.398 1 87.94 277 GLU B C 1
ATOM 5584 O O . GLU B 1 277 ? -2.436 -30.453 12.258 1 87.94 277 GLU B O 1
ATOM 5589 N N . ASN B 1 278 ? -1.246 -31.688 13.578 1 89.94 278 ASN B N 1
ATOM 5590 C CA . ASN B 1 278 ? -0.52 -32.438 12.555 1 89.94 278 ASN B CA 1
ATOM 5591 C C . ASN B 1 278 ? 0.217 -31.484 11.602 1 89.94 278 ASN B C 1
ATOM 5593 O O . ASN B 1 278 ? -0.012 -31.516 10.391 1 89.94 278 ASN B O 1
ATOM 5597 N N . PRO B 1 279 ? 1.059 -30.656 12.109 1 92.44 279 PRO B N 1
ATOM 5598 C CA . PRO B 1 279 ? 1.773 -29.672 11.305 1 92.44 279 PRO B CA 1
ATOM 5599 C C . PRO B 1 279 ? 2.549 -30.297 10.148 1 92.44 279 PRO B C 1
ATOM 5601 O O . PRO B 1 279 ? 2.648 -29.688 9.07 1 92.44 279 PRO B O 1
ATOM 5604 N N . ASP B 1 280 ? 3.045 -31.5 10.32 1 89 280 ASP B N 1
ATOM 5605 C CA . ASP B 1 280 ? 3.824 -32.156 9.273 1 89 280 ASP B CA 1
ATOM 5606 C C . ASP B 1 280 ? 2.947 -32.5 8.07 1 89 280 ASP B C 1
ATOM 5608 O O . ASP B 1 280 ? 3.352 -32.312 6.926 1 89 280 ASP B O 1
ATOM 5612 N N . LEU B 1 281 ? 1.813 -33 8.344 1 92.19 281 LEU B N 1
ATOM 5613 C CA . LEU B 1 281 ? 0.884 -33.344 7.27 1 92.19 281 LEU B CA 1
ATOM 5614 C C . LEU B 1 281 ? 0.435 -32.094 6.523 1 92.19 281 LEU B C 1
ATOM 5616 O O . LEU B 1 281 ? 0.292 -32.125 5.297 1 92.19 281 LEU B O 1
ATOM 5620 N N . ARG B 1 282 ? 0.184 -31.062 7.305 1 95.62 282 ARG B N 1
ATOM 5621 C CA . ARG B 1 282 ? -0.216 -29.797 6.695 1 95.62 282 ARG B CA 1
ATOM 5622 C C . ARG B 1 282 ? 0.877 -29.25 5.777 1 95.62 282 ARG B C 1
ATOM 5624 O O . ARG B 1 282 ? 0.598 -28.828 4.652 1 95.62 282 ARG B O 1
ATOM 5631 N N . LEU B 1 283 ? 2.051 -29.328 6.277 1 95.25 283 LEU B N 1
ATOM 5632 C CA . LEU B 1 283 ? 3.178 -28.844 5.484 1 95.25 283 LEU B CA 1
ATOM 5633 C C . LEU B 1 283 ? 3.312 -29.656 4.195 1 95.25 283 LEU B C 1
ATOM 5635 O O . LEU B 1 283 ? 3.594 -29.094 3.133 1 95.25 283 LEU B O 1
ATOM 5639 N N . GLU B 1 284 ? 3.137 -30.891 4.258 1 92.56 284 GLU B N 1
ATOM 5640 C CA . GLU B 1 284 ? 3.213 -31.75 3.08 1 92.56 284 GLU B CA 1
ATOM 5641 C C . GLU B 1 284 ? 2.184 -31.344 2.031 1 92.56 284 GLU B C 1
ATOM 5643 O O . GLU B 1 284 ? 2.488 -31.297 0.839 1 92.56 284 GLU B O 1
ATOM 5648 N N . LYS B 1 285 ? 1.034 -31.078 2.451 1 93.88 285 LYS B N 1
ATOM 5649 C CA . LYS B 1 285 ? -0.022 -30.656 1.541 1 93.88 285 LYS B CA 1
ATOM 5650 C C . LYS B 1 285 ? 0.339 -29.328 0.873 1 93.88 285 LYS B C 1
ATOM 5652 O O . LYS B 1 285 ? 0.08 -29.141 -0.317 1 93.88 285 LYS B O 1
ATOM 5657 N N . ILE B 1 286 ? 0.937 -28.422 1.653 1 96.19 286 ILE B N 1
ATOM 5658 C CA . ILE B 1 286 ? 1.318 -27.109 1.134 1 96.19 286 ILE B CA 1
ATOM 5659 C C . ILE B 1 286 ? 2.428 -27.266 0.098 1 96.19 286 ILE B C 1
ATOM 5661 O O . ILE B 1 286 ? 2.424 -26.594 -0.935 1 96.19 286 ILE B O 1
ATOM 5665 N N . LEU B 1 287 ? 3.297 -28.188 0.331 1 94.88 287 LEU B N 1
ATOM 5666 C CA . LEU B 1 287 ? 4.406 -28.422 -0.587 1 94.88 287 LEU B CA 1
ATOM 5667 C C . LEU B 1 287 ? 3.914 -29 -1.902 1 94.88 287 LEU B C 1
ATOM 5669 O O . LEU B 1 287 ? 4.461 -28.703 -2.967 1 94.88 287 LEU B O 1
ATOM 5673 N N . LEU B 1 288 ? 2.904 -29.797 -1.813 1 93.38 288 LEU B N 1
ATOM 5674 C CA . LEU B 1 288 ? 2.309 -30.344 -3.027 1 93.38 288 LEU B CA 1
ATOM 5675 C C . LEU B 1 288 ? 1.687 -29.234 -3.873 1 93.38 288 LEU B C 1
ATOM 5677 O O . LEU B 1 288 ? 1.723 -29.297 -5.105 1 93.38 288 LEU B O 1
ATOM 5681 N N . LEU B 1 289 ? 1.137 -28.281 -3.225 1 96.25 289 LEU B N 1
ATOM 5682 C CA . LEU B 1 289 ? 0.565 -27.141 -3.926 1 96.25 289 LEU B CA 1
ATOM 5683 C C . LEU B 1 289 ? 1.652 -26.328 -4.625 1 96.25 289 LEU B C 1
ATOM 5685 O O . LEU B 1 289 ? 1.431 -25.797 -5.719 1 96.25 289 LEU B O 1
ATOM 5689 N N . LEU B 1 290 ? 2.781 -26.234 -3.977 1 95.62 290 LEU B N 1
ATOM 5690 C CA . LEU B 1 290 ? 3.9 -25.484 -4.535 1 95.62 290 LEU B CA 1
ATOM 5691 C C . LEU B 1 290 ? 4.289 -26.031 -5.906 1 95.62 290 LEU B C 1
ATOM 5693 O O . LEU B 1 290 ? 4.484 -25.25 -6.848 1 95.62 290 LEU B O 1
ATOM 5697 N N . ASP B 1 291 ? 4.309 -27.266 -6.031 1 90.62 291 ASP B N 1
ATOM 5698 C CA . ASP B 1 291 ? 4.664 -27.922 -7.293 1 90.62 291 ASP B CA 1
ATOM 5699 C C . ASP B 1 291 ? 3.635 -27.609 -8.375 1 90.62 291 ASP B C 1
ATOM 5701 O O . ASP B 1 291 ? 3.998 -27.297 -9.508 1 90.62 291 ASP B O 1
ATOM 5705 N N . GLU B 1 292 ? 2.477 -27.703 -7.992 1 94 292 GLU B N 1
ATOM 5706 C CA . GLU B 1 292 ? 1.389 -27.422 -8.93 1 94 292 GLU B CA 1
ATOM 5707 C C . GLU B 1 292 ? 1.405 -25.969 -9.383 1 94 292 GLU B C 1
ATOM 5709 O O . GLU B 1 292 ? 1.153 -25.672 -10.547 1 94 292 GLU B O 1
ATOM 5714 N N . ILE B 1 293 ? 1.675 -25.062 -8.508 1 96.69 293 ILE B N 1
ATOM 5715 C CA . ILE B 1 293 ? 1.698 -23.625 -8.812 1 96.69 293 ILE B CA 1
ATOM 5716 C C . ILE B 1 293 ? 2.812 -23.344 -9.812 1 96.69 293 ILE B C 1
ATOM 5718 O O . ILE B 1 293 ? 2.607 -22.594 -10.773 1 96.69 293 ILE B O 1
ATOM 5722 N N . GLU B 1 294 ? 3.943 -23.938 -9.617 1 93.88 294 GLU B N 1
ATOM 5723 C CA . GLU B 1 294 ? 5.062 -23.734 -10.531 1 93.88 294 GLU B CA 1
ATOM 5724 C C . GLU B 1 294 ? 4.727 -24.234 -11.938 1 93.88 294 GLU B C 1
ATOM 5726 O O . GLU B 1 294 ? 4.996 -23.547 -12.93 1 93.88 294 GLU B O 1
ATOM 5731 N N . ILE B 1 295 ? 4.102 -25.344 -11.992 1 92.12 295 ILE B N 1
ATOM 5732 C CA . ILE B 1 295 ? 3.727 -25.922 -13.273 1 92.12 295 ILE B CA 1
ATOM 5733 C C . ILE B 1 295 ? 2.721 -25.031 -13.984 1 92.12 295 ILE B C 1
ATOM 5735 O O . ILE B 1 295 ? 2.877 -24.719 -15.164 1 92.12 295 ILE B O 1
ATOM 5739 N N . VAL B 1 296 ? 1.758 -24.625 -13.234 1 94.44 296 VAL B N 1
ATOM 5740 C CA . VAL B 1 296 ? 0.703 -23.781 -13.797 1 94.44 296 VAL B CA 1
ATOM 5741 C C . VAL B 1 296 ? 1.3 -22.469 -14.297 1 94.44 296 VAL B C 1
ATOM 5743 O O . VAL B 1 296 ? 0.91 -21.969 -15.359 1 94.44 296 VAL B O 1
ATOM 5746 N N . CYS B 1 297 ? 2.213 -21.906 -13.555 1 94.69 297 CYS B N 1
ATOM 5747 C CA . CYS B 1 297 ? 2.848 -20.656 -13.969 1 94.69 297 CYS B CA 1
ATOM 5748 C C . CYS B 1 297 ? 3.643 -20.844 -15.25 1 94.69 297 CYS B C 1
ATOM 5750 O O . CYS B 1 297 ? 3.592 -20 -16.141 1 94.69 297 CYS B O 1
ATOM 5752 N N . ASP B 1 298 ? 4.309 -21.922 -15.352 1 90.62 298 ASP B N 1
ATOM 5753 C CA . ASP B 1 298 ? 5.074 -22.219 -16.562 1 90.62 298 ASP B CA 1
ATOM 5754 C C . ASP B 1 298 ? 4.156 -22.422 -17.75 1 90.62 298 ASP B C 1
ATOM 5756 O O . ASP B 1 298 ? 4.422 -21.922 -18.844 1 90.62 298 ASP B O 1
ATOM 5760 N N . MET B 1 299 ? 3.129 -23.203 -17.547 1 90.81 299 MET B N 1
ATOM 5761 C CA . MET B 1 299 ? 2.146 -23.422 -18.594 1 90.81 299 MET B CA 1
ATOM 5762 C C . MET B 1 299 ? 1.535 -22.109 -19.062 1 90.81 299 MET B C 1
ATOM 5764 O O . MET B 1 299 ? 1.337 -21.906 -20.266 1 90.81 299 MET B O 1
ATOM 5768 N N . HIS B 1 300 ? 1.286 -21.297 -18.125 1 92.75 300 HIS B N 1
ATOM 5769 C CA . HIS B 1 300 ? 0.679 -20 -18.438 1 92.75 300 HIS B CA 1
ATOM 5770 C C . HIS B 1 300 ? 1.59 -19.172 -19.328 1 92.75 300 HIS B C 1
ATOM 5772 O O . HIS B 1 300 ? 1.122 -18.516 -20.266 1 92.75 300 HIS B O 1
ATOM 5778 N N . CYS B 1 301 ? 2.795 -19.141 -19 1 91.19 301 CYS B N 1
ATOM 5779 C CA . CYS B 1 301 ? 3.754 -18.391 -19.797 1 91.19 301 CYS B CA 1
ATOM 5780 C C . CYS B 1 301 ? 3.828 -18.953 -21.219 1 91.19 301 CYS B C 1
ATOM 5782 O O . CYS B 1 301 ? 3.914 -18.188 -22.188 1 91.19 301 CYS B O 1
ATOM 5784 N N . GLN B 1 302 ? 3.707 -20.203 -21.344 1 86.88 302 GLN B N 1
ATOM 5785 C CA . GLN B 1 302 ? 3.703 -20.828 -22.656 1 86.88 302 GLN B CA 1
ATOM 5786 C C . GLN B 1 302 ? 2.439 -20.484 -23.438 1 86.88 302 GLN B C 1
ATOM 5788 O O . GLN B 1 302 ? 2.502 -20.188 -24.625 1 86.88 302 GLN B O 1
ATOM 5793 N N . ASP B 1 303 ? 1.369 -20.578 -22.766 1 86.25 303 ASP B N 1
ATOM 5794 C CA . ASP B 1 303 ? 0.106 -20.203 -23.391 1 86.25 303 ASP B CA 1
ATOM 5795 C C . ASP B 1 303 ? 0.162 -18.781 -23.938 1 86.25 303 ASP B C 1
ATOM 5797 O O . ASP B 1 303 ? -0.336 -18.516 -25.031 1 86.25 303 ASP B O 1
ATOM 5801 N N . PHE B 1 304 ? 0.736 -17.906 -23.172 1 86.88 304 PHE B N 1
ATOM 5802 C CA . PHE B 1 304 ? 0.82 -16.5 -23.594 1 86.88 304 PHE B CA 1
ATOM 5803 C C . PHE B 1 304 ? 1.648 -16.375 -24.859 1 86.88 304 PHE B C 1
ATOM 5805 O O . PHE B 1 304 ? 1.292 -15.609 -25.766 1 86.88 304 PHE B O 1
ATOM 5812 N N . ILE B 1 305 ? 2.699 -17.047 -24.922 1 83.62 305 ILE B N 1
ATOM 5813 C CA . ILE B 1 305 ? 3.572 -16.969 -26.094 1 83.62 305 ILE B CA 1
ATOM 5814 C C . ILE B 1 305 ? 2.82 -17.453 -27.328 1 83.62 305 ILE B C 1
ATOM 5816 O O . ILE B 1 305 ? 2.941 -16.859 -28.406 1 83.62 305 ILE B O 1
ATOM 5820 N N . VAL B 1 306 ? 2.127 -18.422 -27.125 1 79.31 306 VAL B N 1
ATOM 5821 C CA . VAL B 1 306 ? 1.339 -18.969 -28.234 1 79.31 306 VAL B CA 1
ATOM 5822 C C . VAL B 1 306 ? 0.278 -17.953 -28.656 1 79.31 306 VAL B C 1
ATOM 5824 O O . VAL B 1 306 ? 0.113 -17.672 -29.844 1 79.31 306 VAL B O 1
ATOM 5827 N N . ALA B 1 307 ? -0.37 -17.422 -27.703 1 81.12 307 ALA B N 1
ATOM 5828 C CA . ALA B 1 307 ? -1.401 -16.438 -27.984 1 81.12 307 ALA B CA 1
ATOM 5829 C C . ALA B 1 307 ? -0.807 -15.211 -28.688 1 81.12 307 ALA B C 1
ATOM 5831 O O . ALA B 1 307 ? -1.427 -14.633 -29.578 1 81.12 307 ALA B O 1
ATOM 5832 N N . LYS B 1 308 ? 0.337 -14.852 -28.281 1 81.69 308 LYS B N 1
ATOM 5833 C CA . LYS B 1 308 ? 0.998 -13.695 -28.875 1 81.69 308 LYS B CA 1
ATOM 5834 C C . LYS B 1 308 ? 1.444 -14 -30.297 1 81.69 308 LYS B C 1
ATOM 5836 O O . LYS B 1 308 ? 1.312 -13.148 -31.188 1 81.69 308 LYS B O 1
ATOM 5841 N N . MET B 1 309 ? 1.97 -15.047 -30.531 1 78.38 309 MET B N 1
ATOM 5842 C CA . MET B 1 309 ? 2.436 -15.461 -31.844 1 78.38 309 MET B CA 1
ATOM 5843 C C . MET B 1 309 ? 1.292 -15.445 -32.844 1 78.38 309 MET B C 1
ATOM 5845 O O . MET B 1 309 ? 1.489 -15.086 -34.031 1 78.38 309 MET B O 1
ATOM 5849 N N . TYR B 1 310 ? 0.142 -15.703 -32.344 1 75 310 TYR B N 1
ATOM 5850 C CA . TYR B 1 310 ? -1.004 -15.75 -33.25 1 75 310 TYR B CA 1
ATOM 5851 C C . TYR B 1 310 ? -1.756 -14.422 -33.25 1 75 310 TYR B C 1
ATOM 5853 O O . TYR B 1 310 ? -2.877 -14.336 -33.75 1 75 310 TYR B O 1
ATOM 5861 N N . GLU B 1 311 ? -1.212 -13.477 -32.562 1 72.38 311 GLU B N 1
ATOM 5862 C CA . GLU B 1 311 ? -1.65 -12.078 -32.562 1 72.38 311 GLU B CA 1
ATOM 5863 C C . GLU B 1 311 ? -3.02 -11.938 -31.891 1 72.38 311 GLU B C 1
ATOM 5865 O O . GLU B 1 311 ? -3.807 -11.07 -32.281 1 72.38 311 GLU B O 1
ATOM 5870 N N . PHE B 1 312 ? -3.244 -12.906 -31.047 1 75.62 312 PHE B N 1
ATOM 5871 C CA . PHE B 1 312 ? -4.512 -12.828 -30.328 1 75.62 312 PHE B CA 1
ATOM 5872 C C . PHE B 1 312 ? -4.344 -12.062 -29.031 1 75.62 312 PHE B C 1
ATOM 5874 O O . PHE B 1 312 ? -5.328 -11.609 -28.438 1 75.62 312 PHE B O 1
ATOM 5881 N N . CYS B 1 313 ? -3.104 -11.977 -28.562 1 78 313 CYS B N 1
ATOM 5882 C CA . CYS B 1 313 ? -2.881 -11.32 -27.281 1 78 313 CYS B CA 1
ATOM 5883 C C . CYS B 1 313 ? -1.607 -10.484 -27.312 1 78 313 CYS B C 1
ATOM 5885 O O . CYS B 1 313 ? -0.52 -11.008 -27.547 1 78 313 CYS B O 1
ATOM 5887 N N . ASP B 1 314 ? -1.831 -9.188 -27.234 1 79.19 314 ASP B N 1
ATOM 5888 C CA . ASP B 1 314 ? -0.699 -8.273 -27.156 1 79.19 314 ASP B CA 1
ATOM 5889 C C . ASP B 1 314 ? -0.734 -7.457 -25.859 1 79.19 314 ASP B C 1
ATOM 5891 O O . ASP B 1 314 ? -1.611 -6.609 -25.688 1 79.19 314 ASP B O 1
ATOM 5895 N N . MET B 1 315 ? 0.277 -7.777 -25 1 82 315 MET B N 1
ATOM 5896 C CA . MET B 1 315 ? 0.346 -7.066 -23.734 1 82 315 MET B CA 1
ATOM 5897 C C . MET B 1 315 ? 1.564 -6.148 -23.688 1 82 315 MET B C 1
ATOM 5899 O O . MET B 1 315 ? 2.053 -5.812 -22.609 1 82 315 MET B O 1
ATOM 5903 N N . SE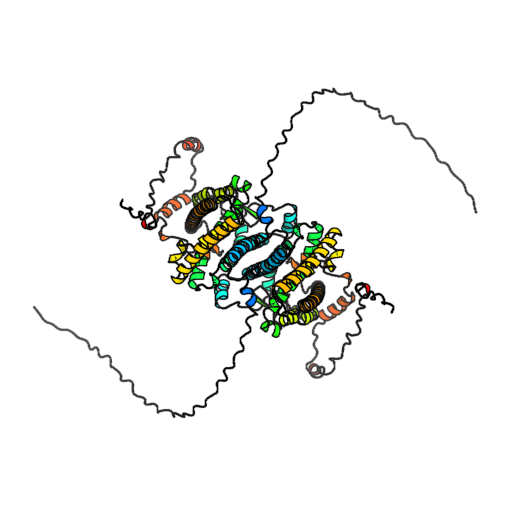R B 1 316 ? 2.002 -5.703 -24.781 1 84.56 316 SER B N 1
ATOM 5904 C CA . SER B 1 316 ? 3.238 -4.934 -24.891 1 84.56 316 SER B CA 1
ATOM 5905 C C . SER B 1 316 ? 3.104 -3.578 -24.203 1 84.56 316 SER B C 1
ATOM 5907 O O . SER B 1 316 ? 4.105 -2.975 -23.797 1 84.56 316 SER B O 1
ATOM 5909 N N . GLN B 1 317 ? 1.941 -3.205 -24.031 1 86 317 GLN B N 1
ATOM 5910 C CA . GLN B 1 317 ? 1.727 -1.903 -23.406 1 86 317 GLN B CA 1
ATOM 5911 C C . GLN B 1 317 ? 1.821 -2.002 -21.891 1 86 317 GLN B C 1
ATOM 5913 O O . GLN B 1 317 ? 1.917 -0.983 -21.203 1 86 317 GLN B O 1
ATOM 5918 N N . PHE B 1 318 ? 1.842 -3.191 -21.391 1 89.44 318 PHE B N 1
ATOM 5919 C CA . PHE B 1 318 ? 1.888 -3.412 -19.953 1 89.44 318 PHE B CA 1
ATOM 5920 C C . PHE B 1 318 ? 3.225 -4.016 -19.531 1 89.44 318 PHE B C 1
ATOM 5922 O O . PHE B 1 318 ? 3.885 -4.684 -20.328 1 89.44 318 PHE B O 1
ATOM 5929 N N . PHE B 1 319 ? 3.551 -3.842 -18.25 1 94.12 319 PHE B N 1
ATOM 5930 C CA . PHE B 1 319 ? 4.824 -4.352 -17.766 1 94.12 319 PHE B CA 1
ATOM 5931 C C . PHE B 1 319 ? 4.84 -5.875 -17.766 1 94.12 319 PHE B C 1
ATOM 5933 O O . PHE B 1 319 ? 5.898 -6.496 -17.656 1 94.12 319 PHE B O 1
ATOM 5940 N N . TYR B 1 320 ? 3.715 -6.516 -17.938 1 92.81 320 TYR B N 1
ATOM 5941 C CA . TYR B 1 320 ? 3.594 -7.969 -17.891 1 92.81 320 TYR B CA 1
ATOM 5942 C C . TYR B 1 320 ? 4.535 -8.617 -18.891 1 92.81 320 TYR B C 1
ATOM 5944 O O . TYR B 1 320 ? 5.191 -9.617 -18.594 1 92.81 320 TYR B O 1
ATOM 5952 N N . GLU B 1 321 ? 4.516 -8.086 -20.062 1 88.56 321 GLU B N 1
ATOM 5953 C CA . GLU B 1 321 ? 5.332 -8.688 -21.109 1 88.56 321 GLU B CA 1
ATOM 5954 C C . GLU B 1 321 ? 6.82 -8.531 -20.812 1 88.56 321 GLU B C 1
ATOM 5956 O O . GLU B 1 321 ? 7.613 -9.438 -21.094 1 88.56 321 GLU B O 1
ATOM 5961 N N . LYS B 1 322 ? 7.152 -7.445 -20.25 1 89.38 322 LYS B N 1
ATOM 5962 C CA . LYS B 1 322 ? 8.555 -7.16 -19.938 1 89.38 322 LYS B CA 1
ATOM 5963 C C . LYS B 1 322 ? 9.047 -8.023 -18.781 1 89.38 322 LYS B C 1
ATOM 5965 O O . LYS B 1 322 ? 10.219 -8.422 -18.75 1 89.38 322 LYS B O 1
ATOM 5970 N N . LEU B 1 323 ? 8.141 -8.297 -17.906 1 94.75 323 LEU B N 1
ATOM 5971 C CA . LEU B 1 323 ? 8.578 -9.016 -16.703 1 94.75 323 LEU B CA 1
ATOM 5972 C C . LEU B 1 323 ? 8.016 -10.43 -16.688 1 94.75 323 LEU B C 1
ATOM 5974 O O . LEU B 1 323 ? 8.766 -11.398 -16.828 1 94.75 323 LEU B O 1
ATOM 5978 N N . CYS B 1 324 ? 6.805 -10.57 -16.656 1 93.38 324 CYS B N 1
ATOM 5979 C CA . CYS B 1 324 ? 6.156 -11.859 -16.469 1 93.38 324 CYS B CA 1
ATOM 5980 C C . CYS B 1 324 ? 6.457 -12.805 -17.625 1 93.38 324 CYS B C 1
ATOM 5982 O O . CYS B 1 324 ? 6.707 -13.992 -17.406 1 93.38 324 CYS B O 1
ATOM 5984 N N . TYR B 1 325 ? 6.422 -12.273 -18.75 1 91.12 325 TYR B N 1
ATOM 5985 C CA . TYR B 1 325 ? 6.555 -13.125 -19.938 1 91.12 325 TYR B CA 1
ATOM 5986 C C . TYR B 1 325 ? 7.902 -12.914 -20.609 1 91.12 325 TYR B C 1
ATOM 5988 O O . TYR B 1 325 ? 8.016 -13.039 -21.828 1 91.12 325 TYR B O 1
ATOM 5996 N N . ALA B 1 326 ? 8.828 -12.578 -19.812 1 89 326 ALA B N 1
ATOM 5997 C CA . ALA B 1 326 ? 10.203 -12.461 -20.297 1 89 326 ALA B CA 1
ATOM 5998 C C . ALA B 1 326 ? 10.727 -13.797 -20.812 1 89 326 ALA B C 1
ATOM 6000 O O . ALA B 1 326 ? 10.227 -14.852 -20.422 1 89 326 ALA B O 1
ATOM 6001 N N . PRO B 1 327 ? 11.719 -13.789 -21.609 1 84.5 327 PRO B N 1
ATOM 6002 C CA . PRO B 1 327 ? 12.25 -15.016 -22.219 1 84.5 327 PRO B CA 1
ATOM 6003 C C . PRO B 1 327 ? 12.703 -16.047 -21.172 1 84.5 327 PRO B C 1
ATOM 6005 O O . PRO B 1 327 ? 12.609 -17.25 -21.422 1 84.5 327 PRO B O 1
ATOM 6008 N N . CYS B 1 328 ? 13.125 -15.609 -20.078 1 86.5 328 CYS B N 1
ATOM 6009 C CA . CYS B 1 328 ? 13.602 -16.531 -19.047 1 86.5 328 CYS B CA 1
ATOM 6010 C C . CYS B 1 328 ? 12.445 -17.312 -18.453 1 86.5 328 CYS B C 1
ATOM 6012 O O . CYS B 1 328 ? 12.656 -18.312 -17.766 1 86.5 328 CYS B O 1
ATOM 6014 N N . ASN B 1 329 ? 11.266 -16.859 -18.656 1 87.56 329 ASN B N 1
ATOM 6015 C CA . ASN B 1 329 ? 10.086 -17.547 -18.156 1 87.56 329 ASN B CA 1
ATOM 6016 C C . ASN B 1 329 ? 9.383 -18.328 -19.266 1 87.56 329 ASN B C 1
ATOM 6018 O O . ASN B 1 329 ? 8.461 -19.094 -18.984 1 87.56 329 ASN B O 1
ATOM 6022 N N . THR B 1 330 ? 9.812 -18 -20.5 1 77.38 330 THR B N 1
ATOM 6023 C CA . THR B 1 330 ? 9.141 -18.594 -21.641 1 77.38 330 THR B CA 1
ATOM 6024 C C . THR B 1 330 ? 10.086 -19.516 -22.406 1 77.38 330 THR B C 1
ATOM 6026 O O . THR B 1 330 ? 11.266 -19.219 -22.562 1 77.38 330 THR B O 1
ATOM 6029 N N . ASN B 1 331 ? 9.977 -20.812 -22.219 1 62.59 331 ASN B N 1
ATOM 6030 C CA . ASN B 1 331 ? 10.82 -21.734 -22.969 1 62.59 331 ASN B CA 1
ATOM 6031 C C . ASN B 1 331 ? 10.336 -21.891 -24.406 1 62.59 331 ASN B C 1
ATOM 6033 O O . ASN B 1 331 ? 9.414 -22.656 -24.672 1 62.59 331 ASN B O 1
ATOM 6037 N N . ILE B 1 332 ? 10.727 -20.953 -25.219 1 53.91 332 ILE B N 1
ATOM 6038 C CA . ILE B 1 332 ? 10.297 -21.047 -26.609 1 53.91 332 ILE B CA 1
ATOM 6039 C C . ILE B 1 332 ? 10.938 -22.266 -27.266 1 53.91 332 ILE B C 1
ATOM 6041 O O . ILE B 1 332 ? 10.414 -22.812 -28.25 1 53.91 332 ILE B O 1
ATOM 6045 N N . ASP B 1 333 ? 12.016 -22.562 -26.844 1 50.84 333 ASP B N 1
ATOM 6046 C CA . ASP B 1 333 ? 12.727 -23.641 -27.516 1 50.84 333 ASP B CA 1
ATOM 6047 C C . ASP B 1 333 ? 11.953 -24.953 -27.406 1 50.84 333 ASP B C 1
ATOM 6049 O O . ASP B 1 333 ? 12.148 -25.875 -28.203 1 50.84 333 ASP B O 1
ATOM 6053 N N . ASN B 1 334 ? 11.086 -25 -26.453 1 47.12 334 ASN B N 1
ATOM 6054 C CA . ASN B 1 334 ? 10.406 -26.281 -26.281 1 47.12 334 ASN B CA 1
ATOM 6055 C C . ASN B 1 334 ? 9.031 -26.281 -26.938 1 47.12 334 ASN B C 1
ATOM 6057 O O . ASN B 1 334 ? 8.203 -27.141 -26.641 1 47.12 334 ASN B O 1
ATOM 6061 N N . VAL B 1 335 ? 8.781 -25.234 -27.578 1 46.09 335 VAL B N 1
ATOM 6062 C CA . VAL B 1 335 ? 7.488 -25.219 -28.25 1 46.09 335 VAL B CA 1
ATOM 6063 C C . VAL B 1 335 ? 7.531 -26.094 -29.5 1 46.09 335 VAL B C 1
ATOM 6065 O O . VAL B 1 335 ? 8.492 -26.047 -30.266 1 46.09 335 VAL B O 1
ATOM 6068 N N . ASP B 1 336 ? 6.75 -27.078 -29.531 1 44.97 336 ASP B N 1
ATOM 6069 C CA . ASP B 1 336 ? 6.59 -27.938 -30.703 1 44.97 336 ASP B CA 1
ATOM 6070 C C . ASP B 1 336 ? 6.461 -27.094 -31.984 1 44.97 336 ASP B C 1
ATOM 6072 O O . ASP B 1 336 ? 5.551 -26.266 -32.094 1 44.97 336 ASP B O 1
ATOM 6076 N N . PRO B 1 337 ? 7.449 -27.125 -32.75 1 47.06 337 PRO B N 1
ATOM 6077 C CA . PRO B 1 337 ? 7.414 -26.375 -34 1 47.06 337 PRO B CA 1
ATOM 6078 C C . PRO B 1 337 ? 6.121 -26.578 -34.812 1 47.06 337 PRO B C 1
ATOM 6080 O O . PRO B 1 337 ? 5.668 -25.672 -35.5 1 47.06 337 PRO B O 1
ATOM 6083 N N . ASP B 1 338 ? 5.602 -27.75 -34.75 1 47.47 338 ASP B N 1
ATOM 6084 C CA . ASP B 1 338 ? 4.41 -28.078 -35.531 1 47.47 338 ASP B CA 1
ATOM 6085 C C . ASP B 1 338 ? 3.146 -27.562 -34.875 1 47.47 338 ASP B C 1
ATOM 6087 O O . ASP B 1 338 ? 2.061 -27.609 -35.438 1 47.47 338 ASP B O 1
ATOM 6091 N N . PHE B 1 339 ? 3.297 -27.281 -33.719 1 46.69 339 PHE B N 1
ATOM 6092 C CA . PHE B 1 339 ? 2.158 -26.781 -32.969 1 46.69 339 PHE B CA 1
ATOM 6093 C C . PHE B 1 339 ? 1.575 -25.531 -33.625 1 46.69 339 PHE B C 1
ATOM 6095 O O . PHE B 1 339 ? 0.357 -25.422 -33.75 1 46.69 339 PHE B O 1
ATOM 6102 N N . PHE B 1 340 ? 2.445 -24.875 -34.125 1 47.12 340 PHE B N 1
ATOM 6103 C CA . PHE B 1 340 ? 2.049 -23.594 -34.719 1 47.12 340 PHE B CA 1
ATOM 6104 C C . PHE B 1 340 ? 1.274 -23.844 -36.031 1 47.12 340 PHE B C 1
ATOM 6106 O O . PHE B 1 340 ? 0.28 -23.156 -36.281 1 47.12 340 PHE B O 1
ATOM 6113 N N . GLU B 1 341 ? 1.744 -24.75 -36.688 1 49.12 341 GLU B N 1
ATOM 6114 C CA . GLU B 1 341 ? 1.051 -25.078 -37.938 1 49.12 341 GLU B CA 1
ATOM 6115 C C . GLU B 1 341 ? -0.35 -25.609 -37.656 1 49.12 341 GLU B C 1
ATOM 6117 O O . GLU B 1 341 ? -1.311 -25.234 -38.344 1 49.12 341 GLU B O 1
ATOM 6122 N N . LYS B 1 342 ? -0.528 -26.328 -36.688 1 46.41 342 LYS B N 1
ATOM 6123 C CA . LYS B 1 342 ? -1.817 -26.938 -36.375 1 46.41 342 LYS B CA 1
ATOM 6124 C C . LYS B 1 342 ? -2.783 -25.891 -35.812 1 46.41 342 LYS B C 1
ATOM 6126 O O . LYS B 1 342 ? -3.963 -25.875 -36.188 1 46.41 342 LYS B O 1
ATOM 6131 N N . PHE B 1 343 ? -2.227 -25.031 -35.062 1 46.56 343 PHE B N 1
ATOM 6132 C CA . PHE B 1 343 ? -3.062 -24 -34.469 1 46.56 343 PHE B CA 1
ATOM 6133 C C . PHE B 1 343 ? -3.48 -22.969 -35.531 1 46.56 343 PHE B C 1
ATOM 6135 O O . PHE B 1 343 ? -4.629 -22.516 -35.531 1 46.56 343 PHE B O 1
ATOM 6142 N N . ARG B 1 344 ? -2.613 -22.672 -36.406 1 48.03 344 ARG B N 1
ATOM 6143 C CA . ARG B 1 344 ? -2.928 -21.781 -37.531 1 48.03 344 ARG B CA 1
ATOM 6144 C C . ARG B 1 344 ? -4.039 -22.359 -38.406 1 48.03 344 ARG B C 1
ATOM 6146 O O . ARG B 1 344 ? -4.934 -21.641 -38.844 1 48.03 344 ARG B O 1
ATOM 6153 N N . GLN B 1 345 ? -3.959 -23.5 -38.688 1 50.19 345 GLN B N 1
ATOM 6154 C CA . GLN B 1 345 ? -4.992 -24.172 -39.469 1 50.19 345 GLN B CA 1
ATOM 6155 C C . GLN B 1 345 ? -6.348 -24.094 -38.781 1 50.19 345 GLN B C 1
ATOM 6157 O O . GLN B 1 345 ? -7.371 -23.859 -39.438 1 50.19 345 GLN B O 1
ATOM 6162 N N . TYR B 1 346 ? -6.258 -24.156 -37.5 1 43.53 346 TYR B N 1
ATOM 6163 C CA . TYR B 1 346 ? -7.5 -24.078 -36.719 1 43.53 346 TYR B CA 1
ATOM 6164 C C . TYR B 1 346 ? -8.062 -22.656 -36.75 1 43.53 346 TYR B C 1
ATOM 6166 O O . TYR B 1 346 ? -9.266 -22.453 -36.938 1 43.53 346 TYR B O 1
ATOM 6174 N N . ALA B 1 347 ? -7.152 -21.797 -36.594 1 45.38 347 ALA B N 1
ATOM 6175 C CA . ALA B 1 347 ? -7.586 -20.406 -36.531 1 45.38 347 ALA B CA 1
ATOM 6176 C C . ALA B 1 347 ? -8.062 -19.906 -37.906 1 45.38 347 ALA B C 1
ATOM 6178 O O . ALA B 1 347 ? -8.938 -19.047 -38 1 45.38 347 ALA B O 1
ATOM 6179 N N . LYS B 1 348 ? -7.555 -20.297 -39 1 41.69 348 LYS B N 1
ATOM 6180 C CA . LYS B 1 348 ? -7.945 -19.906 -40.344 1 41.69 348 LYS B CA 1
ATOM 6181 C C . LYS B 1 348 ? -9.188 -20.672 -40.812 1 41.69 348 LYS B C 1
ATOM 6183 O O . LYS B 1 348 ? -9.773 -20.344 -41.844 1 41.69 348 LYS B O 1
ATOM 6188 N N . ALA B 1 349 ? -9.5 -21.844 -40.344 1 39.62 349 ALA B N 1
ATOM 6189 C CA . ALA B 1 349 ? -10.656 -22.531 -40.875 1 39.62 349 ALA B CA 1
ATOM 6190 C C . ALA B 1 349 ? -11.914 -21.672 -40.781 1 39.62 349 ALA B C 1
ATOM 6192 O O . ALA B 1 349 ? -12.367 -21.359 -39.688 1 39.62 349 ALA B O 1
ATOM 6193 N N . SER B 1 350 ? -12.07 -20.719 -41.719 1 36.91 350 SER B N 1
ATOM 6194 C CA . SER B 1 350 ? -13.281 -19.969 -42.031 1 36.91 350 SER B CA 1
ATOM 6195 C C . SER B 1 350 ? -14.523 -20.844 -41.969 1 36.91 350 SER B C 1
ATOM 6197 O O . SER B 1 350 ? -14.523 -21.984 -42.469 1 36.91 350 SER B O 1
ATOM 6199 N N . PRO B 1 351 ? -15.633 -20.609 -41.156 1 37.97 351 PRO B N 1
ATOM 6200 C CA . PRO B 1 351 ? -16.906 -21.312 -41.312 1 37.97 351 PRO B CA 1
ATOM 6201 C C . PRO B 1 351 ? -17.375 -21.375 -42.75 1 37.97 351 PRO B C 1
ATOM 6203 O O . PRO B 1 351 ? -17.734 -20.344 -43.344 1 37.97 351 PRO B O 1
ATOM 6206 N N . ASN B 1 352 ? -16.922 -21.938 -43.688 1 31.31 352 ASN B N 1
ATOM 6207 C CA . ASN B 1 352 ? -17.656 -22.141 -44.938 1 31.31 352 ASN B CA 1
ATOM 6208 C C . ASN B 1 352 ? -19.078 -22.625 -44.688 1 31.31 352 ASN B C 1
ATOM 6210 O O . ASN B 1 352 ? -19.375 -23.172 -43.625 1 31.31 352 ASN B O 1
ATOM 6214 N N . GLU B 1 353 ? -20.094 -22.688 -45.844 1 34.75 353 GLU B N 1
ATOM 6215 C CA . GLU B 1 353 ? -21.5 -22.875 -46.219 1 34.75 353 GLU B CA 1
ATOM 6216 C C . GLU B 1 353 ? -21.969 -24.281 -45.875 1 34.75 353 GLU B C 1
ATOM 6218 O O . GLU B 1 353 ? -21.969 -25.188 -46.688 1 34.75 353 GLU B O 1
ATOM 6223 N N . GLY B 1 354 ? -21.625 -25.109 -44.906 1 31.53 354 GLY B N 1
ATOM 6224 C CA . GLY B 1 354 ? -22.359 -26.359 -44.75 1 31.53 354 GLY B CA 1
ATOM 6225 C C . GLY B 1 354 ? -23.859 -26.172 -44.656 1 31.53 354 GLY B C 1
ATOM 6226 O O . GLY B 1 354 ? -24.312 -25.234 -43.969 1 31.53 354 GLY B O 1
ATOM 6227 N N . SER B 1 355 ? -24.656 -26.688 -45.688 1 32.72 355 SER B N 1
ATOM 6228 C CA . SER B 1 355 ? -26.109 -26.797 -45.812 1 32.72 355 SER B CA 1
ATOM 6229 C C . SER B 1 355 ? -26.734 -27.234 -44.5 1 32.72 355 SER B C 1
ATOM 6231 O O . SER B 1 355 ? -26.047 -27.828 -43.656 1 32.72 355 SER B O 1
ATOM 6233 N N . GLU B 1 356 ? -28.125 -26.891 -44.156 1 34.56 356 GLU B N 1
ATOM 6234 C CA . GLU B 1 356 ? -29.016 -27.188 -43.031 1 34.56 356 GLU B CA 1
ATOM 6235 C C . GLU B 1 356 ? -28.938 -28.656 -42.625 1 34.56 356 GLU B C 1
ATOM 6237 O O . GLU B 1 356 ? -29.094 -29 -41.469 1 34.56 356 GLU B O 1
ATOM 6242 N N . ALA B 1 357 ? -29.078 -29.562 -43.656 1 33.22 357 ALA B N 1
ATOM 6243 C CA . ALA B 1 357 ? -29.438 -30.969 -43.438 1 33.22 357 ALA B CA 1
ATOM 6244 C C . ALA B 1 357 ? -28.359 -31.703 -42.656 1 33.22 357 ALA B C 1
ATOM 6246 O O . ALA B 1 357 ? -28.672 -32.594 -41.844 1 33.22 357 ALA B O 1
ATOM 6247 N N . ASP B 1 358 ? -27.125 -31.578 -42.969 1 29.38 358 ASP B N 1
ATOM 6248 C CA . ASP B 1 358 ? -26.141 -32.5 -42.406 1 29.38 358 ASP B CA 1
ATOM 6249 C C . ASP B 1 358 ? -25.766 -32.125 -41 1 29.38 358 ASP B C 1
ATOM 6251 O O . ASP B 1 358 ? -24.906 -32.75 -40.375 1 29.38 358 ASP B O 1
ATOM 6255 N N . GLN B 1 359 ? -26.156 -31 -40.469 1 27.2 359 GLN B N 1
ATOM 6256 C CA . GLN B 1 359 ? -25.828 -30.562 -39.125 1 27.2 359 GLN B CA 1
ATOM 6257 C C . GLN B 1 359 ? -26.562 -31.406 -38.094 1 27.2 359 GLN B C 1
ATOM 6259 O O . GLN B 1 359 ? -26.281 -31.297 -36.875 1 27.2 359 GLN B O 1
ATOM 6264 N N . ARG B 1 360 ? -27.734 -31.922 -38.5 1 30.53 360 ARG B N 1
ATOM 6265 C CA . ARG B 1 360 ? -28.469 -32.719 -37.5 1 30.53 360 ARG B CA 1
ATOM 6266 C C . ARG B 1 360 ? -27.766 -34.031 -37.25 1 30.53 360 ARG B C 1
ATOM 6268 O O . ARG B 1 360 ? -27.844 -34.562 -36.125 1 30.53 360 ARG B O 1
ATOM 6275 N N . ARG B 1 361 ? -27.406 -34.812 -38.25 1 27.52 361 ARG B N 1
ATOM 6276 C CA . ARG B 1 361 ? -26.969 -36.188 -38.062 1 27.52 361 ARG B CA 1
ATOM 6277 C C . ARG B 1 361 ? -25.562 -36.25 -37.438 1 27.52 361 ARG B C 1
ATOM 6279 O O . ARG B 1 361 ? -25.219 -37.188 -36.75 1 27.52 361 ARG B O 1
ATOM 6286 N N . ARG B 1 362 ? -24.562 -35.438 -37.906 1 28.95 362 ARG B N 1
ATOM 6287 C CA . ARG B 1 362 ? -23.203 -35.688 -37.438 1 28.95 362 ARG B CA 1
ATOM 6288 C C . ARG B 1 362 ? -23.016 -35.25 -36 1 28.95 362 ARG B C 1
ATOM 6290 O O . ARG B 1 362 ? -21.906 -35.25 -35.469 1 28.95 362 ARG B O 1
ATOM 6297 N N . GLY B 1 363 ? -23.922 -34.844 -35.188 1 26.2 363 GLY B N 1
ATOM 6298 C CA . GLY B 1 363 ? -23.891 -34.656 -33.75 1 26.2 363 GLY B CA 1
ATOM 6299 C C . GLY B 1 363 ? -23.359 -35.875 -33 1 26.2 363 GLY B C 1
ATOM 6300 O O . GLY B 1 363 ? -22.75 -35.75 -31.953 1 26.2 363 GLY B O 1
ATOM 6301 N N . GLU B 1 364 ? -23.859 -37.062 -33.219 1 26.5 364 GLU B N 1
ATOM 6302 C CA . GLU B 1 364 ? -23.672 -38.312 -32.469 1 26.5 364 GLU B CA 1
ATOM 6303 C C . GLU B 1 364 ? -22.281 -38.906 -32.75 1 26.5 364 GLU B C 1
ATOM 6305 O O . GLU B 1 364 ? -21.641 -39.438 -31.844 1 26.5 364 GLU B O 1
ATOM 6310 N N . GLU B 1 365 ? -21.875 -39.156 -33.969 1 26.3 365 GLU B N 1
ATOM 6311 C CA . GLU B 1 365 ? -20.75 -40.062 -34.219 1 26.3 365 GLU B CA 1
ATOM 6312 C C . GLU B 1 365 ? -19.422 -39.344 -34.031 1 26.3 365 GLU B C 1
ATOM 6314 O O . GLU B 1 365 ? -18.453 -39.938 -33.562 1 26.3 365 GLU B O 1
ATOM 6319 N N . ASN B 1 366 ? -19.203 -38.312 -34.625 1 24.56 366 ASN B N 1
ATOM 6320 C CA . ASN B 1 366 ? -17.797 -37.969 -34.875 1 24.56 366 ASN B CA 1
ATOM 6321 C C . ASN B 1 366 ? -17.125 -37.406 -33.625 1 24.56 366 ASN B C 1
ATOM 6323 O O . ASN B 1 366 ? -16.078 -36.75 -33.719 1 24.56 366 ASN B O 1
ATOM 6327 N N . LEU B 1 367 ? -17.703 -37.375 -32.469 1 24.86 367 LEU B N 1
ATOM 6328 C CA . LEU B 1 367 ? -16.953 -37.188 -31.234 1 24.86 367 LEU B CA 1
ATOM 6329 C C . LEU B 1 367 ? -15.898 -38.281 -31.062 1 24.86 367 LEU B C 1
ATOM 6331 O O . LEU B 1 367 ? -16.031 -39.156 -30.219 1 24.86 367 LEU B O 1
ATOM 6335 N N . GLN B 1 368 ? -15.492 -38.938 -32.094 1 23.33 368 GLN B N 1
ATOM 6336 C CA . GLN B 1 368 ? -14.453 -39.938 -31.906 1 23.33 368 GLN B CA 1
ATOM 6337 C C . GLN B 1 368 ? -13.273 -39.375 -31.125 1 23.33 368 GLN B C 1
ATOM 6339 O O . GLN B 1 368 ? -12.992 -38.188 -31.188 1 23.33 368 GLN B O 1
ATOM 6344 N N . GLN B 1 369 ? -12.57 -40.312 -30.281 1 24.17 369 GLN B N 1
ATOM 6345 C CA . GLN B 1 369 ? -11.484 -40.344 -29.312 1 24.17 369 GLN B CA 1
ATOM 6346 C C . GLN B 1 369 ? -10.195 -39.75 -29.906 1 24.17 369 GLN B C 1
ATOM 6348 O O . GLN B 1 369 ? -9.547 -40.406 -30.734 1 24.17 369 GLN B O 1
ATOM 6353 N N . VAL B 1 370 ? -10.164 -38.688 -30.359 1 25.47 370 VAL B N 1
ATOM 6354 C CA . VAL B 1 370 ? -8.789 -38.281 -30.625 1 25.47 370 VAL B CA 1
ATOM 6355 C C . VAL B 1 370 ? -7.891 -38.688 -29.469 1 25.47 370 VAL B C 1
ATOM 6357 O O . VAL B 1 370 ? -8.109 -38.281 -28.328 1 25.47 370 VAL B O 1
ATOM 6360 N N . ASP B 1 371 ? -7.309 -39.938 -29.5 1 23.75 371 ASP B N 1
ATOM 6361 C CA . ASP B 1 371 ? -6.328 -40.562 -28.609 1 23.75 371 ASP B CA 1
ATOM 6362 C C . ASP B 1 371 ? -5.184 -39.625 -28.297 1 23.75 371 ASP B C 1
ATOM 6364 O O . ASP B 1 371 ? -4.312 -39.375 -29.125 1 23.75 371 ASP B O 1
ATOM 6368 N N . MET B 1 372 ? -5.438 -38.656 -27.766 1 24.69 372 MET B N 1
ATOM 6369 C CA . MET B 1 372 ? -4.449 -37.75 -27.172 1 24.69 372 MET B CA 1
ATOM 6370 C C . MET B 1 372 ? -3.393 -38.531 -26.406 1 24.69 372 MET B C 1
ATOM 6372 O O . MET B 1 372 ? -2.523 -37.938 -25.766 1 24.69 372 MET B O 1
ATOM 6376 N N . ASP B 1 373 ? -3.498 -39.875 -26.266 1 25.17 373 ASP B N 1
ATOM 6377 C CA . ASP B 1 373 ? -2.424 -40.688 -25.734 1 25.17 373 ASP B CA 1
ATOM 6378 C C . ASP B 1 373 ? -1.165 -40.594 -26.594 1 25.17 373 ASP B C 1
ATOM 6380 O O . ASP B 1 373 ? -0.079 -40.969 -26.156 1 25.17 373 ASP B O 1
ATOM 6384 N N . SER B 1 374 ? -1.309 -40.438 -27.812 1 25.88 374 SER B N 1
ATOM 6385 C CA . SER B 1 374 ? -0.121 -40.625 -28.641 1 25.88 374 SER B CA 1
ATOM 6386 C C . SER B 1 374 ? 0.839 -39.469 -28.531 1 25.88 374 SER B C 1
ATOM 6388 O O . SER B 1 374 ? 1.906 -39.469 -29.141 1 25.88 374 SER B O 1
ATOM 6390 N N . VAL B 1 375 ? 0.402 -38.344 -28.328 1 25.19 375 VAL B N 1
ATOM 6391 C CA . VAL B 1 375 ? 1.532 -37.406 -28.234 1 25.19 375 VAL B CA 1
ATOM 6392 C C . VAL B 1 375 ? 2.277 -37.625 -26.922 1 25.19 375 VAL B C 1
ATOM 6394 O O . VAL B 1 375 ? 1.764 -37.312 -25.844 1 25.19 375 VAL B O 1
ATOM 6397 N N . SER B 1 376 ? 2.986 -38.781 -26.75 1 22.27 376 SER B N 1
ATOM 6398 C CA . SER B 1 376 ? 3.988 -39.062 -25.719 1 22.27 376 SER B CA 1
ATOM 6399 C C . SER B 1 376 ? 4.934 -37.875 -25.547 1 22.27 376 SER B C 1
ATOM 6401 O O . SER B 1 376 ? 5.75 -37.594 -26.422 1 22.27 376 SER B O 1
ATOM 6403 N N . LEU B 1 377 ? 4.512 -36.844 -25.125 1 24.2 377 LEU B N 1
ATOM 6404 C CA . LEU B 1 377 ? 5.535 -35.906 -24.656 1 24.2 377 LEU B CA 1
ATOM 6405 C C . LEU B 1 377 ? 6.633 -36.656 -23.891 1 24.2 377 LEU B C 1
ATOM 6407 O O . LEU B 1 377 ? 6.371 -37.281 -22.875 1 24.2 377 LEU B O 1
ATOM 6411 N N . THR B 1 378 ? 7.598 -37.188 -24.578 1 23.3 378 THR B N 1
ATOM 6412 C CA . THR B 1 378 ? 8.844 -37.656 -24 1 23.3 378 THR B CA 1
ATOM 6413 C C . THR B 1 378 ? 9.359 -36.688 -22.922 1 23.3 378 THR B C 1
ATOM 6415 O O . THR B 1 378 ? 9.703 -35.562 -23.234 1 23.3 378 THR B O 1
ATOM 6418 N N . LEU B 1 379 ? 8.828 -36.781 -21.781 1 23.41 379 LEU B N 1
ATOM 6419 C CA . LEU B 1 379 ? 9.375 -36.25 -20.531 1 23.41 379 LEU B CA 1
ATOM 6420 C C . LEU B 1 379 ? 10.867 -36.531 -20.422 1 23.41 379 LEU B C 1
ATOM 6422 O O . LEU B 1 379 ? 11.273 -37.719 -20.453 1 23.41 379 LEU B O 1
ATOM 6426 N N . ASN B 1 380 ? 11.719 -35.688 -20.953 1 22.69 380 ASN B N 1
ATOM 6427 C CA . ASN B 1 380 ? 13.133 -35.906 -20.688 1 22.69 380 ASN B CA 1
ATOM 6428 C C . ASN B 1 380 ? 13.391 -36.188 -19.203 1 22.69 380 ASN B C 1
ATOM 6430 O O . ASN B 1 380 ? 13.023 -35.375 -18.344 1 22.69 380 ASN B O 1
ATOM 6434 N N . PRO B 1 381 ? 13.695 -37.406 -18.781 1 25.7 381 PRO B N 1
ATOM 6435 C CA . PRO B 1 381 ? 14.055 -37.844 -17.438 1 25.7 381 PRO B CA 1
ATOM 6436 C C . PRO B 1 381 ? 15.055 -36.906 -16.75 1 25.7 381 PRO B C 1
ATOM 6438 O O . PRO B 1 381 ? 15.211 -36.969 -15.523 1 25.7 381 PRO B O 1
ATOM 6441 N N . HIS B 1 382 ? 15.828 -36.312 -17.578 1 26.61 382 HIS B N 1
ATOM 6442 C CA . HIS B 1 382 ? 16.891 -35.594 -16.875 1 26.61 382 HIS B CA 1
ATOM 6443 C C . HIS B 1 382 ? 16.344 -34.469 -15.992 1 26.61 382 HIS B C 1
ATOM 6445 O O . HIS B 1 382 ? 17.078 -33.812 -15.273 1 26.61 382 HIS B O 1
ATOM 6451 N N . LEU B 1 383 ? 15.195 -34.094 -16.359 1 25.05 383 LEU B N 1
ATOM 6452 C CA . LEU B 1 383 ? 14.711 -33.031 -15.469 1 25.05 383 LEU B CA 1
ATOM 6453 C C . LEU B 1 383 ? 14.195 -33.625 -14.164 1 25.05 383 LEU B C 1
ATOM 6455 O O . LEU B 1 383 ? 13.617 -32.938 -13.336 1 25.05 383 LEU B O 1
ATOM 6459 N N . LEU B 1 384 ? 14.086 -35 -14.078 1 23.48 384 LEU B N 1
ATOM 6460 C CA . LEU B 1 384 ? 13.672 -35.625 -12.828 1 23.48 384 LEU B CA 1
ATOM 6461 C C . LEU B 1 384 ? 14.805 -35.594 -11.805 1 23.48 384 LEU B C 1
ATOM 6463 O O . LEU B 1 384 ? 15.867 -36.188 -12.039 1 23.48 384 LEU B O 1
ATOM 6467 N N . PRO B 1 385 ? 15.008 -34.656 -10.992 1 23.16 385 PRO B N 1
ATOM 6468 C CA . PRO B 1 385 ? 16.078 -34.906 -10.023 1 23.16 385 PRO B CA 1
ATOM 6469 C C . PRO B 1 385 ? 15.992 -36.312 -9.398 1 23.16 385 PRO B C 1
ATOM 6471 O O . PRO B 1 385 ? 14.945 -36.938 -9.461 1 23.16 385 PRO B O 1
ATOM 6474 N N . CYS B 1 386 ? 17.281 -36.812 -8.836 1 23.72 386 CYS B N 1
ATOM 6475 C CA . CYS B 1 386 ? 17.875 -38 -8.234 1 23.72 386 CYS B CA 1
ATOM 6476 C C . CYS B 1 386 ? 17.141 -38.406 -6.953 1 23.72 386 CYS B C 1
ATOM 6478 O O . CYS B 1 386 ? 17.547 -38 -5.855 1 23.72 386 CYS B O 1
ATOM 6480 N N . VAL B 1 387 ? 15.969 -38.344 -6.82 1 23.36 387 VAL B N 1
ATOM 6481 C CA . VAL B 1 387 ? 15.5 -38.75 -5.5 1 23.36 387 VAL B CA 1
ATOM 6482 C C . VAL B 1 387 ? 15.797 -40.219 -5.277 1 23.36 387 VAL B C 1
ATOM 6484 O O . VAL B 1 387 ? 15.68 -40.719 -4.156 1 23.36 387 VAL B O 1
ATOM 6487 N N . LEU B 1 388 ? 15.867 -40.969 -6.293 1 22.92 388 LEU B N 1
ATOM 6488 C CA . LEU B 1 388 ? 15.703 -42.375 -5.867 1 22.92 388 LEU B CA 1
ATOM 6489 C C . LEU B 1 388 ? 17.016 -42.938 -5.324 1 22.92 388 LEU B C 1
ATOM 6491 O O . LEU B 1 388 ? 17.672 -43.719 -5.992 1 22.92 388 LEU B O 1
ATOM 6495 N N . ALA B 1 389 ? 17.906 -42.094 -4.715 1 24.84 389 ALA B N 1
ATOM 6496 C CA . ALA B 1 389 ? 19.031 -42.906 -4.285 1 24.84 389 ALA B CA 1
ATOM 6497 C C . ALA B 1 389 ? 18.594 -43.969 -3.283 1 24.84 389 ALA B C 1
ATOM 6499 O O . ALA B 1 389 ? 17.781 -43.688 -2.389 1 24.84 389 ALA B O 1
ATOM 6500 N N . PRO B 1 390 ? 18.688 -45.219 -3.609 1 24.33 390 PRO B N 1
ATOM 6501 C CA . PRO B 1 390 ? 18.297 -46.344 -2.75 1 24.33 390 PRO B CA 1
ATOM 6502 C C . PRO B 1 390 ? 18.891 -46.25 -1.348 1 24.33 390 PRO B C 1
ATOM 6504 O O . PRO B 1 390 ? 19.969 -45.656 -1.167 1 24.33 390 PRO B O 1
ATOM 6507 N N . LEU B 1 391 ? 18.109 -46.25 -0.3 1 25.17 391 LEU B N 1
ATOM 6508 C CA . LEU B 1 391 ? 18.562 -46.438 1.076 1 25.17 391 LEU B CA 1
ATOM 6509 C C . LEU B 1 391 ? 19.547 -47.594 1.178 1 25.17 391 LEU B C 1
ATOM 6511 O O . LEU B 1 391 ? 19.453 -48.562 0.436 1 25.17 391 LEU B O 1
ATOM 6515 N N . PRO B 1 392 ? 20.812 -47.312 1.56 1 26.28 392 PRO B N 1
ATOM 6516 C CA . PRO B 1 392 ? 21.75 -48.406 1.756 1 26.28 392 PRO B CA 1
ATOM 6517 C C . PRO B 1 392 ? 21.094 -49.625 2.447 1 26.28 392 PRO B C 1
ATOM 6519 O O . PRO B 1 392 ? 20.141 -49.438 3.211 1 26.28 392 PRO B O 1
ATOM 6522 N N . ASP B 1 393 ? 21.062 -50.75 1.717 1 23.78 393 ASP B N 1
ATOM 6523 C CA . ASP B 1 393 ? 20.656 -52.062 2.176 1 23.78 393 ASP B CA 1
ATOM 6524 C C . ASP B 1 393 ? 21.266 -52.406 3.535 1 23.78 393 ASP B C 1
ATOM 6526 O O . ASP B 1 393 ? 22.484 -52.406 3.684 1 23.78 393 ASP B O 1
ATOM 6530 N N . ASP B 1 394 ? 20.703 -51.938 4.672 1 24.22 394 ASP B N 1
ATOM 6531 C CA . ASP B 1 394 ? 21.109 -52.531 5.938 1 24.22 394 ASP B CA 1
ATOM 6532 C C . ASP B 1 394 ? 21.188 -54.062 5.824 1 24.22 394 ASP B C 1
ATOM 6534 O O . ASP B 1 394 ? 20.219 -54.719 5.438 1 24.22 394 ASP B O 1
ATOM 6538 N N . ASN B 1 395 ? 22.281 -54.656 5.387 1 25.36 395 ASN B N 1
ATOM 6539 C CA . ASN B 1 395 ? 22.547 -56.062 5.625 1 25.36 395 ASN B CA 1
ATOM 6540 C C . ASN B 1 395 ? 22.047 -56.5 6.996 1 25.36 395 ASN B C 1
ATOM 6542 O O . ASN B 1 395 ? 22.234 -55.812 7.988 1 25.36 395 ASN B O 1
ATOM 6546 N N . PRO B 1 396 ? 21.344 -57.781 7.125 1 25.02 396 PRO B N 1
ATOM 6547 C CA . PRO B 1 396 ? 21.172 -58.344 8.461 1 25.02 396 PRO B CA 1
ATOM 6548 C C . PRO B 1 396 ? 22.5 -58.562 9.188 1 25.02 396 PRO B C 1
ATOM 6550 O O . PRO B 1 396 ? 23.547 -58.688 8.547 1 25.02 396 PRO B O 1
#